Protein 5UP1 (pdb70)

Secondary structure (P-SEA, 3-state):
ccccccccccccccccccccccccccccbbbbcccaaaaaaaaaaaaaaacbbbbbcccbbbcc

Radius of gyration: 13.31 Å; Cα contacts (8 Å, |Δi|>4): 98; chains: 1; bounding box: 45×22×27 Å

Nearest PDB structures (foldseek):
  5up1-assembly1_A  TM=6.893E-01  e=2.911E-09  Escherichia coli
  8ske-assembly1_A  TM=6.189E-01  e=2.509E-05  Escherichia coli
  8skd-assembly1_A  TM=6.330E-01  e=5.400E-05  Escherichia coli
  2l4w-assembly1_A  TM=3.847E-01  e=3.776E-01  Xanthomonas citri pv. citri str. 306
  8fbp-assembly1_V  TM=3.882E-01  e=5.338E+00  Pseudomonas aeruginosa PAO1

Structure (mmCIF, N/CA/C/O backbone):
data_5UP1
#
_entry.id   5UP1
#
loop_
_atom_site.group_PDB
_atom_site.id
_atom_site.type_symbol
_atom_site.label_atom_id
_atom_site.label_alt_id
_atom_site.label_comp_id
_atom_site.label_asym_id
_atom_site.label_entity_id
_atom_site.label_seq_id
_atom_site.pdbx_PDB_ins_code
_atom_site.Cartn_x
_atom_site.Cartn_y
_atom_site.Cartn_z
_atom_site.occupancy
_atom_site.B_iso_or_equiv
_atom_site.auth_seq_id
_atom_site.auth_comp_id
_atom_site.auth_asym_id
_atom_site.auth_atom_id
_atom_site.pdbx_PDB_model_num
ATOM 1 N N . MET A 1 1 ? 3.424 -1.498 -1.168 1.00 0.00 1 MET A N 1
ATOM 2 C CA . MET A 1 1 ? 4.146 -1.369 -2.463 1.00 0.00 1 MET A CA 1
ATOM 3 C C . MET A 1 1 ? 5.655 -1.638 -2.283 1.00 0.00 1 MET A C 1
ATOM 4 O O . MET A 1 1 ? 6.184 -1.553 -1.163 1.00 0.00 1 MET A O 1
ATOM 17 N N . GLY A 1 2 ? 6.326 -1.946 -3.408 1.00 0.00 2 GLY A N 1
ATOM 18 C CA . GLY A 1 2 ? 7.747 -2.278 -3.417 1.00 0.00 2 GLY A CA 1
ATOM 19 C C . GLY A 1 2 ? 8.231 -2.595 -4.824 1.00 0.00 2 GLY A C 1
ATOM 20 O O . GLY A 1 2 ? 8.668 -3.717 -5.101 1.00 0.00 2 GLY A O 1
ATOM 24 N N . SER A 1 3 ? 8.143 -1.599 -5.721 1.00 0.00 3 SER A N 1
ATOM 25 C CA . SER A 1 3 ? 8.544 -1.742 -7.137 1.00 0.00 3 SER A CA 1
ATOM 26 C C . SER A 1 3 ? 9.556 -0.647 -7.535 1.00 0.00 3 SER A C 1
ATOM 27 O O . SER A 1 3 ? 9.195 0.534 -7.660 1.00 0.00 3 SER A O 1
ATOM 35 N N . SER A 1 4 ? 10.827 -1.046 -7.698 1.00 0.00 4 SER A N 1
ATOM 36 C CA . SER A 1 4 ? 11.888 -0.172 -8.214 1.00 0.00 4 SER A CA 1
ATOM 37 C C . SER A 1 4 ? 11.787 -0.099 -9.751 1.00 0.00 4 SER A C 1
ATOM 38 O O . SER A 1 4 ? 12.066 -1.081 -10.442 1.00 0.00 4 SER A O 1
ATOM 46 N N . HIS A 1 5 ? 11.341 1.056 -10.273 1.00 0.00 5 HIS A N 1
ATOM 47 C CA . HIS A 1 5 ? 11.103 1.258 -11.717 1.00 0.00 5 HIS A CA 1
ATOM 48 C C . HIS A 1 5 ? 12.423 1.615 -12.429 1.00 0.00 5 HIS A C 1
ATOM 49 O O . HIS A 1 5 ? 12.772 2.797 -12.591 1.00 0.00 5 HIS A O 1
ATOM 64 N N . HIS A 1 6 ? 13.171 0.559 -12.808 1.00 0.00 6 HIS A N 1
ATOM 65 C CA . HIS A 1 6 ? 14.465 0.674 -13.511 1.00 0.00 6 HIS A CA 1
ATOM 66 C C . HIS A 1 6 ? 14.215 1.000 -14.994 1.00 0.00 6 HIS A C 1
ATOM 67 O O . HIS A 1 6 ? 13.508 0.254 -15.673 1.00 0.00 6 HIS A O 1
ATOM 82 N N . HIS A 1 7 ? 14.759 2.131 -15.472 1.00 0.00 7 HIS A N 1
ATOM 83 C CA . HIS A 1 7 ? 14.722 2.522 -16.904 1.00 0.00 7 HIS A CA 1
ATOM 84 C C . HIS A 1 7 ? 16.107 3.037 -17.315 1.00 0.00 7 HIS A C 1
ATOM 85 O O . HIS A 1 7 ? 16.784 3.680 -16.505 1.00 0.00 7 HIS A O 1
ATOM 100 N N . HIS A 1 8 ? 16.522 2.756 -18.568 1.00 0.00 8 HIS A N 1
ATOM 101 C CA . HIS A 1 8 ? 17.844 3.187 -19.084 1.00 0.00 8 HIS A CA 1
ATOM 102 C C . HIS A 1 8 ? 17.863 4.715 -19.286 1.00 0.00 8 HIS A C 1
ATOM 103 O O . HIS A 1 8 ? 16.891 5.294 -19.797 1.00 0.00 8 HIS A O 1
ATOM 118 N N . HIS A 1 9 ? 18.953 5.368 -18.852 1.00 0.00 9 HIS A N 1
ATOM 119 C CA . HIS A 1 9 ? 19.157 6.814 -19.075 1.00 0.00 9 HIS A CA 1
ATOM 120 C C . HIS A 1 9 ? 20.051 7.030 -20.312 1.00 0.00 9 HIS A C 1
ATOM 121 O O . HIS A 1 9 ? 20.645 6.074 -20.833 1.00 0.00 9 HIS A O 1
ATOM 136 N N . HIS A 1 10 ? 20.137 8.287 -20.769 1.00 0.00 10 HIS A N 1
ATOM 137 C CA . HIS A 1 10 ? 20.972 8.672 -21.925 1.00 0.00 10 HIS A CA 1
ATOM 138 C C . HIS A 1 10 ? 22.471 8.461 -21.614 1.00 0.00 10 HIS A C 1
ATOM 139 O O . HIS A 1 10 ? 22.932 8.891 -20.564 1.00 0.00 10 HIS A O 1
ATOM 154 N N . SER A 1 11 ? 23.188 7.785 -22.544 1.00 0.00 11 SER A N 1
ATOM 155 C CA . SER A 1 11 ? 24.650 7.543 -22.473 1.00 0.00 11 SER A CA 1
ATOM 156 C C . SER A 1 11 ? 25.018 6.623 -21.279 1.00 0.00 11 SER A C 1
ATOM 157 O O . SER A 1 11 ? 24.837 6.993 -20.116 1.00 0.00 11 SER A O 1
ATOM 165 N N . SER A 1 12 ? 25.540 5.427 -21.579 1.00 0.00 12 SER A N 1
ATOM 166 C CA . SER A 1 12 ? 25.964 4.441 -20.560 1.00 0.00 12 SER A CA 1
ATOM 167 C C . SER A 1 12 ? 27.290 3.800 -21.010 1.00 0.00 12 SER A C 1
ATOM 168 O O . SER A 1 12 ? 27.872 4.227 -22.021 1.00 0.00 12 SER A O 1
ATOM 176 N N . GLY A 1 13 ? 27.784 2.801 -20.251 1.00 0.00 13 GLY A N 1
ATOM 177 C CA . GLY A 1 13 ? 28.964 2.024 -20.649 1.00 0.00 13 GLY A CA 1
ATOM 178 C C . GLY A 1 13 ? 28.643 1.113 -21.825 1.00 0.00 13 GLY A C 1
ATOM 179 O O . GLY A 1 13 ? 28.402 -0.093 -21.650 1.00 0.00 13 GLY A O 1
ATOM 183 N N . LEU A 1 14 ? 28.609 1.713 -23.026 1.00 0.00 14 LEU A N 1
ATOM 184 C CA . LEU A 1 14 ? 28.152 1.054 -24.256 1.00 0.00 14 LEU A CA 1
ATOM 185 C C . LEU A 1 14 ? 29.223 0.072 -24.775 1.00 0.00 14 LEU A C 1
ATOM 186 O O . LEU A 1 14 ? 30.125 0.450 -25.534 1.00 0.00 14 LEU A O 1
ATOM 202 N N . VAL A 1 15 ? 29.136 -1.178 -24.285 1.00 0.00 15 VAL A N 1
ATOM 203 C CA . VAL A 1 15 ? 30.014 -2.282 -24.701 1.00 0.00 15 VAL A CA 1
ATOM 204 C C . VAL A 1 15 ? 29.527 -2.874 -26.053 1.00 0.00 15 VAL A C 1
ATOM 205 O O . VAL A 1 15 ? 28.317 -3.045 -26.247 1.00 0.00 15 VAL A O 1
ATOM 218 N N . PRO A 1 16 ? 30.455 -3.137 -27.033 1.00 0.00 16 PRO A N 1
ATOM 219 C CA . PRO A 1 16 ? 30.111 -3.808 -28.314 1.00 0.00 16 PRO A CA 1
ATOM 220 C C . PRO A 1 16 ? 29.533 -5.229 -28.109 1.00 0.00 16 PRO A C 1
ATOM 221 O O . PRO A 1 16 ? 29.963 -5.962 -27.207 1.00 0.00 16 PRO A O 1
ATOM 232 N N . ARG A 1 17 ? 28.548 -5.585 -28.950 1.00 0.00 17 ARG A N 1
ATOM 233 C CA . ARG A 1 17 ? 27.901 -6.907 -28.936 1.00 0.00 17 ARG A CA 1
ATOM 234 C C . ARG A 1 17 ? 28.820 -7.958 -29.583 1.00 0.00 17 ARG A C 1
ATOM 235 O O . ARG A 1 17 ? 29.427 -7.703 -30.632 1.00 0.00 17 ARG A O 1
ATOM 256 N N . GLY A 1 18 ? 28.913 -9.131 -28.939 1.00 0.00 18 GLY A N 1
ATOM 257 C CA . GLY A 1 18 ? 29.747 -10.245 -29.406 1.00 0.00 18 GLY A CA 1
ATOM 258 C C . GLY A 1 18 ? 30.506 -10.885 -28.256 1.00 0.00 18 GLY A C 1
ATOM 259 O O . GLY A 1 18 ? 30.774 -10.220 -27.240 1.00 0.00 18 GLY A O 1
ATOM 263 N N . SER A 1 19 ? 30.850 -12.180 -28.397 1.00 0.00 19 SER A N 1
ATOM 264 C CA . SER A 1 19 ? 31.621 -12.913 -27.385 1.00 0.00 19 SER A CA 1
ATOM 265 C C . SER A 1 19 ? 33.097 -12.450 -27.418 1.00 0.00 19 SER A C 1
ATOM 266 O O . SER A 1 19 ? 33.873 -12.868 -28.285 1.00 0.00 19 SER A O 1
ATOM 274 N N . HIS A 1 20 ? 33.453 -11.557 -26.476 1.00 0.00 20 HIS A N 1
ATOM 275 C CA . HIS A 1 20 ? 34.786 -10.929 -26.411 1.00 0.00 20 HIS A CA 1
ATOM 276 C C . HIS A 1 20 ? 35.179 -10.649 -24.947 1.00 0.00 20 HIS A C 1
ATOM 277 O O . HIS A 1 20 ? 34.357 -10.177 -24.152 1.00 0.00 20 HIS A O 1
ATOM 292 N N . MET A 1 21 ? 36.448 -10.945 -24.622 1.00 0.00 21 MET A N 1
ATOM 293 C CA . MET A 1 21 ? 37.020 -10.707 -23.291 1.00 0.00 21 MET A CA 1
ATOM 294 C C . MET A 1 21 ? 37.326 -9.208 -23.098 1.00 0.00 21 MET A C 1
ATOM 295 O O . MET A 1 21 ? 37.902 -8.555 -23.981 1.00 0.00 21 MET A O 1
ATOM 309 N N . THR A 1 22 ? 36.906 -8.664 -21.951 1.00 0.00 22 THR A N 1
ATOM 310 C CA . THR A 1 22 ? 37.108 -7.251 -21.609 1.00 0.00 22 THR A CA 1
ATOM 311 C C . THR A 1 22 ? 38.442 -7.067 -20.867 1.00 0.00 22 THR A C 1
ATOM 312 O O . THR A 1 22 ? 38.740 -7.800 -19.908 1.00 0.00 22 THR A O 1
ATOM 323 N N . THR A 1 23 ? 39.239 -6.092 -21.333 1.00 0.00 23 THR A N 1
ATOM 324 C CA . THR A 1 23 ? 40.508 -5.716 -20.706 1.00 0.00 23 THR A CA 1
ATOM 325 C C . THR A 1 23 ? 40.227 -4.743 -19.544 1.00 0.00 23 THR A C 1
ATOM 326 O O . THR A 1 23 ? 39.950 -3.555 -19.767 1.00 0.00 23 THR A O 1
ATOM 337 N N . VAL A 1 24 ? 40.261 -5.262 -18.304 1.00 0.00 24 VAL A N 1
ATOM 338 C CA . VAL A 1 24 ? 40.074 -4.444 -17.097 1.00 0.00 24 VAL A CA 1
ATOM 339 C C . VAL A 1 24 ? 41.452 -3.995 -16.582 1.00 0.00 24 VAL A C 1
ATOM 340 O O . VAL A 1 24 ? 42.195 -4.773 -15.985 1.00 0.00 24 VAL A O 1
ATOM 353 N N . LYS A 1 25 ? 41.789 -2.726 -16.839 1.00 0.00 25 LYS A N 1
ATOM 354 C CA . LYS A 1 25 ? 43.080 -2.161 -16.456 1.00 0.00 25 LYS A CA 1
ATOM 355 C C . LYS A 1 25 ? 42.999 -1.536 -15.057 1.00 0.00 25 LYS A C 1
ATOM 356 O O . LYS A 1 25 ? 42.466 -0.444 -14.879 1.00 0.00 25 LYS A O 1
ATOM 375 N N . LEU A 1 26 ? 43.526 -2.267 -14.081 1.00 0.00 26 LEU A N 1
ATOM 376 C CA . LEU A 1 26 ? 43.698 -1.803 -12.696 1.00 0.00 26 LEU A CA 1
ATOM 377 C C . LEU A 1 26 ? 45.005 -0.965 -12.617 1.00 0.00 26 LEU A C 1
ATOM 378 O O . LEU A 1 26 ? 45.733 -0.870 -13.621 1.00 0.00 26 LEU A O 1
ATOM 394 N N . GLY A 1 27 ? 45.269 -0.323 -11.460 1.00 0.00 27 GLY A N 1
ATOM 395 C CA . GLY A 1 27 ? 46.487 0.465 -11.260 1.00 0.00 27 GLY A CA 1
ATOM 396 C C . GLY A 1 27 ? 47.779 -0.332 -11.517 1.00 0.00 27 GLY A C 1
ATOM 397 O O . GLY A 1 27 ? 48.239 -1.066 -10.632 1.00 0.00 27 GLY A O 1
ATOM 401 N N . ASP A 1 28 ? 48.323 -0.186 -12.759 1.00 0.00 28 ASP A N 1
ATOM 402 C CA . ASP A 1 28 ? 49.461 -0.965 -13.327 1.00 0.00 28 ASP A CA 1
ATOM 403 C C . ASP A 1 28 ? 49.037 -2.401 -13.711 1.00 0.00 28 ASP A C 1
ATOM 404 O O . ASP A 1 28 ? 49.349 -2.868 -14.809 1.00 0.00 28 ASP A O 1
ATOM 413 N N . ILE A 1 29 ? 48.333 -3.077 -12.792 1.00 0.00 29 ILE A N 1
ATOM 414 C CA . ILE A 1 29 ? 47.901 -4.476 -12.934 1.00 0.00 29 ILE A CA 1
ATOM 415 C C . ILE A 1 29 ? 46.924 -4.659 -14.124 1.00 0.00 29 ILE A C 1
ATOM 416 O O . ILE A 1 29 ? 45.906 -3.964 -14.220 1.00 0.00 29 ILE A O 1
ATOM 432 N N . LYS A 1 30 ? 47.254 -5.603 -15.023 1.00 0.00 30 LYS A N 1
ATOM 433 C CA . LYS A 1 30 ? 46.423 -5.937 -16.188 1.00 0.00 30 LYS A CA 1
ATOM 434 C C . LYS A 1 30 ? 45.547 -7.144 -15.836 1.00 0.00 30 LYS A C 1
ATOM 435 O O . LYS A 1 30 ? 46.038 -8.279 -15.723 1.00 0.00 30 LYS A O 1
ATOM 454 N N . VAL A 1 31 ? 44.259 -6.875 -15.610 1.00 0.00 31 VAL A N 1
ATOM 455 C CA . VAL A 1 31 ? 43.244 -7.910 -15.376 1.00 0.00 31 VAL A CA 1
ATOM 456 C C . VAL A 1 31 ? 42.429 -8.094 -16.674 1.00 0.00 31 VAL A C 1
ATOM 457 O O . VAL A 1 31 ? 42.309 -7.161 -17.480 1.00 0.00 31 VAL A O 1
ATOM 470 N N . THR A 1 32 ? 41.902 -9.297 -16.892 1.00 0.00 32 THR A N 1
ATOM 471 C CA . THR A 1 32 ? 40.958 -9.563 -17.985 1.00 0.00 32 THR A CA 1
ATOM 472 C C . THR A 1 32 ? 39.868 -10.510 -17.485 1.00 0.00 32 THR A C 1
ATOM 473 O O . THR A 1 32 ? 40.125 -11.369 -16.632 1.00 0.00 32 THR A O 1
ATOM 484 N N . PHE A 1 33 ? 38.644 -10.308 -17.974 1.00 0.00 33 PHE A N 1
ATOM 485 C CA . PHE A 1 33 ? 37.499 -11.179 -17.681 1.00 0.00 33 PHE A CA 1
ATOM 486 C C . PHE A 1 33 ? 36.859 -11.620 -18.998 1.00 0.00 33 PHE A C 1
ATOM 487 O O . PHE A 1 33 ? 36.914 -10.885 -19.988 1.00 0.00 33 PHE A O 1
ATOM 504 N N . ASP A 1 34 ? 36.236 -12.810 -18.979 1.00 0.00 34 ASP A N 1
ATOM 505 C CA . ASP A 1 34 ? 35.650 -13.468 -20.175 1.00 0.00 34 ASP A CA 1
ATOM 506 C C . ASP A 1 34 ? 34.548 -12.604 -20.815 1.00 0.00 34 ASP A C 1
ATOM 507 O O . ASP A 1 34 ? 34.393 -12.568 -22.036 1.00 0.00 34 ASP A O 1
ATOM 516 N N . ASN A 1 35 ? 33.794 -11.912 -19.954 1.00 0.00 35 ASN A N 1
ATOM 517 C CA . ASN A 1 35 ? 32.588 -11.160 -20.336 1.00 0.00 35 ASN A CA 1
ATOM 518 C C . ASN A 1 35 ? 32.631 -9.751 -19.715 1.00 0.00 35 ASN A C 1
ATOM 519 O O . ASN A 1 35 ? 33.101 -9.611 -18.581 1.00 0.00 35 ASN A O 1
ATOM 530 N N . PRO A 1 36 ? 32.161 -8.686 -20.441 1.00 0.00 36 PRO A N 1
ATOM 531 C CA . PRO A 1 36 ? 31.940 -7.346 -19.843 1.00 0.00 36 PRO A CA 1
ATOM 532 C C . PRO A 1 36 ? 30.928 -7.362 -18.664 1.00 0.00 36 PRO A C 1
ATOM 533 O O . PRO A 1 36 ? 30.979 -6.470 -17.809 1.00 0.00 36 PRO A O 1
ATOM 544 N N . GLU A 1 37 ? 30.032 -8.385 -18.624 1.00 0.00 37 GLU A N 1
ATOM 545 C CA . GLU A 1 37 ? 29.049 -8.568 -17.526 1.00 0.00 37 GLU A CA 1
ATOM 546 C C . GLU A 1 37 ? 29.768 -8.763 -16.173 1.00 0.00 37 GLU A C 1
ATOM 547 O O . GLU A 1 37 ? 29.563 -8.001 -15.220 1.00 0.00 37 GLU A O 1
ATOM 559 N N . LYS A 1 38 ? 30.625 -9.803 -16.120 1.00 0.00 38 LYS A N 1
ATOM 560 C CA . LYS A 1 38 ? 31.401 -10.154 -14.912 1.00 0.00 38 LYS A CA 1
ATOM 561 C C . LYS A 1 38 ? 32.497 -9.105 -14.648 1.00 0.00 38 LYS A C 1
ATOM 562 O O . LYS A 1 38 ? 32.826 -8.832 -13.495 1.00 0.00 38 LYS A O 1
ATOM 581 N N . ALA A 1 39 ? 33.006 -8.495 -15.735 1.00 0.00 39 ALA A N 1
ATOM 582 C CA . ALA A 1 39 ? 34.101 -7.515 -15.682 1.00 0.00 39 ALA A CA 1
ATOM 583 C C . ALA A 1 39 ? 33.753 -6.313 -14.799 1.00 0.00 39 ALA A C 1
ATOM 584 O O . ALA A 1 39 ? 34.504 -5.980 -13.892 1.00 0.00 39 ALA A O 1
ATOM 591 N N . LYS A 1 40 ? 32.589 -5.703 -15.067 1.00 0.00 40 LYS A N 1
ATOM 592 C CA . LYS A 1 40 ? 32.105 -4.520 -14.321 1.00 0.00 40 LYS A CA 1
ATOM 593 C C . LYS A 1 40 ? 31.689 -4.890 -12.874 1.00 0.00 40 LYS A C 1
ATOM 594 O O . LYS A 1 40 ? 31.828 -4.073 -11.959 1.00 0.00 40 LYS A O 1
ATOM 613 N N . LYS A 1 41 ? 31.219 -6.143 -12.685 1.00 0.00 41 LYS A N 1
ATOM 614 C CA . LYS A 1 41 ? 30.707 -6.632 -11.381 1.00 0.00 41 LYS A CA 1
ATOM 615 C C . LYS A 1 41 ? 31.860 -6.872 -10.385 1.00 0.00 41 LYS A C 1
ATOM 616 O O . LYS A 1 41 ? 31.700 -6.680 -9.172 1.00 0.00 41 LYS A O 1
ATOM 635 N N . TYR A 1 42 ? 33.020 -7.292 -10.913 1.00 0.00 42 TYR A N 1
ATOM 636 C CA . TYR A 1 42 ? 34.242 -7.474 -10.110 1.00 0.00 42 TYR A CA 1
ATOM 637 C C . TYR A 1 42 ? 35.045 -6.162 -10.020 1.00 0.00 42 TYR A C 1
ATOM 638 O O . TYR A 1 42 ? 35.693 -5.913 -9.007 1.00 0.00 42 TYR A O 1
ATOM 656 N N . ALA A 1 43 ? 34.965 -5.314 -11.069 1.00 0.00 43 ALA A N 1
ATOM 657 C CA . ALA A 1 43 ? 35.727 -4.043 -11.144 1.00 0.00 43 ALA A CA 1
ATOM 658 C C . ALA A 1 43 ? 35.220 -3.011 -10.122 1.00 0.00 43 ALA A C 1
ATOM 659 O O . ALA A 1 43 ? 36.000 -2.184 -9.642 1.00 0.00 43 ALA A O 1
ATOM 666 N N . GLN A 1 44 ? 33.905 -3.055 -9.810 1.00 0.00 44 GLN A N 1
ATOM 667 C CA . GLN A 1 44 ? 33.289 -2.165 -8.797 1.00 0.00 44 GLN A CA 1
ATOM 668 C C . GLN A 1 44 ? 33.738 -2.554 -7.380 1.00 0.00 44 GLN A C 1
ATOM 669 O O . GLN A 1 44 ? 33.801 -1.702 -6.481 1.00 0.00 44 GLN A O 1
ATOM 683 N N . LYS A 1 45 ? 34.071 -3.841 -7.202 1.00 0.00 45 LYS A N 1
ATOM 684 C CA . LYS A 1 45 ? 34.653 -4.346 -5.962 1.00 0.00 45 LYS A CA 1
ATOM 685 C C . LYS A 1 45 ? 36.130 -3.916 -5.872 1.00 0.00 45 LYS A C 1
ATOM 686 O O . LYS A 1 45 ? 36.558 -3.419 -4.841 1.00 0.00 45 LYS A O 1
ATOM 705 N N . LEU A 1 46 ? 36.874 -4.058 -6.993 1.00 0.00 46 LEU A N 1
ATOM 706 C CA . LEU A 1 46 ? 38.301 -3.649 -7.090 1.00 0.00 46 LEU A CA 1
ATOM 707 C C . LEU A 1 46 ? 38.458 -2.130 -6.866 1.00 0.00 46 LEU A C 1
ATOM 708 O O . LEU A 1 46 ? 39.460 -1.676 -6.317 1.00 0.00 46 LEU A O 1
ATOM 724 N N . ALA A 1 47 ? 37.442 -1.370 -7.294 1.00 0.00 47 ALA A N 1
ATOM 725 C CA . ALA A 1 47 ? 37.367 0.079 -7.073 1.00 0.00 47 ALA A CA 1
ATOM 726 C C . ALA A 1 47 ? 37.235 0.394 -5.571 1.00 0.00 47 ALA A C 1
ATOM 727 O O . ALA A 1 47 ? 37.878 1.303 -5.066 1.00 0.00 47 ALA A O 1
ATOM 734 N N . LYS A 1 48 ? 36.414 -0.404 -4.873 1.00 0.00 48 LYS A N 1
ATOM 735 C CA . LYS A 1 48 ? 36.153 -0.227 -3.432 1.00 0.00 48 LYS A CA 1
ATOM 736 C C . LYS A 1 48 ? 37.367 -0.687 -2.583 1.00 0.00 48 LYS A C 1
ATOM 737 O O . LYS A 1 48 ? 37.660 -0.106 -1.532 1.00 0.00 48 LYS A O 1
ATOM 756 N N . ILE A 1 49 ? 38.073 -1.730 -3.069 1.00 0.00 49 ILE A N 1
ATOM 757 C CA . ILE A 1 49 ? 39.253 -2.303 -2.390 1.00 0.00 49 ILE A CA 1
ATOM 758 C C . ILE A 1 49 ? 40.428 -1.310 -2.450 1.00 0.00 49 ILE A C 1
ATOM 759 O O . ILE A 1 49 ? 40.910 -0.833 -1.413 1.00 0.00 49 ILE A O 1
ATOM 775 N N . TYR A 1 50 ? 40.842 -0.973 -3.686 1.00 0.00 50 TYR A N 1
ATOM 776 C CA . TYR A 1 50 ? 42.015 -0.116 -3.945 1.00 0.00 50 TYR A CA 1
ATOM 777 C C . TYR A 1 50 ? 41.674 1.388 -3.802 1.00 0.00 50 TYR A C 1
ATOM 778 O O . TYR A 1 50 ? 42.543 2.239 -4.038 1.00 0.00 50 TYR A O 1
ATOM 796 N N . GLN A 1 51 ? 40.408 1.693 -3.407 1.00 0.00 51 GLN A N 1
ATOM 797 C CA . GLN A 1 51 ? 39.915 3.066 -3.140 1.00 0.00 51 GLN A CA 1
ATOM 798 C C . GLN A 1 51 ? 39.961 3.946 -4.411 1.00 0.00 51 GLN A C 1
ATOM 799 O O . GLN A 1 51 ? 40.120 5.170 -4.347 1.00 0.00 51 GLN A O 1
ATOM 813 N N . LEU A 1 52 ? 39.788 3.275 -5.564 1.00 0.00 52 LEU A N 1
ATOM 814 C CA . LEU A 1 52 ? 39.735 3.893 -6.902 1.00 0.00 52 LEU A CA 1
ATOM 815 C C . LEU A 1 52 ? 38.258 3.957 -7.386 1.00 0.00 52 LEU A C 1
ATOM 816 O O . LEU A 1 52 ? 37.337 3.853 -6.564 1.00 0.00 52 LEU A O 1
ATOM 832 N N . THR A 1 53 ? 38.024 4.146 -8.703 1.00 0.00 53 THR A N 1
ATOM 833 C CA . THR A 1 53 ? 36.651 4.166 -9.282 1.00 0.00 53 THR A CA 1
ATOM 834 C C . THR A 1 53 ? 36.627 3.432 -10.641 1.00 0.00 53 THR A C 1
ATOM 835 O O . THR A 1 53 ? 37.667 3.241 -11.257 1.00 0.00 53 THR A O 1
ATOM 846 N N . VAL A 1 54 ? 35.423 3.039 -11.101 1.00 0.00 54 VAL A N 1
ATOM 847 C CA . VAL A 1 54 ? 35.233 2.304 -12.371 1.00 0.00 54 VAL A CA 1
ATOM 848 C C . VAL A 1 54 ? 35.046 3.286 -13.536 1.00 0.00 54 VAL A C 1
ATOM 849 O O . VAL A 1 54 ? 34.151 4.142 -13.498 1.00 0.00 54 VAL A O 1
ATOM 862 N N . HIS A 1 55 ? 35.894 3.156 -14.562 1.00 0.00 55 HIS A N 1
ATOM 863 C CA . HIS A 1 55 ? 35.748 3.881 -15.833 1.00 0.00 55 HIS A CA 1
ATOM 864 C C . HIS A 1 55 ? 35.570 2.846 -16.960 1.00 0.00 55 HIS A C 1
ATOM 865 O O . HIS A 1 55 ? 36.551 2.315 -17.497 1.00 0.00 55 HIS A O 1
ATOM 880 N N . VAL A 1 56 ? 34.303 2.528 -17.272 1.00 0.00 56 VAL A N 1
ATOM 881 C CA . VAL A 1 56 ? 33.941 1.557 -18.324 1.00 0.00 56 VAL A CA 1
ATOM 882 C C . VAL A 1 56 ? 33.725 2.295 -19.665 1.00 0.00 56 VAL A C 1
ATOM 883 O O . VAL A 1 56 ? 32.750 3.040 -19.841 1.00 0.00 56 VAL A O 1
ATOM 896 N N . HIS A 1 57 ? 34.682 2.121 -20.591 1.00 0.00 57 HIS A N 1
ATOM 897 C CA . HIS A 1 57 ? 34.654 2.740 -21.927 1.00 0.00 57 HIS A CA 1
ATOM 898 C C . HIS A 1 57 ? 34.918 1.663 -22.992 1.00 0.00 57 HIS A C 1
ATOM 899 O O . HIS A 1 57 ? 36.080 1.315 -23.266 1.00 0.00 57 HIS A O 1
ATOM 914 N N . GLY A 1 58 ? 33.823 1.119 -23.563 1.00 0.00 58 GLY A N 1
ATOM 915 C CA . GLY A 1 58 ? 33.917 0.051 -24.562 1.00 0.00 58 GLY A CA 1
ATOM 916 C C . GLY A 1 58 ? 34.405 -1.265 -23.962 1.00 0.00 58 GLY A C 1
ATOM 917 O O . GLY A 1 58 ? 33.955 -1.659 -22.880 1.00 0.00 58 GLY A O 1
ATOM 921 N N . ASP A 1 59 ? 35.345 -1.933 -24.655 1.00 0.00 59 ASP A N 1
ATOM 922 C CA . ASP A 1 59 ? 35.928 -3.216 -24.203 1.00 0.00 59 ASP A CA 1
ATOM 923 C C . ASP A 1 59 ? 37.088 -3.004 -23.199 1.00 0.00 59 ASP A C 1
ATOM 924 O O . ASP A 1 59 ? 37.834 -3.947 -22.899 1.00 0.00 59 ASP A O 1
ATOM 933 N N . THR A 1 60 ? 37.258 -1.765 -22.690 1.00 0.00 60 THR A N 1
ATOM 934 C CA . THR A 1 60 ? 38.301 -1.433 -21.707 1.00 0.00 60 THR A CA 1
ATOM 935 C C . THR A 1 60 ? 37.661 -0.788 -20.469 1.00 0.00 60 THR A C 1
ATOM 936 O O . THR A 1 60 ? 37.052 0.282 -20.571 1.00 0.00 60 THR A O 1
ATOM 947 N N . ILE A 1 61 ? 37.794 -1.453 -19.309 1.00 0.00 61 ILE A N 1
ATOM 948 C CA . ILE A 1 61 ? 37.373 -0.897 -18.012 1.00 0.00 61 ILE A CA 1
ATOM 949 C C . ILE A 1 61 ? 38.629 -0.546 -17.200 1.00 0.00 61 ILE A C 1
ATOM 950 O O . ILE A 1 61 ? 39.260 -1.429 -16.615 1.00 0.00 61 ILE A O 1
ATOM 966 N N . HIS A 1 62 ? 39.020 0.739 -17.192 1.00 0.00 62 HIS A N 1
ATOM 967 C CA . HIS A 1 62 ? 40.140 1.193 -16.359 1.00 0.00 62 HIS A CA 1
ATOM 968 C C . HIS A 1 62 ? 39.615 1.595 -14.977 1.00 0.00 62 HIS A C 1
ATOM 969 O O . HIS A 1 62 ? 38.771 2.486 -14.861 1.00 0.00 62 HIS A O 1
ATOM 984 N N . VAL A 1 63 ? 40.115 0.923 -13.934 1.00 0.00 63 VAL A N 1
ATOM 985 C CA . VAL A 1 63 ? 39.848 1.299 -12.545 1.00 0.00 63 VAL A CA 1
ATOM 986 C C . VAL A 1 63 ? 40.745 2.521 -12.193 1.00 0.00 63 VAL A C 1
ATOM 987 O O . VAL A 1 63 ? 41.932 2.358 -11.887 1.00 0.00 63 VAL A O 1
ATOM 1000 N N . LYS A 1 64 ? 40.163 3.737 -12.362 1.00 0.00 64 LYS A N 1
ATOM 1001 C CA . LYS A 1 64 ? 40.868 5.032 -12.231 1.00 0.00 64 LYS A CA 1
ATOM 1002 C C . LYS A 1 64 ? 41.236 5.293 -10.745 1.00 0.00 64 LYS A C 1
ATOM 1021 N N . MET A 1 1 ? 14.072 -12.742 -44.840 1.00 0.00 1 MET A N 2
ATOM 1022 C CA . MET A 1 1 ? 15.247 -13.630 -44.670 1.00 0.00 1 MET A CA 2
ATOM 1023 C C . MET A 1 1 ? 16.347 -12.897 -43.884 1.00 0.00 1 MET A C 2
ATOM 1024 O O . MET A 1 1 ? 16.628 -11.723 -44.156 1.00 0.00 1 MET A O 2
ATOM 1037 N N . GLY A 1 2 ? 16.970 -13.603 -42.929 1.00 0.00 2 GLY A N 2
ATOM 1038 C CA . GLY A 1 2 ? 17.987 -13.021 -42.058 1.00 0.00 2 GLY A CA 2
ATOM 1039 C C . GLY A 1 2 ? 18.655 -14.081 -41.203 1.00 0.00 2 GLY A C 2
ATOM 1040 O O . GLY A 1 2 ? 18.084 -14.511 -40.196 1.00 0.00 2 GLY A O 2
ATOM 1044 N N . SER A 1 3 ? 19.857 -14.525 -41.618 1.00 0.00 3 SER A N 2
ATOM 1045 C CA . SER A 1 3 ? 20.619 -15.586 -40.929 1.00 0.00 3 SER A CA 2
ATOM 1046 C C . SER A 1 3 ? 21.966 -15.031 -40.425 1.00 0.00 3 SER A C 2
ATOM 1047 O O . SER A 1 3 ? 22.855 -14.720 -41.228 1.00 0.00 3 SER A O 2
ATOM 1055 N N . SER A 1 4 ? 22.086 -14.882 -39.096 1.00 0.00 4 SER A N 2
ATOM 1056 C CA . SER A 1 4 ? 23.341 -14.492 -38.427 1.00 0.00 4 SER A CA 2
ATOM 1057 C C . SER A 1 4 ? 23.450 -15.249 -37.086 1.00 0.00 4 SER A C 2
ATOM 1058 O O . SER A 1 4 ? 22.492 -15.279 -36.304 1.00 0.00 4 SER A O 2
ATOM 1066 N N . HIS A 1 5 ? 24.606 -15.899 -36.851 1.00 0.00 5 HIS A N 2
ATOM 1067 C CA . HIS A 1 5 ? 24.891 -16.666 -35.610 1.00 0.00 5 HIS A CA 2
ATOM 1068 C C . HIS A 1 5 ? 26.199 -16.136 -35.006 1.00 0.00 5 HIS A C 2
ATOM 1069 O O . HIS A 1 5 ? 27.222 -16.093 -35.701 1.00 0.00 5 HIS A O 2
ATOM 1084 N N . HIS A 1 6 ? 26.159 -15.722 -33.727 1.00 0.00 6 HIS A N 2
ATOM 1085 C CA . HIS A 1 6 ? 27.330 -15.146 -33.031 1.00 0.00 6 HIS A CA 2
ATOM 1086 C C . HIS A 1 6 ? 28.350 -16.241 -32.666 1.00 0.00 6 HIS A C 2
ATOM 1087 O O . HIS A 1 6 ? 28.118 -17.057 -31.766 1.00 0.00 6 HIS A O 2
ATOM 1102 N N . HIS A 1 7 ? 29.450 -16.265 -33.430 1.00 0.00 7 HIS A N 2
ATOM 1103 C CA . HIS A 1 7 ? 30.596 -17.163 -33.214 1.00 0.00 7 HIS A CA 2
ATOM 1104 C C . HIS A 1 7 ? 31.742 -16.373 -32.554 1.00 0.00 7 HIS A C 2
ATOM 1105 O O . HIS A 1 7 ? 32.033 -15.237 -32.961 1.00 0.00 7 HIS A O 2
ATOM 1120 N N . HIS A 1 8 ? 32.392 -16.973 -31.543 1.00 0.00 8 HIS A N 2
ATOM 1121 C CA . HIS A 1 8 ? 33.448 -16.305 -30.758 1.00 0.00 8 HIS A CA 2
ATOM 1122 C C . HIS A 1 8 ? 34.608 -17.279 -30.479 1.00 0.00 8 HIS A C 2
ATOM 1123 O O . HIS A 1 8 ? 34.418 -18.313 -29.826 1.00 0.00 8 HIS A O 2
ATOM 1138 N N . HIS A 1 9 ? 35.807 -16.949 -31.000 1.00 0.00 9 HIS A N 2
ATOM 1139 C CA . HIS A 1 9 ? 37.049 -17.695 -30.694 1.00 0.00 9 HIS A CA 2
ATOM 1140 C C . HIS A 1 9 ? 37.632 -17.262 -29.334 1.00 0.00 9 HIS A C 2
ATOM 1141 O O . HIS A 1 9 ? 37.174 -16.290 -28.712 1.00 0.00 9 HIS A O 2
ATOM 1156 N N . HIS A 1 10 ? 38.659 -18.004 -28.881 1.00 0.00 10 HIS A N 2
ATOM 1157 C CA . HIS A 1 10 ? 39.392 -17.714 -27.633 1.00 0.00 10 HIS A CA 2
ATOM 1158 C C . HIS A 1 10 ? 40.905 -17.802 -27.881 1.00 0.00 10 HIS A C 2
ATOM 1159 O O . HIS A 1 10 ? 41.370 -18.650 -28.652 1.00 0.00 10 HIS A O 2
ATOM 1174 N N . SER A 1 11 ? 41.650 -16.908 -27.209 1.00 0.00 11 SER A N 2
ATOM 1175 C CA . SER A 1 11 ? 43.096 -16.761 -27.351 1.00 0.00 11 SER A CA 2
ATOM 1176 C C . SER A 1 11 ? 43.836 -17.917 -26.646 1.00 0.00 11 SER A C 2
ATOM 1177 O O . SER A 1 11 ? 43.850 -18.007 -25.413 1.00 0.00 11 SER A O 2
ATOM 1185 N N . SER A 1 12 ? 44.416 -18.816 -27.450 1.00 0.00 12 SER A N 2
ATOM 1186 C CA . SER A 1 12 ? 45.174 -19.985 -26.970 1.00 0.00 12 SER A CA 2
ATOM 1187 C C . SER A 1 12 ? 46.591 -19.944 -27.563 1.00 0.00 12 SER A C 2
ATOM 1188 O O . SER A 1 12 ? 46.774 -19.504 -28.711 1.00 0.00 12 SER A O 2
ATOM 1196 N N . GLY A 1 13 ? 47.589 -20.392 -26.773 1.00 0.00 13 GLY A N 2
ATOM 1197 C CA . GLY A 1 13 ? 49.001 -20.321 -27.166 1.00 0.00 13 GLY A CA 2
ATOM 1198 C C . GLY A 1 13 ? 49.562 -18.914 -26.980 1.00 0.00 13 GLY A C 2
ATOM 1199 O O . GLY A 1 13 ? 50.393 -18.675 -26.108 1.00 0.00 13 GLY A O 2
ATOM 1203 N N . LEU A 1 14 ? 49.085 -17.988 -27.824 1.00 0.00 14 LEU A N 2
ATOM 1204 C CA . LEU A 1 14 ? 49.341 -16.540 -27.707 1.00 0.00 14 LEU A CA 2
ATOM 1205 C C . LEU A 1 14 ? 48.003 -15.808 -27.490 1.00 0.00 14 LEU A C 2
ATOM 1206 O O . LEU A 1 14 ? 46.931 -16.352 -27.812 1.00 0.00 14 LEU A O 2
ATOM 1222 N N . VAL A 1 15 ? 48.065 -14.584 -26.930 1.00 0.00 15 VAL A N 2
ATOM 1223 C CA . VAL A 1 15 ? 46.876 -13.719 -26.748 1.00 0.00 15 VAL A CA 2
ATOM 1224 C C . VAL A 1 15 ? 46.983 -12.465 -27.650 1.00 0.00 15 VAL A C 2
ATOM 1225 O O . VAL A 1 15 ? 47.714 -11.521 -27.322 1.00 0.00 15 VAL A O 2
ATOM 1238 N N . PRO A 1 16 ? 46.298 -12.463 -28.838 1.00 0.00 16 PRO A N 2
ATOM 1239 C CA . PRO A 1 16 ? 46.148 -11.264 -29.687 1.00 0.00 16 PRO A CA 2
ATOM 1240 C C . PRO A 1 16 ? 44.827 -10.502 -29.404 1.00 0.00 16 PRO A C 2
ATOM 1241 O O . PRO A 1 16 ? 44.169 -10.723 -28.381 1.00 0.00 16 PRO A O 2
ATOM 1252 N N . ARG A 1 17 ? 44.465 -9.587 -30.318 1.00 0.00 17 ARG A N 2
ATOM 1253 C CA . ARG A 1 17 ? 43.145 -8.912 -30.323 1.00 0.00 17 ARG A CA 2
ATOM 1254 C C . ARG A 1 17 ? 42.193 -9.604 -31.327 1.00 0.00 17 ARG A C 2
ATOM 1255 O O . ARG A 1 17 ? 42.483 -10.706 -31.812 1.00 0.00 17 ARG A O 2
ATOM 1276 N N . GLY A 1 18 ? 41.048 -8.954 -31.611 1.00 0.00 18 GLY A N 2
ATOM 1277 C CA . GLY A 1 18 ? 40.017 -9.512 -32.488 1.00 0.00 18 GLY A CA 2
ATOM 1278 C C . GLY A 1 18 ? 38.853 -10.040 -31.673 1.00 0.00 18 GLY A C 2
ATOM 1279 O O . GLY A 1 18 ? 37.695 -9.689 -31.929 1.00 0.00 18 GLY A O 2
ATOM 1283 N N . SER A 1 19 ? 39.174 -10.898 -30.686 1.00 0.00 19 SER A N 2
ATOM 1284 C CA . SER A 1 19 ? 38.212 -11.374 -29.683 1.00 0.00 19 SER A CA 2
ATOM 1285 C C . SER A 1 19 ? 37.876 -10.210 -28.731 1.00 0.00 19 SER A C 2
ATOM 1286 O O . SER A 1 19 ? 38.749 -9.756 -27.976 1.00 0.00 19 SER A O 2
ATOM 1294 N N . HIS A 1 20 ? 36.627 -9.699 -28.811 1.00 0.00 20 HIS A N 2
ATOM 1295 C CA . HIS A 1 20 ? 36.155 -8.594 -27.956 1.00 0.00 20 HIS A CA 2
ATOM 1296 C C . HIS A 1 20 ? 36.016 -9.074 -26.500 1.00 0.00 20 HIS A C 2
ATOM 1297 O O . HIS A 1 20 ? 34.983 -9.608 -26.091 1.00 0.00 20 HIS A O 2
ATOM 1312 N N . MET A 1 21 ? 37.120 -8.919 -25.761 1.00 0.00 21 MET A N 2
ATOM 1313 C CA . MET A 1 21 ? 37.240 -9.304 -24.350 1.00 0.00 21 MET A CA 2
ATOM 1314 C C . MET A 1 21 ? 37.476 -8.062 -23.503 1.00 0.00 21 MET A C 2
ATOM 1315 O O . MET A 1 21 ? 37.980 -7.047 -24.004 1.00 0.00 21 MET A O 2
ATOM 1329 N N . THR A 1 22 ? 37.146 -8.164 -22.208 1.00 0.00 22 THR A N 2
ATOM 1330 C CA . THR A 1 22 ? 37.335 -7.077 -21.252 1.00 0.00 22 THR A CA 2
ATOM 1331 C C . THR A 1 22 ? 38.639 -7.246 -20.460 1.00 0.00 22 THR A C 2
ATOM 1332 O O . THR A 1 22 ? 38.736 -8.090 -19.564 1.00 0.00 22 THR A O 2
ATOM 1343 N N . THR A 1 23 ? 39.643 -6.447 -20.826 1.00 0.00 23 THR A N 2
ATOM 1344 C CA . THR A 1 23 ? 40.861 -6.287 -20.045 1.00 0.00 23 THR A CA 2
ATOM 1345 C C . THR A 1 23 ? 40.653 -5.107 -19.084 1.00 0.00 23 THR A C 2
ATOM 1346 O O . THR A 1 23 ? 40.635 -3.945 -19.521 1.00 0.00 23 THR A O 2
ATOM 1357 N N . VAL A 1 24 ? 40.409 -5.428 -17.802 1.00 0.00 24 VAL A N 2
ATOM 1358 C CA . VAL A 1 24 ? 40.343 -4.431 -16.733 1.00 0.00 24 VAL A CA 2
ATOM 1359 C C . VAL A 1 24 ? 41.746 -3.834 -16.528 1.00 0.00 24 VAL A C 2
ATOM 1360 O O . VAL A 1 24 ? 42.636 -4.475 -15.953 1.00 0.00 24 VAL A O 2
ATOM 1373 N N . LYS A 1 25 ? 41.926 -2.617 -17.061 1.00 0.00 25 LYS A N 2
ATOM 1374 C CA . LYS A 1 25 ? 43.184 -1.882 -16.992 1.00 0.00 25 LYS A CA 2
ATOM 1375 C C . LYS A 1 25 ? 43.198 -1.001 -15.735 1.00 0.00 25 LYS A C 2
ATOM 1376 O O . LYS A 1 25 ? 42.566 0.050 -15.677 1.00 0.00 25 LYS A O 2
ATOM 1395 N N . LEU A 1 26 ? 43.900 -1.485 -14.729 1.00 0.00 26 LEU A N 2
ATOM 1396 C CA . LEU A 1 26 ? 44.208 -0.752 -13.495 1.00 0.00 26 LEU A CA 2
ATOM 1397 C C . LEU A 1 26 ? 45.700 -0.396 -13.567 1.00 0.00 26 LEU A C 2
ATOM 1398 O O . LEU A 1 26 ? 46.438 -1.038 -14.322 1.00 0.00 26 LEU A O 2
ATOM 1414 N N . GLY A 1 27 ? 46.127 0.645 -12.832 1.00 0.00 27 GLY A N 2
ATOM 1415 C CA . GLY A 1 27 ? 47.534 1.052 -12.778 1.00 0.00 27 GLY A CA 2
ATOM 1416 C C . GLY A 1 27 ? 48.454 -0.121 -12.418 1.00 0.00 27 GLY A C 2
ATOM 1417 O O . GLY A 1 27 ? 48.448 -0.566 -11.262 1.00 0.00 27 GLY A O 2
ATOM 1421 N N . ASP A 1 28 ? 49.167 -0.643 -13.455 1.00 0.00 28 ASP A N 2
ATOM 1422 C CA . ASP A 1 28 ? 50.051 -1.844 -13.411 1.00 0.00 28 ASP A CA 2
ATOM 1423 C C . ASP A 1 28 ? 49.240 -3.170 -13.494 1.00 0.00 28 ASP A C 2
ATOM 1424 O O . ASP A 1 28 ? 49.572 -4.058 -14.296 1.00 0.00 28 ASP A O 2
ATOM 1433 N N . ILE A 1 29 ? 48.171 -3.281 -12.681 1.00 0.00 29 ILE A N 2
ATOM 1434 C CA . ILE A 1 29 ? 47.357 -4.511 -12.567 1.00 0.00 29 ILE A CA 2
ATOM 1435 C C . ILE A 1 29 ? 46.408 -4.665 -13.782 1.00 0.00 29 ILE A C 2
ATOM 1436 O O . ILE A 1 29 ? 45.675 -3.744 -14.129 1.00 0.00 29 ILE A O 2
ATOM 1452 N N . LYS A 1 30 ? 46.433 -5.844 -14.415 1.00 0.00 30 LYS A N 2
ATOM 1453 C CA . LYS A 1 30 ? 45.626 -6.156 -15.614 1.00 0.00 30 LYS A CA 2
ATOM 1454 C C . LYS A 1 30 ? 44.870 -7.467 -15.374 1.00 0.00 30 LYS A C 2
ATOM 1455 O O . LYS A 1 30 ? 45.496 -8.508 -15.136 1.00 0.00 30 LYS A O 2
ATOM 1474 N N . VAL A 1 31 ? 43.525 -7.411 -15.402 1.00 0.00 31 VAL A N 2
ATOM 1475 C CA . VAL A 1 31 ? 42.660 -8.596 -15.185 1.00 0.00 31 VAL A CA 2
ATOM 1476 C C . VAL A 1 31 ? 41.872 -8.905 -16.482 1.00 0.00 31 VAL A C 2
ATOM 1477 O O . VAL A 1 31 ? 41.182 -8.028 -17.005 1.00 0.00 31 VAL A O 2
ATOM 1490 N N . THR A 1 32 ? 41.964 -10.146 -16.996 1.00 0.00 32 THR A N 2
ATOM 1491 C CA . THR A 1 32 ? 41.321 -10.530 -18.272 1.00 0.00 32 THR A CA 2
ATOM 1492 C C . THR A 1 32 ? 39.947 -11.199 -18.023 1.00 0.00 32 THR A C 2
ATOM 1493 O O . THR A 1 32 ? 39.788 -11.988 -17.083 1.00 0.00 32 THR A O 2
ATOM 1504 N N . PHE A 1 33 ? 38.957 -10.844 -18.869 1.00 0.00 33 PHE A N 2
ATOM 1505 C CA . PHE A 1 33 ? 37.575 -11.393 -18.842 1.00 0.00 33 PHE A CA 2
ATOM 1506 C C . PHE A 1 33 ? 37.094 -11.646 -20.271 1.00 0.00 33 PHE A C 2
ATOM 1507 O O . PHE A 1 33 ? 37.455 -10.892 -21.177 1.00 0.00 33 PHE A O 2
ATOM 1524 N N . ASP A 1 34 ? 36.258 -12.691 -20.448 1.00 0.00 34 ASP A N 2
ATOM 1525 C CA . ASP A 1 34 ? 35.649 -13.045 -21.751 1.00 0.00 34 ASP A CA 2
ATOM 1526 C C . ASP A 1 34 ? 34.782 -11.901 -22.295 1.00 0.00 34 ASP A C 2
ATOM 1527 O O . ASP A 1 34 ? 34.922 -11.485 -23.450 1.00 0.00 34 ASP A O 2
ATOM 1536 N N . ASN A 1 35 ? 33.869 -11.415 -21.441 1.00 0.00 35 ASN A N 2
ATOM 1537 C CA . ASN A 1 35 ? 32.884 -10.383 -21.790 1.00 0.00 35 ASN A CA 2
ATOM 1538 C C . ASN A 1 35 ? 32.730 -9.404 -20.602 1.00 0.00 35 ASN A C 2
ATOM 1539 O O . ASN A 1 35 ? 32.997 -9.793 -19.450 1.00 0.00 35 ASN A O 2
ATOM 1550 N N . PRO A 1 36 ? 32.273 -8.119 -20.859 1.00 0.00 36 PRO A N 2
ATOM 1551 C CA . PRO A 1 36 ? 32.132 -7.058 -19.806 1.00 0.00 36 PRO A CA 2
ATOM 1552 C C . PRO A 1 36 ? 31.263 -7.470 -18.597 1.00 0.00 36 PRO A C 2
ATOM 1553 O O . PRO A 1 36 ? 31.471 -6.957 -17.501 1.00 0.00 36 PRO A O 2
ATOM 1564 N N . GLU A 1 37 ? 30.326 -8.414 -18.815 1.00 0.00 37 GLU A N 2
ATOM 1565 C CA . GLU A 1 37 ? 29.387 -8.924 -17.787 1.00 0.00 37 GLU A CA 2
ATOM 1566 C C . GLU A 1 37 ? 30.100 -9.307 -16.468 1.00 0.00 37 GLU A C 2
ATOM 1567 O O . GLU A 1 37 ? 29.700 -8.879 -15.375 1.00 0.00 37 GLU A O 2
ATOM 1579 N N . LYS A 1 38 ? 31.186 -10.072 -16.613 1.00 0.00 38 LYS A N 2
ATOM 1580 C CA . LYS A 1 38 ? 31.939 -10.650 -15.487 1.00 0.00 38 LYS A CA 2
ATOM 1581 C C . LYS A 1 38 ? 32.811 -9.582 -14.787 1.00 0.00 38 LYS A C 2
ATOM 1582 O O . LYS A 1 38 ? 33.191 -9.740 -13.619 1.00 0.00 38 LYS A O 2
ATOM 1601 N N . ALA A 1 39 ? 33.100 -8.486 -15.516 1.00 0.00 39 ALA A N 2
ATOM 1602 C CA . ALA A 1 39 ? 34.017 -7.422 -15.064 1.00 0.00 39 ALA A CA 2
ATOM 1603 C C . ALA A 1 39 ? 33.268 -6.238 -14.433 1.00 0.00 39 ALA A C 2
ATOM 1604 O O . ALA A 1 39 ? 33.816 -5.547 -13.565 1.00 0.00 39 ALA A O 2
ATOM 1611 N N . LYS A 1 40 ? 31.995 -6.040 -14.839 1.00 0.00 40 LYS A N 2
ATOM 1612 C CA . LYS A 1 40 ? 31.146 -4.905 -14.380 1.00 0.00 40 LYS A CA 2
ATOM 1613 C C . LYS A 1 40 ? 30.601 -5.113 -12.946 1.00 0.00 40 LYS A C 2
ATOM 1614 O O . LYS A 1 40 ? 29.706 -4.380 -12.507 1.00 0.00 40 LYS A O 2
ATOM 1633 N N . LYS A 1 41 ? 31.153 -6.102 -12.232 1.00 0.00 41 LYS A N 2
ATOM 1634 C CA . LYS A 1 41 ? 30.845 -6.380 -10.822 1.00 0.00 41 LYS A CA 2
ATOM 1635 C C . LYS A 1 41 ? 32.155 -6.484 -10.018 1.00 0.00 41 LYS A C 2
ATOM 1636 O O . LYS A 1 41 ? 32.260 -5.976 -8.893 1.00 0.00 41 LYS A O 2
ATOM 1655 N N . TYR A 1 42 ? 33.161 -7.128 -10.647 1.00 0.00 42 TYR A N 2
ATOM 1656 C CA . TYR A 1 42 ? 34.445 -7.462 -10.024 1.00 0.00 42 TYR A CA 2
ATOM 1657 C C . TYR A 1 42 ? 35.280 -6.202 -9.801 1.00 0.00 42 TYR A C 2
ATOM 1658 O O . TYR A 1 42 ? 35.826 -5.991 -8.709 1.00 0.00 42 TYR A O 2
ATOM 1676 N N . ALA A 1 43 ? 35.365 -5.379 -10.864 1.00 0.00 43 ALA A N 2
ATOM 1677 C CA . ALA A 1 43 ? 36.159 -4.143 -10.863 1.00 0.00 43 ALA A CA 2
ATOM 1678 C C . ALA A 1 43 ? 35.567 -3.128 -9.877 1.00 0.00 43 ALA A C 2
ATOM 1679 O O . ALA A 1 43 ? 36.309 -2.428 -9.193 1.00 0.00 43 ALA A O 2
ATOM 1686 N N . GLN A 1 44 ? 34.212 -3.099 -9.814 1.00 0.00 44 GLN A N 2
ATOM 1687 C CA . GLN A 1 44 ? 33.433 -2.191 -8.940 1.00 0.00 44 GLN A CA 2
ATOM 1688 C C . GLN A 1 44 ? 33.769 -2.441 -7.461 1.00 0.00 44 GLN A C 2
ATOM 1689 O O . GLN A 1 44 ? 34.015 -1.500 -6.692 1.00 0.00 44 GLN A O 2
ATOM 1703 N N . LYS A 1 45 ? 33.802 -3.737 -7.104 1.00 0.00 45 LYS A N 2
ATOM 1704 C CA . LYS A 1 45 ? 34.095 -4.206 -5.744 1.00 0.00 45 LYS A CA 2
ATOM 1705 C C . LYS A 1 45 ? 35.553 -3.869 -5.372 1.00 0.00 45 LYS A C 2
ATOM 1706 O O . LYS A 1 45 ? 35.810 -3.274 -4.319 1.00 0.00 45 LYS A O 2
ATOM 1725 N N . LEU A 1 46 ? 36.470 -4.211 -6.299 1.00 0.00 46 LEU A N 2
ATOM 1726 C CA . LEU A 1 46 ? 37.930 -4.026 -6.146 1.00 0.00 46 LEU A CA 2
ATOM 1727 C C . LEU A 1 46 ? 38.272 -2.529 -5.941 1.00 0.00 46 LEU A C 2
ATOM 1728 O O . LEU A 1 46 ? 39.132 -2.193 -5.122 1.00 0.00 46 LEU A O 2
ATOM 1744 N N . ALA A 1 47 ? 37.550 -1.660 -6.678 1.00 0.00 47 ALA A N 2
ATOM 1745 C CA . ALA A 1 47 ? 37.771 -0.205 -6.695 1.00 0.00 47 ALA A CA 2
ATOM 1746 C C . ALA A 1 47 ? 37.640 0.404 -5.293 1.00 0.00 47 ALA A C 2
ATOM 1747 O O . ALA A 1 47 ? 38.586 1.014 -4.801 1.00 0.00 47 ALA A O 2
ATOM 1754 N N . LYS A 1 48 ? 36.479 0.174 -4.645 1.00 0.00 48 LYS A N 2
ATOM 1755 C CA . LYS A 1 48 ? 36.177 0.744 -3.312 1.00 0.00 48 LYS A CA 2
ATOM 1756 C C . LYS A 1 48 ? 37.184 0.255 -2.246 1.00 0.00 48 LYS A C 2
ATOM 1757 O O . LYS A 1 48 ? 37.545 1.015 -1.342 1.00 0.00 48 LYS A O 2
ATOM 1776 N N . ILE A 1 49 ? 37.660 -0.997 -2.404 1.00 0.00 49 ILE A N 2
ATOM 1777 C CA . ILE A 1 49 ? 38.656 -1.600 -1.493 1.00 0.00 49 ILE A CA 2
ATOM 1778 C C . ILE A 1 49 ? 39.977 -0.802 -1.537 1.00 0.00 49 ILE A C 2
ATOM 1779 O O . ILE A 1 49 ? 40.558 -0.484 -0.496 1.00 0.00 49 ILE A O 2
ATOM 1795 N N . TYR A 1 50 ? 40.410 -0.453 -2.762 1.00 0.00 50 TYR A N 2
ATOM 1796 C CA . TYR A 1 50 ? 41.689 0.256 -3.007 1.00 0.00 50 TYR A CA 2
ATOM 1797 C C . TYR A 1 50 ? 41.480 1.778 -3.155 1.00 0.00 50 TYR A C 2
ATOM 1798 O O . TYR A 1 50 ? 42.396 2.479 -3.610 1.00 0.00 50 TYR A O 2
ATOM 1816 N N . GLN A 1 51 ? 40.264 2.270 -2.780 1.00 0.00 51 GLN A N 2
ATOM 1817 C CA . GLN A 1 51 ? 39.874 3.713 -2.816 1.00 0.00 51 GLN A CA 2
ATOM 1818 C C . GLN A 1 51 ? 39.702 4.245 -4.272 1.00 0.00 51 GLN A C 2
ATOM 1819 O O . GLN A 1 51 ? 39.296 5.393 -4.485 1.00 0.00 51 GLN A O 2
ATOM 1833 N N . LEU A 1 52 ? 39.941 3.374 -5.259 1.00 0.00 52 LEU A N 2
ATOM 1834 C CA . LEU A 1 52 ? 39.905 3.719 -6.691 1.00 0.00 52 LEU A CA 2
ATOM 1835 C C . LEU A 1 52 ? 38.451 3.783 -7.221 1.00 0.00 52 LEU A C 2
ATOM 1836 O O . LEU A 1 52 ? 37.494 3.511 -6.482 1.00 0.00 52 LEU A O 2
ATOM 1852 N N . THR A 1 53 ? 38.290 4.135 -8.506 1.00 0.00 53 THR A N 2
ATOM 1853 C CA . THR A 1 53 ? 36.962 4.229 -9.154 1.00 0.00 53 THR A CA 2
ATOM 1854 C C . THR A 1 53 ? 37.020 3.649 -10.576 1.00 0.00 53 THR A C 2
ATOM 1855 O O . THR A 1 53 ? 38.057 3.705 -11.230 1.00 0.00 53 THR A O 2
ATOM 1866 N N . VAL A 1 54 ? 35.893 3.085 -11.040 1.00 0.00 54 VAL A N 2
ATOM 1867 C CA . VAL A 1 54 ? 35.808 2.366 -12.332 1.00 0.00 54 VAL A CA 2
ATOM 1868 C C . VAL A 1 54 ? 35.192 3.252 -13.426 1.00 0.00 54 VAL A C 2
ATOM 1869 O O . VAL A 1 54 ? 34.224 3.979 -13.178 1.00 0.00 54 VAL A O 2
ATOM 1882 N N . HIS A 1 55 ? 35.754 3.153 -14.639 1.00 0.00 55 HIS A N 2
ATOM 1883 C CA . HIS A 1 55 ? 35.238 3.831 -15.830 1.00 0.00 55 HIS A CA 2
ATOM 1884 C C . HIS A 1 55 ? 35.196 2.826 -16.997 1.00 0.00 55 HIS A C 2
ATOM 1885 O O . HIS A 1 55 ? 36.233 2.514 -17.605 1.00 0.00 55 HIS A O 2
ATOM 1900 N N . VAL A 1 56 ? 33.993 2.286 -17.258 1.00 0.00 56 VAL A N 2
ATOM 1901 C CA . VAL A 1 56 ? 33.740 1.337 -18.357 1.00 0.00 56 VAL A CA 2
ATOM 1902 C C . VAL A 1 56 ? 33.655 2.105 -19.691 1.00 0.00 56 VAL A C 2
ATOM 1903 O O . VAL A 1 56 ? 32.726 2.896 -19.888 1.00 0.00 56 VAL A O 2
ATOM 1916 N N . HIS A 1 57 ? 34.632 1.899 -20.594 1.00 0.00 57 HIS A N 2
ATOM 1917 C CA . HIS A 1 57 ? 34.646 2.545 -21.921 1.00 0.00 57 HIS A CA 2
ATOM 1918 C C . HIS A 1 57 ? 34.749 1.462 -23.005 1.00 0.00 57 HIS A C 2
ATOM 1919 O O . HIS A 1 57 ? 35.856 1.042 -23.384 1.00 0.00 57 HIS A O 2
ATOM 1934 N N . GLY A 1 58 ? 33.579 1.002 -23.480 1.00 0.00 58 GLY A N 2
ATOM 1935 C CA . GLY A 1 58 ? 33.507 -0.125 -24.400 1.00 0.00 58 GLY A CA 2
ATOM 1936 C C . GLY A 1 58 ? 33.857 -1.442 -23.711 1.00 0.00 58 GLY A C 2
ATOM 1937 O O . GLY A 1 58 ? 33.410 -1.691 -22.584 1.00 0.00 58 GLY A O 2
ATOM 1941 N N . ASP A 1 59 ? 34.642 -2.296 -24.389 1.00 0.00 59 ASP A N 2
ATOM 1942 C CA . ASP A 1 59 ? 35.183 -3.541 -23.798 1.00 0.00 59 ASP A CA 2
ATOM 1943 C C . ASP A 1 59 ? 36.347 -3.237 -22.836 1.00 0.00 59 ASP A C 2
ATOM 1944 O O . ASP A 1 59 ? 36.762 -4.101 -22.070 1.00 0.00 59 ASP A O 2
ATOM 1953 N N . THR A 1 60 ? 36.878 -2.008 -22.887 1.00 0.00 60 THR A N 2
ATOM 1954 C CA . THR A 1 60 ? 38.011 -1.599 -22.055 1.00 0.00 60 THR A CA 2
ATOM 1955 C C . THR A 1 60 ? 37.513 -0.889 -20.774 1.00 0.00 60 THR A C 2
ATOM 1956 O O . THR A 1 60 ? 37.156 0.294 -20.796 1.00 0.00 60 THR A O 2
ATOM 1967 N N . ILE A 1 61 ? 37.448 -1.651 -19.669 1.00 0.00 61 ILE A N 2
ATOM 1968 C CA . ILE A 1 61 ? 37.158 -1.110 -18.334 1.00 0.00 61 ILE A CA 2
ATOM 1969 C C . ILE A 1 61 ? 38.475 -0.639 -17.686 1.00 0.00 61 ILE A C 2
ATOM 1970 O O . ILE A 1 61 ? 39.329 -1.459 -17.355 1.00 0.00 61 ILE A O 2
ATOM 1986 N N . HIS A 1 62 ? 38.651 0.682 -17.531 1.00 0.00 62 HIS A N 2
ATOM 1987 C CA . HIS A 1 62 ? 39.825 1.244 -16.848 1.00 0.00 62 HIS A CA 2
ATOM 1988 C C . HIS A 1 62 ? 39.438 1.692 -15.435 1.00 0.00 62 HIS A C 2
ATOM 1989 O O . HIS A 1 62 ? 38.537 2.519 -15.269 1.00 0.00 62 HIS A O 2
ATOM 2004 N N . VAL A 1 63 ? 40.124 1.136 -14.429 1.00 0.00 63 VAL A N 2
ATOM 2005 C CA . VAL A 1 63 ? 39.984 1.559 -13.033 1.00 0.00 63 VAL A CA 2
ATOM 2006 C C . VAL A 1 63 ? 40.991 2.695 -12.763 1.00 0.00 63 VAL A C 2
ATOM 2007 O O . VAL A 1 63 ? 42.209 2.479 -12.812 1.00 0.00 63 VAL A O 2
ATOM 2020 N N . LYS A 1 64 ? 40.451 3.908 -12.559 1.00 0.00 64 LYS A N 2
ATOM 2021 C CA . LYS A 1 64 ? 41.216 5.116 -12.216 1.00 0.00 64 LYS A CA 2
ATOM 2022 C C . LYS A 1 64 ? 41.802 4.973 -10.787 1.00 0.00 64 LYS A C 2
ATOM 2041 N N . MET A 1 1 ? 48.303 -32.141 -76.915 1.00 0.00 1 MET A N 3
ATOM 2042 C CA . MET A 1 1 ? 47.255 -31.266 -76.336 1.00 0.00 1 MET A CA 3
ATOM 2043 C C . MET A 1 1 ? 46.612 -31.959 -75.120 1.00 0.00 1 MET A C 3
ATOM 2044 O O . MET A 1 1 ? 45.811 -32.886 -75.280 1.00 0.00 1 MET A O 3
ATOM 2057 N N . GLY A 1 2 ? 47.011 -31.526 -73.915 1.00 0.00 2 GLY A N 3
ATOM 2058 C CA . GLY A 1 2 ? 46.475 -32.053 -72.660 1.00 0.00 2 GLY A CA 3
ATOM 2059 C C . GLY A 1 2 ? 47.029 -31.304 -71.453 1.00 0.00 2 GLY A C 3
ATOM 2060 O O . GLY A 1 2 ? 48.143 -30.770 -71.511 1.00 0.00 2 GLY A O 3
ATOM 2064 N N . SER A 1 3 ? 46.245 -31.259 -70.363 1.00 0.00 3 SER A N 3
ATOM 2065 C CA . SER A 1 3 ? 46.634 -30.606 -69.101 1.00 0.00 3 SER A CA 3
ATOM 2066 C C . SER A 1 3 ? 45.910 -31.280 -67.925 1.00 0.00 3 SER A C 3
ATOM 2067 O O . SER A 1 3 ? 45.064 -32.170 -68.117 1.00 0.00 3 SER A O 3
ATOM 2075 N N . SER A 1 4 ? 46.248 -30.846 -66.710 1.00 0.00 4 SER A N 3
ATOM 2076 C CA . SER A 1 4 ? 45.610 -31.304 -65.468 1.00 0.00 4 SER A CA 3
ATOM 2077 C C . SER A 1 4 ? 45.169 -30.081 -64.640 1.00 0.00 4 SER A C 3
ATOM 2078 O O . SER A 1 4 ? 45.836 -29.034 -64.652 1.00 0.00 4 SER A O 3
ATOM 2086 N N . HIS A 1 5 ? 44.021 -30.212 -63.950 1.00 0.00 5 HIS A N 3
ATOM 2087 C CA . HIS A 1 5 ? 43.418 -29.131 -63.133 1.00 0.00 5 HIS A CA 3
ATOM 2088 C C . HIS A 1 5 ? 43.506 -29.481 -61.635 1.00 0.00 5 HIS A C 3
ATOM 2089 O O . HIS A 1 5 ? 43.996 -30.553 -61.270 1.00 0.00 5 HIS A O 3
ATOM 2104 N N . HIS A 1 6 ? 43.035 -28.559 -60.772 1.00 0.00 6 HIS A N 3
ATOM 2105 C CA . HIS A 1 6 ? 43.021 -28.739 -59.302 1.00 0.00 6 HIS A CA 3
ATOM 2106 C C . HIS A 1 6 ? 41.933 -27.847 -58.663 1.00 0.00 6 HIS A C 3
ATOM 2107 O O . HIS A 1 6 ? 41.768 -26.682 -59.049 1.00 0.00 6 HIS A O 3
ATOM 2122 N N . HIS A 1 7 ? 41.193 -28.426 -57.697 1.00 0.00 7 HIS A N 3
ATOM 2123 C CA . HIS A 1 7 ? 40.164 -27.718 -56.887 1.00 0.00 7 HIS A CA 3
ATOM 2124 C C . HIS A 1 7 ? 40.243 -28.220 -55.427 1.00 0.00 7 HIS A C 3
ATOM 2125 O O . HIS A 1 7 ? 40.690 -29.351 -55.183 1.00 0.00 7 HIS A O 3
ATOM 2140 N N . HIS A 1 8 ? 39.796 -27.373 -54.467 1.00 0.00 8 HIS A N 3
ATOM 2141 C CA . HIS A 1 8 ? 39.797 -27.720 -53.026 1.00 0.00 8 HIS A CA 3
ATOM 2142 C C . HIS A 1 8 ? 38.751 -28.823 -52.736 1.00 0.00 8 HIS A C 3
ATOM 2143 O O . HIS A 1 8 ? 37.613 -28.743 -53.212 1.00 0.00 8 HIS A O 3
ATOM 2158 N N . HIS A 1 9 ? 39.168 -29.871 -52.007 1.00 0.00 9 HIS A N 3
ATOM 2159 C CA . HIS A 1 9 ? 38.279 -30.981 -51.588 1.00 0.00 9 HIS A CA 3
ATOM 2160 C C . HIS A 1 9 ? 38.214 -31.040 -50.058 1.00 0.00 9 HIS A C 3
ATOM 2161 O O . HIS A 1 9 ? 37.126 -31.149 -49.480 1.00 0.00 9 HIS A O 3
ATOM 2176 N N . HIS A 1 10 ? 39.379 -30.922 -49.405 1.00 0.00 10 HIS A N 3
ATOM 2177 C CA . HIS A 1 10 ? 39.493 -30.901 -47.935 1.00 0.00 10 HIS A CA 3
ATOM 2178 C C . HIS A 1 10 ? 40.046 -29.534 -47.481 1.00 0.00 10 HIS A C 3
ATOM 2179 O O . HIS A 1 10 ? 41.211 -29.197 -47.734 1.00 0.00 10 HIS A O 3
ATOM 2194 N N . SER A 1 11 ? 39.187 -28.730 -46.845 1.00 0.00 11 SER A N 3
ATOM 2195 C CA . SER A 1 11 ? 39.541 -27.394 -46.351 1.00 0.00 11 SER A CA 3
ATOM 2196 C C . SER A 1 11 ? 39.465 -27.391 -44.818 1.00 0.00 11 SER A C 3
ATOM 2197 O O . SER A 1 11 ? 38.408 -27.693 -44.249 1.00 0.00 11 SER A O 3
ATOM 2205 N N . SER A 1 12 ? 40.595 -27.094 -44.168 1.00 0.00 12 SER A N 3
ATOM 2206 C CA . SER A 1 12 ? 40.653 -26.916 -42.716 1.00 0.00 12 SER A CA 3
ATOM 2207 C C . SER A 1 12 ? 39.957 -25.597 -42.342 1.00 0.00 12 SER A C 3
ATOM 2208 O O . SER A 1 12 ? 40.206 -24.556 -42.969 1.00 0.00 12 SER A O 3
ATOM 2216 N N . GLY A 1 13 ? 39.048 -25.663 -41.357 1.00 0.00 13 GLY A N 3
ATOM 2217 C CA . GLY A 1 13 ? 38.348 -24.482 -40.870 1.00 0.00 13 GLY A CA 3
ATOM 2218 C C . GLY A 1 13 ? 39.178 -23.702 -39.858 1.00 0.00 13 GLY A C 3
ATOM 2219 O O . GLY A 1 13 ? 40.268 -23.215 -40.186 1.00 0.00 13 GLY A O 3
ATOM 2223 N N . LEU A 1 14 ? 38.656 -23.577 -38.636 1.00 0.00 14 LEU A N 3
ATOM 2224 C CA . LEU A 1 14 ? 39.294 -22.830 -37.543 1.00 0.00 14 LEU A CA 3
ATOM 2225 C C . LEU A 1 14 ? 38.580 -23.144 -36.214 1.00 0.00 14 LEU A C 3
ATOM 2226 O O . LEU A 1 14 ? 37.617 -23.920 -36.184 1.00 0.00 14 LEU A O 3
ATOM 2242 N N . VAL A 1 15 ? 39.070 -22.551 -35.116 1.00 0.00 15 VAL A N 3
ATOM 2243 C CA . VAL A 1 15 ? 38.432 -22.653 -33.788 1.00 0.00 15 VAL A CA 3
ATOM 2244 C C . VAL A 1 15 ? 37.423 -21.489 -33.589 1.00 0.00 15 VAL A C 3
ATOM 2245 O O . VAL A 1 15 ? 37.699 -20.355 -34.015 1.00 0.00 15 VAL A O 3
ATOM 2258 N N . PRO A 1 16 ? 36.217 -21.746 -32.981 1.00 0.00 16 PRO A N 3
ATOM 2259 C CA . PRO A 1 16 ? 35.194 -20.702 -32.751 1.00 0.00 16 PRO A CA 3
ATOM 2260 C C . PRO A 1 16 ? 35.518 -19.813 -31.525 1.00 0.00 16 PRO A C 3
ATOM 2261 O O . PRO A 1 16 ? 34.968 -20.000 -30.431 1.00 0.00 16 PRO A O 3
ATOM 2272 N N . ARG A 1 17 ? 36.484 -18.891 -31.707 1.00 0.00 17 ARG A N 3
ATOM 2273 C CA . ARG A 1 17 ? 36.811 -17.834 -30.727 1.00 0.00 17 ARG A CA 3
ATOM 2274 C C . ARG A 1 17 ? 36.704 -16.468 -31.429 1.00 0.00 17 ARG A C 3
ATOM 2275 O O . ARG A 1 17 ? 37.433 -16.214 -32.395 1.00 0.00 17 ARG A O 3
ATOM 2296 N N . GLY A 1 18 ? 35.767 -15.629 -30.960 1.00 0.00 18 GLY A N 3
ATOM 2297 C CA . GLY A 1 18 ? 35.633 -14.245 -31.421 1.00 0.00 18 GLY A CA 3
ATOM 2298 C C . GLY A 1 18 ? 36.265 -13.278 -30.427 1.00 0.00 18 GLY A C 3
ATOM 2299 O O . GLY A 1 18 ? 36.412 -13.620 -29.243 1.00 0.00 18 GLY A O 3
ATOM 2303 N N . SER A 1 19 ? 36.622 -12.067 -30.879 1.00 0.00 19 SER A N 3
ATOM 2304 C CA . SER A 1 19 ? 37.323 -11.085 -30.031 1.00 0.00 19 SER A CA 3
ATOM 2305 C C . SER A 1 19 ? 36.316 -10.246 -29.217 1.00 0.00 19 SER A C 3
ATOM 2306 O O . SER A 1 19 ? 35.747 -9.271 -29.721 1.00 0.00 19 SER A O 3
ATOM 2314 N N . HIS A 1 20 ? 36.106 -10.667 -27.958 1.00 0.00 20 HIS A N 3
ATOM 2315 C CA . HIS A 1 20 ? 35.284 -9.964 -26.956 1.00 0.00 20 HIS A CA 3
ATOM 2316 C C . HIS A 1 20 ? 35.789 -10.379 -25.567 1.00 0.00 20 HIS A C 3
ATOM 2317 O O . HIS A 1 20 ? 35.478 -11.480 -25.088 1.00 0.00 20 HIS A O 3
ATOM 2332 N N . MET A 1 21 ? 36.641 -9.533 -24.977 1.00 0.00 21 MET A N 3
ATOM 2333 C CA . MET A 1 21 ? 37.160 -9.721 -23.614 1.00 0.00 21 MET A CA 3
ATOM 2334 C C . MET A 1 21 ? 37.301 -8.346 -22.920 1.00 0.00 21 MET A C 3
ATOM 2335 O O . MET A 1 21 ? 38.115 -7.499 -23.328 1.00 0.00 21 MET A O 3
ATOM 2349 N N . THR A 1 22 ? 36.471 -8.134 -21.889 1.00 0.00 22 THR A N 3
ATOM 2350 C CA . THR A 1 22 ? 36.452 -6.898 -21.104 1.00 0.00 22 THR A CA 3
ATOM 2351 C C . THR A 1 22 ? 37.668 -6.857 -20.155 1.00 0.00 22 THR A C 3
ATOM 2352 O O . THR A 1 22 ? 37.735 -7.601 -19.164 1.00 0.00 22 THR A O 3
ATOM 2363 N N . THR A 1 23 ? 38.652 -6.010 -20.513 1.00 0.00 23 THR A N 3
ATOM 2364 C CA . THR A 1 23 ? 39.917 -5.884 -19.789 1.00 0.00 23 THR A CA 3
ATOM 2365 C C . THR A 1 23 ? 39.849 -4.722 -18.784 1.00 0.00 23 THR A C 3
ATOM 2366 O O . THR A 1 23 ? 39.915 -3.545 -19.167 1.00 0.00 23 THR A O 3
ATOM 2377 N N . VAL A 1 24 ? 39.680 -5.072 -17.507 1.00 0.00 24 VAL A N 3
ATOM 2378 C CA . VAL A 1 24 ? 39.824 -4.126 -16.396 1.00 0.00 24 VAL A CA 3
ATOM 2379 C C . VAL A 1 24 ? 41.330 -3.826 -16.189 1.00 0.00 24 VAL A C 3
ATOM 2380 O O . VAL A 1 24 ? 42.076 -4.655 -15.658 1.00 0.00 24 VAL A O 3
ATOM 2393 N N . LYS A 1 25 ? 41.772 -2.647 -16.662 1.00 0.00 25 LYS A N 3
ATOM 2394 C CA . LYS A 1 25 ? 43.155 -2.166 -16.486 1.00 0.00 25 LYS A CA 3
ATOM 2395 C C . LYS A 1 25 ? 43.219 -1.237 -15.272 1.00 0.00 25 LYS A C 3
ATOM 2396 O O . LYS A 1 25 ? 42.579 -0.192 -15.253 1.00 0.00 25 LYS A O 3
ATOM 2415 N N . LEU A 1 26 ? 43.980 -1.630 -14.253 1.00 0.00 26 LEU A N 3
ATOM 2416 C CA . LEU A 1 26 ? 44.200 -0.792 -13.055 1.00 0.00 26 LEU A CA 3
ATOM 2417 C C . LEU A 1 26 ? 45.415 0.129 -13.318 1.00 0.00 26 LEU A C 3
ATOM 2418 O O . LEU A 1 26 ? 45.525 0.696 -14.415 1.00 0.00 26 LEU A O 3
ATOM 2434 N N . GLY A 1 27 ? 46.288 0.324 -12.312 1.00 0.00 27 GLY A N 3
ATOM 2435 C CA . GLY A 1 27 ? 47.579 0.951 -12.527 1.00 0.00 27 GLY A CA 3
ATOM 2436 C C . GLY A 1 27 ? 48.496 -0.004 -13.276 1.00 0.00 27 GLY A C 3
ATOM 2437 O O . GLY A 1 27 ? 49.235 -0.755 -12.651 1.00 0.00 27 GLY A O 3
ATOM 2441 N N . ASP A 1 28 ? 48.345 -0.027 -14.629 1.00 0.00 28 ASP A N 3
ATOM 2442 C CA . ASP A 1 28 ? 49.040 -0.945 -15.589 1.00 0.00 28 ASP A CA 3
ATOM 2443 C C . ASP A 1 28 ? 48.832 -2.458 -15.289 1.00 0.00 28 ASP A C 3
ATOM 2444 O O . ASP A 1 28 ? 49.465 -3.307 -15.916 1.00 0.00 28 ASP A O 3
ATOM 2453 N N . ILE A 1 29 ? 47.898 -2.782 -14.370 1.00 0.00 29 ILE A N 3
ATOM 2454 C CA . ILE A 1 29 ? 47.584 -4.171 -13.976 1.00 0.00 29 ILE A CA 3
ATOM 2455 C C . ILE A 1 29 ? 46.580 -4.785 -14.968 1.00 0.00 29 ILE A C 3
ATOM 2456 O O . ILE A 1 29 ? 45.580 -4.147 -15.329 1.00 0.00 29 ILE A O 3
ATOM 2472 N N . LYS A 1 30 ? 46.852 -6.037 -15.375 1.00 0.00 30 LYS A N 3
ATOM 2473 C CA . LYS A 1 30 ? 46.041 -6.767 -16.360 1.00 0.00 30 LYS A CA 3
ATOM 2474 C C . LYS A 1 30 ? 45.038 -7.692 -15.641 1.00 0.00 30 LYS A C 3
ATOM 2475 O O . LYS A 1 30 ? 45.421 -8.724 -15.075 1.00 0.00 30 LYS A O 3
ATOM 2494 N N . VAL A 1 31 ? 43.758 -7.277 -15.636 1.00 0.00 31 VAL A N 3
ATOM 2495 C CA . VAL A 1 31 ? 42.630 -8.088 -15.138 1.00 0.00 31 VAL A CA 3
ATOM 2496 C C . VAL A 1 31 ? 41.619 -8.231 -16.295 1.00 0.00 31 VAL A C 3
ATOM 2497 O O . VAL A 1 31 ? 40.957 -7.267 -16.651 1.00 0.00 31 VAL A O 3
ATOM 2510 N N . THR A 1 32 ? 41.516 -9.426 -16.897 1.00 0.00 32 THR A N 3
ATOM 2511 C CA . THR A 1 32 ? 40.730 -9.626 -18.139 1.00 0.00 32 THR A CA 3
ATOM 2512 C C . THR A 1 32 ? 39.724 -10.771 -17.984 1.00 0.00 32 THR A C 3
ATOM 2513 O O . THR A 1 32 ? 40.051 -11.822 -17.416 1.00 0.00 32 THR A O 3
ATOM 2524 N N . PHE A 1 33 ? 38.488 -10.554 -18.491 1.00 0.00 33 PHE A N 3
ATOM 2525 C CA . PHE A 1 33 ? 37.411 -11.574 -18.491 1.00 0.00 33 PHE A CA 3
ATOM 2526 C C . PHE A 1 33 ? 36.708 -11.600 -19.855 1.00 0.00 33 PHE A C 3
ATOM 2527 O O . PHE A 1 33 ? 36.318 -10.546 -20.368 1.00 0.00 33 PHE A O 3
ATOM 2544 N N . ASP A 1 34 ? 36.569 -12.817 -20.425 1.00 0.00 34 ASP A N 3
ATOM 2545 C CA . ASP A 1 34 ? 35.968 -13.043 -21.761 1.00 0.00 34 ASP A CA 3
ATOM 2546 C C . ASP A 1 34 ? 34.485 -12.613 -21.783 1.00 0.00 34 ASP A C 3
ATOM 2547 O O . ASP A 1 34 ? 34.044 -11.919 -22.700 1.00 0.00 34 ASP A O 3
ATOM 2556 N N . ASN A 1 35 ? 33.735 -13.024 -20.750 1.00 0.00 35 ASN A N 3
ATOM 2557 C CA . ASN A 1 35 ? 32.342 -12.613 -20.545 1.00 0.00 35 ASN A CA 3
ATOM 2558 C C . ASN A 1 35 ? 32.323 -11.280 -19.780 1.00 0.00 35 ASN A C 3
ATOM 2559 O O . ASN A 1 35 ? 32.818 -11.220 -18.641 1.00 0.00 35 ASN A O 3
ATOM 2570 N N . PRO A 1 36 ? 31.768 -10.174 -20.404 1.00 0.00 36 PRO A N 3
ATOM 2571 C CA . PRO A 1 36 ? 31.708 -8.832 -19.780 1.00 0.00 36 PRO A CA 3
ATOM 2572 C C . PRO A 1 36 ? 30.979 -8.823 -18.427 1.00 0.00 36 PRO A C 3
ATOM 2573 O O . PRO A 1 36 ? 31.225 -7.927 -17.629 1.00 0.00 36 PRO A O 3
ATOM 2584 N N . GLU A 1 37 ? 30.100 -9.827 -18.193 1.00 0.00 37 GLU A N 3
ATOM 2585 C CA . GLU A 1 37 ? 29.384 -10.022 -16.916 1.00 0.00 37 GLU A CA 3
ATOM 2586 C C . GLU A 1 37 ? 30.351 -10.022 -15.715 1.00 0.00 37 GLU A C 3
ATOM 2587 O O . GLU A 1 37 ? 30.184 -9.240 -14.777 1.00 0.00 37 GLU A O 3
ATOM 2599 N N . LYS A 1 38 ? 31.377 -10.895 -15.784 1.00 0.00 38 LYS A N 3
ATOM 2600 C CA . LYS A 1 38 ? 32.331 -11.101 -14.682 1.00 0.00 38 LYS A CA 3
ATOM 2601 C C . LYS A 1 38 ? 33.121 -9.822 -14.389 1.00 0.00 38 LYS A C 3
ATOM 2602 O O . LYS A 1 38 ? 33.132 -9.360 -13.257 1.00 0.00 38 LYS A O 3
ATOM 2621 N N . ALA A 1 39 ? 33.715 -9.229 -15.432 1.00 0.00 39 ALA A N 3
ATOM 2622 C CA . ALA A 1 39 ? 34.500 -7.984 -15.305 1.00 0.00 39 ALA A CA 3
ATOM 2623 C C . ALA A 1 39 ? 33.637 -6.798 -14.823 1.00 0.00 39 ALA A C 3
ATOM 2624 O O . ALA A 1 39 ? 34.141 -5.901 -14.154 1.00 0.00 39 ALA A O 3
ATOM 2631 N N . LYS A 1 40 ? 32.336 -6.823 -15.158 1.00 0.00 40 LYS A N 3
ATOM 2632 C CA . LYS A 1 40 ? 31.358 -5.796 -14.736 1.00 0.00 40 LYS A CA 3
ATOM 2633 C C . LYS A 1 40 ? 31.124 -5.859 -13.210 1.00 0.00 40 LYS A C 3
ATOM 2634 O O . LYS A 1 40 ? 31.130 -4.830 -12.525 1.00 0.00 40 LYS A O 3
ATOM 2653 N N . LYS A 1 41 ? 30.935 -7.092 -12.700 1.00 0.00 41 LYS A N 3
ATOM 2654 C CA . LYS A 1 41 ? 30.674 -7.351 -11.266 1.00 0.00 41 LYS A CA 3
ATOM 2655 C C . LYS A 1 41 ? 31.934 -7.090 -10.415 1.00 0.00 41 LYS A C 3
ATOM 2656 O O . LYS A 1 41 ? 31.854 -6.534 -9.313 1.00 0.00 41 LYS A O 3
ATOM 2675 N N . TYR A 1 42 ? 33.091 -7.501 -10.950 1.00 0.00 42 TYR A N 3
ATOM 2676 C CA . TYR A 1 42 ? 34.368 -7.515 -10.215 1.00 0.00 42 TYR A CA 3
ATOM 2677 C C . TYR A 1 42 ? 34.962 -6.095 -10.094 1.00 0.00 42 TYR A C 3
ATOM 2678 O O . TYR A 1 42 ? 35.462 -5.735 -9.034 1.00 0.00 42 TYR A O 3
ATOM 2696 N N . ALA A 1 43 ? 34.873 -5.300 -11.184 1.00 0.00 43 ALA A N 3
ATOM 2697 C CA . ALA A 1 43 ? 35.485 -3.944 -11.266 1.00 0.00 43 ALA A CA 3
ATOM 2698 C C . ALA A 1 43 ? 34.820 -2.934 -10.312 1.00 0.00 43 ALA A C 3
ATOM 2699 O O . ALA A 1 43 ? 35.505 -2.093 -9.710 1.00 0.00 43 ALA A O 3
ATOM 2706 N N . GLN A 1 44 ? 33.481 -3.020 -10.180 1.00 0.00 44 GLN A N 3
ATOM 2707 C CA . GLN A 1 44 ? 32.725 -2.105 -9.307 1.00 0.00 44 GLN A CA 3
ATOM 2708 C C . GLN A 1 44 ? 32.988 -2.428 -7.821 1.00 0.00 44 GLN A C 3
ATOM 2709 O O . GLN A 1 44 ? 33.019 -1.526 -6.990 1.00 0.00 44 GLN A O 3
ATOM 2723 N N . LYS A 1 45 ? 33.187 -3.734 -7.513 1.00 0.00 45 LYS A N 3
ATOM 2724 C CA . LYS A 1 45 ? 33.485 -4.213 -6.141 1.00 0.00 45 LYS A CA 3
ATOM 2725 C C . LYS A 1 45 ? 34.966 -3.920 -5.794 1.00 0.00 45 LYS A C 3
ATOM 2726 O O . LYS A 1 45 ? 35.320 -3.694 -4.628 1.00 0.00 45 LYS A O 3
ATOM 2745 N N . LEU A 1 46 ? 35.807 -3.905 -6.842 1.00 0.00 46 LEU A N 3
ATOM 2746 C CA . LEU A 1 46 ? 37.250 -3.586 -6.770 1.00 0.00 46 LEU A CA 3
ATOM 2747 C C . LEU A 1 46 ? 37.460 -2.130 -6.298 1.00 0.00 46 LEU A C 3
ATOM 2748 O O . LEU A 1 46 ? 38.434 -1.824 -5.593 1.00 0.00 46 LEU A O 3
ATOM 2764 N N . ALA A 1 47 ? 36.506 -1.249 -6.679 1.00 0.00 47 ALA A N 3
ATOM 2765 C CA . ALA A 1 47 ? 36.487 0.186 -6.299 1.00 0.00 47 ALA A CA 3
ATOM 2766 C C . ALA A 1 47 ? 36.453 0.383 -4.770 1.00 0.00 47 ALA A C 3
ATOM 2767 O O . ALA A 1 47 ? 36.921 1.403 -4.268 1.00 0.00 47 ALA A O 3
ATOM 2774 N N . LYS A 1 48 ? 35.883 -0.599 -4.047 1.00 0.00 48 LYS A N 3
ATOM 2775 C CA . LYS A 1 48 ? 35.761 -0.564 -2.571 1.00 0.00 48 LYS A CA 3
ATOM 2776 C C . LYS A 1 48 ? 37.074 -0.988 -1.904 1.00 0.00 48 LYS A C 3
ATOM 2777 O O . LYS A 1 48 ? 37.448 -0.442 -0.865 1.00 0.00 48 LYS A O 3
ATOM 2796 N N . ILE A 1 49 ? 37.762 -1.966 -2.528 1.00 0.00 49 ILE A N 3
ATOM 2797 C CA . ILE A 1 49 ? 39.015 -2.547 -2.006 1.00 0.00 49 ILE A CA 3
ATOM 2798 C C . ILE A 1 49 ? 40.120 -1.476 -1.932 1.00 0.00 49 ILE A C 3
ATOM 2799 O O . ILE A 1 49 ? 40.633 -1.171 -0.853 1.00 0.00 49 ILE A O 3
ATOM 2815 N N . TYR A 1 50 ? 40.447 -0.907 -3.099 1.00 0.00 50 TYR A N 3
ATOM 2816 C CA . TYR A 1 50 ? 41.577 0.032 -3.262 1.00 0.00 50 TYR A CA 3
ATOM 2817 C C . TYR A 1 50 ? 41.150 1.497 -3.016 1.00 0.00 50 TYR A C 3
ATOM 2818 O O . TYR A 1 50 ? 41.999 2.351 -2.747 1.00 0.00 50 TYR A O 3
ATOM 2836 N N . GLN A 1 51 ? 39.827 1.752 -3.116 1.00 0.00 51 GLN A N 3
ATOM 2837 C CA . GLN A 1 51 ? 39.220 3.103 -3.085 1.00 0.00 51 GLN A CA 3
ATOM 2838 C C . GLN A 1 51 ? 39.762 3.967 -4.239 1.00 0.00 51 GLN A C 3
ATOM 2839 O O . GLN A 1 51 ? 40.570 4.880 -4.032 1.00 0.00 51 GLN A O 3
ATOM 2853 N N . LEU A 1 52 ? 39.335 3.622 -5.471 1.00 0.00 52 LEU A N 3
ATOM 2854 C CA . LEU A 1 52 ? 39.863 4.213 -6.723 1.00 0.00 52 LEU A CA 3
ATOM 2855 C C . LEU A 1 52 ? 38.735 4.661 -7.679 1.00 0.00 52 LEU A C 3
ATOM 2856 O O . LEU A 1 52 ? 37.542 4.459 -7.407 1.00 0.00 52 LEU A O 3
ATOM 2872 N N . THR A 1 53 ? 39.156 5.250 -8.820 1.00 0.00 53 THR A N 3
ATOM 2873 C CA . THR A 1 53 ? 38.271 5.864 -9.817 1.00 0.00 53 THR A CA 3
ATOM 2874 C C . THR A 1 53 ? 38.055 4.901 -11.001 1.00 0.00 53 THR A C 3
ATOM 2875 O O . THR A 1 53 ? 38.953 4.725 -11.835 1.00 0.00 53 THR A O 3
ATOM 2886 N N . VAL A 1 54 ? 36.868 4.259 -11.039 1.00 0.00 54 VAL A N 3
ATOM 2887 C CA . VAL A 1 54 ? 36.458 3.386 -12.162 1.00 0.00 54 VAL A CA 3
ATOM 2888 C C . VAL A 1 54 ? 36.075 4.250 -13.385 1.00 0.00 54 VAL A C 3
ATOM 2889 O O . VAL A 1 54 ? 35.102 5.013 -13.336 1.00 0.00 54 VAL A O 3
ATOM 2902 N N . HIS A 1 55 ? 36.867 4.128 -14.458 1.00 0.00 55 HIS A N 3
ATOM 2903 C CA . HIS A 1 55 ? 36.679 4.877 -15.715 1.00 0.00 55 HIS A CA 3
ATOM 2904 C C . HIS A 1 55 ? 36.524 3.878 -16.886 1.00 0.00 55 HIS A C 3
ATOM 2905 O O . HIS A 1 55 ? 37.514 3.427 -17.466 1.00 0.00 55 HIS A O 3
ATOM 2920 N N . VAL A 1 56 ? 35.268 3.525 -17.210 1.00 0.00 56 VAL A N 3
ATOM 2921 C CA . VAL A 1 56 ? 34.955 2.548 -18.272 1.00 0.00 56 VAL A CA 3
ATOM 2922 C C . VAL A 1 56 ? 34.884 3.252 -19.645 1.00 0.00 56 VAL A C 3
ATOM 2923 O O . VAL A 1 56 ? 34.010 4.095 -19.878 1.00 0.00 56 VAL A O 3
ATOM 2936 N N . HIS A 1 57 ? 35.825 2.918 -20.536 1.00 0.00 57 HIS A N 3
ATOM 2937 C CA . HIS A 1 57 ? 35.809 3.346 -21.946 1.00 0.00 57 HIS A CA 3
ATOM 2938 C C . HIS A 1 57 ? 35.900 2.098 -22.839 1.00 0.00 57 HIS A C 3
ATOM 2939 O O . HIS A 1 57 ? 36.995 1.563 -23.077 1.00 0.00 57 HIS A O 3
ATOM 2954 N N . GLY A 1 58 ? 34.721 1.618 -23.293 1.00 0.00 58 GLY A N 3
ATOM 2955 C CA . GLY A 1 58 ? 34.621 0.382 -24.076 1.00 0.00 58 GLY A CA 3
ATOM 2956 C C . GLY A 1 58 ? 34.758 -0.869 -23.203 1.00 0.00 58 GLY A C 3
ATOM 2957 O O . GLY A 1 58 ? 34.255 -0.896 -22.070 1.00 0.00 58 GLY A O 3
ATOM 2961 N N . ASP A 1 59 ? 35.443 -1.909 -23.726 1.00 0.00 59 ASP A N 3
ATOM 2962 C CA . ASP A 1 59 ? 35.808 -3.115 -22.930 1.00 0.00 59 ASP A CA 3
ATOM 2963 C C . ASP A 1 59 ? 36.918 -2.799 -21.911 1.00 0.00 59 ASP A C 3
ATOM 2964 O O . ASP A 1 59 ? 37.161 -3.581 -20.986 1.00 0.00 59 ASP A O 3
ATOM 2973 N N . THR A 1 60 ? 37.595 -1.659 -22.095 1.00 0.00 60 THR A N 3
ATOM 2974 C CA . THR A 1 60 ? 38.696 -1.252 -21.221 1.00 0.00 60 THR A CA 3
ATOM 2975 C C . THR A 1 60 ? 38.152 -0.481 -20.006 1.00 0.00 60 THR A C 3
ATOM 2976 O O . THR A 1 60 ? 37.860 0.722 -20.102 1.00 0.00 60 THR A O 3
ATOM 2987 N N . ILE A 1 61 ? 37.966 -1.195 -18.881 1.00 0.00 61 ILE A N 3
ATOM 2988 C CA . ILE A 1 61 ? 37.597 -0.570 -17.605 1.00 0.00 61 ILE A CA 3
ATOM 2989 C C . ILE A 1 61 ? 38.892 -0.112 -16.903 1.00 0.00 61 ILE A C 3
ATOM 2990 O O . ILE A 1 61 ? 39.572 -0.912 -16.257 1.00 0.00 61 ILE A O 3
ATOM 3006 N N . HIS A 1 62 ? 39.240 1.170 -17.049 1.00 0.00 62 HIS A N 3
ATOM 3007 C CA . HIS A 1 62 ? 40.466 1.720 -16.456 1.00 0.00 62 HIS A CA 3
ATOM 3008 C C . HIS A 1 62 ? 40.158 2.266 -15.053 1.00 0.00 62 HIS A C 3
ATOM 3009 O O . HIS A 1 62 ? 39.666 3.382 -14.910 1.00 0.00 62 HIS A O 3
ATOM 3024 N N . VAL A 1 63 ? 40.425 1.452 -14.023 1.00 0.00 63 VAL A N 3
ATOM 3025 C CA . VAL A 1 63 ? 40.260 1.870 -12.624 1.00 0.00 63 VAL A CA 3
ATOM 3026 C C . VAL A 1 63 ? 41.595 2.463 -12.123 1.00 0.00 63 VAL A C 3
ATOM 3027 O O . VAL A 1 63 ? 42.453 1.732 -11.610 1.00 0.00 63 VAL A O 3
ATOM 3040 N N . LYS A 1 64 ? 41.781 3.789 -12.337 1.00 0.00 64 LYS A N 3
ATOM 3041 C CA . LYS A 1 64 ? 43.012 4.492 -11.928 1.00 0.00 64 LYS A CA 3
ATOM 3042 C C . LYS A 1 64 ? 43.052 4.668 -10.386 1.00 0.00 64 LYS A C 3
ATOM 3061 N N . MET A 1 1 ? 51.588 -37.329 -63.223 1.00 0.00 1 MET A N 4
ATOM 3062 C CA . MET A 1 1 ? 52.667 -38.303 -62.958 1.00 0.00 1 MET A CA 4
ATOM 3063 C C . MET A 1 1 ? 53.236 -38.066 -61.551 1.00 0.00 1 MET A C 4
ATOM 3064 O O . MET A 1 1 ? 54.036 -37.141 -61.338 1.00 0.00 1 MET A O 4
ATOM 3077 N N . GLY A 1 2 ? 52.778 -38.884 -60.583 1.00 0.00 2 GLY A N 4
ATOM 3078 C CA . GLY A 1 2 ? 53.235 -38.807 -59.200 1.00 0.00 2 GLY A CA 4
ATOM 3079 C C . GLY A 1 2 ? 54.625 -39.397 -59.027 1.00 0.00 2 GLY A C 4
ATOM 3080 O O . GLY A 1 2 ? 54.783 -40.621 -58.975 1.00 0.00 2 GLY A O 4
ATOM 3084 N N . SER A 1 3 ? 55.634 -38.517 -58.979 1.00 0.00 3 SER A N 4
ATOM 3085 C CA . SER A 1 3 ? 57.045 -38.902 -58.834 1.00 0.00 3 SER A CA 4
ATOM 3086 C C . SER A 1 3 ? 57.839 -37.724 -58.247 1.00 0.00 3 SER A C 4
ATOM 3087 O O . SER A 1 3 ? 57.725 -36.612 -58.771 1.00 0.00 3 SER A O 4
ATOM 3095 N N . SER A 1 4 ? 58.603 -37.996 -57.143 1.00 0.00 4 SER A N 4
ATOM 3096 C CA . SER A 1 4 ? 59.467 -37.022 -56.422 1.00 0.00 4 SER A CA 4
ATOM 3097 C C . SER A 1 4 ? 58.640 -36.042 -55.557 1.00 0.00 4 SER A C 4
ATOM 3098 O O . SER A 1 4 ? 58.887 -35.917 -54.345 1.00 0.00 4 SER A O 4
ATOM 3106 N N . HIS A 1 5 ? 57.674 -35.328 -56.181 1.00 0.00 5 HIS A N 4
ATOM 3107 C CA . HIS A 1 5 ? 56.817 -34.367 -55.475 1.00 0.00 5 HIS A CA 4
ATOM 3108 C C . HIS A 1 5 ? 55.771 -35.095 -54.613 1.00 0.00 5 HIS A C 4
ATOM 3109 O O . HIS A 1 5 ? 55.137 -36.061 -55.059 1.00 0.00 5 HIS A O 4
ATOM 3124 N N . HIS A 1 6 ? 55.622 -34.633 -53.365 1.00 0.00 6 HIS A N 4
ATOM 3125 C CA . HIS A 1 6 ? 54.591 -35.100 -52.426 1.00 0.00 6 HIS A CA 4
ATOM 3126 C C . HIS A 1 6 ? 53.922 -33.864 -51.813 1.00 0.00 6 HIS A C 4
ATOM 3127 O O . HIS A 1 6 ? 54.555 -33.160 -51.020 1.00 0.00 6 HIS A O 4
ATOM 3142 N N . HIS A 1 7 ? 52.670 -33.573 -52.224 1.00 0.00 7 HIS A N 4
ATOM 3143 C CA . HIS A 1 7 ? 51.886 -32.440 -51.692 1.00 0.00 7 HIS A CA 4
ATOM 3144 C C . HIS A 1 7 ? 51.654 -32.623 -50.181 1.00 0.00 7 HIS A C 4
ATOM 3145 O O . HIS A 1 7 ? 50.816 -33.433 -49.764 1.00 0.00 7 HIS A O 4
ATOM 3160 N N . HIS A 1 8 ? 52.430 -31.894 -49.375 1.00 0.00 8 HIS A N 4
ATOM 3161 C CA . HIS A 1 8 ? 52.375 -31.987 -47.914 1.00 0.00 8 HIS A CA 4
ATOM 3162 C C . HIS A 1 8 ? 51.209 -31.136 -47.382 1.00 0.00 8 HIS A C 4
ATOM 3163 O O . HIS A 1 8 ? 51.367 -29.937 -47.126 1.00 0.00 8 HIS A O 4
ATOM 3178 N N . HIS A 1 9 ? 50.013 -31.753 -47.287 1.00 0.00 9 HIS A N 4
ATOM 3179 C CA . HIS A 1 9 ? 48.823 -31.082 -46.735 1.00 0.00 9 HIS A CA 4
ATOM 3180 C C . HIS A 1 9 ? 48.890 -31.097 -45.199 1.00 0.00 9 HIS A C 4
ATOM 3181 O O . HIS A 1 9 ? 49.528 -31.979 -44.609 1.00 0.00 9 HIS A O 4
ATOM 3196 N N . HIS A 1 10 ? 48.215 -30.132 -44.566 1.00 0.00 10 HIS A N 4
ATOM 3197 C CA . HIS A 1 10 ? 48.236 -29.949 -43.097 1.00 0.00 10 HIS A CA 4
ATOM 3198 C C . HIS A 1 10 ? 46.855 -30.244 -42.493 1.00 0.00 10 HIS A C 4
ATOM 3199 O O . HIS A 1 10 ? 45.935 -30.673 -43.204 1.00 0.00 10 HIS A O 4
ATOM 3214 N N . SER A 1 11 ? 46.736 -30.045 -41.169 1.00 0.00 11 SER A N 4
ATOM 3215 C CA . SER A 1 11 ? 45.480 -30.190 -40.423 1.00 0.00 11 SER A CA 4
ATOM 3216 C C . SER A 1 11 ? 44.855 -28.792 -40.228 1.00 0.00 11 SER A C 4
ATOM 3217 O O . SER A 1 11 ? 45.574 -27.821 -39.949 1.00 0.00 11 SER A O 4
ATOM 3225 N N . SER A 1 12 ? 43.526 -28.689 -40.399 1.00 0.00 12 SER A N 4
ATOM 3226 C CA . SER A 1 12 ? 42.782 -27.440 -40.197 1.00 0.00 12 SER A CA 4
ATOM 3227 C C . SER A 1 12 ? 42.315 -27.326 -38.729 1.00 0.00 12 SER A C 4
ATOM 3228 O O . SER A 1 12 ? 41.365 -28.009 -38.317 1.00 0.00 12 SER A O 4
ATOM 3236 N N . GLY A 1 13 ? 43.025 -26.492 -37.945 1.00 0.00 13 GLY A N 4
ATOM 3237 C CA . GLY A 1 13 ? 42.672 -26.229 -36.546 1.00 0.00 13 GLY A CA 4
ATOM 3238 C C . GLY A 1 13 ? 41.452 -25.324 -36.431 1.00 0.00 13 GLY A C 4
ATOM 3239 O O . GLY A 1 13 ? 41.407 -24.267 -37.065 1.00 0.00 13 GLY A O 4
ATOM 3243 N N . LEU A 1 14 ? 40.462 -25.745 -35.630 1.00 0.00 14 LEU A N 4
ATOM 3244 C CA . LEU A 1 14 ? 39.181 -25.033 -35.486 1.00 0.00 14 LEU A CA 4
ATOM 3245 C C . LEU A 1 14 ? 39.336 -23.889 -34.468 1.00 0.00 14 LEU A C 4
ATOM 3246 O O . LEU A 1 14 ? 39.344 -24.137 -33.259 1.00 0.00 14 LEU A O 4
ATOM 3262 N N . VAL A 1 15 ? 39.505 -22.647 -34.971 1.00 0.00 15 VAL A N 4
ATOM 3263 C CA . VAL A 1 15 ? 39.610 -21.440 -34.127 1.00 0.00 15 VAL A CA 4
ATOM 3264 C C . VAL A 1 15 ? 38.226 -20.732 -34.053 1.00 0.00 15 VAL A C 4
ATOM 3265 O O . VAL A 1 15 ? 37.802 -20.098 -35.033 1.00 0.00 15 VAL A O 4
ATOM 3278 N N . PRO A 1 16 ? 37.482 -20.848 -32.900 1.00 0.00 16 PRO A N 4
ATOM 3279 C CA . PRO A 1 16 ? 36.163 -20.196 -32.707 1.00 0.00 16 PRO A CA 4
ATOM 3280 C C . PRO A 1 16 ? 36.299 -18.759 -32.139 1.00 0.00 16 PRO A C 4
ATOM 3281 O O . PRO A 1 16 ? 35.541 -18.360 -31.243 1.00 0.00 16 PRO A O 4
ATOM 3292 N N . ARG A 1 17 ? 37.253 -17.988 -32.704 1.00 0.00 17 ARG A N 4
ATOM 3293 C CA . ARG A 1 17 ? 37.526 -16.595 -32.298 1.00 0.00 17 ARG A CA 4
ATOM 3294 C C . ARG A 1 17 ? 36.274 -15.702 -32.469 1.00 0.00 17 ARG A C 4
ATOM 3295 O O . ARG A 1 17 ? 35.522 -15.852 -33.445 1.00 0.00 17 ARG A O 4
ATOM 3316 N N . GLY A 1 18 ? 36.049 -14.797 -31.501 1.00 0.00 18 GLY A N 4
ATOM 3317 C CA . GLY A 1 18 ? 34.906 -13.880 -31.549 1.00 0.00 18 GLY A CA 4
ATOM 3318 C C . GLY A 1 18 ? 34.568 -13.288 -30.191 1.00 0.00 18 GLY A C 4
ATOM 3319 O O . GLY A 1 18 ? 34.159 -12.116 -30.102 1.00 0.00 18 GLY A O 4
ATOM 3323 N N . SER A 1 19 ? 34.720 -14.109 -29.131 1.00 0.00 19 SER A N 4
ATOM 3324 C CA . SER A 1 19 ? 34.376 -13.719 -27.751 1.00 0.00 19 SER A CA 4
ATOM 3325 C C . SER A 1 19 ? 35.355 -12.647 -27.235 1.00 0.00 19 SER A C 4
ATOM 3326 O O . SER A 1 19 ? 36.494 -12.956 -26.847 1.00 0.00 19 SER A O 4
ATOM 3334 N N . HIS A 1 20 ? 34.910 -11.375 -27.285 1.00 0.00 20 HIS A N 4
ATOM 3335 C CA . HIS A 1 20 ? 35.711 -10.233 -26.832 1.00 0.00 20 HIS A CA 4
ATOM 3336 C C . HIS A 1 20 ? 35.625 -10.122 -25.303 1.00 0.00 20 HIS A C 4
ATOM 3337 O O . HIS A 1 20 ? 34.538 -9.925 -24.746 1.00 0.00 20 HIS A O 4
ATOM 3352 N N . MET A 1 21 ? 36.777 -10.268 -24.649 1.00 0.00 21 MET A N 4
ATOM 3353 C CA . MET A 1 21 ? 36.897 -10.166 -23.189 1.00 0.00 21 MET A CA 4
ATOM 3354 C C . MET A 1 21 ? 37.069 -8.692 -22.768 1.00 0.00 21 MET A C 4
ATOM 3355 O O . MET A 1 21 ? 37.695 -7.900 -23.488 1.00 0.00 21 MET A O 4
ATOM 3369 N N . THR A 1 22 ? 36.501 -8.334 -21.608 1.00 0.00 22 THR A N 4
ATOM 3370 C CA . THR A 1 22 ? 36.633 -6.991 -21.037 1.00 0.00 22 THR A CA 4
ATOM 3371 C C . THR A 1 22 ? 38.036 -6.812 -20.428 1.00 0.00 22 THR A C 4
ATOM 3372 O O . THR A 1 22 ? 38.404 -7.526 -19.487 1.00 0.00 22 THR A O 4
ATOM 3383 N N . THR A 1 23 ? 38.811 -5.868 -20.984 1.00 0.00 23 THR A N 4
ATOM 3384 C CA . THR A 1 23 ? 40.139 -5.537 -20.477 1.00 0.00 23 THR A CA 4
ATOM 3385 C C . THR A 1 23 ? 40.002 -4.544 -19.302 1.00 0.00 23 THR A C 4
ATOM 3386 O O . THR A 1 23 ? 39.759 -3.355 -19.507 1.00 0.00 23 THR A O 4
ATOM 3397 N N . VAL A 1 24 ? 40.102 -5.075 -18.079 1.00 0.00 24 VAL A N 4
ATOM 3398 C CA . VAL A 1 24 ? 40.127 -4.277 -16.849 1.00 0.00 24 VAL A CA 4
ATOM 3399 C C . VAL A 1 24 ? 41.588 -3.913 -16.539 1.00 0.00 24 VAL A C 4
ATOM 3400 O O . VAL A 1 24 ? 42.371 -4.765 -16.097 1.00 0.00 24 VAL A O 4
ATOM 3413 N N . LYS A 1 25 ? 41.955 -2.654 -16.814 1.00 0.00 25 LYS A N 4
ATOM 3414 C CA . LYS A 1 25 ? 43.294 -2.139 -16.534 1.00 0.00 25 LYS A CA 4
ATOM 3415 C C . LYS A 1 25 ? 43.304 -1.473 -15.150 1.00 0.00 25 LYS A C 4
ATOM 3416 O O . LYS A 1 25 ? 42.773 -0.368 -14.972 1.00 0.00 25 LYS A O 4
ATOM 3435 N N . LEU A 1 26 ? 43.861 -2.191 -14.172 1.00 0.00 26 LEU A N 4
ATOM 3436 C CA . LEU A 1 26 ? 44.174 -1.645 -12.841 1.00 0.00 26 LEU A CA 4
ATOM 3437 C C . LEU A 1 26 ? 45.598 -1.024 -12.891 1.00 0.00 26 LEU A C 4
ATOM 3438 O O . LEU A 1 26 ? 46.272 -1.134 -13.925 1.00 0.00 26 LEU A O 4
ATOM 3454 N N . GLY A 1 27 ? 46.030 -0.350 -11.801 1.00 0.00 27 GLY A N 4
ATOM 3455 C CA . GLY A 1 27 ? 47.340 0.320 -11.746 1.00 0.00 27 GLY A CA 4
ATOM 3456 C C . GLY A 1 27 ? 48.521 -0.624 -12.003 1.00 0.00 27 GLY A C 4
ATOM 3457 O O . GLY A 1 27 ? 48.924 -1.355 -11.100 1.00 0.00 27 GLY A O 4
ATOM 3461 N N . ASP A 1 28 ? 49.021 -0.622 -13.272 1.00 0.00 28 ASP A N 4
ATOM 3462 C CA . ASP A 1 28 ? 50.124 -1.502 -13.762 1.00 0.00 28 ASP A CA 4
ATOM 3463 C C . ASP A 1 28 ? 49.732 -2.996 -13.746 1.00 0.00 28 ASP A C 4
ATOM 3464 O O . ASP A 1 28 ? 50.593 -3.872 -13.876 1.00 0.00 28 ASP A O 4
ATOM 3473 N N . ILE A 1 29 ? 48.419 -3.280 -13.627 1.00 0.00 29 ILE A N 4
ATOM 3474 C CA . ILE A 1 29 ? 47.879 -4.649 -13.562 1.00 0.00 29 ILE A CA 4
ATOM 3475 C C . ILE A 1 29 ? 46.871 -4.854 -14.710 1.00 0.00 29 ILE A C 4
ATOM 3476 O O . ILE A 1 29 ? 45.865 -4.142 -14.804 1.00 0.00 29 ILE A O 4
ATOM 3492 N N . LYS A 1 30 ? 47.163 -5.817 -15.592 1.00 0.00 30 LYS A N 4
ATOM 3493 C CA . LYS A 1 30 ? 46.294 -6.164 -16.724 1.00 0.00 30 LYS A CA 4
ATOM 3494 C C . LYS A 1 30 ? 45.446 -7.395 -16.365 1.00 0.00 30 LYS A C 4
ATOM 3495 O O . LYS A 1 30 ? 45.974 -8.508 -16.227 1.00 0.00 30 LYS A O 4
ATOM 3514 N N . VAL A 1 31 ? 44.140 -7.172 -16.162 1.00 0.00 31 VAL A N 4
ATOM 3515 C CA . VAL A 1 31 ? 43.159 -8.233 -15.897 1.00 0.00 31 VAL A CA 4
ATOM 3516 C C . VAL A 1 31 ? 42.147 -8.275 -17.055 1.00 0.00 31 VAL A C 4
ATOM 3517 O O . VAL A 1 31 ? 41.217 -7.468 -17.095 1.00 0.00 31 VAL A O 4
ATOM 3530 N N . THR A 1 32 ? 42.334 -9.188 -18.020 1.00 0.00 32 THR A N 4
ATOM 3531 C CA . THR A 1 32 ? 41.316 -9.433 -19.049 1.00 0.00 32 THR A CA 4
ATOM 3532 C C . THR A 1 32 ? 40.389 -10.556 -18.533 1.00 0.00 32 THR A C 4
ATOM 3533 O O . THR A 1 32 ? 40.798 -11.713 -18.375 1.00 0.00 32 THR A O 4
ATOM 3544 N N . PHE A 1 33 ? 39.141 -10.185 -18.222 1.00 0.00 33 PHE A N 4
ATOM 3545 C CA . PHE A 1 33 ? 38.183 -11.084 -17.563 1.00 0.00 33 PHE A CA 4
ATOM 3546 C C . PHE A 1 33 ? 37.347 -11.814 -18.633 1.00 0.00 33 PHE A C 4
ATOM 3547 O O . PHE A 1 33 ? 37.018 -11.231 -19.672 1.00 0.00 33 PHE A O 4
ATOM 3564 N N . ASP A 1 34 ? 36.993 -13.077 -18.323 1.00 0.00 34 ASP A N 4
ATOM 3565 C CA . ASP A 1 34 ? 36.281 -14.008 -19.217 1.00 0.00 34 ASP A CA 4
ATOM 3566 C C . ASP A 1 34 ? 34.951 -13.427 -19.750 1.00 0.00 34 ASP A C 4
ATOM 3567 O O . ASP A 1 34 ? 34.845 -13.090 -20.938 1.00 0.00 34 ASP A O 4
ATOM 3576 N N . ASN A 1 35 ? 33.955 -13.287 -18.860 1.00 0.00 35 ASN A N 4
ATOM 3577 C CA . ASN A 1 35 ? 32.609 -12.801 -19.224 1.00 0.00 35 ASN A CA 4
ATOM 3578 C C . ASN A 1 35 ? 32.440 -11.314 -18.834 1.00 0.00 35 ASN A C 4
ATOM 3579 O O . ASN A 1 35 ? 32.554 -10.986 -17.648 1.00 0.00 35 ASN A O 4
ATOM 3590 N N . PRO A 1 36 ? 32.141 -10.397 -19.834 1.00 0.00 36 PRO A N 4
ATOM 3591 C CA . PRO A 1 36 ? 31.940 -8.928 -19.604 1.00 0.00 36 PRO A CA 4
ATOM 3592 C C . PRO A 1 36 ? 30.856 -8.608 -18.552 1.00 0.00 36 PRO A C 4
ATOM 3593 O O . PRO A 1 36 ? 30.952 -7.609 -17.826 1.00 0.00 36 PRO A O 4
ATOM 3604 N N . GLU A 1 37 ? 29.840 -9.481 -18.489 1.00 0.00 37 GLU A N 4
ATOM 3605 C CA . GLU A 1 37 ? 28.709 -9.365 -17.546 1.00 0.00 37 GLU A CA 4
ATOM 3606 C C . GLU A 1 37 ? 29.188 -9.339 -16.074 1.00 0.00 37 GLU A C 4
ATOM 3607 O O . GLU A 1 37 ? 28.674 -8.567 -15.250 1.00 0.00 37 GLU A O 4
ATOM 3619 N N . LYS A 1 38 ? 30.180 -10.196 -15.760 1.00 0.00 38 LYS A N 4
ATOM 3620 C CA . LYS A 1 38 ? 30.746 -10.322 -14.409 1.00 0.00 38 LYS A CA 4
ATOM 3621 C C . LYS A 1 38 ? 31.940 -9.379 -14.249 1.00 0.00 38 LYS A C 4
ATOM 3622 O O . LYS A 1 38 ? 32.184 -8.896 -13.154 1.00 0.00 38 LYS A O 4
ATOM 3641 N N . ALA A 1 39 ? 32.658 -9.111 -15.360 1.00 0.00 39 ALA A N 4
ATOM 3642 C CA . ALA A 1 39 ? 33.850 -8.225 -15.380 1.00 0.00 39 ALA A CA 4
ATOM 3643 C C . ALA A 1 39 ? 33.529 -6.811 -14.887 1.00 0.00 39 ALA A C 4
ATOM 3644 O O . ALA A 1 39 ? 34.353 -6.177 -14.226 1.00 0.00 39 ALA A O 4
ATOM 3651 N N . LYS A 1 40 ? 32.316 -6.361 -15.245 1.00 0.00 40 LYS A N 4
ATOM 3652 C CA . LYS A 1 40 ? 31.745 -5.078 -14.823 1.00 0.00 40 LYS A CA 4
ATOM 3653 C C . LYS A 1 40 ? 31.766 -4.946 -13.287 1.00 0.00 40 LYS A C 4
ATOM 3654 O O . LYS A 1 40 ? 32.443 -4.075 -12.741 1.00 0.00 40 LYS A O 4
ATOM 3673 N N . LYS A 1 41 ? 31.090 -5.895 -12.613 1.00 0.00 41 LYS A N 4
ATOM 3674 C CA . LYS A 1 41 ? 30.814 -5.832 -11.161 1.00 0.00 41 LYS A CA 4
ATOM 3675 C C . LYS A 1 41 ? 32.035 -6.290 -10.345 1.00 0.00 41 LYS A C 4
ATOM 3676 O O . LYS A 1 41 ? 32.210 -5.894 -9.188 1.00 0.00 41 LYS A O 4
ATOM 3695 N N . TYR A 1 42 ? 32.869 -7.123 -10.986 1.00 0.00 42 TYR A N 4
ATOM 3696 C CA . TYR A 1 42 ? 34.163 -7.576 -10.460 1.00 0.00 42 TYR A CA 4
ATOM 3697 C C . TYR A 1 42 ? 35.137 -6.390 -10.354 1.00 0.00 42 TYR A C 4
ATOM 3698 O O . TYR A 1 42 ? 35.864 -6.271 -9.368 1.00 0.00 42 TYR A O 4
ATOM 3716 N N . ALA A 1 43 ? 35.149 -5.537 -11.397 1.00 0.00 43 ALA A N 4
ATOM 3717 C CA . ALA A 1 43 ? 36.001 -4.334 -11.455 1.00 0.00 43 ALA A CA 4
ATOM 3718 C C . ALA A 1 43 ? 35.456 -3.239 -10.529 1.00 0.00 43 ALA A C 4
ATOM 3719 O O . ALA A 1 43 ? 36.231 -2.452 -9.973 1.00 0.00 43 ALA A O 4
ATOM 3726 N N . GLN A 1 44 ? 34.112 -3.203 -10.375 1.00 0.00 44 GLN A N 4
ATOM 3727 C CA . GLN A 1 44 ? 33.431 -2.299 -9.430 1.00 0.00 44 GLN A CA 4
ATOM 3728 C C . GLN A 1 44 ? 33.734 -2.694 -7.981 1.00 0.00 44 GLN A C 4
ATOM 3729 O O . GLN A 1 44 ? 33.786 -1.833 -7.110 1.00 0.00 44 GLN A O 4
ATOM 3743 N N . LYS A 1 45 ? 33.938 -3.998 -7.752 1.00 0.00 45 LYS A N 4
ATOM 3744 C CA . LYS A 1 45 ? 34.374 -4.529 -6.447 1.00 0.00 45 LYS A CA 4
ATOM 3745 C C . LYS A 1 45 ? 35.851 -4.178 -6.215 1.00 0.00 45 LYS A C 4
ATOM 3746 O O . LYS A 1 45 ? 36.195 -3.597 -5.192 1.00 0.00 45 LYS A O 4
ATOM 3765 N N . LEU A 1 46 ? 36.682 -4.516 -7.217 1.00 0.00 46 LEU A N 4
ATOM 3766 C CA . LEU A 1 46 ? 38.153 -4.387 -7.177 1.00 0.00 46 LEU A CA 4
ATOM 3767 C C . LEU A 1 46 ? 38.578 -2.947 -6.842 1.00 0.00 46 LEU A C 4
ATOM 3768 O O . LEU A 1 46 ? 39.347 -2.714 -5.897 1.00 0.00 46 LEU A O 4
ATOM 3784 N N . ALA A 1 47 ? 38.029 -1.992 -7.609 1.00 0.00 47 ALA A N 4
ATOM 3785 C CA . ALA A 1 47 ? 38.319 -0.562 -7.452 1.00 0.00 47 ALA A CA 4
ATOM 3786 C C . ALA A 1 47 ? 37.734 -0.011 -6.135 1.00 0.00 47 ALA A C 4
ATOM 3787 O O . ALA A 1 47 ? 38.366 0.825 -5.496 1.00 0.00 47 ALA A O 4
ATOM 3794 N N . LYS A 1 48 ? 36.549 -0.527 -5.723 1.00 0.00 48 LYS A N 4
ATOM 3795 C CA . LYS A 1 48 ? 35.865 -0.104 -4.472 1.00 0.00 48 LYS A CA 4
ATOM 3796 C C . LYS A 1 48 ? 36.728 -0.409 -3.239 1.00 0.00 48 LYS A C 4
ATOM 3797 O O . LYS A 1 48 ? 36.819 0.414 -2.322 1.00 0.00 48 LYS A O 4
ATOM 3816 N N . ILE A 1 49 ? 37.373 -1.596 -3.257 1.00 0.00 49 ILE A N 4
ATOM 3817 C CA . ILE A 1 49 ? 38.257 -2.062 -2.166 1.00 0.00 49 ILE A CA 4
ATOM 3818 C C . ILE A 1 49 ? 39.420 -1.068 -1.942 1.00 0.00 49 ILE A C 4
ATOM 3819 O O . ILE A 1 49 ? 39.799 -0.790 -0.798 1.00 0.00 49 ILE A O 4
ATOM 3835 N N . TYR A 1 50 ? 39.941 -0.501 -3.051 1.00 0.00 50 TYR A N 4
ATOM 3836 C CA . TYR A 1 50 ? 41.046 0.494 -3.018 1.00 0.00 50 TYR A CA 4
ATOM 3837 C C . TYR A 1 50 ? 40.515 1.945 -3.096 1.00 0.00 50 TYR A C 4
ATOM 3838 O O . TYR A 1 50 ? 41.312 2.886 -3.155 1.00 0.00 50 TYR A O 4
ATOM 3856 N N . GLN A 1 51 ? 39.166 2.099 -3.098 1.00 0.00 51 GLN A N 4
ATOM 3857 C CA . GLN A 1 51 ? 38.448 3.410 -3.145 1.00 0.00 51 GLN A CA 4
ATOM 3858 C C . GLN A 1 51 ? 38.736 4.199 -4.446 1.00 0.00 51 GLN A C 4
ATOM 3859 O O . GLN A 1 51 ? 38.493 5.415 -4.524 1.00 0.00 51 GLN A O 4
ATOM 3873 N N . LEU A 1 52 ? 39.235 3.474 -5.460 1.00 0.00 52 LEU A N 4
ATOM 3874 C CA . LEU A 1 52 ? 39.513 4.003 -6.805 1.00 0.00 52 LEU A CA 4
ATOM 3875 C C . LEU A 1 52 ? 38.238 3.968 -7.667 1.00 0.00 52 LEU A C 4
ATOM 3876 O O . LEU A 1 52 ? 37.316 3.190 -7.390 1.00 0.00 52 LEU A O 4
ATOM 3892 N N . THR A 1 53 ? 38.199 4.789 -8.731 1.00 0.00 53 THR A N 4
ATOM 3893 C CA . THR A 1 53 ? 36.978 4.986 -9.546 1.00 0.00 53 THR A CA 4
ATOM 3894 C C . THR A 1 53 ? 36.991 4.092 -10.800 1.00 0.00 53 THR A C 4
ATOM 3895 O O . THR A 1 53 ? 38.033 3.924 -11.440 1.00 0.00 53 THR A O 4
ATOM 3906 N N . VAL A 1 54 ? 35.811 3.537 -11.137 1.00 0.00 54 VAL A N 4
ATOM 3907 C CA . VAL A 1 54 ? 35.635 2.623 -12.276 1.00 0.00 54 VAL A CA 4
ATOM 3908 C C . VAL A 1 54 ? 35.254 3.449 -13.525 1.00 0.00 54 VAL A C 4
ATOM 3909 O O . VAL A 1 54 ? 34.070 3.706 -13.787 1.00 0.00 54 VAL A O 4
ATOM 3922 N N . HIS A 1 55 ? 36.274 3.872 -14.285 1.00 0.00 55 HIS A N 4
ATOM 3923 C CA . HIS A 1 55 ? 36.089 4.710 -15.478 1.00 0.00 55 HIS A CA 4
ATOM 3924 C C . HIS A 1 55 ? 36.020 3.787 -16.707 1.00 0.00 55 HIS A C 4
ATOM 3925 O O . HIS A 1 55 ? 37.042 3.433 -17.298 1.00 0.00 55 HIS A O 4
ATOM 3940 N N . VAL A 1 56 ? 34.791 3.386 -17.065 1.00 0.00 56 VAL A N 4
ATOM 3941 C CA . VAL A 1 56 ? 34.544 2.444 -18.170 1.00 0.00 56 VAL A CA 4
ATOM 3942 C C . VAL A 1 56 ? 34.542 3.208 -19.509 1.00 0.00 56 VAL A C 4
ATOM 3943 O O . VAL A 1 56 ? 33.542 3.846 -19.870 1.00 0.00 56 VAL A O 4
ATOM 3956 N N . HIS A 1 57 ? 35.692 3.189 -20.201 1.00 0.00 57 HIS A N 4
ATOM 3957 C CA . HIS A 1 57 ? 35.835 3.772 -21.542 1.00 0.00 57 HIS A CA 4
ATOM 3958 C C . HIS A 1 57 ? 35.683 2.650 -22.584 1.00 0.00 57 HIS A C 4
ATOM 3959 O O . HIS A 1 57 ? 36.649 1.927 -22.876 1.00 0.00 57 HIS A O 4
ATOM 3974 N N . GLY A 1 58 ? 34.446 2.490 -23.098 1.00 0.00 58 GLY A N 4
ATOM 3975 C CA . GLY A 1 58 ? 34.135 1.443 -24.061 1.00 0.00 58 GLY A CA 4
ATOM 3976 C C . GLY A 1 58 ? 34.147 0.064 -23.420 1.00 0.00 58 GLY A C 4
ATOM 3977 O O . GLY A 1 58 ? 33.595 -0.119 -22.328 1.00 0.00 58 GLY A O 4
ATOM 3981 N N . ASP A 1 59 ? 34.773 -0.901 -24.112 1.00 0.00 59 ASP A N 4
ATOM 3982 C CA . ASP A 1 59 ? 34.963 -2.281 -23.608 1.00 0.00 59 ASP A CA 4
ATOM 3983 C C . ASP A 1 59 ? 35.967 -2.316 -22.430 1.00 0.00 59 ASP A C 4
ATOM 3984 O O . ASP A 1 59 ? 35.928 -3.226 -21.600 1.00 0.00 59 ASP A O 4
ATOM 3993 N N . THR A 1 60 ? 36.883 -1.327 -22.399 1.00 0.00 60 THR A N 4
ATOM 3994 C CA . THR A 1 60 ? 38.005 -1.295 -21.456 1.00 0.00 60 THR A CA 4
ATOM 3995 C C . THR A 1 60 ? 37.631 -0.516 -20.183 1.00 0.00 60 THR A C 4
ATOM 3996 O O . THR A 1 60 ? 37.256 0.663 -20.245 1.00 0.00 60 THR A O 4
ATOM 4007 N N . ILE A 1 61 ? 37.728 -1.206 -19.034 1.00 0.00 61 ILE A N 4
ATOM 4008 C CA . ILE A 1 61 ? 37.541 -0.602 -17.713 1.00 0.00 61 ILE A CA 4
ATOM 4009 C C . ILE A 1 61 ? 38.890 -0.028 -17.218 1.00 0.00 61 ILE A C 4
ATOM 4010 O O . ILE A 1 61 ? 39.783 -0.759 -16.771 1.00 0.00 61 ILE A O 4
ATOM 4026 N N . HIS A 1 62 ? 39.028 1.291 -17.362 1.00 0.00 62 HIS A N 4
ATOM 4027 C CA . HIS A 1 62 ? 40.178 2.065 -16.882 1.00 0.00 62 HIS A CA 4
ATOM 4028 C C . HIS A 1 62 ? 39.951 2.449 -15.407 1.00 0.00 62 HIS A C 4
ATOM 4029 O O . HIS A 1 62 ? 38.876 2.933 -15.057 1.00 0.00 62 HIS A O 4
ATOM 4044 N N . VAL A 1 63 ? 40.948 2.200 -14.545 1.00 0.00 63 VAL A N 4
ATOM 4045 C CA . VAL A 1 63 ? 40.908 2.660 -13.141 1.00 0.00 63 VAL A CA 4
ATOM 4046 C C . VAL A 1 63 ? 41.342 4.141 -13.070 1.00 0.00 63 VAL A C 4
ATOM 4047 O O . VAL A 1 63 ? 42.167 4.580 -13.885 1.00 0.00 63 VAL A O 4
ATOM 4060 N N . LYS A 1 64 ? 40.754 4.895 -12.110 1.00 0.00 64 LYS A N 4
ATOM 4061 C CA . LYS A 1 64 ? 41.018 6.336 -11.877 1.00 0.00 64 LYS A CA 4
ATOM 4062 C C . LYS A 1 64 ? 40.451 7.162 -13.071 1.00 0.00 64 LYS A C 4
ATOM 4081 N N . MET A 1 1 ? 6.943 -38.398 -58.550 1.00 0.00 1 MET A N 5
ATOM 4082 C CA . MET A 1 1 ? 8.384 -38.697 -58.407 1.00 0.00 1 MET A CA 5
ATOM 4083 C C . MET A 1 1 ? 9.126 -37.447 -57.902 1.00 0.00 1 MET A C 5
ATOM 4084 O O . MET A 1 1 ? 9.166 -36.424 -58.592 1.00 0.00 1 MET A O 5
ATOM 4097 N N . GLY A 1 2 ? 9.688 -37.547 -56.682 1.00 0.00 2 GLY A N 5
ATOM 4098 C CA . GLY A 1 2 ? 10.403 -36.440 -56.058 1.00 0.00 2 GLY A CA 5
ATOM 4099 C C . GLY A 1 2 ? 11.154 -36.872 -54.814 1.00 0.00 2 GLY A C 5
ATOM 4100 O O . GLY A 1 2 ? 11.131 -36.175 -53.800 1.00 0.00 2 GLY A O 5
ATOM 4104 N N . SER A 1 3 ? 11.823 -38.032 -54.894 1.00 0.00 3 SER A N 5
ATOM 4105 C CA . SER A 1 3 ? 12.693 -38.539 -53.821 1.00 0.00 3 SER A CA 5
ATOM 4106 C C . SER A 1 3 ? 14.117 -37.969 -53.998 1.00 0.00 3 SER A C 5
ATOM 4107 O O . SER A 1 3 ? 15.090 -38.708 -54.217 1.00 0.00 3 SER A O 5
ATOM 4115 N N . SER A 1 4 ? 14.211 -36.632 -53.914 1.00 0.00 4 SER A N 5
ATOM 4116 C CA . SER A 1 4 ? 15.459 -35.892 -54.127 1.00 0.00 4 SER A CA 5
ATOM 4117 C C . SER A 1 4 ? 16.432 -36.096 -52.950 1.00 0.00 4 SER A C 5
ATOM 4118 O O . SER A 1 4 ? 15.999 -36.201 -51.790 1.00 0.00 4 SER A O 5
ATOM 4126 N N . HIS A 1 5 ? 17.735 -36.165 -53.261 1.00 0.00 5 HIS A N 5
ATOM 4127 C CA . HIS A 1 5 ? 18.789 -36.263 -52.248 1.00 0.00 5 HIS A CA 5
ATOM 4128 C C . HIS A 1 5 ? 18.928 -34.892 -51.558 1.00 0.00 5 HIS A C 5
ATOM 4129 O O . HIS A 1 5 ? 19.713 -34.041 -51.987 1.00 0.00 5 HIS A O 5
ATOM 4144 N N . HIS A 1 6 ? 18.097 -34.696 -50.523 1.00 0.00 6 HIS A N 5
ATOM 4145 C CA . HIS A 1 6 ? 17.911 -33.406 -49.833 1.00 0.00 6 HIS A CA 5
ATOM 4146 C C . HIS A 1 6 ? 19.203 -32.935 -49.153 1.00 0.00 6 HIS A C 5
ATOM 4147 O O . HIS A 1 6 ? 19.458 -31.731 -49.049 1.00 0.00 6 HIS A O 5
ATOM 4162 N N . HIS A 1 7 ? 19.997 -33.909 -48.691 1.00 0.00 7 HIS A N 5
ATOM 4163 C CA . HIS A 1 7 ? 21.266 -33.664 -47.998 1.00 0.00 7 HIS A CA 5
ATOM 4164 C C . HIS A 1 7 ? 22.075 -34.959 -47.905 1.00 0.00 7 HIS A C 5
ATOM 4165 O O . HIS A 1 7 ? 21.508 -36.059 -47.915 1.00 0.00 7 HIS A O 5
ATOM 4180 N N . HIS A 1 8 ? 23.405 -34.811 -47.843 1.00 0.00 8 HIS A N 5
ATOM 4181 C CA . HIS A 1 8 ? 24.350 -35.923 -47.617 1.00 0.00 8 HIS A CA 5
ATOM 4182 C C . HIS A 1 8 ? 25.061 -35.668 -46.282 1.00 0.00 8 HIS A C 5
ATOM 4183 O O . HIS A 1 8 ? 25.483 -34.535 -46.030 1.00 0.00 8 HIS A O 5
ATOM 4198 N N . HIS A 1 9 ? 25.184 -36.707 -45.427 1.00 0.00 9 HIS A N 5
ATOM 4199 C CA . HIS A 1 9 ? 25.705 -36.534 -44.055 1.00 0.00 9 HIS A CA 5
ATOM 4200 C C . HIS A 1 9 ? 27.192 -36.109 -44.076 1.00 0.00 9 HIS A C 5
ATOM 4201 O O . HIS A 1 9 ? 28.013 -36.691 -44.801 1.00 0.00 9 HIS A O 5
ATOM 4216 N N . HIS A 1 10 ? 27.510 -35.057 -43.311 1.00 0.00 10 HIS A N 5
ATOM 4217 C CA . HIS A 1 10 ? 28.877 -34.524 -43.159 1.00 0.00 10 HIS A CA 5
ATOM 4218 C C . HIS A 1 10 ? 29.181 -34.299 -41.667 1.00 0.00 10 HIS A C 5
ATOM 4219 O O . HIS A 1 10 ? 28.309 -33.851 -40.908 1.00 0.00 10 HIS A O 5
ATOM 4234 N N . SER A 1 11 ? 30.421 -34.621 -41.261 1.00 0.00 11 SER A N 5
ATOM 4235 C CA . SER A 1 11 ? 30.880 -34.497 -39.865 1.00 0.00 11 SER A CA 5
ATOM 4236 C C . SER A 1 11 ? 31.455 -33.093 -39.602 1.00 0.00 11 SER A C 5
ATOM 4237 O O . SER A 1 11 ? 31.328 -32.560 -38.493 1.00 0.00 11 SER A O 5
ATOM 4245 N N . SER A 1 12 ? 32.091 -32.515 -40.636 1.00 0.00 12 SER A N 5
ATOM 4246 C CA . SER A 1 12 ? 32.666 -31.163 -40.580 1.00 0.00 12 SER A CA 5
ATOM 4247 C C . SER A 1 12 ? 31.549 -30.098 -40.593 1.00 0.00 12 SER A C 5
ATOM 4248 O O . SER A 1 12 ? 30.728 -30.056 -41.517 1.00 0.00 12 SER A O 5
ATOM 4256 N N . GLY A 1 13 ? 31.518 -29.275 -39.541 1.00 0.00 13 GLY A N 5
ATOM 4257 C CA . GLY A 1 13 ? 30.553 -28.192 -39.411 1.00 0.00 13 GLY A CA 5
ATOM 4258 C C . GLY A 1 13 ? 30.994 -27.193 -38.364 1.00 0.00 13 GLY A C 5
ATOM 4259 O O . GLY A 1 13 ? 30.207 -26.784 -37.507 1.00 0.00 13 GLY A O 5
ATOM 4263 N N . LEU A 1 14 ? 32.274 -26.787 -38.458 1.00 0.00 14 LEU A N 5
ATOM 4264 C CA . LEU A 1 14 ? 32.934 -25.904 -37.472 1.00 0.00 14 LEU A CA 5
ATOM 4265 C C . LEU A 1 14 ? 32.429 -24.456 -37.635 1.00 0.00 14 LEU A C 5
ATOM 4266 O O . LEU A 1 14 ? 32.803 -23.769 -38.597 1.00 0.00 14 LEU A O 5
ATOM 4282 N N . VAL A 1 15 ? 31.553 -24.021 -36.710 1.00 0.00 15 VAL A N 5
ATOM 4283 C CA . VAL A 1 15 ? 30.944 -22.670 -36.721 1.00 0.00 15 VAL A CA 5
ATOM 4284 C C . VAL A 1 15 ? 31.385 -21.885 -35.452 1.00 0.00 15 VAL A C 5
ATOM 4285 O O . VAL A 1 15 ? 30.809 -22.063 -34.374 1.00 0.00 15 VAL A O 5
ATOM 4298 N N . PRO A 1 16 ? 32.462 -21.043 -35.546 1.00 0.00 16 PRO A N 5
ATOM 4299 C CA . PRO A 1 16 ? 32.959 -20.241 -34.407 1.00 0.00 16 PRO A CA 5
ATOM 4300 C C . PRO A 1 16 ? 32.318 -18.834 -34.331 1.00 0.00 16 PRO A C 5
ATOM 4301 O O . PRO A 1 16 ? 31.368 -18.531 -35.069 1.00 0.00 16 PRO A O 5
ATOM 4312 N N . ARG A 1 17 ? 32.833 -17.996 -33.416 1.00 0.00 17 ARG A N 5
ATOM 4313 C CA . ARG A 1 17 ? 32.358 -16.608 -33.221 1.00 0.00 17 ARG A CA 5
ATOM 4314 C C . ARG A 1 17 ? 33.448 -15.775 -32.518 1.00 0.00 17 ARG A C 5
ATOM 4315 O O . ARG A 1 17 ? 34.229 -16.321 -31.724 1.00 0.00 17 ARG A O 5
ATOM 4336 N N . GLY A 1 18 ? 33.489 -14.462 -32.826 1.00 0.00 18 GLY A N 5
ATOM 4337 C CA . GLY A 1 18 ? 34.435 -13.534 -32.198 1.00 0.00 18 GLY A CA 5
ATOM 4338 C C . GLY A 1 18 ? 34.208 -13.394 -30.687 1.00 0.00 18 GLY A C 5
ATOM 4339 O O . GLY A 1 18 ? 33.103 -13.042 -30.255 1.00 0.00 18 GLY A O 5
ATOM 4343 N N . SER A 1 19 ? 35.252 -13.681 -29.894 1.00 0.00 19 SER A N 5
ATOM 4344 C CA . SER A 1 19 ? 35.195 -13.651 -28.422 1.00 0.00 19 SER A CA 5
ATOM 4345 C C . SER A 1 19 ? 35.430 -12.219 -27.889 1.00 0.00 19 SER A C 5
ATOM 4346 O O . SER A 1 19 ? 36.528 -11.661 -28.028 1.00 0.00 19 SER A O 5
ATOM 4354 N N . HIS A 1 20 ? 34.373 -11.617 -27.307 1.00 0.00 20 HIS A N 5
ATOM 4355 C CA . HIS A 1 20 ? 34.425 -10.252 -26.761 1.00 0.00 20 HIS A CA 5
ATOM 4356 C C . HIS A 1 20 ? 34.850 -10.304 -25.287 1.00 0.00 20 HIS A C 5
ATOM 4357 O O . HIS A 1 20 ? 34.133 -10.865 -24.447 1.00 0.00 20 HIS A O 5
ATOM 4372 N N . MET A 1 21 ? 36.029 -9.739 -25.000 1.00 0.00 21 MET A N 5
ATOM 4373 C CA . MET A 1 21 ? 36.606 -9.708 -23.648 1.00 0.00 21 MET A CA 5
ATOM 4374 C C . MET A 1 21 ? 36.681 -8.261 -23.123 1.00 0.00 21 MET A C 5
ATOM 4375 O O . MET A 1 21 ? 37.097 -7.338 -23.847 1.00 0.00 21 MET A O 5
ATOM 4389 N N . THR A 1 22 ? 36.246 -8.075 -21.871 1.00 0.00 22 THR A N 5
ATOM 4390 C CA . THR A 1 22 ? 36.329 -6.795 -21.169 1.00 0.00 22 THR A CA 5
ATOM 4391 C C . THR A 1 22 ? 37.749 -6.624 -20.581 1.00 0.00 22 THR A C 5
ATOM 4392 O O . THR A 1 22 ? 38.079 -7.222 -19.546 1.00 0.00 22 THR A O 5
ATOM 4403 N N . THR A 1 23 ? 38.590 -5.824 -21.262 1.00 0.00 23 THR A N 5
ATOM 4404 C CA . THR A 1 23 ? 39.983 -5.603 -20.854 1.00 0.00 23 THR A CA 5
ATOM 4405 C C . THR A 1 23 ? 40.047 -4.535 -19.748 1.00 0.00 23 THR A C 5
ATOM 4406 O O . THR A 1 23 ? 39.871 -3.333 -20.006 1.00 0.00 23 THR A O 5
ATOM 4417 N N . VAL A 1 24 ? 40.250 -5.001 -18.510 1.00 0.00 24 VAL A N 5
ATOM 4418 C CA . VAL A 1 24 ? 40.323 -4.149 -17.325 1.00 0.00 24 VAL A CA 5
ATOM 4419 C C . VAL A 1 24 ? 41.776 -3.686 -17.080 1.00 0.00 24 VAL A C 5
ATOM 4420 O O . VAL A 1 24 ? 42.648 -4.484 -16.701 1.00 0.00 24 VAL A O 5
ATOM 4433 N N . LYS A 1 25 ? 42.032 -2.392 -17.324 1.00 0.00 25 LYS A N 5
ATOM 4434 C CA . LYS A 1 25 ? 43.331 -1.769 -17.056 1.00 0.00 25 LYS A CA 5
ATOM 4435 C C . LYS A 1 25 ? 43.410 -1.436 -15.547 1.00 0.00 25 LYS A C 5
ATOM 4436 O O . LYS A 1 25 ? 42.826 -0.442 -15.079 1.00 0.00 25 LYS A O 5
ATOM 4455 N N . LEU A 1 26 ? 44.113 -2.284 -14.788 1.00 0.00 26 LEU A N 5
ATOM 4456 C CA . LEU A 1 26 ? 44.266 -2.130 -13.320 1.00 0.00 26 LEU A CA 5
ATOM 4457 C C . LEU A 1 26 ? 45.581 -1.368 -13.050 1.00 0.00 26 LEU A C 5
ATOM 4458 O O . LEU A 1 26 ? 46.467 -1.358 -13.915 1.00 0.00 26 LEU A O 5
ATOM 4474 N N . GLY A 1 27 ? 45.674 -0.687 -11.885 1.00 0.00 27 GLY A N 5
ATOM 4475 C CA . GLY A 1 27 ? 46.896 0.019 -11.487 1.00 0.00 27 GLY A CA 5
ATOM 4476 C C . GLY A 1 27 ? 48.133 -0.896 -11.498 1.00 0.00 27 GLY A C 5
ATOM 4477 O O . GLY A 1 27 ? 48.325 -1.692 -10.572 1.00 0.00 27 GLY A O 5
ATOM 4481 N N . ASP A 1 28 ? 48.932 -0.781 -12.587 1.00 0.00 28 ASP A N 5
ATOM 4482 C CA . ASP A 1 28 ? 50.201 -1.526 -12.811 1.00 0.00 28 ASP A CA 5
ATOM 4483 C C . ASP A 1 28 ? 49.986 -3.027 -13.075 1.00 0.00 28 ASP A C 5
ATOM 4484 O O . ASP A 1 28 ? 50.958 -3.788 -13.104 1.00 0.00 28 ASP A O 5
ATOM 4493 N N . ILE A 1 29 ? 48.728 -3.456 -13.285 1.00 0.00 29 ILE A N 5
ATOM 4494 C CA . ILE A 1 29 ? 48.382 -4.872 -13.567 1.00 0.00 29 ILE A CA 5
ATOM 4495 C C . ILE A 1 29 ? 47.503 -4.955 -14.835 1.00 0.00 29 ILE A C 5
ATOM 4496 O O . ILE A 1 29 ? 46.625 -4.107 -15.048 1.00 0.00 29 ILE A O 5
ATOM 4512 N N . LYS A 1 30 ? 47.740 -5.984 -15.671 1.00 0.00 30 LYS A N 5
ATOM 4513 C CA . LYS A 1 30 ? 46.911 -6.260 -16.856 1.00 0.00 30 LYS A CA 5
ATOM 4514 C C . LYS A 1 30 ? 45.849 -7.305 -16.483 1.00 0.00 30 LYS A C 5
ATOM 4515 O O . LYS A 1 30 ? 46.165 -8.369 -15.916 1.00 0.00 30 LYS A O 5
ATOM 4534 N N . VAL A 1 31 ? 44.577 -6.965 -16.723 1.00 0.00 31 VAL A N 5
ATOM 4535 C CA . VAL A 1 31 ? 43.435 -7.867 -16.494 1.00 0.00 31 VAL A CA 5
ATOM 4536 C C . VAL A 1 31 ? 42.542 -7.857 -17.747 1.00 0.00 31 VAL A C 5
ATOM 4537 O O . VAL A 1 31 ? 42.419 -6.822 -18.415 1.00 0.00 31 VAL A O 5
ATOM 4550 N N . THR A 1 32 ? 41.941 -9.010 -18.073 1.00 0.00 32 THR A N 5
ATOM 4551 C CA . THR A 1 32 ? 40.947 -9.118 -19.145 1.00 0.00 32 THR A CA 5
ATOM 4552 C C . THR A 1 32 ? 40.013 -10.302 -18.840 1.00 0.00 32 THR A C 5
ATOM 4553 O O . THR A 1 32 ? 40.471 -11.398 -18.483 1.00 0.00 32 THR A O 5
ATOM 4564 N N . PHE A 1 33 ? 38.699 -10.053 -18.905 1.00 0.00 33 PHE A N 5
ATOM 4565 C CA . PHE A 1 33 ? 37.666 -11.056 -18.639 1.00 0.00 33 PHE A CA 5
ATOM 4566 C C . PHE A 1 33 ? 36.993 -11.457 -19.950 1.00 0.00 33 PHE A C 5
ATOM 4567 O O . PHE A 1 33 ? 36.270 -10.655 -20.545 1.00 0.00 33 PHE A O 5
ATOM 4584 N N . ASP A 1 34 ? 37.247 -12.702 -20.390 1.00 0.00 34 ASP A N 5
ATOM 4585 C CA . ASP A 1 34 ? 36.552 -13.313 -21.545 1.00 0.00 34 ASP A CA 5
ATOM 4586 C C . ASP A 1 34 ? 35.031 -13.353 -21.302 1.00 0.00 34 ASP A C 5
ATOM 4587 O O . ASP A 1 34 ? 34.233 -13.295 -22.243 1.00 0.00 34 ASP A O 5
ATOM 4596 N N . ASN A 1 35 ? 34.663 -13.480 -20.014 1.00 0.00 35 ASN A N 5
ATOM 4597 C CA . ASN A 1 35 ? 33.285 -13.340 -19.542 1.00 0.00 35 ASN A CA 5
ATOM 4598 C C . ASN A 1 35 ? 33.008 -11.858 -19.176 1.00 0.00 35 ASN A C 5
ATOM 4599 O O . ASN A 1 35 ? 33.509 -11.366 -18.159 1.00 0.00 35 ASN A O 5
ATOM 4610 N N . PRO A 1 36 ? 32.221 -11.107 -20.001 1.00 0.00 36 PRO A N 5
ATOM 4611 C CA . PRO A 1 36 ? 31.882 -9.691 -19.716 1.00 0.00 36 PRO A CA 5
ATOM 4612 C C . PRO A 1 36 ? 30.853 -9.535 -18.582 1.00 0.00 36 PRO A C 5
ATOM 4613 O O . PRO A 1 36 ? 30.622 -8.422 -18.116 1.00 0.00 36 PRO A O 5
ATOM 4624 N N . GLU A 1 37 ? 30.243 -10.656 -18.145 1.00 0.00 37 GLU A N 5
ATOM 4625 C CA . GLU A 1 37 ? 29.143 -10.643 -17.159 1.00 0.00 37 GLU A CA 5
ATOM 4626 C C . GLU A 1 37 ? 29.607 -10.092 -15.793 1.00 0.00 37 GLU A C 5
ATOM 4627 O O . GLU A 1 37 ? 29.271 -8.958 -15.434 1.00 0.00 37 GLU A O 5
ATOM 4639 N N . LYS A 1 38 ? 30.437 -10.883 -15.076 1.00 0.00 38 LYS A N 5
ATOM 4640 C CA . LYS A 1 38 ? 30.903 -10.533 -13.713 1.00 0.00 38 LYS A CA 5
ATOM 4641 C C . LYS A 1 38 ? 31.983 -9.439 -13.739 1.00 0.00 38 LYS A C 5
ATOM 4642 O O . LYS A 1 38 ? 32.293 -8.872 -12.693 1.00 0.00 38 LYS A O 5
ATOM 4661 N N . ALA A 1 39 ? 32.522 -9.140 -14.941 1.00 0.00 39 ALA A N 5
ATOM 4662 C CA . ALA A 1 39 ? 33.594 -8.140 -15.143 1.00 0.00 39 ALA A CA 5
ATOM 4663 C C . ALA A 1 39 ? 33.233 -6.759 -14.552 1.00 0.00 39 ALA A C 5
ATOM 4664 O O . ALA A 1 39 ? 34.070 -6.105 -13.928 1.00 0.00 39 ALA A O 5
ATOM 4671 N N . LYS A 1 40 ? 31.968 -6.352 -14.737 1.00 0.00 40 LYS A N 5
ATOM 4672 C CA . LYS A 1 40 ? 31.475 -5.011 -14.347 1.00 0.00 40 LYS A CA 5
ATOM 4673 C C . LYS A 1 40 ? 31.202 -4.916 -12.827 1.00 0.00 40 LYS A C 5
ATOM 4674 O O . LYS A 1 40 ? 31.381 -3.846 -12.230 1.00 0.00 40 LYS A O 5
ATOM 4693 N N . LYS A 1 41 ? 30.795 -6.045 -12.212 1.00 0.00 41 LYS A N 5
ATOM 4694 C CA . LYS A 1 41 ? 30.378 -6.080 -10.788 1.00 0.00 41 LYS A CA 5
ATOM 4695 C C . LYS A 1 41 ? 31.616 -6.220 -9.897 1.00 0.00 41 LYS A C 5
ATOM 4696 O O . LYS A 1 41 ? 31.720 -5.610 -8.829 1.00 0.00 41 LYS A O 5
ATOM 4715 N N . TYR A 1 42 ? 32.546 -7.053 -10.380 1.00 0.00 42 TYR A N 5
ATOM 4716 C CA . TYR A 1 42 ? 33.850 -7.275 -9.759 1.00 0.00 42 TYR A CA 5
ATOM 4717 C C . TYR A 1 42 ? 34.682 -5.982 -9.776 1.00 0.00 42 TYR A C 5
ATOM 4718 O O . TYR A 1 42 ? 35.318 -5.652 -8.779 1.00 0.00 42 TYR A O 5
ATOM 4736 N N . ALA A 1 43 ? 34.658 -5.271 -10.922 1.00 0.00 43 ALA A N 5
ATOM 4737 C CA . ALA A 1 43 ? 35.449 -4.044 -11.126 1.00 0.00 43 ALA A CA 5
ATOM 4738 C C . ALA A 1 43 ? 35.081 -2.962 -10.103 1.00 0.00 43 ALA A C 5
ATOM 4739 O O . ALA A 1 43 ? 35.964 -2.395 -9.450 1.00 0.00 43 ALA A O 5
ATOM 4746 N N . GLN A 1 44 ? 33.768 -2.689 -9.963 1.00 0.00 44 GLN A N 5
ATOM 4747 C CA . GLN A 1 44 ? 33.265 -1.639 -9.055 1.00 0.00 44 GLN A CA 5
ATOM 4748 C C . GLN A 1 44 ? 33.459 -2.022 -7.574 1.00 0.00 44 GLN A C 5
ATOM 4749 O O . GLN A 1 44 ? 33.665 -1.148 -6.718 1.00 0.00 44 GLN A O 5
ATOM 4763 N N . LYS A 1 45 ? 33.399 -3.331 -7.284 1.00 0.00 45 LYS A N 5
ATOM 4764 C CA . LYS A 1 45 ? 33.619 -3.860 -5.926 1.00 0.00 45 LYS A CA 5
ATOM 4765 C C . LYS A 1 45 ? 35.099 -3.729 -5.529 1.00 0.00 45 LYS A C 5
ATOM 4766 O O . LYS A 1 45 ? 35.422 -3.339 -4.404 1.00 0.00 45 LYS A O 5
ATOM 4785 N N . LEU A 1 46 ? 35.977 -4.032 -6.488 1.00 0.00 46 LEU A N 5
ATOM 4786 C CA . LEU A 1 46 ? 37.433 -3.996 -6.291 1.00 0.00 46 LEU A CA 5
ATOM 4787 C C . LEU A 1 46 ? 37.910 -2.532 -6.168 1.00 0.00 46 LEU A C 5
ATOM 4788 O O . LEU A 1 46 ? 38.867 -2.238 -5.449 1.00 0.00 46 LEU A O 5
ATOM 4804 N N . ALA A 1 47 ? 37.214 -1.635 -6.892 1.00 0.00 47 ALA A N 5
ATOM 4805 C CA . ALA A 1 47 ? 37.443 -0.181 -6.836 1.00 0.00 47 ALA A CA 5
ATOM 4806 C C . ALA A 1 47 ? 37.135 0.377 -5.450 1.00 0.00 47 ALA A C 5
ATOM 4807 O O . ALA A 1 47 ? 37.837 1.250 -4.964 1.00 0.00 47 ALA A O 5
ATOM 4814 N N . LYS A 1 48 ? 36.060 -0.139 -4.843 1.00 0.00 48 LYS A N 5
ATOM 4815 C CA . LYS A 1 48 ? 35.637 0.251 -3.493 1.00 0.00 48 LYS A CA 5
ATOM 4816 C C . LYS A 1 48 ? 36.734 -0.089 -2.463 1.00 0.00 48 LYS A C 5
ATOM 4817 O O . LYS A 1 48 ? 37.061 0.724 -1.597 1.00 0.00 48 LYS A O 5
ATOM 4836 N N . ILE A 1 49 ? 37.312 -1.295 -2.608 1.00 0.00 49 ILE A N 5
ATOM 4837 C CA . ILE A 1 49 ? 38.379 -1.802 -1.717 1.00 0.00 49 ILE A CA 5
ATOM 4838 C C . ILE A 1 49 ? 39.652 -0.939 -1.852 1.00 0.00 49 ILE A C 5
ATOM 4839 O O . ILE A 1 49 ? 40.172 -0.418 -0.863 1.00 0.00 49 ILE A O 5
ATOM 4855 N N . TYR A 1 50 ? 40.121 -0.787 -3.106 1.00 0.00 50 TYR A N 5
ATOM 4856 C CA . TYR A 1 50 ? 41.356 -0.039 -3.430 1.00 0.00 50 TYR A CA 5
ATOM 4857 C C . TYR A 1 50 ? 41.121 1.485 -3.498 1.00 0.00 50 TYR A C 5
ATOM 4858 O O . TYR A 1 50 ? 42.047 2.233 -3.828 1.00 0.00 50 TYR A O 5
ATOM 4876 N N . GLN A 1 51 ? 39.876 1.918 -3.192 1.00 0.00 51 GLN A N 5
ATOM 4877 C CA . GLN A 1 51 ? 39.474 3.344 -3.095 1.00 0.00 51 GLN A CA 5
ATOM 4878 C C . GLN A 1 51 ? 39.609 4.083 -4.454 1.00 0.00 51 GLN A C 5
ATOM 4879 O O . GLN A 1 51 ? 39.583 5.315 -4.506 1.00 0.00 51 GLN A O 5
ATOM 4893 N N . LEU A 1 52 ? 39.694 3.292 -5.544 1.00 0.00 52 LEU A N 5
ATOM 4894 C CA . LEU A 1 52 ? 39.831 3.789 -6.928 1.00 0.00 52 LEU A CA 5
ATOM 4895 C C . LEU A 1 52 ? 38.446 3.985 -7.575 1.00 0.00 52 LEU A C 5
ATOM 4896 O O . LEU A 1 52 ? 37.417 3.651 -6.977 1.00 0.00 52 LEU A O 5
ATOM 4912 N N . THR A 1 53 ? 38.426 4.537 -8.802 1.00 0.00 53 THR A N 5
ATOM 4913 C CA . THR A 1 53 ? 37.172 4.833 -9.526 1.00 0.00 53 THR A CA 5
ATOM 4914 C C . THR A 1 53 ? 37.182 4.153 -10.907 1.00 0.00 53 THR A C 5
ATOM 4915 O O . THR A 1 53 ? 38.077 4.402 -11.728 1.00 0.00 53 THR A O 5
ATOM 4926 N N . VAL A 1 54 ? 36.173 3.294 -11.144 1.00 0.00 54 VAL A N 5
ATOM 4927 C CA . VAL A 1 54 ? 35.996 2.573 -12.413 1.00 0.00 54 VAL A CA 5
ATOM 4928 C C . VAL A 1 54 ? 35.572 3.545 -13.528 1.00 0.00 54 VAL A C 5
ATOM 4929 O O . VAL A 1 54 ? 34.409 3.953 -13.616 1.00 0.00 54 VAL A O 5
ATOM 4942 N N . HIS A 1 55 ? 36.553 3.951 -14.340 1.00 0.00 55 HIS A N 5
ATOM 4943 C CA . HIS A 1 55 ? 36.332 4.801 -15.516 1.00 0.00 55 HIS A CA 5
ATOM 4944 C C . HIS A 1 55 ? 36.316 3.928 -16.783 1.00 0.00 55 HIS A C 5
ATOM 4945 O O . HIS A 1 55 ? 37.356 3.406 -17.224 1.00 0.00 55 HIS A O 5
ATOM 4960 N N . VAL A 1 56 ? 35.105 3.759 -17.335 1.00 0.00 56 VAL A N 5
ATOM 4961 C CA . VAL A 1 56 ? 34.839 2.854 -18.464 1.00 0.00 56 VAL A CA 5
ATOM 4962 C C . VAL A 1 56 ? 34.726 3.635 -19.783 1.00 0.00 56 VAL A C 5
ATOM 4963 O O . VAL A 1 56 ? 33.985 4.625 -19.862 1.00 0.00 56 VAL A O 5
ATOM 4976 N N . HIS A 1 57 ? 35.474 3.203 -20.804 1.00 0.00 57 HIS A N 5
ATOM 4977 C CA . HIS A 1 57 ? 35.257 3.629 -22.188 1.00 0.00 57 HIS A CA 5
ATOM 4978 C C . HIS A 1 57 ? 35.229 2.376 -23.068 1.00 0.00 57 HIS A C 5
ATOM 4979 O O . HIS A 1 57 ? 36.285 1.856 -23.462 1.00 0.00 57 HIS A O 5
ATOM 4994 N N . GLY A 1 58 ? 34.014 1.876 -23.345 1.00 0.00 58 GLY A N 5
ATOM 4995 C CA . GLY A 1 58 ? 33.828 0.634 -24.094 1.00 0.00 58 GLY A CA 5
ATOM 4996 C C . GLY A 1 58 ? 34.206 -0.608 -23.288 1.00 0.00 58 GLY A C 5
ATOM 4997 O O . GLY A 1 58 ? 33.876 -0.707 -22.107 1.00 0.00 58 GLY A O 5
ATOM 5001 N N . ASP A 1 59 ? 34.900 -1.559 -23.935 1.00 0.00 59 ASP A N 5
ATOM 5002 C CA . ASP A 1 59 ? 35.433 -2.774 -23.274 1.00 0.00 59 ASP A CA 5
ATOM 5003 C C . ASP A 1 59 ? 36.612 -2.433 -22.335 1.00 0.00 59 ASP A C 5
ATOM 5004 O O . ASP A 1 59 ? 36.972 -3.233 -21.464 1.00 0.00 59 ASP A O 5
ATOM 5013 N N . THR A 1 60 ? 37.207 -1.241 -22.539 1.00 0.00 60 THR A N 5
ATOM 5014 C CA . THR A 1 60 ? 38.366 -0.783 -21.769 1.00 0.00 60 THR A CA 5
ATOM 5015 C C . THR A 1 60 ? 37.907 -0.170 -20.421 1.00 0.00 60 THR A C 5
ATOM 5016 O O . THR A 1 60 ? 37.525 1.011 -20.356 1.00 0.00 60 THR A O 5
ATOM 5027 N N . ILE A 1 61 ? 37.894 -0.990 -19.360 1.00 0.00 61 ILE A N 5
ATOM 5028 C CA . ILE A 1 61 ? 37.567 -0.545 -17.995 1.00 0.00 61 ILE A CA 5
ATOM 5029 C C . ILE A 1 61 ? 38.870 -0.269 -17.228 1.00 0.00 61 ILE A C 5
ATOM 5030 O O . ILE A 1 61 ? 39.544 -1.203 -16.805 1.00 0.00 61 ILE A O 5
ATOM 5046 N N . HIS A 1 62 ? 39.258 1.009 -17.075 1.00 0.00 62 HIS A N 5
ATOM 5047 C CA . HIS A 1 62 ? 40.423 1.363 -16.249 1.00 0.00 62 HIS A CA 5
ATOM 5048 C C . HIS A 1 62 ? 39.956 1.800 -14.854 1.00 0.00 62 HIS A C 5
ATOM 5049 O O . HIS A 1 62 ? 39.289 2.829 -14.687 1.00 0.00 62 HIS A O 5
ATOM 5064 N N . VAL A 1 63 ? 40.288 0.968 -13.858 1.00 0.00 63 VAL A N 5
ATOM 5065 C CA . VAL A 1 63 ? 39.904 1.180 -12.463 1.00 0.00 63 VAL A CA 5
ATOM 5066 C C . VAL A 1 63 ? 40.957 2.070 -11.787 1.00 0.00 63 VAL A C 5
ATOM 5067 O O . VAL A 1 63 ? 41.902 1.552 -11.165 1.00 0.00 63 VAL A O 5
ATOM 5080 N N . LYS A 1 64 ? 40.775 3.391 -12.004 1.00 0.00 64 LYS A N 5
ATOM 5081 C CA . LYS A 1 64 ? 41.555 4.500 -11.433 1.00 0.00 64 LYS A CA 5
ATOM 5082 C C . LYS A 1 64 ? 41.249 5.771 -12.267 1.00 0.00 64 LYS A C 5
ATOM 5101 N N . MET A 1 1 ? 54.205 -24.661 -57.237 1.00 0.00 1 MET A N 6
ATOM 5102 C CA . MET A 1 1 ? 55.287 -23.680 -56.998 1.00 0.00 1 MET A CA 6
ATOM 5103 C C . MET A 1 1 ? 56.242 -23.671 -58.208 1.00 0.00 1 MET A C 6
ATOM 5104 O O . MET A 1 1 ? 57.298 -24.316 -58.179 1.00 0.00 1 MET A O 6
ATOM 5117 N N . GLY A 1 2 ? 55.844 -22.962 -59.282 1.00 0.00 2 GLY A N 6
ATOM 5118 C CA . GLY A 1 2 ? 56.593 -22.960 -60.543 1.00 0.00 2 GLY A CA 6
ATOM 5119 C C . GLY A 1 2 ? 57.701 -21.915 -60.569 1.00 0.00 2 GLY A C 6
ATOM 5120 O O . GLY A 1 2 ? 58.693 -22.055 -59.852 1.00 0.00 2 GLY A O 6
ATOM 5124 N N . SER A 1 3 ? 57.533 -20.876 -61.408 1.00 0.00 3 SER A N 6
ATOM 5125 C CA . SER A 1 3 ? 58.489 -19.747 -61.526 1.00 0.00 3 SER A CA 6
ATOM 5126 C C . SER A 1 3 ? 58.048 -18.573 -60.641 1.00 0.00 3 SER A C 6
ATOM 5127 O O . SER A 1 3 ? 58.882 -17.768 -60.208 1.00 0.00 3 SER A O 6
ATOM 5135 N N . SER A 1 4 ? 56.728 -18.486 -60.386 1.00 0.00 4 SER A N 6
ATOM 5136 C CA . SER A 1 4 ? 56.154 -17.473 -59.496 1.00 0.00 4 SER A CA 6
ATOM 5137 C C . SER A 1 4 ? 56.482 -17.817 -58.031 1.00 0.00 4 SER A C 6
ATOM 5138 O O . SER A 1 4 ? 55.940 -18.790 -57.480 1.00 0.00 4 SER A O 6
ATOM 5146 N N . HIS A 1 5 ? 57.400 -17.044 -57.421 1.00 0.00 5 HIS A N 6
ATOM 5147 C CA . HIS A 1 5 ? 57.777 -17.190 -56.008 1.00 0.00 5 HIS A CA 6
ATOM 5148 C C . HIS A 1 5 ? 57.596 -15.844 -55.288 1.00 0.00 5 HIS A C 6
ATOM 5149 O O . HIS A 1 5 ? 58.370 -14.900 -55.498 1.00 0.00 5 HIS A O 6
ATOM 5164 N N . HIS A 1 6 ? 56.539 -15.765 -54.467 1.00 0.00 6 HIS A N 6
ATOM 5165 C CA . HIS A 1 6 ? 56.185 -14.549 -53.723 1.00 0.00 6 HIS A CA 6
ATOM 5166 C C . HIS A 1 6 ? 55.205 -14.896 -52.590 1.00 0.00 6 HIS A C 6
ATOM 5167 O O . HIS A 1 6 ? 54.102 -15.389 -52.851 1.00 0.00 6 HIS A O 6
ATOM 5182 N N . HIS A 1 7 ? 55.614 -14.632 -51.341 1.00 0.00 7 HIS A N 6
ATOM 5183 C CA . HIS A 1 7 ? 54.767 -14.833 -50.150 1.00 0.00 7 HIS A CA 6
ATOM 5184 C C . HIS A 1 7 ? 53.817 -13.634 -49.956 1.00 0.00 7 HIS A C 6
ATOM 5185 O O . HIS A 1 7 ? 54.104 -12.522 -50.411 1.00 0.00 7 HIS A O 6
ATOM 5200 N N . HIS A 1 8 ? 52.677 -13.878 -49.299 1.00 0.00 8 HIS A N 6
ATOM 5201 C CA . HIS A 1 8 ? 51.776 -12.813 -48.812 1.00 0.00 8 HIS A CA 6
ATOM 5202 C C . HIS A 1 8 ? 52.014 -12.618 -47.308 1.00 0.00 8 HIS A C 6
ATOM 5203 O O . HIS A 1 8 ? 52.487 -13.541 -46.634 1.00 0.00 8 HIS A O 6
ATOM 5218 N N . HIS A 1 9 ? 51.686 -11.434 -46.781 1.00 0.00 9 HIS A N 6
ATOM 5219 C CA . HIS A 1 9 ? 51.917 -11.101 -45.361 1.00 0.00 9 HIS A CA 6
ATOM 5220 C C . HIS A 1 9 ? 50.982 -9.968 -44.907 1.00 0.00 9 HIS A C 6
ATOM 5221 O O . HIS A 1 9 ? 50.962 -8.890 -45.508 1.00 0.00 9 HIS A O 6
ATOM 5236 N N . HIS A 1 10 ? 50.174 -10.239 -43.873 1.00 0.00 10 HIS A N 6
ATOM 5237 C CA . HIS A 1 10 ? 49.446 -9.203 -43.123 1.00 0.00 10 HIS A CA 6
ATOM 5238 C C . HIS A 1 10 ? 50.268 -8.842 -41.871 1.00 0.00 10 HIS A C 6
ATOM 5239 O O . HIS A 1 10 ? 50.055 -9.379 -40.775 1.00 0.00 10 HIS A O 6
ATOM 5254 N N . SER A 1 11 ? 51.280 -7.981 -42.087 1.00 0.00 11 SER A N 6
ATOM 5255 C CA . SER A 1 11 ? 52.160 -7.475 -41.026 1.00 0.00 11 SER A CA 6
ATOM 5256 C C . SER A 1 11 ? 51.351 -6.582 -40.060 1.00 0.00 11 SER A C 6
ATOM 5257 O O . SER A 1 11 ? 51.211 -5.372 -40.281 1.00 0.00 11 SER A O 6
ATOM 5265 N N . SER A 1 12 ? 50.772 -7.228 -39.029 1.00 0.00 12 SER A N 6
ATOM 5266 C CA . SER A 1 12 ? 49.845 -6.601 -38.082 1.00 0.00 12 SER A CA 6
ATOM 5267 C C . SER A 1 12 ? 49.632 -7.535 -36.872 1.00 0.00 12 SER A C 6
ATOM 5268 O O . SER A 1 12 ? 49.214 -8.692 -37.041 1.00 0.00 12 SER A O 6
ATOM 5276 N N . GLY A 1 13 ? 49.934 -7.033 -35.661 1.00 0.00 13 GLY A N 6
ATOM 5277 C CA . GLY A 1 13 ? 49.819 -7.807 -34.421 1.00 0.00 13 GLY A CA 6
ATOM 5278 C C . GLY A 1 13 ? 48.497 -7.576 -33.703 1.00 0.00 13 GLY A C 6
ATOM 5279 O O . GLY A 1 13 ? 48.425 -6.788 -32.750 1.00 0.00 13 GLY A O 6
ATOM 5283 N N . LEU A 1 14 ? 47.438 -8.258 -34.190 1.00 0.00 14 LEU A N 6
ATOM 5284 C CA . LEU A 1 14 ? 46.110 -8.288 -33.526 1.00 0.00 14 LEU A CA 6
ATOM 5285 C C . LEU A 1 14 ? 46.158 -9.279 -32.349 1.00 0.00 14 LEU A C 6
ATOM 5286 O O . LEU A 1 14 ? 47.102 -10.073 -32.255 1.00 0.00 14 LEU A O 6
ATOM 5302 N N . VAL A 1 15 ? 45.141 -9.243 -31.459 1.00 0.00 15 VAL A N 6
ATOM 5303 C CA . VAL A 1 15 ? 45.080 -10.152 -30.293 1.00 0.00 15 VAL A CA 6
ATOM 5304 C C . VAL A 1 15 ? 44.941 -11.631 -30.765 1.00 0.00 15 VAL A C 6
ATOM 5305 O O . VAL A 1 15 ? 44.127 -11.929 -31.655 1.00 0.00 15 VAL A O 6
ATOM 5318 N N . PRO A 1 16 ? 45.769 -12.581 -30.212 1.00 0.00 16 PRO A N 6
ATOM 5319 C CA . PRO A 1 16 ? 45.723 -14.013 -30.602 1.00 0.00 16 PRO A CA 6
ATOM 5320 C C . PRO A 1 16 ? 44.500 -14.752 -30.013 1.00 0.00 16 PRO A C 6
ATOM 5321 O O . PRO A 1 16 ? 44.233 -15.910 -30.369 1.00 0.00 16 PRO A O 6
ATOM 5332 N N . ARG A 1 17 ? 43.771 -14.067 -29.116 1.00 0.00 17 ARG A N 6
ATOM 5333 C CA . ARG A 1 17 ? 42.594 -14.610 -28.442 1.00 0.00 17 ARG A CA 6
ATOM 5334 C C . ARG A 1 17 ? 41.361 -14.387 -29.342 1.00 0.00 17 ARG A C 6
ATOM 5335 O O . ARG A 1 17 ? 40.882 -13.250 -29.467 1.00 0.00 17 ARG A O 6
ATOM 5356 N N . GLY A 1 18 ? 40.907 -15.470 -30.001 1.00 0.00 18 GLY A N 6
ATOM 5357 C CA . GLY A 1 18 ? 39.742 -15.440 -30.890 1.00 0.00 18 GLY A CA 6
ATOM 5358 C C . GLY A 1 18 ? 38.449 -15.120 -30.142 1.00 0.00 18 GLY A C 6
ATOM 5359 O O . GLY A 1 18 ? 37.567 -14.428 -30.671 1.00 0.00 18 GLY A O 6
ATOM 5363 N N . SER A 1 19 ? 38.348 -15.641 -28.905 1.00 0.00 19 SER A N 6
ATOM 5364 C CA . SER A 1 19 ? 37.246 -15.340 -27.985 1.00 0.00 19 SER A CA 6
ATOM 5365 C C . SER A 1 19 ? 37.416 -13.911 -27.428 1.00 0.00 19 SER A C 6
ATOM 5366 O O . SER A 1 19 ? 38.457 -13.590 -26.834 1.00 0.00 19 SER A O 6
ATOM 5374 N N . HIS A 1 20 ? 36.406 -13.056 -27.661 1.00 0.00 20 HIS A N 6
ATOM 5375 C CA . HIS A 1 20 ? 36.412 -11.657 -27.205 1.00 0.00 20 HIS A CA 6
ATOM 5376 C C . HIS A 1 20 ? 36.452 -11.586 -25.660 1.00 0.00 20 HIS A C 6
ATOM 5377 O O . HIS A 1 20 ? 35.700 -12.290 -24.974 1.00 0.00 20 HIS A O 6
ATOM 5392 N N . MET A 1 21 ? 37.333 -10.722 -25.129 1.00 0.00 21 MET A N 6
ATOM 5393 C CA . MET A 1 21 ? 37.501 -10.517 -23.679 1.00 0.00 21 MET A CA 6
ATOM 5394 C C . MET A 1 21 ? 37.369 -9.025 -23.320 1.00 0.00 21 MET A C 6
ATOM 5395 O O . MET A 1 21 ? 37.688 -8.139 -24.128 1.00 0.00 21 MET A O 6
ATOM 5409 N N . THR A 1 22 ? 36.857 -8.775 -22.111 1.00 0.00 22 THR A N 6
ATOM 5410 C CA . THR A 1 22 ? 36.804 -7.451 -21.497 1.00 0.00 22 THR A CA 6
ATOM 5411 C C . THR A 1 22 ? 37.971 -7.307 -20.500 1.00 0.00 22 THR A C 6
ATOM 5412 O O . THR A 1 22 ? 38.010 -7.985 -19.457 1.00 0.00 22 THR A O 6
ATOM 5423 N N . THR A 1 23 ? 38.925 -6.434 -20.839 1.00 0.00 23 THR A N 6
ATOM 5424 C CA . THR A 1 23 ? 40.149 -6.246 -20.061 1.00 0.00 23 THR A CA 6
ATOM 5425 C C . THR A 1 23 ? 39.969 -5.103 -19.047 1.00 0.00 23 THR A C 6
ATOM 5426 O O . THR A 1 23 ? 39.841 -3.936 -19.429 1.00 0.00 23 THR A O 6
ATOM 5437 N N . VAL A 1 24 ? 39.926 -5.456 -17.754 1.00 0.00 24 VAL A N 6
ATOM 5438 C CA . VAL A 1 24 ? 39.944 -4.479 -16.661 1.00 0.00 24 VAL A CA 6
ATOM 5439 C C . VAL A 1 24 ? 41.403 -4.018 -16.466 1.00 0.00 24 VAL A C 6
ATOM 5440 O O . VAL A 1 24 ? 42.225 -4.725 -15.877 1.00 0.00 24 VAL A O 6
ATOM 5453 N N . LYS A 1 25 ? 41.724 -2.825 -16.983 1.00 0.00 25 LYS A N 6
ATOM 5454 C CA . LYS A 1 25 ? 43.102 -2.314 -17.014 1.00 0.00 25 LYS A CA 6
ATOM 5455 C C . LYS A 1 25 ? 43.256 -1.113 -16.062 1.00 0.00 25 LYS A C 6
ATOM 5456 O O . LYS A 1 25 ? 42.634 -0.065 -16.249 1.00 0.00 25 LYS A O 6
ATOM 5475 N N . LEU A 1 26 ? 44.111 -1.284 -15.051 1.00 0.00 26 LEU A N 6
ATOM 5476 C CA . LEU A 1 26 ? 44.399 -0.256 -14.031 1.00 0.00 26 LEU A CA 6
ATOM 5477 C C . LEU A 1 26 ? 45.867 0.173 -14.132 1.00 0.00 26 LEU A C 6
ATOM 5478 O O . LEU A 1 26 ? 46.547 -0.189 -15.107 1.00 0.00 26 LEU A O 6
ATOM 5494 N N . GLY A 1 27 ? 46.336 0.982 -13.147 1.00 0.00 27 GLY A N 6
ATOM 5495 C CA . GLY A 1 27 ? 47.700 1.516 -13.125 1.00 0.00 27 GLY A CA 6
ATOM 5496 C C . GLY A 1 27 ? 48.769 0.432 -13.229 1.00 0.00 27 GLY A C 6
ATOM 5497 O O . GLY A 1 27 ? 49.128 -0.167 -12.215 1.00 0.00 27 GLY A O 6
ATOM 5501 N N . ASP A 1 28 ? 49.235 0.185 -14.484 1.00 0.00 28 ASP A N 6
ATOM 5502 C CA . ASP A 1 28 ? 50.227 -0.857 -14.858 1.00 0.00 28 ASP A CA 6
ATOM 5503 C C . ASP A 1 28 ? 49.606 -2.277 -14.877 1.00 0.00 28 ASP A C 6
ATOM 5504 O O . ASP A 1 28 ? 49.734 -2.997 -15.871 1.00 0.00 28 ASP A O 6
ATOM 5513 N N . ILE A 1 29 ? 48.931 -2.656 -13.779 1.00 0.00 29 ILE A N 6
ATOM 5514 C CA . ILE A 1 29 ? 48.364 -4.004 -13.573 1.00 0.00 29 ILE A CA 6
ATOM 5515 C C . ILE A 1 29 ? 47.270 -4.330 -14.630 1.00 0.00 29 ILE A C 6
ATOM 5516 O O . ILE A 1 29 ? 46.449 -3.471 -14.981 1.00 0.00 29 ILE A O 6
ATOM 5532 N N . LYS A 1 30 ? 47.278 -5.583 -15.113 1.00 0.00 30 LYS A N 6
ATOM 5533 C CA . LYS A 1 30 ? 46.352 -6.085 -16.135 1.00 0.00 30 LYS A CA 6
ATOM 5534 C C . LYS A 1 30 ? 45.455 -7.170 -15.520 1.00 0.00 30 LYS A C 6
ATOM 5535 O O . LYS A 1 30 ? 45.959 -8.157 -14.966 1.00 0.00 30 LYS A O 6
ATOM 5554 N N . VAL A 1 31 ? 44.139 -6.960 -15.579 1.00 0.00 31 VAL A N 6
ATOM 5555 C CA . VAL A 1 31 ? 43.120 -7.961 -15.195 1.00 0.00 31 VAL A CA 6
ATOM 5556 C C . VAL A 1 31 ? 42.250 -8.235 -16.436 1.00 0.00 31 VAL A C 6
ATOM 5557 O O . VAL A 1 31 ? 41.949 -7.306 -17.188 1.00 0.00 31 VAL A O 6
ATOM 5570 N N . THR A 1 32 ? 41.861 -9.504 -16.669 1.00 0.00 32 THR A N 6
ATOM 5571 C CA . THR A 1 32 ? 41.137 -9.899 -17.903 1.00 0.00 32 THR A CA 6
ATOM 5572 C C . THR A 1 32 ? 40.088 -11.004 -17.630 1.00 0.00 32 THR A C 6
ATOM 5573 O O . THR A 1 32 ? 40.400 -12.034 -17.020 1.00 0.00 32 THR A O 6
ATOM 5584 N N . PHE A 1 33 ? 38.843 -10.753 -18.087 1.00 0.00 33 PHE A N 6
ATOM 5585 C CA . PHE A 1 33 ? 37.731 -11.742 -18.101 1.00 0.00 33 PHE A CA 6
ATOM 5586 C C . PHE A 1 33 ? 37.067 -11.691 -19.489 1.00 0.00 33 PHE A C 6
ATOM 5587 O O . PHE A 1 33 ? 37.204 -10.692 -20.182 1.00 0.00 33 PHE A O 6
ATOM 5604 N N . ASP A 1 34 ? 36.364 -12.767 -19.891 1.00 0.00 34 ASP A N 6
ATOM 5605 C CA . ASP A 1 34 ? 35.634 -12.819 -21.188 1.00 0.00 34 ASP A CA 6
ATOM 5606 C C . ASP A 1 34 ? 34.470 -11.823 -21.201 1.00 0.00 34 ASP A C 6
ATOM 5607 O O . ASP A 1 34 ? 34.454 -10.852 -21.977 1.00 0.00 34 ASP A O 6
ATOM 5616 N N . ASN A 1 35 ? 33.518 -12.067 -20.293 1.00 0.00 35 ASN A N 6
ATOM 5617 C CA . ASN A 1 35 ? 32.201 -11.412 -20.310 1.00 0.00 35 ASN A CA 6
ATOM 5618 C C . ASN A 1 35 ? 32.279 -9.970 -19.733 1.00 0.00 35 ASN A C 6
ATOM 5619 O O . ASN A 1 35 ? 32.872 -9.779 -18.665 1.00 0.00 35 ASN A O 6
ATOM 5630 N N . PRO A 1 36 ? 31.676 -8.937 -20.436 1.00 0.00 36 PRO A N 6
ATOM 5631 C CA . PRO A 1 36 ? 31.757 -7.506 -20.026 1.00 0.00 36 PRO A CA 6
ATOM 5632 C C . PRO A 1 36 ? 31.173 -7.215 -18.628 1.00 0.00 36 PRO A C 6
ATOM 5633 O O . PRO A 1 36 ? 31.871 -6.646 -17.773 1.00 0.00 36 PRO A O 6
ATOM 5644 N N . GLU A 1 37 ? 29.914 -7.627 -18.392 1.00 0.00 37 GLU A N 6
ATOM 5645 C CA . GLU A 1 37 ? 29.193 -7.295 -17.145 1.00 0.00 37 GLU A CA 6
ATOM 5646 C C . GLU A 1 37 ? 29.684 -8.156 -15.967 1.00 0.00 37 GLU A C 6
ATOM 5647 O O . GLU A 1 37 ? 29.530 -7.765 -14.807 1.00 0.00 37 GLU A O 6
ATOM 5659 N N . LYS A 1 38 ? 30.268 -9.332 -16.288 1.00 0.00 38 LYS A N 6
ATOM 5660 C CA . LYS A 1 38 ? 30.918 -10.221 -15.308 1.00 0.00 38 LYS A CA 6
ATOM 5661 C C . LYS A 1 38 ? 32.211 -9.574 -14.785 1.00 0.00 38 LYS A C 6
ATOM 5662 O O . LYS A 1 38 ? 32.458 -9.546 -13.573 1.00 0.00 38 LYS A O 6
ATOM 5681 N N . ALA A 1 39 ? 33.023 -9.045 -15.725 1.00 0.00 39 ALA A N 6
ATOM 5682 C CA . ALA A 1 39 ? 34.270 -8.323 -15.411 1.00 0.00 39 ALA A CA 6
ATOM 5683 C C . ALA A 1 39 ? 33.981 -7.051 -14.599 1.00 0.00 39 ALA A C 6
ATOM 5684 O O . ALA A 1 39 ? 34.730 -6.702 -13.680 1.00 0.00 39 ALA A O 6
ATOM 5691 N N . LYS A 1 40 ? 32.863 -6.389 -14.950 1.00 0.00 40 LYS A N 6
ATOM 5692 C CA . LYS A 1 40 ? 32.379 -5.172 -14.274 1.00 0.00 40 LYS A CA 6
ATOM 5693 C C . LYS A 1 40 ? 31.855 -5.504 -12.863 1.00 0.00 40 LYS A C 6
ATOM 5694 O O . LYS A 1 40 ? 32.001 -4.702 -11.937 1.00 0.00 40 LYS A O 6
ATOM 5713 N N . LYS A 1 41 ? 31.266 -6.705 -12.716 1.00 0.00 41 LYS A N 6
ATOM 5714 C CA . LYS A 1 41 ? 30.702 -7.194 -11.435 1.00 0.00 41 LYS A CA 6
ATOM 5715 C C . LYS A 1 41 ? 31.803 -7.337 -10.362 1.00 0.00 41 LYS A C 6
ATOM 5716 O O . LYS A 1 41 ? 31.579 -7.050 -9.174 1.00 0.00 41 LYS A O 6
ATOM 5735 N N . TYR A 1 42 ? 33.001 -7.761 -10.806 1.00 0.00 42 TYR A N 6
ATOM 5736 C CA . TYR A 1 42 ? 34.201 -7.858 -9.941 1.00 0.00 42 TYR A CA 6
ATOM 5737 C C . TYR A 1 42 ? 34.817 -6.461 -9.725 1.00 0.00 42 TYR A C 6
ATOM 5738 O O . TYR A 1 42 ? 35.310 -6.145 -8.638 1.00 0.00 42 TYR A O 6
ATOM 5756 N N . ALA A 1 43 ? 34.753 -5.637 -10.791 1.00 0.00 43 ALA A N 6
ATOM 5757 C CA . ALA A 1 43 ? 35.376 -4.305 -10.846 1.00 0.00 43 ALA A CA 6
ATOM 5758 C C . ALA A 1 43 ? 34.778 -3.342 -9.802 1.00 0.00 43 ALA A C 6
ATOM 5759 O O . ALA A 1 43 ? 35.516 -2.610 -9.137 1.00 0.00 43 ALA A O 6
ATOM 5766 N N . GLN A 1 44 ? 33.438 -3.374 -9.641 1.00 0.00 44 GLN A N 6
ATOM 5767 C CA . GLN A 1 44 ? 32.717 -2.482 -8.699 1.00 0.00 44 GLN A CA 6
ATOM 5768 C C . GLN A 1 44 ? 33.153 -2.724 -7.237 1.00 0.00 44 GLN A C 6
ATOM 5769 O O . GLN A 1 44 ? 33.081 -1.818 -6.398 1.00 0.00 44 GLN A O 6
ATOM 5783 N N . LYS A 1 45 ? 33.630 -3.952 -6.966 1.00 0.00 45 LYS A N 6
ATOM 5784 C CA . LYS A 1 45 ? 34.161 -4.339 -5.655 1.00 0.00 45 LYS A CA 6
ATOM 5785 C C . LYS A 1 45 ? 35.560 -3.734 -5.437 1.00 0.00 45 LYS A C 6
ATOM 5786 O O . LYS A 1 45 ? 35.883 -3.318 -4.324 1.00 0.00 45 LYS A O 6
ATOM 5805 N N . LEU A 1 46 ? 36.369 -3.662 -6.516 1.00 0.00 46 LEU A N 6
ATOM 5806 C CA . LEU A 1 46 ? 37.722 -3.045 -6.483 1.00 0.00 46 LEU A CA 6
ATOM 5807 C C . LEU A 1 46 ? 37.628 -1.543 -6.149 1.00 0.00 46 LEU A C 6
ATOM 5808 O O . LEU A 1 46 ? 38.503 -0.984 -5.471 1.00 0.00 46 LEU A O 6
ATOM 5824 N N . ALA A 1 47 ? 36.538 -0.917 -6.632 1.00 0.00 47 ALA A N 6
ATOM 5825 C CA . ALA A 1 47 ? 36.225 0.504 -6.386 1.00 0.00 47 ALA A CA 6
ATOM 5826 C C . ALA A 1 47 ? 35.862 0.776 -4.912 1.00 0.00 47 ALA A C 6
ATOM 5827 O O . ALA A 1 47 ? 35.925 1.921 -4.448 1.00 0.00 47 ALA A O 6
ATOM 5834 N N . LYS A 1 48 ? 35.476 -0.293 -4.190 1.00 0.00 48 LYS A N 6
ATOM 5835 C CA . LYS A 1 48 ? 35.191 -0.244 -2.739 1.00 0.00 48 LYS A CA 6
ATOM 5836 C C . LYS A 1 48 ? 36.459 -0.571 -1.923 1.00 0.00 48 LYS A C 6
ATOM 5837 O O . LYS A 1 48 ? 36.713 0.047 -0.883 1.00 0.00 48 LYS A O 6
ATOM 5856 N N . ILE A 1 49 ? 37.239 -1.562 -2.402 1.00 0.00 49 ILE A N 6
ATOM 5857 C CA . ILE A 1 49 ? 38.436 -2.081 -1.697 1.00 0.00 49 ILE A CA 6
ATOM 5858 C C . ILE A 1 49 ? 39.612 -1.094 -1.803 1.00 0.00 49 ILE A C 6
ATOM 5859 O O . ILE A 1 49 ? 40.016 -0.483 -0.809 1.00 0.00 49 ILE A O 6
ATOM 5875 N N . TYR A 1 50 ? 40.147 -0.951 -3.023 1.00 0.00 50 TYR A N 6
ATOM 5876 C CA . TYR A 1 50 ? 41.327 -0.103 -3.292 1.00 0.00 50 TYR A CA 6
ATOM 5877 C C . TYR A 1 50 ? 40.926 1.369 -3.407 1.00 0.00 50 TYR A C 6
ATOM 5878 O O . TYR A 1 50 ? 41.776 2.257 -3.323 1.00 0.00 50 TYR A O 6
ATOM 5896 N N . GLN A 1 51 ? 39.606 1.597 -3.617 1.00 0.00 51 GLN A N 6
ATOM 5897 C CA . GLN A 1 51 ? 38.978 2.932 -3.698 1.00 0.00 51 GLN A CA 6
ATOM 5898 C C . GLN A 1 51 ? 39.352 3.679 -4.999 1.00 0.00 51 GLN A C 6
ATOM 5899 O O . GLN A 1 51 ? 39.019 4.856 -5.157 1.00 0.00 51 GLN A O 6
ATOM 5913 N N . LEU A 1 52 ? 40.041 2.973 -5.926 1.00 0.00 52 LEU A N 6
ATOM 5914 C CA . LEU A 1 52 ? 40.256 3.435 -7.308 1.00 0.00 52 LEU A CA 6
ATOM 5915 C C . LEU A 1 52 ? 38.968 3.163 -8.098 1.00 0.00 52 LEU A C 6
ATOM 5916 O O . LEU A 1 52 ? 38.452 2.042 -8.070 1.00 0.00 52 LEU A O 6
ATOM 5932 N N . THR A 1 53 ? 38.491 4.166 -8.828 1.00 0.00 53 THR A N 6
ATOM 5933 C CA . THR A 1 53 ? 37.151 4.152 -9.429 1.00 0.00 53 THR A CA 6
ATOM 5934 C C . THR A 1 53 ? 37.199 3.512 -10.821 1.00 0.00 53 THR A C 6
ATOM 5935 O O . THR A 1 53 ? 37.879 4.011 -11.722 1.00 0.00 53 THR A O 6
ATOM 5946 N N . VAL A 1 54 ? 36.471 2.398 -10.970 1.00 0.00 54 VAL A N 6
ATOM 5947 C CA . VAL A 1 54 ? 36.434 1.630 -12.216 1.00 0.00 54 VAL A CA 6
ATOM 5948 C C . VAL A 1 54 ? 35.657 2.394 -13.322 1.00 0.00 54 VAL A C 6
ATOM 5949 O O . VAL A 1 54 ? 34.422 2.323 -13.441 1.00 0.00 54 VAL A O 6
ATOM 5962 N N . HIS A 1 55 ? 36.414 3.166 -14.116 1.00 0.00 55 HIS A N 6
ATOM 5963 C CA . HIS A 1 55 ? 35.859 4.000 -15.182 1.00 0.00 55 HIS A CA 6
ATOM 5964 C C . HIS A 1 55 ? 35.857 3.204 -16.492 1.00 0.00 55 HIS A C 6
ATOM 5965 O O . HIS A 1 55 ? 36.914 2.963 -17.079 1.00 0.00 55 HIS A O 6
ATOM 5980 N N . VAL A 1 56 ? 34.667 2.787 -16.932 1.00 0.00 56 VAL A N 6
ATOM 5981 C CA . VAL A 1 56 ? 34.520 1.942 -18.124 1.00 0.00 56 VAL A CA 6
ATOM 5982 C C . VAL A 1 56 ? 34.763 2.762 -19.424 1.00 0.00 56 VAL A C 6
ATOM 5983 O O . VAL A 1 56 ? 34.230 3.867 -19.602 1.00 0.00 56 VAL A O 6
ATOM 5996 N N . HIS A 1 57 ? 35.637 2.228 -20.290 1.00 0.00 57 HIS A N 6
ATOM 5997 C CA . HIS A 1 57 ? 35.982 2.825 -21.588 1.00 0.00 57 HIS A CA 6
ATOM 5998 C C . HIS A 1 57 ? 35.864 1.731 -22.661 1.00 0.00 57 HIS A C 6
ATOM 5999 O O . HIS A 1 57 ? 36.862 1.085 -23.023 1.00 0.00 57 HIS A O 6
ATOM 6014 N N . GLY A 1 58 ? 34.616 1.476 -23.106 1.00 0.00 58 GLY A N 6
ATOM 6015 C CA . GLY A 1 58 ? 34.347 0.388 -24.042 1.00 0.00 58 GLY A CA 6
ATOM 6016 C C . GLY A 1 58 ? 34.624 -0.986 -23.423 1.00 0.00 58 GLY A C 6
ATOM 6017 O O . GLY A 1 58 ? 34.267 -1.229 -22.267 1.00 0.00 58 GLY A O 6
ATOM 6021 N N . ASP A 1 59 ? 35.293 -1.869 -24.185 1.00 0.00 59 ASP A N 6
ATOM 6022 C CA . ASP A 1 59 ? 35.640 -3.243 -23.739 1.00 0.00 59 ASP A CA 6
ATOM 6023 C C . ASP A 1 59 ? 36.885 -3.255 -22.814 1.00 0.00 59 ASP A C 6
ATOM 6024 O O . ASP A 1 59 ? 37.403 -4.330 -22.481 1.00 0.00 59 ASP A O 6
ATOM 6033 N N . THR A 1 60 ? 37.366 -2.058 -22.420 1.00 0.00 60 THR A N 6
ATOM 6034 C CA . THR A 1 60 ? 38.476 -1.898 -21.474 1.00 0.00 60 THR A CA 6
ATOM 6035 C C . THR A 1 60 ? 37.998 -1.074 -20.263 1.00 0.00 60 THR A C 6
ATOM 6036 O O . THR A 1 60 ? 37.730 0.125 -20.395 1.00 0.00 60 THR A O 6
ATOM 6047 N N . ILE A 1 61 ? 37.872 -1.723 -19.092 1.00 0.00 61 ILE A N 6
ATOM 6048 C CA . ILE A 1 61 ? 37.449 -1.059 -17.851 1.00 0.00 61 ILE A CA 6
ATOM 6049 C C . ILE A 1 61 ? 38.690 -0.426 -17.189 1.00 0.00 61 ILE A C 6
ATOM 6050 O O . ILE A 1 61 ? 39.482 -1.113 -16.534 1.00 0.00 61 ILE A O 6
ATOM 6066 N N . HIS A 1 62 ? 38.865 0.890 -17.390 1.00 0.00 62 HIS A N 6
ATOM 6067 C CA . HIS A 1 62 ? 40.067 1.616 -16.952 1.00 0.00 62 HIS A CA 6
ATOM 6068 C C . HIS A 1 62 ? 39.884 2.131 -15.514 1.00 0.00 62 HIS A C 6
ATOM 6069 O O . HIS A 1 62 ? 39.207 3.136 -15.290 1.00 0.00 62 HIS A O 6
ATOM 6084 N N . VAL A 1 63 ? 40.486 1.422 -14.552 1.00 0.00 63 VAL A N 6
ATOM 6085 C CA . VAL A 1 63 ? 40.349 1.741 -13.121 1.00 0.00 63 VAL A CA 6
ATOM 6086 C C . VAL A 1 63 ? 41.282 2.912 -12.750 1.00 0.00 63 VAL A C 6
ATOM 6087 O O . VAL A 1 63 ? 42.511 2.755 -12.745 1.00 0.00 63 VAL A O 6
ATOM 6100 N N . LYS A 1 64 ? 40.681 4.068 -12.466 1.00 0.00 64 LYS A N 6
ATOM 6101 C CA . LYS A 1 64 ? 41.380 5.272 -12.009 1.00 0.00 64 LYS A CA 6
ATOM 6102 C C . LYS A 1 64 ? 40.411 6.083 -11.112 1.00 0.00 64 LYS A C 6
ATOM 6121 N N . MET A 1 1 ? 75.790 3.398 -43.344 1.00 0.00 1 MET A N 7
ATOM 6122 C CA . MET A 1 1 ? 75.054 2.125 -43.544 1.00 0.00 1 MET A CA 7
ATOM 6123 C C . MET A 1 1 ? 75.959 1.115 -44.279 1.00 0.00 1 MET A C 7
ATOM 6124 O O . MET A 1 1 ? 76.199 1.243 -45.489 1.00 0.00 1 MET A O 7
ATOM 6137 N N . GLY A 1 2 ? 76.472 0.131 -43.521 1.00 0.00 2 GLY A N 7
ATOM 6138 C CA . GLY A 1 2 ? 77.326 -0.931 -44.056 1.00 0.00 2 GLY A CA 7
ATOM 6139 C C . GLY A 1 2 ? 77.751 -1.895 -42.960 1.00 0.00 2 GLY A C 7
ATOM 6140 O O . GLY A 1 2 ? 78.913 -2.311 -42.900 1.00 0.00 2 GLY A O 7
ATOM 6144 N N . SER A 1 3 ? 76.785 -2.236 -42.081 1.00 0.00 3 SER A N 7
ATOM 6145 C CA . SER A 1 3 ? 76.994 -3.122 -40.922 1.00 0.00 3 SER A CA 7
ATOM 6146 C C . SER A 1 3 ? 77.396 -4.549 -41.368 1.00 0.00 3 SER A C 7
ATOM 6147 O O . SER A 1 3 ? 76.548 -5.388 -41.679 1.00 0.00 3 SER A O 7
ATOM 6155 N N . SER A 1 4 ? 78.720 -4.768 -41.448 1.00 0.00 4 SER A N 7
ATOM 6156 C CA . SER A 1 4 ? 79.321 -6.030 -41.894 1.00 0.00 4 SER A CA 7
ATOM 6157 C C . SER A 1 4 ? 79.643 -6.956 -40.695 1.00 0.00 4 SER A C 7
ATOM 6158 O O . SER A 1 4 ? 79.376 -6.593 -39.539 1.00 0.00 4 SER A O 7
ATOM 6166 N N . HIS A 1 5 ? 80.164 -8.178 -41.002 1.00 0.00 5 HIS A N 7
ATOM 6167 C CA . HIS A 1 5 ? 80.551 -9.224 -40.003 1.00 0.00 5 HIS A CA 7
ATOM 6168 C C . HIS A 1 5 ? 79.319 -9.931 -39.362 1.00 0.00 5 HIS A C 7
ATOM 6169 O O . HIS A 1 5 ? 79.465 -10.992 -38.735 1.00 0.00 5 HIS A O 7
ATOM 6184 N N . HIS A 1 6 ? 78.109 -9.370 -39.567 1.00 0.00 6 HIS A N 7
ATOM 6185 C CA . HIS A 1 6 ? 76.877 -9.850 -38.902 1.00 0.00 6 HIS A CA 7
ATOM 6186 C C . HIS A 1 6 ? 76.484 -11.253 -39.399 1.00 0.00 6 HIS A C 7
ATOM 6187 O O . HIS A 1 6 ? 76.702 -11.595 -40.568 1.00 0.00 6 HIS A O 7
ATOM 6202 N N . HIS A 1 7 ? 75.915 -12.058 -38.499 1.00 0.00 7 HIS A N 7
ATOM 6203 C CA . HIS A 1 7 ? 75.465 -13.423 -38.813 1.00 0.00 7 HIS A CA 7
ATOM 6204 C C . HIS A 1 7 ? 73.933 -13.452 -38.986 1.00 0.00 7 HIS A C 7
ATOM 6205 O O . HIS A 1 7 ? 73.262 -12.430 -38.795 1.00 0.00 7 HIS A O 7
ATOM 6220 N N . HIS A 1 8 ? 73.385 -14.630 -39.332 1.00 0.00 8 HIS A N 7
ATOM 6221 C CA . HIS A 1 8 ? 71.943 -14.790 -39.634 1.00 0.00 8 HIS A CA 7
ATOM 6222 C C . HIS A 1 8 ? 71.079 -14.817 -38.341 1.00 0.00 8 HIS A C 7
ATOM 6223 O O . HIS A 1 8 ? 70.703 -15.876 -37.833 1.00 0.00 8 HIS A O 7
ATOM 6238 N N . HIS A 1 9 ? 70.802 -13.610 -37.802 1.00 0.00 9 HIS A N 7
ATOM 6239 C CA . HIS A 1 9 ? 70.016 -13.410 -36.569 1.00 0.00 9 HIS A CA 7
ATOM 6240 C C . HIS A 1 9 ? 68.597 -12.936 -36.931 1.00 0.00 9 HIS A C 7
ATOM 6241 O O . HIS A 1 9 ? 68.432 -11.917 -37.606 1.00 0.00 9 HIS A O 7
ATOM 6256 N N . HIS A 1 10 ? 67.586 -13.711 -36.503 1.00 0.00 10 HIS A N 7
ATOM 6257 C CA . HIS A 1 10 ? 66.146 -13.358 -36.608 1.00 0.00 10 HIS A CA 7
ATOM 6258 C C . HIS A 1 10 ? 65.416 -13.811 -35.327 1.00 0.00 10 HIS A C 7
ATOM 6259 O O . HIS A 1 10 ? 66.025 -14.424 -34.441 1.00 0.00 10 HIS A O 7
ATOM 6274 N N . SER A 1 11 ? 64.109 -13.500 -35.234 1.00 0.00 11 SER A N 7
ATOM 6275 C CA . SER A 1 11 ? 63.291 -13.790 -34.045 1.00 0.00 11 SER A CA 7
ATOM 6276 C C . SER A 1 11 ? 61.938 -14.402 -34.465 1.00 0.00 11 SER A C 7
ATOM 6277 O O . SER A 1 11 ? 60.941 -13.693 -34.649 1.00 0.00 11 SER A O 7
ATOM 6285 N N . SER A 1 12 ? 61.946 -15.727 -34.673 1.00 0.00 12 SER A N 7
ATOM 6286 C CA . SER A 1 12 ? 60.765 -16.508 -35.071 1.00 0.00 12 SER A CA 7
ATOM 6287 C C . SER A 1 12 ? 59.907 -16.851 -33.829 1.00 0.00 12 SER A C 7
ATOM 6288 O O . SER A 1 12 ? 60.144 -17.864 -33.158 1.00 0.00 12 SER A O 7
ATOM 6296 N N . GLY A 1 13 ? 58.944 -15.969 -33.504 1.00 0.00 13 GLY A N 7
ATOM 6297 C CA . GLY A 1 13 ? 58.068 -16.168 -32.350 1.00 0.00 13 GLY A CA 7
ATOM 6298 C C . GLY A 1 13 ? 57.263 -14.927 -32.015 1.00 0.00 13 GLY A C 7
ATOM 6299 O O . GLY A 1 13 ? 57.646 -14.149 -31.133 1.00 0.00 13 GLY A O 7
ATOM 6303 N N . LEU A 1 14 ? 56.155 -14.732 -32.741 1.00 0.00 14 LEU A N 7
ATOM 6304 C CA . LEU A 1 14 ? 55.228 -13.597 -32.531 1.00 0.00 14 LEU A CA 7
ATOM 6305 C C . LEU A 1 14 ? 53.934 -14.086 -31.852 1.00 0.00 14 LEU A C 7
ATOM 6306 O O . LEU A 1 14 ? 53.606 -15.274 -31.926 1.00 0.00 14 LEU A O 7
ATOM 6322 N N . VAL A 1 15 ? 53.205 -13.163 -31.191 1.00 0.00 15 VAL A N 7
ATOM 6323 C CA . VAL A 1 15 ? 51.922 -13.467 -30.519 1.00 0.00 15 VAL A CA 7
ATOM 6324 C C . VAL A 1 15 ? 50.746 -12.999 -31.418 1.00 0.00 15 VAL A C 7
ATOM 6325 O O . VAL A 1 15 ? 50.457 -11.797 -31.466 1.00 0.00 15 VAL A O 7
ATOM 6338 N N . PRO A 1 16 ? 50.051 -13.929 -32.157 1.00 0.00 16 PRO A N 7
ATOM 6339 C CA . PRO A 1 16 ? 48.908 -13.569 -33.033 1.00 0.00 16 PRO A CA 7
ATOM 6340 C C . PRO A 1 16 ? 47.559 -13.494 -32.269 1.00 0.00 16 PRO A C 7
ATOM 6341 O O . PRO A 1 16 ? 46.498 -13.332 -32.885 1.00 0.00 16 PRO A O 7
ATOM 6352 N N . ARG A 1 17 ? 47.622 -13.613 -30.926 1.00 0.00 17 ARG A N 7
ATOM 6353 C CA . ARG A 1 17 ? 46.446 -13.556 -30.048 1.00 0.00 17 ARG A CA 7
ATOM 6354 C C . ARG A 1 17 ? 45.980 -12.097 -29.890 1.00 0.00 17 ARG A C 7
ATOM 6355 O O . ARG A 1 17 ? 46.663 -11.286 -29.254 1.00 0.00 17 ARG A O 7
ATOM 6376 N N . GLY A 1 18 ? 44.833 -11.774 -30.514 1.00 0.00 18 GLY A N 7
ATOM 6377 C CA . GLY A 1 18 ? 44.250 -10.440 -30.457 1.00 0.00 18 GLY A CA 7
ATOM 6378 C C . GLY A 1 18 ? 42.749 -10.483 -30.718 1.00 0.00 18 GLY A C 7
ATOM 6379 O O . GLY A 1 18 ? 42.323 -10.752 -31.848 1.00 0.00 18 GLY A O 7
ATOM 6383 N N . SER A 1 19 ? 41.947 -10.248 -29.658 1.00 0.00 19 SER A N 7
ATOM 6384 C CA . SER A 1 19 ? 40.471 -10.263 -29.719 1.00 0.00 19 SER A CA 7
ATOM 6385 C C . SER A 1 19 ? 39.874 -9.263 -28.708 1.00 0.00 19 SER A C 7
ATOM 6386 O O . SER A 1 19 ? 40.526 -8.913 -27.709 1.00 0.00 19 SER A O 7
ATOM 6394 N N . HIS A 1 20 ? 38.639 -8.796 -28.980 1.00 0.00 20 HIS A N 7
ATOM 6395 C CA . HIS A 1 20 ? 37.894 -7.913 -28.067 1.00 0.00 20 HIS A CA 7
ATOM 6396 C C . HIS A 1 20 ? 37.398 -8.711 -26.848 1.00 0.00 20 HIS A C 7
ATOM 6397 O O . HIS A 1 20 ? 36.536 -9.591 -26.966 1.00 0.00 20 HIS A O 7
ATOM 6412 N N . MET A 1 21 ? 37.998 -8.397 -25.698 1.00 0.00 21 MET A N 7
ATOM 6413 C CA . MET A 1 21 ? 37.750 -9.046 -24.403 1.00 0.00 21 MET A CA 7
ATOM 64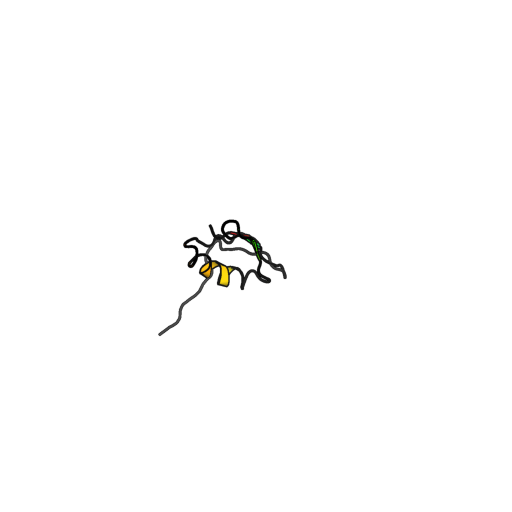14 C C . MET A 1 21 ? 37.819 -7.962 -23.319 1.00 0.00 21 MET A C 7
ATOM 6415 O O . MET A 1 21 ? 38.652 -7.049 -23.409 1.00 0.00 21 MET A O 7
ATOM 6429 N N . THR A 1 22 ? 36.953 -8.045 -22.303 1.00 0.00 22 THR A N 7
ATOM 6430 C CA . THR A 1 22 ? 36.765 -6.948 -21.344 1.00 0.00 22 THR A CA 7
ATOM 6431 C C . THR A 1 22 ? 37.929 -6.882 -20.316 1.00 0.00 22 THR A C 7
ATOM 6432 O O . THR A 1 22 ? 37.895 -7.513 -19.250 1.00 0.00 22 THR A O 7
ATOM 6443 N N . THR A 1 23 ? 38.973 -6.132 -20.706 1.00 0.00 23 THR A N 7
ATOM 6444 C CA . THR A 1 23 ? 40.216 -5.952 -19.944 1.00 0.00 23 THR A CA 7
ATOM 6445 C C . THR A 1 23 ? 40.073 -4.815 -18.902 1.00 0.00 23 THR A C 7
ATOM 6446 O O . THR A 1 23 ? 39.803 -3.663 -19.264 1.00 0.00 23 THR A O 7
ATOM 6457 N N . VAL A 1 24 ? 40.235 -5.171 -17.610 1.00 0.00 24 VAL A N 7
ATOM 6458 C CA . VAL A 1 24 ? 40.278 -4.208 -16.491 1.00 0.00 24 VAL A CA 7
ATOM 6459 C C . VAL A 1 24 ? 41.749 -3.793 -16.241 1.00 0.00 24 VAL A C 7
ATOM 6460 O O . VAL A 1 24 ? 42.540 -4.578 -15.700 1.00 0.00 24 VAL A O 7
ATOM 6473 N N . LYS A 1 25 ? 42.119 -2.578 -16.679 1.00 0.00 25 LYS A N 7
ATOM 6474 C CA . LYS A 1 25 ? 43.478 -2.032 -16.515 1.00 0.00 25 LYS A CA 7
ATOM 6475 C C . LYS A 1 25 ? 43.590 -1.205 -15.224 1.00 0.00 25 LYS A C 7
ATOM 6476 O O . LYS A 1 25 ? 42.817 -0.266 -15.009 1.00 0.00 25 LYS A O 7
ATOM 6495 N N . LEU A 1 26 ? 44.569 -1.579 -14.382 1.00 0.00 26 LEU A N 7
ATOM 6496 C CA . LEU A 1 26 ? 44.883 -0.897 -13.116 1.00 0.00 26 LEU A CA 7
ATOM 6497 C C . LEU A 1 26 ? 46.255 -0.202 -13.221 1.00 0.00 26 LEU A C 7
ATOM 6498 O O . LEU A 1 26 ? 46.871 -0.166 -14.300 1.00 0.00 26 LEU A O 7
ATOM 6514 N N . GLY A 1 27 ? 46.716 0.349 -12.087 1.00 0.00 27 GLY A N 7
ATOM 6515 C CA . GLY A 1 27 ? 48.088 0.825 -11.954 1.00 0.00 27 GLY A CA 7
ATOM 6516 C C . GLY A 1 27 ? 49.082 -0.331 -12.042 1.00 0.00 27 GLY A C 7
ATOM 6517 O O . GLY A 1 27 ? 49.317 -1.020 -11.040 1.00 0.00 27 GLY A O 7
ATOM 6521 N N . ASP A 1 28 ? 49.590 -0.572 -13.279 1.00 0.00 28 ASP A N 7
ATOM 6522 C CA . ASP A 1 28 ? 50.546 -1.659 -13.634 1.00 0.00 28 ASP A CA 7
ATOM 6523 C C . ASP A 1 28 ? 49.853 -3.031 -13.808 1.00 0.00 28 ASP A C 7
ATOM 6524 O O . ASP A 1 28 ? 50.180 -3.772 -14.749 1.00 0.00 28 ASP A O 7
ATOM 6533 N N . ILE A 1 29 ? 48.901 -3.362 -12.915 1.00 0.00 29 ILE A N 7
ATOM 6534 C CA . ILE A 1 29 ? 48.208 -4.669 -12.915 1.00 0.00 29 ILE A CA 7
ATOM 6535 C C . ILE A 1 29 ? 47.254 -4.779 -14.130 1.00 0.00 29 ILE A C 7
ATOM 6536 O O . ILE A 1 29 ? 46.350 -3.955 -14.287 1.00 0.00 29 ILE A O 7
ATOM 6552 N N . LYS A 1 30 ? 47.472 -5.792 -14.981 1.00 0.00 30 LYS A N 7
ATOM 6553 C CA . LYS A 1 30 ? 46.562 -6.115 -16.094 1.00 0.00 30 LYS A CA 7
ATOM 6554 C C . LYS A 1 30 ? 45.638 -7.273 -15.681 1.00 0.00 30 LYS A C 7
ATOM 6555 O O . LYS A 1 30 ? 46.101 -8.334 -15.239 1.00 0.00 30 LYS A O 7
ATOM 6574 N N . VAL A 1 31 ? 44.319 -7.028 -15.764 1.00 0.00 31 VAL A N 7
ATOM 6575 C CA . VAL A 1 31 ? 43.273 -8.046 -15.521 1.00 0.00 31 VAL A CA 7
ATOM 6576 C C . VAL A 1 31 ? 42.404 -8.146 -16.795 1.00 0.00 31 VAL A C 7
ATOM 6577 O O . VAL A 1 31 ? 42.193 -7.134 -17.464 1.00 0.00 31 VAL A O 7
ATOM 6590 N N . THR A 1 32 ? 41.926 -9.354 -17.153 1.00 0.00 32 THR A N 7
ATOM 6591 C CA . THR A 1 32 ? 41.152 -9.561 -18.399 1.00 0.00 32 THR A CA 7
ATOM 6592 C C . THR A 1 32 ? 40.035 -10.607 -18.214 1.00 0.00 32 THR A C 7
ATOM 6593 O O . THR A 1 32 ? 40.242 -11.654 -17.590 1.00 0.00 32 THR A O 7
ATOM 6604 N N . PHE A 1 33 ? 38.843 -10.274 -18.747 1.00 0.00 33 PHE A N 7
ATOM 6605 C CA . PHE A 1 33 ? 37.658 -11.157 -18.785 1.00 0.00 33 PHE A CA 7
ATOM 6606 C C . PHE A 1 33 ? 37.098 -11.196 -20.216 1.00 0.00 33 PHE A C 7
ATOM 6607 O O . PHE A 1 33 ? 37.577 -10.469 -21.088 1.00 0.00 33 PHE A O 7
ATOM 6624 N N . ASP A 1 34 ? 36.084 -12.045 -20.451 1.00 0.00 34 ASP A N 7
ATOM 6625 C CA . ASP A 1 34 ? 35.445 -12.187 -21.781 1.00 0.00 34 ASP A CA 7
ATOM 6626 C C . ASP A 1 34 ? 34.233 -11.234 -21.924 1.00 0.00 34 ASP A C 7
ATOM 6627 O O . ASP A 1 34 ? 34.191 -10.409 -22.847 1.00 0.00 34 ASP A O 7
ATOM 6636 N N . ASN A 1 35 ? 33.269 -11.326 -20.987 1.00 0.00 35 ASN A N 7
ATOM 6637 C CA . ASN A 1 35 ? 32.031 -10.508 -21.000 1.00 0.00 35 ASN A CA 7
ATOM 6638 C C . ASN A 1 35 ? 32.150 -9.327 -20.009 1.00 0.00 35 ASN A C 7
ATOM 6639 O O . ASN A 1 35 ? 32.799 -9.474 -18.964 1.00 0.00 35 ASN A O 7
ATOM 6650 N N . PRO A 1 36 ? 31.515 -8.134 -20.314 1.00 0.00 36 PRO A N 7
ATOM 6651 C CA . PRO A 1 36 ? 31.450 -6.984 -19.367 1.00 0.00 36 PRO A CA 7
ATOM 6652 C C . PRO A 1 36 ? 30.622 -7.329 -18.110 1.00 0.00 36 PRO A C 7
ATOM 6653 O O . PRO A 1 36 ? 30.731 -6.663 -17.087 1.00 0.00 36 PRO A O 7
ATOM 6664 N N . GLU A 1 37 ? 29.782 -8.375 -18.239 1.00 0.00 37 GLU A N 7
ATOM 6665 C CA . GLU A 1 37 ? 29.058 -9.012 -17.126 1.00 0.00 37 GLU A CA 7
ATOM 6666 C C . GLU A 1 37 ? 30.045 -9.379 -16.004 1.00 0.00 37 GLU A C 7
ATOM 6667 O O . GLU A 1 37 ? 29.901 -8.950 -14.851 1.00 0.00 37 GLU A O 7
ATOM 6679 N N . LYS A 1 38 ? 31.075 -10.136 -16.399 1.00 0.00 38 LYS A N 7
ATOM 6680 C CA . LYS A 1 38 ? 32.044 -10.751 -15.485 1.00 0.00 38 LYS A CA 7
ATOM 6681 C C . LYS A 1 38 ? 33.073 -9.723 -14.981 1.00 0.00 38 LYS A C 7
ATOM 6682 O O . LYS A 1 38 ? 33.528 -9.785 -13.831 1.00 0.00 38 LYS A O 7
ATOM 6701 N N . ALA A 1 39 ? 33.408 -8.770 -15.855 1.00 0.00 39 ALA A N 7
ATOM 6702 C CA . ALA A 1 39 ? 34.457 -7.778 -15.598 1.00 0.00 39 ALA A CA 7
ATOM 6703 C C . ALA A 1 39 ? 33.977 -6.629 -14.702 1.00 0.00 39 ALA A C 7
ATOM 6704 O O . ALA A 1 39 ? 34.685 -6.230 -13.773 1.00 0.00 39 ALA A O 7
ATOM 6711 N N . LYS A 1 40 ? 32.770 -6.109 -14.990 1.00 0.00 40 LYS A N 7
ATOM 6712 C CA . LYS A 1 40 ? 32.243 -4.898 -14.329 1.00 0.00 40 LYS A CA 7
ATOM 6713 C C . LYS A 1 40 ? 31.888 -5.164 -12.857 1.00 0.00 40 LYS A C 7
ATOM 6714 O O . LYS A 1 40 ? 32.203 -4.340 -12.013 1.00 0.00 40 LYS A O 7
ATOM 6733 N N . LYS A 1 41 ? 31.265 -6.326 -12.553 1.00 0.00 41 LYS A N 7
ATOM 6734 C CA . LYS A 1 41 ? 30.863 -6.673 -11.156 1.00 0.00 41 LYS A CA 7
ATOM 6735 C C . LYS A 1 41 ? 32.109 -6.748 -10.247 1.00 0.00 41 LYS A C 7
ATOM 6736 O O . LYS A 1 41 ? 32.129 -6.217 -9.125 1.00 0.00 41 LYS A O 7
ATOM 6755 N N . TYR A 1 42 ? 33.138 -7.418 -10.785 1.00 0.00 42 TYR A N 7
ATOM 6756 C CA . TYR A 1 42 ? 34.488 -7.478 -10.201 1.00 0.00 42 TYR A CA 7
ATOM 6757 C C . TYR A 1 42 ? 35.049 -6.063 -9.964 1.00 0.00 42 TYR A C 7
ATOM 6758 O O . TYR A 1 42 ? 35.587 -5.769 -8.896 1.00 0.00 42 TYR A O 7
ATOM 6776 N N . ALA A 1 43 ? 34.889 -5.209 -10.982 1.00 0.00 43 ALA A N 7
ATOM 6777 C CA . ALA A 1 43 ? 35.460 -3.859 -11.012 1.00 0.00 43 ALA A CA 7
ATOM 6778 C C . ALA A 1 43 ? 34.750 -2.900 -10.030 1.00 0.00 43 ALA A C 7
ATOM 6779 O O . ALA A 1 43 ? 35.391 -2.024 -9.466 1.00 0.00 43 ALA A O 7
ATOM 6786 N N . GLN A 1 44 ? 33.437 -3.096 -9.800 1.00 0.00 44 GLN A N 7
ATOM 6787 C CA . GLN A 1 44 ? 32.657 -2.246 -8.867 1.00 0.00 44 GLN A CA 7
ATOM 6788 C C . GLN A 1 44 ? 33.038 -2.573 -7.409 1.00 0.00 44 GLN A C 7
ATOM 6789 O O . GLN A 1 44 ? 33.014 -1.700 -6.534 1.00 0.00 44 GLN A O 7
ATOM 6803 N N . LYS A 1 45 ? 33.403 -3.843 -7.171 1.00 0.00 45 LYS A N 7
ATOM 6804 C CA . LYS A 1 45 ? 33.938 -4.296 -5.874 1.00 0.00 45 LYS A CA 7
ATOM 6805 C C . LYS A 1 45 ? 35.375 -3.772 -5.688 1.00 0.00 45 LYS A C 7
ATOM 6806 O O . LYS A 1 45 ? 35.740 -3.303 -4.614 1.00 0.00 45 LYS A O 7
ATOM 6825 N N . LEU A 1 46 ? 36.158 -3.835 -6.782 1.00 0.00 46 LEU A N 7
ATOM 6826 C CA . LEU A 1 46 ? 37.548 -3.317 -6.869 1.00 0.00 46 LEU A CA 7
ATOM 6827 C C . LEU A 1 46 ? 37.578 -1.805 -6.537 1.00 0.00 46 LEU A C 7
ATOM 6828 O O . LEU A 1 46 ? 38.512 -1.312 -5.891 1.00 0.00 46 LEU A O 7
ATOM 6844 N N . ALA A 1 47 ? 36.520 -1.099 -6.980 1.00 0.00 47 ALA A N 7
ATOM 6845 C CA . ALA A 1 47 ? 36.316 0.338 -6.723 1.00 0.00 47 ALA A CA 7
ATOM 6846 C C . ALA A 1 47 ? 36.208 0.630 -5.213 1.00 0.00 47 ALA A C 7
ATOM 6847 O O . ALA A 1 47 ? 36.695 1.655 -4.735 1.00 0.00 47 ALA A O 7
ATOM 6854 N N . LYS A 1 48 ? 35.565 -0.294 -4.481 1.00 0.00 48 LYS A N 7
ATOM 6855 C CA . LYS A 1 48 ? 35.398 -0.192 -3.018 1.00 0.00 48 LYS A CA 7
ATOM 6856 C C . LYS A 1 48 ? 36.723 -0.522 -2.298 1.00 0.00 48 LYS A C 7
ATOM 6857 O O . LYS A 1 48 ? 37.166 0.224 -1.417 1.00 0.00 48 LYS A O 7
ATOM 6876 N N . ILE A 1 49 ? 37.356 -1.644 -2.708 1.00 0.00 49 ILE A N 7
ATOM 6877 C CA . ILE A 1 49 ? 38.577 -2.185 -2.060 1.00 0.00 49 ILE A CA 7
ATOM 6878 C C . ILE A 1 49 ? 39.747 -1.182 -2.159 1.00 0.00 49 ILE A C 7
ATOM 6879 O O . ILE A 1 49 ? 40.208 -0.624 -1.151 1.00 0.00 49 ILE A O 7
ATOM 6895 N N . TYR A 1 50 ? 40.188 -0.948 -3.407 1.00 0.00 50 TYR A N 7
ATOM 6896 C CA . TYR A 1 50 ? 41.377 -0.136 -3.722 1.00 0.00 50 TYR A CA 7
ATOM 6897 C C . TYR A 1 50 ? 41.048 1.368 -3.691 1.00 0.00 50 TYR A C 7
ATOM 6898 O O . TYR A 1 50 ? 41.957 2.202 -3.768 1.00 0.00 50 TYR A O 7
ATOM 6916 N N . GLN A 1 51 ? 39.732 1.687 -3.593 1.00 0.00 51 GLN A N 7
ATOM 6917 C CA . GLN A 1 51 ? 39.204 3.069 -3.480 1.00 0.00 51 GLN A CA 7
ATOM 6918 C C . GLN A 1 51 ? 39.566 3.920 -4.726 1.00 0.00 51 GLN A C 7
ATOM 6919 O O . GLN A 1 51 ? 39.664 5.151 -4.663 1.00 0.00 51 GLN A O 7
ATOM 6933 N N . LEU A 1 52 ? 39.719 3.225 -5.866 1.00 0.00 52 LEU A N 7
ATOM 6934 C CA . LEU A 1 52 ? 40.083 3.820 -7.167 1.00 0.00 52 LEU A CA 7
ATOM 6935 C C . LEU A 1 52 ? 38.816 4.063 -8.007 1.00 0.00 52 LEU A C 7
ATOM 6936 O O . LEU A 1 52 ? 37.777 3.428 -7.761 1.00 0.00 52 LEU A O 7
ATOM 6952 N N . THR A 1 53 ? 38.913 4.956 -9.014 1.00 0.00 53 THR A N 7
ATOM 6953 C CA . THR A 1 53 ? 37.762 5.334 -9.851 1.00 0.00 53 THR A CA 7
ATOM 6954 C C . THR A 1 53 ? 37.702 4.423 -11.089 1.00 0.00 53 THR A C 7
ATOM 6955 O O . THR A 1 53 ? 38.496 4.573 -12.029 1.00 0.00 53 THR A O 7
ATOM 6966 N N . VAL A 1 54 ? 36.778 3.454 -11.053 1.00 0.00 54 VAL A N 7
ATOM 6967 C CA . VAL A 1 54 ? 36.541 2.525 -12.160 1.00 0.00 54 VAL A CA 7
ATOM 6968 C C . VAL A 1 54 ? 35.641 3.176 -13.217 1.00 0.00 54 VAL A C 7
ATOM 6969 O O . VAL A 1 54 ? 34.495 3.550 -12.933 1.00 0.00 54 VAL A O 7
ATOM 6982 N N . HIS A 1 55 ? 36.187 3.305 -14.428 1.00 0.00 55 HIS A N 7
ATOM 6983 C CA . HIS A 1 55 ? 35.478 3.832 -15.594 1.00 0.00 55 HIS A CA 7
ATOM 6984 C C . HIS A 1 55 ? 35.418 2.736 -16.675 1.00 0.00 55 HIS A C 7
ATOM 6985 O O . HIS A 1 55 ? 36.408 2.477 -17.375 1.00 0.00 55 HIS A O 7
ATOM 7000 N N . VAL A 1 56 ? 34.257 2.065 -16.769 1.00 0.00 56 VAL A N 7
ATOM 7001 C CA . VAL A 1 56 ? 34.013 1.048 -17.799 1.00 0.00 56 VAL A CA 7
ATOM 7002 C C . VAL A 1 56 ? 33.707 1.747 -19.146 1.00 0.00 56 VAL A C 7
ATOM 7003 O O . VAL A 1 56 ? 32.856 2.645 -19.212 1.00 0.00 56 VAL A O 7
ATOM 7016 N N . HIS A 1 57 ? 34.479 1.416 -20.193 1.00 0.00 57 HIS A N 7
ATOM 7017 C CA . HIS A 1 57 ? 34.205 1.892 -21.562 1.00 0.00 57 HIS A CA 7
ATOM 7018 C C . HIS A 1 57 ? 34.280 0.696 -22.520 1.00 0.00 57 HIS A C 7
ATOM 7019 O O . HIS A 1 57 ? 35.295 0.487 -23.204 1.00 0.00 57 HIS A O 7
ATOM 7034 N N . GLY A 1 58 ? 33.209 -0.121 -22.522 1.00 0.00 58 GLY A N 7
ATOM 7035 C CA . GLY A 1 58 ? 33.145 -1.314 -23.367 1.00 0.00 58 GLY A CA 7
ATOM 7036 C C . GLY A 1 58 ? 34.127 -2.387 -22.910 1.00 0.00 58 GLY A C 7
ATOM 7037 O O . GLY A 1 58 ? 34.214 -2.680 -21.711 1.00 0.00 58 GLY A O 7
ATOM 7041 N N . ASP A 1 59 ? 34.854 -2.980 -23.874 1.00 0.00 59 ASP A N 7
ATOM 7042 C CA . ASP A 1 59 ? 35.888 -4.002 -23.603 1.00 0.00 59 ASP A CA 7
ATOM 7043 C C . ASP A 1 59 ? 37.151 -3.390 -22.961 1.00 0.00 59 ASP A C 7
ATOM 7044 O O . ASP A 1 59 ? 38.052 -4.118 -22.544 1.00 0.00 59 ASP A O 7
ATOM 7053 N N . THR A 1 60 ? 37.219 -2.048 -22.905 1.00 0.00 60 THR A N 7
ATOM 7054 C CA . THR A 1 60 ? 38.329 -1.323 -22.270 1.00 0.00 60 THR A CA 7
ATOM 7055 C C . THR A 1 60 ? 37.845 -0.639 -20.972 1.00 0.00 60 THR A C 7
ATOM 7056 O O . THR A 1 60 ? 37.342 0.497 -20.993 1.00 0.00 60 THR A O 7
ATOM 7067 N N . ILE A 1 61 ? 37.955 -1.361 -19.844 1.00 0.00 61 ILE A N 7
ATOM 7068 C CA . ILE A 1 61 ? 37.697 -0.797 -18.511 1.00 0.00 61 ILE A CA 7
ATOM 7069 C C . ILE A 1 61 ? 39.001 -0.180 -17.991 1.00 0.00 61 ILE A C 7
ATOM 7070 O O . ILE A 1 61 ? 39.939 -0.903 -17.654 1.00 0.00 61 ILE A O 7
ATOM 7086 N N . HIS A 1 62 ? 39.080 1.157 -17.975 1.00 0.00 62 HIS A N 7
ATOM 7087 C CA . HIS A 1 62 ? 40.227 1.868 -17.397 1.00 0.00 62 HIS A CA 7
ATOM 7088 C C . HIS A 1 62 ? 39.880 2.285 -15.964 1.00 0.00 62 HIS A C 7
ATOM 7089 O O . HIS A 1 62 ? 38.862 2.942 -15.731 1.00 0.00 62 HIS A O 7
ATOM 7104 N N . VAL A 1 63 ? 40.735 1.900 -15.012 1.00 0.00 63 VAL A N 7
ATOM 7105 C CA . VAL A 1 63 ? 40.619 2.315 -13.611 1.00 0.00 63 VAL A CA 7
ATOM 7106 C C . VAL A 1 63 ? 41.785 3.259 -13.265 1.00 0.00 63 VAL A C 7
ATOM 7107 O O . VAL A 1 63 ? 42.956 2.940 -13.520 1.00 0.00 63 VAL A O 7
ATOM 7120 N N . LYS A 1 64 ? 41.446 4.430 -12.723 1.00 0.00 64 LYS A N 7
ATOM 7121 C CA . LYS A 1 64 ? 42.410 5.419 -12.244 1.00 0.00 64 LYS A CA 7
ATOM 7122 C C . LYS A 1 64 ? 41.816 6.042 -10.954 1.00 0.00 64 LYS A C 7
ATOM 7141 N N . MET A 1 1 ? 62.194 -50.791 -46.572 1.00 0.00 1 MET A N 8
ATOM 7142 C CA . MET A 1 1 ? 61.398 -51.563 -45.590 1.00 0.00 1 MET A CA 8
ATOM 7143 C C . MET A 1 1 ? 62.187 -51.724 -44.277 1.00 0.00 1 MET A C 8
ATOM 7144 O O . MET A 1 1 ? 63.400 -51.981 -44.293 1.00 0.00 1 MET A O 8
ATOM 7157 N N . GLY A 1 2 ? 61.484 -51.536 -43.146 1.00 0.00 2 GLY A N 8
ATOM 7158 C CA . GLY A 1 2 ? 62.056 -51.712 -41.817 1.00 0.00 2 GLY A CA 8
ATOM 7159 C C . GLY A 1 2 ? 62.673 -50.428 -41.266 1.00 0.00 2 GLY A C 8
ATOM 7160 O O . GLY A 1 2 ? 62.017 -49.689 -40.520 1.00 0.00 2 GLY A O 8
ATOM 7164 N N . SER A 1 3 ? 63.931 -50.161 -41.658 1.00 0.00 3 SER A N 8
ATOM 7165 C CA . SER A 1 3 ? 64.708 -49.015 -41.157 1.00 0.00 3 SER A CA 8
ATOM 7166 C C . SER A 1 3 ? 64.204 -47.679 -41.749 1.00 0.00 3 SER A C 8
ATOM 7167 O O . SER A 1 3 ? 64.452 -47.370 -42.920 1.00 0.00 3 SER A O 8
ATOM 7175 N N . SER A 1 4 ? 63.459 -46.919 -40.924 1.00 0.00 4 SER A N 8
ATOM 7176 C CA . SER A 1 4 ? 62.996 -45.560 -41.257 1.00 0.00 4 SER A CA 8
ATOM 7177 C C . SER A 1 4 ? 64.033 -44.509 -40.794 1.00 0.00 4 SER A C 8
ATOM 7178 O O . SER A 1 4 ? 65.140 -44.861 -40.362 1.00 0.00 4 SER A O 8
ATOM 7186 N N . HIS A 1 5 ? 63.671 -43.221 -40.902 1.00 0.00 5 HIS A N 8
ATOM 7187 C CA . HIS A 1 5 ? 64.482 -42.104 -40.390 1.00 0.00 5 HIS A CA 8
ATOM 7188 C C . HIS A 1 5 ? 63.556 -41.052 -39.751 1.00 0.00 5 HIS A C 8
ATOM 7189 O O . HIS A 1 5 ? 62.572 -40.622 -40.367 1.00 0.00 5 HIS A O 8
ATOM 7204 N N . HIS A 1 6 ? 63.885 -40.670 -38.507 1.00 0.00 6 HIS A N 8
ATOM 7205 C CA . HIS A 1 6 ? 63.090 -39.731 -37.700 1.00 0.00 6 HIS A CA 8
ATOM 7206 C C . HIS A 1 6 ? 63.969 -39.146 -36.580 1.00 0.00 6 HIS A C 8
ATOM 7207 O O . HIS A 1 6 ? 64.670 -39.884 -35.883 1.00 0.00 6 HIS A O 8
ATOM 7222 N N . HIS A 1 7 ? 63.930 -37.818 -36.437 1.00 0.00 7 HIS A N 8
ATOM 7223 C CA . HIS A 1 7 ? 64.666 -37.085 -35.387 1.00 0.00 7 HIS A CA 8
ATOM 7224 C C . HIS A 1 7 ? 63.707 -36.665 -34.262 1.00 0.00 7 HIS A C 8
ATOM 7225 O O . HIS A 1 7 ? 62.500 -36.935 -34.309 1.00 0.00 7 HIS A O 8
ATOM 7240 N N . HIS A 1 8 ? 64.267 -36.001 -33.245 1.00 0.00 8 HIS A N 8
ATOM 7241 C CA . HIS A 1 8 ? 63.501 -35.413 -32.129 1.00 0.00 8 HIS A CA 8
ATOM 7242 C C . HIS A 1 8 ? 63.695 -33.890 -32.140 1.00 0.00 8 HIS A C 8
ATOM 7243 O O . HIS A 1 8 ? 64.821 -33.400 -32.256 1.00 0.00 8 HIS A O 8
ATOM 7258 N N . HIS A 1 9 ? 62.588 -33.149 -32.029 1.00 0.00 9 HIS A N 8
ATOM 7259 C CA . HIS A 1 9 ? 62.577 -31.674 -32.123 1.00 0.00 9 HIS A CA 8
ATOM 7260 C C . HIS A 1 9 ? 61.829 -31.059 -30.928 1.00 0.00 9 HIS A C 8
ATOM 7261 O O . HIS A 1 9 ? 61.028 -31.734 -30.278 1.00 0.00 9 HIS A O 8
ATOM 7276 N N . HIS A 1 10 ? 62.092 -29.773 -30.653 1.00 0.00 10 HIS A N 8
ATOM 7277 C CA . HIS A 1 10 ? 61.378 -29.012 -29.609 1.00 0.00 10 HIS A CA 8
ATOM 7278 C C . HIS A 1 10 ? 60.023 -28.489 -30.130 1.00 0.00 10 HIS A C 8
ATOM 7279 O O . HIS A 1 10 ? 59.747 -28.532 -31.334 1.00 0.00 10 HIS A O 8
ATOM 7294 N N . SER A 1 11 ? 59.186 -27.989 -29.209 1.00 0.00 11 SER A N 8
ATOM 7295 C CA . SER A 1 11 ? 57.831 -27.514 -29.521 1.00 0.00 11 SER A CA 8
ATOM 7296 C C . SER A 1 11 ? 57.546 -26.216 -28.750 1.00 0.00 11 SER A C 8
ATOM 7297 O O . SER A 1 11 ? 57.857 -26.117 -27.553 1.00 0.00 11 SER A O 8
ATOM 7305 N N . SER A 1 12 ? 56.972 -25.223 -29.447 1.00 0.00 12 SER A N 8
ATOM 7306 C CA . SER A 1 12 ? 56.658 -23.904 -28.871 1.00 0.00 12 SER A CA 8
ATOM 7307 C C . SER A 1 12 ? 55.198 -23.858 -28.364 1.00 0.00 12 SER A C 8
ATOM 7308 O O . SER A 1 12 ? 54.296 -24.388 -29.023 1.00 0.00 12 SER A O 8
ATOM 7316 N N . GLY A 1 13 ? 54.989 -23.224 -27.192 1.00 0.00 13 GLY A N 8
ATOM 7317 C CA . GLY A 1 13 ? 53.671 -23.101 -26.570 1.00 0.00 13 GLY A CA 8
ATOM 7318 C C . GLY A 1 13 ? 52.952 -21.818 -26.952 1.00 0.00 13 GLY A C 8
ATOM 7319 O O . GLY A 1 13 ? 53.198 -20.762 -26.362 1.00 0.00 13 GLY A O 8
ATOM 7323 N N . LEU A 1 14 ? 52.082 -21.914 -27.965 1.00 0.00 14 LEU A N 8
ATOM 7324 C CA . LEU A 1 14 ? 51.206 -20.808 -28.400 1.00 0.00 14 LEU A CA 8
ATOM 7325 C C . LEU A 1 14 ? 49.854 -20.917 -27.674 1.00 0.00 14 LEU A C 8
ATOM 7326 O O . LEU A 1 14 ? 49.209 -21.970 -27.722 1.00 0.00 14 LEU A O 8
ATOM 7342 N N . VAL A 1 15 ? 49.446 -19.828 -26.998 1.00 0.00 15 VAL A N 8
ATOM 7343 C CA . VAL A 1 15 ? 48.162 -19.739 -26.275 1.00 0.00 15 VAL A CA 8
ATOM 7344 C C . VAL A 1 15 ? 47.159 -18.896 -27.105 1.00 0.00 15 VAL A C 8
ATOM 7345 O O . VAL A 1 15 ? 47.255 -17.661 -27.116 1.00 0.00 15 VAL A O 8
ATOM 7358 N N . PRO A 1 16 ? 46.219 -19.552 -27.862 1.00 0.00 16 PRO A N 8
ATOM 7359 C CA . PRO A 1 16 ? 45.220 -18.834 -28.675 1.00 0.00 16 PRO A CA 8
ATOM 7360 C C . PRO A 1 16 ? 44.112 -18.211 -27.790 1.00 0.00 16 PRO A C 8
ATOM 7361 O O . PRO A 1 16 ? 43.329 -18.923 -27.148 1.00 0.00 16 PRO A O 8
ATOM 7372 N N . ARG A 1 17 ? 44.103 -16.873 -27.717 1.00 0.00 17 ARG A N 8
ATOM 7373 C CA . ARG A 1 17 ? 43.072 -16.109 -26.988 1.00 0.00 17 ARG A CA 8
ATOM 7374 C C . ARG A 1 17 ? 42.122 -15.434 -27.996 1.00 0.00 17 ARG A C 8
ATOM 7375 O O . ARG A 1 17 ? 42.568 -14.631 -28.821 1.00 0.00 17 ARG A O 8
ATOM 7396 N N . GLY A 1 18 ? 40.820 -15.773 -27.917 1.00 0.00 18 GLY A N 8
ATOM 7397 C CA . GLY A 1 18 ? 39.800 -15.227 -28.817 1.00 0.00 18 GLY A CA 8
ATOM 7398 C C . GLY A 1 18 ? 38.417 -15.172 -28.182 1.00 0.00 18 GLY A C 8
ATOM 7399 O O . GLY A 1 18 ? 37.408 -15.364 -28.873 1.00 0.00 18 GLY A O 8
ATOM 7403 N N . SER A 1 19 ? 38.371 -14.941 -26.861 1.00 0.00 19 SER A N 8
ATOM 7404 C CA . SER A 1 19 ? 37.111 -14.738 -26.126 1.00 0.00 19 SER A CA 8
ATOM 7405 C C . SER A 1 19 ? 36.899 -13.243 -25.840 1.00 0.00 19 SER A C 8
ATOM 7406 O O . SER A 1 19 ? 37.870 -12.495 -25.665 1.00 0.00 19 SER A O 8
ATOM 7414 N N . HIS A 1 20 ? 35.627 -12.802 -25.809 1.00 0.00 20 HIS A N 8
ATOM 7415 C CA . HIS A 1 20 ? 35.288 -11.427 -25.426 1.00 0.00 20 HIS A CA 8
ATOM 7416 C C . HIS A 1 20 ? 35.389 -11.293 -23.898 1.00 0.00 20 HIS A C 8
ATOM 7417 O O . HIS A 1 20 ? 34.584 -11.865 -23.149 1.00 0.00 20 HIS A O 8
ATOM 7432 N N . MET A 1 21 ? 36.410 -10.555 -23.460 1.00 0.00 21 MET A N 8
ATOM 7433 C CA . MET A 1 21 ? 36.795 -10.429 -22.050 1.00 0.00 21 MET A CA 8
ATOM 7434 C C . MET A 1 21 ? 36.908 -8.948 -21.648 1.00 0.00 21 MET A C 8
ATOM 7435 O O . MET A 1 21 ? 37.264 -8.095 -22.475 1.00 0.00 21 MET A O 8
ATOM 7449 N N . THR A 1 22 ? 36.559 -8.651 -20.384 1.00 0.00 22 THR A N 8
ATOM 7450 C CA . THR A 1 22 ? 36.682 -7.308 -19.814 1.00 0.00 22 THR A CA 8
ATOM 7451 C C . THR A 1 22 ? 38.150 -7.041 -19.411 1.00 0.00 22 THR A C 8
ATOM 7452 O O . THR A 1 22 ? 38.679 -7.673 -18.478 1.00 0.00 22 THR A O 8
ATOM 7463 N N . THR A 1 23 ? 38.805 -6.127 -20.151 1.00 0.00 23 THR A N 8
ATOM 7464 C CA . THR A 1 23 ? 40.184 -5.714 -19.874 1.00 0.00 23 THR A CA 8
ATOM 7465 C C . THR A 1 23 ? 40.173 -4.591 -18.825 1.00 0.00 23 THR A C 8
ATOM 7466 O O . THR A 1 23 ? 39.911 -3.427 -19.153 1.00 0.00 23 THR A O 8
ATOM 7477 N N . VAL A 1 24 ? 40.445 -4.944 -17.561 1.00 0.00 24 VAL A N 8
ATOM 7478 C CA . VAL A 1 24 ? 40.470 -3.971 -16.462 1.00 0.00 24 VAL A CA 8
ATOM 7479 C C . VAL A 1 24 ? 41.898 -3.442 -16.282 1.00 0.00 24 VAL A C 8
ATOM 7480 O O . VAL A 1 24 ? 42.775 -4.128 -15.750 1.00 0.00 24 VAL A O 8
ATOM 7493 N N . LYS A 1 25 ? 42.117 -2.217 -16.763 1.00 0.00 25 LYS A N 8
ATOM 7494 C CA . LYS A 1 25 ? 43.381 -1.515 -16.601 1.00 0.00 25 LYS A CA 8
ATOM 7495 C C . LYS A 1 25 ? 43.472 -0.866 -15.202 1.00 0.00 25 LYS A C 8
ATOM 7496 O O . LYS A 1 25 ? 42.891 0.186 -14.949 1.00 0.00 25 LYS A O 8
ATOM 7515 N N . LEU A 1 26 ? 44.208 -1.525 -14.308 1.00 0.00 26 LEU A N 8
ATOM 7516 C CA . LEU A 1 26 ? 44.545 -0.999 -12.970 1.00 0.00 26 LEU A CA 8
ATOM 7517 C C . LEU A 1 26 ? 45.880 -0.230 -13.064 1.00 0.00 26 LEU A C 8
ATOM 7518 O O . LEU A 1 26 ? 46.556 -0.296 -14.102 1.00 0.00 26 LEU A O 8
ATOM 7534 N N . GLY A 1 27 ? 46.227 0.541 -12.015 1.00 0.00 27 GLY A N 8
ATOM 7535 C CA . GLY A 1 27 ? 47.508 1.247 -11.967 1.00 0.00 27 GLY A CA 8
ATOM 7536 C C . GLY A 1 27 ? 48.700 0.308 -12.195 1.00 0.00 27 GLY A C 8
ATOM 7537 O O . GLY A 1 27 ? 49.036 -0.454 -11.295 1.00 0.00 27 GLY A O 8
ATOM 7541 N N . ASP A 1 28 ? 49.247 0.327 -13.445 1.00 0.00 28 ASP A N 8
ATOM 7542 C CA . ASP A 1 28 ? 50.361 -0.529 -13.958 1.00 0.00 28 ASP A CA 8
ATOM 7543 C C . ASP A 1 28 ? 49.926 -2.001 -14.192 1.00 0.00 28 ASP A C 8
ATOM 7544 O O . ASP A 1 28 ? 50.366 -2.628 -15.160 1.00 0.00 28 ASP A O 8
ATOM 7553 N N . ILE A 1 29 ? 49.078 -2.550 -13.302 1.00 0.00 29 ILE A N 8
ATOM 7554 C CA . ILE A 1 29 ? 48.562 -3.923 -13.389 1.00 0.00 29 ILE A CA 8
ATOM 7555 C C . ILE A 1 29 ? 47.482 -4.029 -14.488 1.00 0.00 29 ILE A C 8
ATOM 7556 O O . ILE A 1 29 ? 46.604 -3.169 -14.586 1.00 0.00 29 ILE A O 8
ATOM 7572 N N . LYS A 1 30 ? 47.552 -5.085 -15.316 1.00 0.00 30 LYS A N 8
ATOM 7573 C CA . LYS A 1 30 ? 46.550 -5.354 -16.362 1.00 0.00 30 LYS A CA 8
ATOM 7574 C C . LYS A 1 30 ? 45.775 -6.631 -15.992 1.00 0.00 30 LYS A C 8
ATOM 7575 O O . LYS A 1 30 ? 46.297 -7.752 -16.059 1.00 0.00 30 LYS A O 8
ATOM 7594 N N . VAL A 1 31 ? 44.538 -6.429 -15.520 1.00 0.00 31 VAL A N 8
ATOM 7595 C CA . VAL A 1 31 ? 43.635 -7.515 -15.097 1.00 0.00 31 VAL A CA 8
ATOM 7596 C C . VAL A 1 31 ? 42.706 -7.895 -16.270 1.00 0.00 31 VAL A C 8
ATOM 7597 O O . VAL A 1 31 ? 42.356 -7.040 -17.095 1.00 0.00 31 VAL A O 8
ATOM 7610 N N . THR A 1 32 ? 42.313 -9.178 -16.346 1.00 0.00 32 THR A N 8
ATOM 7611 C CA . THR A 1 32 ? 41.436 -9.699 -17.412 1.00 0.00 32 THR A CA 8
ATOM 7612 C C . THR A 1 32 ? 40.419 -10.687 -16.809 1.00 0.00 32 THR A C 8
ATOM 7613 O O . THR A 1 32 ? 40.778 -11.507 -15.960 1.00 0.00 32 THR A O 8
ATOM 7624 N N . PHE A 1 33 ? 39.144 -10.572 -17.226 1.00 0.00 33 PHE A N 8
ATOM 7625 C CA . PHE A 1 33 ? 38.069 -11.514 -16.842 1.00 0.00 33 PHE A CA 8
ATOM 7626 C C . PHE A 1 33 ? 37.386 -11.999 -18.119 1.00 0.00 33 PHE A C 8
ATOM 7627 O O . PHE A 1 33 ? 36.888 -11.166 -18.878 1.00 0.00 33 PHE A O 8
ATOM 7644 N N . ASP A 1 34 ? 37.370 -13.330 -18.356 1.00 0.00 34 ASP A N 8
ATOM 7645 C CA . ASP A 1 34 ? 36.768 -13.941 -19.569 1.00 0.00 34 ASP A CA 8
ATOM 7646 C C . ASP A 1 34 ? 35.232 -13.932 -19.467 1.00 0.00 34 ASP A C 8
ATOM 7647 O O . ASP A 1 34 ? 34.577 -14.964 -19.262 1.00 0.00 34 ASP A O 8
ATOM 7656 N N . ASN A 1 35 ? 34.691 -12.713 -19.599 1.00 0.00 35 ASN A N 8
ATOM 7657 C CA . ASN A 1 35 ? 33.279 -12.376 -19.408 1.00 0.00 35 ASN A CA 8
ATOM 7658 C C . ASN A 1 35 ? 33.122 -10.875 -19.697 1.00 0.00 35 ASN A C 8
ATOM 7659 O O . ASN A 1 35 ? 33.796 -10.069 -19.057 1.00 0.00 35 ASN A O 8
ATOM 7670 N N . PRO A 1 36 ? 32.305 -10.462 -20.712 1.00 0.00 36 PRO A N 8
ATOM 7671 C CA . PRO A 1 36 ? 32.019 -9.040 -20.976 1.00 0.00 36 PRO A CA 8
ATOM 7672 C C . PRO A 1 36 ? 30.643 -8.590 -20.422 1.00 0.00 36 PRO A C 8
ATOM 7673 O O . PRO A 1 36 ? 30.105 -7.571 -20.853 1.00 0.00 36 PRO A O 8
ATOM 7684 N N . GLU A 1 37 ? 30.096 -9.352 -19.449 1.00 0.00 37 GLU A N 8
ATOM 7685 C CA . GLU A 1 37 ? 28.724 -9.152 -18.939 1.00 0.00 37 GLU A CA 8
ATOM 7686 C C . GLU A 1 37 ? 28.737 -8.489 -17.543 1.00 0.00 37 GLU A C 8
ATOM 7687 O O . GLU A 1 37 ? 28.493 -7.287 -17.414 1.00 0.00 37 GLU A O 8
ATOM 7699 N N . LYS A 1 38 ? 29.033 -9.289 -16.502 1.00 0.00 38 LYS A N 8
ATOM 7700 C CA . LYS A 1 38 ? 28.981 -8.858 -15.086 1.00 0.00 38 LYS A CA 8
ATOM 7701 C C . LYS A 1 38 ? 30.395 -8.647 -14.522 1.00 0.00 38 LYS A C 8
ATOM 7702 O O . LYS A 1 38 ? 30.555 -8.310 -13.344 1.00 0.00 38 LYS A O 8
ATOM 7721 N N . ALA A 1 39 ? 31.417 -8.828 -15.377 1.00 0.00 39 ALA A N 8
ATOM 7722 C CA . ALA A 1 39 ? 32.819 -8.535 -15.035 1.00 0.00 39 ALA A CA 8
ATOM 7723 C C . ALA A 1 39 ? 33.039 -7.019 -14.927 1.00 0.00 39 ALA A C 8
ATOM 7724 O O . ALA A 1 39 ? 33.926 -6.570 -14.199 1.00 0.00 39 ALA A O 8
ATOM 7731 N N . LYS A 1 40 ? 32.202 -6.242 -15.651 1.00 0.00 40 LYS A N 8
ATOM 7732 C CA . LYS A 1 40 ? 32.176 -4.768 -15.545 1.00 0.00 40 LYS A CA 8
ATOM 7733 C C . LYS A 1 40 ? 31.590 -4.327 -14.191 1.00 0.00 40 LYS A C 8
ATOM 7734 O O . LYS A 1 40 ? 31.938 -3.259 -13.666 1.00 0.00 40 LYS A O 8
ATOM 7753 N N . LYS A 1 41 ? 30.730 -5.185 -13.633 1.00 0.00 41 LYS A N 8
ATOM 7754 C CA . LYS A 1 41 ? 29.991 -4.909 -12.398 1.00 0.00 41 LYS A CA 8
ATOM 7755 C C . LYS A 1 41 ? 30.889 -5.254 -11.210 1.00 0.00 41 LYS A C 8
ATOM 7756 O O . LYS A 1 41 ? 30.893 -4.572 -10.174 1.00 0.00 41 LYS A O 8
ATOM 7775 N N . TYR A 1 42 ? 31.648 -6.337 -11.388 1.00 0.00 42 TYR A N 8
ATOM 7776 C CA . TYR A 1 42 ? 32.676 -6.761 -10.448 1.00 0.00 42 TYR A CA 8
ATOM 7777 C C . TYR A 1 42 ? 33.907 -5.826 -10.523 1.00 0.00 42 TYR A C 8
ATOM 7778 O O . TYR A 1 42 ? 34.635 -5.708 -9.541 1.00 0.00 42 TYR A O 8
ATOM 7796 N N . ALA A 1 43 ? 34.135 -5.172 -11.680 1.00 0.00 43 ALA A N 8
ATOM 7797 C CA . ALA A 1 43 ? 35.229 -4.183 -11.848 1.00 0.00 43 ALA A CA 8
ATOM 7798 C C . ALA A 1 43 ? 34.982 -2.930 -10.985 1.00 0.00 43 ALA A C 8
ATOM 7799 O O . ALA A 1 43 ? 35.928 -2.233 -10.601 1.00 0.00 43 ALA A O 8
ATOM 7806 N N . GLN A 1 44 ? 33.691 -2.661 -10.694 1.00 0.00 44 GLN A N 8
ATOM 7807 C CA . GLN A 1 44 ? 33.274 -1.614 -9.742 1.00 0.00 44 GLN A CA 8
ATOM 7808 C C . GLN A 1 44 ? 33.747 -1.985 -8.328 1.00 0.00 44 GLN A C 8
ATOM 7809 O O . GLN A 1 44 ? 34.326 -1.159 -7.608 1.00 0.00 44 GLN A O 8
ATOM 7823 N N . LYS A 1 45 ? 33.494 -3.256 -7.963 1.00 0.00 45 LYS A N 8
ATOM 7824 C CA . LYS A 1 45 ? 33.908 -3.827 -6.675 1.00 0.00 45 LYS A CA 8
ATOM 7825 C C . LYS A 1 45 ? 35.440 -3.876 -6.572 1.00 0.00 45 LYS A C 8
ATOM 7826 O O . LYS A 1 45 ? 35.999 -3.579 -5.520 1.00 0.00 45 LYS A O 8
ATOM 7845 N N . LEU A 1 46 ? 36.098 -4.203 -7.697 1.00 0.00 46 LEU A N 8
ATOM 7846 C CA . LEU A 1 46 ? 37.564 -4.335 -7.787 1.00 0.00 46 LEU A CA 8
ATOM 7847 C C . LEU A 1 46 ? 38.239 -2.974 -7.544 1.00 0.00 46 LEU A C 8
ATOM 7848 O O . LEU A 1 46 ? 39.275 -2.890 -6.878 1.00 0.00 46 LEU A O 8
ATOM 7864 N N . ALA A 1 47 ? 37.606 -1.919 -8.079 1.00 0.00 47 ALA A N 8
ATOM 7865 C CA . ALA A 1 47 ? 38.011 -0.529 -7.851 1.00 0.00 47 ALA A CA 8
ATOM 7866 C C . ALA A 1 47 ? 37.926 -0.178 -6.362 1.00 0.00 47 ALA A C 8
ATOM 7867 O O . ALA A 1 47 ? 38.839 0.427 -5.809 1.00 0.00 47 ALA A O 8
ATOM 7874 N N . LYS A 1 48 ? 36.830 -0.623 -5.725 1.00 0.00 48 LYS A N 8
ATOM 7875 C CA . LYS A 1 48 ? 36.550 -0.353 -4.305 1.00 0.00 48 LYS A CA 8
ATOM 7876 C C . LYS A 1 48 ? 37.501 -1.146 -3.381 1.00 0.00 48 LYS A C 8
ATOM 7877 O O . LYS A 1 48 ? 37.801 -0.702 -2.266 1.00 0.00 48 LYS A O 8
ATOM 7896 N N . ILE A 1 49 ? 37.985 -2.313 -3.864 1.00 0.00 49 ILE A N 8
ATOM 7897 C CA . ILE A 1 49 ? 38.984 -3.139 -3.143 1.00 0.00 49 ILE A CA 8
ATOM 7898 C C . ILE A 1 49 ? 40.334 -2.396 -3.081 1.00 0.00 49 ILE A C 8
ATOM 7899 O O . ILE A 1 49 ? 40.994 -2.359 -2.031 1.00 0.00 49 ILE A O 8
ATOM 7915 N N . TYR A 1 50 ? 40.721 -1.787 -4.216 1.00 0.00 50 TYR A N 8
ATOM 7916 C CA . TYR A 1 50 ? 41.943 -0.955 -4.314 1.00 0.00 50 TYR A CA 8
ATOM 7917 C C . TYR A 1 50 ? 41.679 0.506 -3.892 1.00 0.00 50 TYR A C 8
ATOM 7918 O O . TYR A 1 50 ? 42.582 1.345 -3.956 1.00 0.00 50 TYR A O 8
ATOM 7936 N N . GLN A 1 51 ? 40.419 0.786 -3.483 1.00 0.00 51 GLN A N 8
ATOM 7937 C CA . GLN A 1 51 ? 39.964 2.081 -2.914 1.00 0.00 51 GLN A CA 8
ATOM 7938 C C . GLN A 1 51 ? 39.961 3.222 -3.972 1.00 0.00 51 GLN A C 8
ATOM 7939 O O . GLN A 1 51 ? 39.702 4.390 -3.659 1.00 0.00 51 GLN A O 8
ATOM 7953 N N . LEU A 1 52 ? 40.192 2.851 -5.238 1.00 0.00 52 LEU A N 8
ATOM 7954 C CA . LEU A 1 52 ? 40.159 3.765 -6.395 1.00 0.00 52 LEU A CA 8
ATOM 7955 C C . LEU A 1 52 ? 38.729 3.808 -6.986 1.00 0.00 52 LEU A C 8
ATOM 7956 O O . LEU A 1 52 ? 37.798 3.235 -6.404 1.00 0.00 52 LEU A O 8
ATOM 7972 N N . THR A 1 53 ? 38.541 4.483 -8.140 1.00 0.00 53 THR A N 8
ATOM 7973 C CA . THR A 1 53 ? 37.211 4.598 -8.779 1.00 0.00 53 THR A CA 8
ATOM 7974 C C . THR A 1 53 ? 37.206 3.898 -10.147 1.00 0.00 53 THR A C 8
ATOM 7975 O O . THR A 1 53 ? 38.210 3.903 -10.866 1.00 0.00 53 THR A O 8
ATOM 7986 N N . VAL A 1 54 ? 36.051 3.310 -10.493 1.00 0.00 54 VAL A N 8
ATOM 7987 C CA . VAL A 1 54 ? 35.862 2.570 -11.752 1.00 0.00 54 VAL A CA 8
ATOM 7988 C C . VAL A 1 54 ? 35.499 3.547 -12.903 1.00 0.00 54 VAL A C 8
ATOM 7989 O O . VAL A 1 54 ? 34.623 4.410 -12.751 1.00 0.00 54 VAL A O 8
ATOM 8002 N N . HIS A 1 55 ? 36.229 3.453 -14.033 1.00 0.00 55 HIS A N 8
ATOM 8003 C CA . HIS A 1 55 ? 35.946 4.249 -15.256 1.00 0.00 55 HIS A CA 8
ATOM 8004 C C . HIS A 1 55 ? 35.717 3.282 -16.442 1.00 0.00 55 HIS A C 8
ATOM 8005 O O . HIS A 1 55 ? 36.673 2.861 -17.113 1.00 0.00 55 HIS A O 8
ATOM 8020 N N . VAL A 1 56 ? 34.437 2.918 -16.667 1.00 0.00 56 VAL A N 8
ATOM 8021 C CA . VAL A 1 56 ? 34.026 1.977 -17.726 1.00 0.00 56 VAL A CA 8
ATOM 8022 C C . VAL A 1 56 ? 33.876 2.717 -19.062 1.00 0.00 56 VAL A C 8
ATOM 8023 O O . VAL A 1 56 ? 33.034 3.617 -19.191 1.00 0.00 56 VAL A O 8
ATOM 8036 N N . HIS A 1 57 ? 34.714 2.356 -20.043 1.00 0.00 57 HIS A N 8
ATOM 8037 C CA . HIS A 1 57 ? 34.623 2.883 -21.411 1.00 0.00 57 HIS A CA 8
ATOM 8038 C C . HIS A 1 57 ? 34.655 1.704 -22.396 1.00 0.00 57 HIS A C 8
ATOM 8039 O O . HIS A 1 57 ? 35.677 1.404 -23.022 1.00 0.00 57 HIS A O 8
ATOM 8054 N N . GLY A 1 58 ? 33.507 1.013 -22.474 1.00 0.00 58 GLY A N 8
ATOM 8055 C CA . GLY A 1 58 ? 33.370 -0.205 -23.268 1.00 0.00 58 GLY A CA 8
ATOM 8056 C C . GLY A 1 58 ? 33.864 -1.446 -22.522 1.00 0.00 58 GLY A C 8
ATOM 8057 O O . GLY A 1 58 ? 33.636 -1.571 -21.313 1.00 0.00 58 GLY A O 8
ATOM 8061 N N . ASP A 1 59 ? 34.538 -2.365 -23.241 1.00 0.00 59 ASP A N 8
ATOM 8062 C CA . ASP A 1 59 ? 35.111 -3.594 -22.639 1.00 0.00 59 ASP A CA 8
ATOM 8063 C C . ASP A 1 59 ? 36.370 -3.271 -21.812 1.00 0.00 59 ASP A C 8
ATOM 8064 O O . ASP A 1 59 ? 36.740 -4.025 -20.900 1.00 0.00 59 ASP A O 8
ATOM 8073 N N . THR A 1 60 ? 37.031 -2.154 -22.156 1.00 0.00 60 THR A N 8
ATOM 8074 C CA . THR A 1 60 ? 38.207 -1.675 -21.423 1.00 0.00 60 THR A CA 8
ATOM 8075 C C . THR A 1 60 ? 37.768 -0.725 -20.294 1.00 0.00 60 THR A C 8
ATOM 8076 O O . THR A 1 60 ? 37.163 0.328 -20.546 1.00 0.00 60 THR A O 8
ATOM 8087 N N . ILE A 1 61 ? 38.055 -1.132 -19.054 1.00 0.00 61 ILE A N 8
ATOM 8088 C CA . ILE A 1 61 ? 37.717 -0.382 -17.842 1.00 0.00 61 ILE A CA 8
ATOM 8089 C C . ILE A 1 61 ? 38.998 0.003 -17.110 1.00 0.00 61 ILE A C 8
ATOM 8090 O O . ILE A 1 61 ? 39.723 -0.868 -16.640 1.00 0.00 61 ILE A O 8
ATOM 8106 N N . HIS A 1 62 ? 39.261 1.301 -16.990 1.00 0.00 62 HIS A N 8
ATOM 8107 C CA . HIS A 1 62 ? 40.423 1.788 -16.246 1.00 0.00 62 HIS A CA 8
ATOM 8108 C C . HIS A 1 62 ? 40.009 2.193 -14.825 1.00 0.00 62 HIS A C 8
ATOM 8109 O O . HIS A 1 62 ? 39.183 3.086 -14.634 1.00 0.00 62 HIS A O 8
ATOM 8124 N N . VAL A 1 63 ? 40.585 1.503 -13.845 1.00 0.00 63 VAL A N 8
ATOM 8125 C CA . VAL A 1 63 ? 40.463 1.853 -12.432 1.00 0.00 63 VAL A CA 8
ATOM 8126 C C . VAL A 1 63 ? 41.526 2.921 -12.108 1.00 0.00 63 VAL A C 8
ATOM 8127 O O . VAL A 1 63 ? 42.733 2.662 -12.222 1.00 0.00 63 VAL A O 8
ATOM 8140 N N . LYS A 1 64 ? 41.057 4.121 -11.744 1.00 0.00 64 LYS A N 8
ATOM 8141 C CA . LYS A 1 64 ? 41.909 5.297 -11.512 1.00 0.00 64 LYS A CA 8
ATOM 8142 C C . LYS A 1 64 ? 41.590 5.890 -10.125 1.00 0.00 64 LYS A C 8
ATOM 8161 N N . MET A 1 1 ? 61.212 -16.777 -69.636 1.00 0.00 1 MET A N 9
ATOM 8162 C CA . MET A 1 1 ? 60.196 -17.110 -68.618 1.00 0.00 1 MET A CA 9
ATOM 8163 C C . MET A 1 1 ? 60.911 -17.597 -67.344 1.00 0.00 1 MET A C 9
ATOM 8164 O O . MET A 1 1 ? 61.270 -18.774 -67.242 1.00 0.00 1 MET A O 9
ATOM 8177 N N . GLY A 1 2 ? 61.142 -16.676 -66.393 1.00 0.00 2 GLY A N 9
ATOM 8178 C CA . GLY A 1 2 ? 61.854 -16.994 -65.157 1.00 0.00 2 GLY A CA 9
ATOM 8179 C C . GLY A 1 2 ? 62.172 -15.750 -64.341 1.00 0.00 2 GLY A C 9
ATOM 8180 O O . GLY A 1 2 ? 63.175 -15.072 -64.603 1.00 0.00 2 GLY A O 9
ATOM 8184 N N . SER A 1 3 ? 61.301 -15.440 -63.363 1.00 0.00 3 SER A N 9
ATOM 8185 C CA . SER A 1 3 ? 61.481 -14.306 -62.428 1.00 0.00 3 SER A CA 9
ATOM 8186 C C . SER A 1 3 ? 60.809 -14.616 -61.077 1.00 0.00 3 SER A C 9
ATOM 8187 O O . SER A 1 3 ? 59.874 -15.425 -61.005 1.00 0.00 3 SER A O 9
ATOM 8195 N N . SER A 1 4 ? 61.300 -13.966 -60.008 1.00 0.00 4 SER A N 9
ATOM 8196 C CA . SER A 1 4 ? 60.668 -14.012 -58.681 1.00 0.00 4 SER A CA 9
ATOM 8197 C C . SER A 1 4 ? 59.468 -13.042 -58.678 1.00 0.00 4 SER A C 9
ATOM 8198 O O . SER A 1 4 ? 59.589 -11.863 -58.306 1.00 0.00 4 SER A O 9
ATOM 8206 N N . HIS A 1 5 ? 58.331 -13.556 -59.174 1.00 0.00 5 HIS A N 9
ATOM 8207 C CA . HIS A 1 5 ? 57.078 -12.791 -59.325 1.00 0.00 5 HIS A CA 9
ATOM 8208 C C . HIS A 1 5 ? 56.451 -12.475 -57.947 1.00 0.00 5 HIS A C 9
ATOM 8209 O O . HIS A 1 5 ? 55.732 -11.476 -57.791 1.00 0.00 5 HIS A O 9
ATOM 8224 N N . HIS A 1 6 ? 56.732 -13.340 -56.960 1.00 0.00 6 HIS A N 9
ATOM 8225 C CA . HIS A 1 6 ? 56.359 -13.115 -55.551 1.00 0.00 6 HIS A CA 9
ATOM 822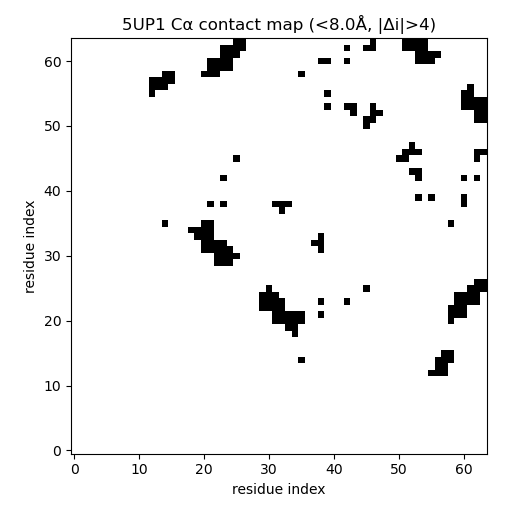6 C C . HIS A 1 6 ? 57.485 -13.631 -54.638 1.00 0.00 6 HIS A C 9
ATOM 8227 O O . HIS A 1 6 ? 58.136 -14.633 -54.958 1.00 0.00 6 HIS A O 9
ATOM 8242 N N . HIS A 1 7 ? 57.693 -12.931 -53.515 1.00 0.00 7 HIS A N 9
ATOM 8243 C CA . HIS A 1 7 ? 58.710 -13.265 -52.500 1.00 0.00 7 HIS A CA 9
ATOM 8244 C C . HIS A 1 7 ? 58.452 -12.418 -51.236 1.00 0.00 7 HIS A C 9
ATOM 8245 O O . HIS A 1 7 ? 58.326 -11.191 -51.328 1.00 0.00 7 HIS A O 9
ATOM 8260 N N . HIS A 1 8 ? 58.344 -13.076 -50.067 1.00 0.00 8 HIS A N 9
ATOM 8261 C CA . HIS A 1 8 ? 58.137 -12.394 -48.771 1.00 0.00 8 HIS A CA 9
ATOM 8262 C C . HIS A 1 8 ? 58.627 -13.285 -47.616 1.00 0.00 8 HIS A C 9
ATOM 8263 O O . HIS A 1 8 ? 58.478 -14.517 -47.660 1.00 0.00 8 HIS A O 9
ATOM 8278 N N . HIS A 1 9 ? 59.223 -12.660 -46.597 1.00 0.00 9 HIS A N 9
ATOM 8279 C CA . HIS A 1 9 ? 59.633 -13.345 -45.363 1.00 0.00 9 HIS A CA 9
ATOM 8280 C C . HIS A 1 9 ? 58.495 -13.246 -44.331 1.00 0.00 9 HIS A C 9
ATOM 8281 O O . HIS A 1 9 ? 58.319 -12.195 -43.692 1.00 0.00 9 HIS A O 9
ATOM 8296 N N . HIS A 1 10 ? 57.700 -14.323 -44.216 1.00 0.00 10 HIS A N 9
ATOM 8297 C CA . HIS A 1 10 ? 56.657 -14.426 -43.187 1.00 0.00 10 HIS A CA 9
ATOM 8298 C C . HIS A 1 10 ? 57.338 -14.621 -41.817 1.00 0.00 10 HIS A C 9
ATOM 8299 O O . HIS A 1 10 ? 57.846 -15.710 -41.514 1.00 0.00 10 HIS A O 9
ATOM 8314 N N . SER A 1 11 ? 57.396 -13.534 -41.034 1.00 0.00 11 SER A N 9
ATOM 8315 C CA . SER A 1 11 ? 58.043 -13.518 -39.713 1.00 0.00 11 SER A CA 9
ATOM 8316 C C . SER A 1 11 ? 57.131 -14.170 -38.654 1.00 0.00 11 SER A C 9
ATOM 8317 O O . SER A 1 11 ? 55.914 -13.934 -38.640 1.00 0.00 11 SER A O 9
ATOM 8325 N N . SER A 1 12 ? 57.733 -15.003 -37.790 1.00 0.00 12 SER A N 9
ATOM 8326 C CA . SER A 1 12 ? 57.032 -15.700 -36.705 1.00 0.00 12 SER A CA 9
ATOM 8327 C C . SER A 1 12 ? 56.664 -14.720 -35.574 1.00 0.00 12 SER A C 9
ATOM 8328 O O . SER A 1 12 ? 57.291 -13.668 -35.422 1.00 0.00 12 SER A O 9
ATOM 8336 N N . GLY A 1 13 ? 55.640 -15.084 -34.799 1.00 0.00 13 GLY A N 9
ATOM 8337 C CA . GLY A 1 13 ? 55.198 -14.289 -33.663 1.00 0.00 13 GLY A CA 9
ATOM 8338 C C . GLY A 1 13 ? 54.008 -14.933 -32.968 1.00 0.00 13 GLY A C 9
ATOM 8339 O O . GLY A 1 13 ? 53.133 -15.496 -33.637 1.00 0.00 13 GLY A O 9
ATOM 8343 N N . LEU A 1 14 ? 53.977 -14.846 -31.627 1.00 0.00 14 LEU A N 9
ATOM 8344 C CA . LEU A 1 14 ? 52.881 -15.396 -30.816 1.00 0.00 14 LEU A CA 9
ATOM 8345 C C . LEU A 1 14 ? 51.638 -14.510 -30.957 1.00 0.00 14 LEU A C 9
ATOM 8346 O O . LEU A 1 14 ? 51.674 -13.328 -30.587 1.00 0.00 14 LEU A O 9
ATOM 8362 N N . VAL A 1 15 ? 50.564 -15.078 -31.537 1.00 0.00 15 VAL A N 9
ATOM 8363 C CA . VAL A 1 15 ? 49.271 -14.385 -31.665 1.00 0.00 15 VAL A CA 9
ATOM 8364 C C . VAL A 1 15 ? 48.654 -14.137 -30.260 1.00 0.00 15 VAL A C 9
ATOM 8365 O O . VAL A 1 15 ? 48.463 -15.087 -29.492 1.00 0.00 15 VAL A O 9
ATOM 8378 N N . PRO A 1 16 ? 48.380 -12.842 -29.882 1.00 0.00 16 PRO A N 9
ATOM 8379 C CA . PRO A 1 16 ? 47.778 -12.492 -28.570 1.00 0.00 16 PRO A CA 9
ATOM 8380 C C . PRO A 1 16 ? 46.335 -13.007 -28.428 1.00 0.00 16 PRO A C 9
ATOM 8381 O O . PRO A 1 16 ? 45.761 -13.553 -29.384 1.00 0.00 16 PRO A O 9
ATOM 8392 N N . ARG A 1 17 ? 45.758 -12.830 -27.231 1.00 0.00 17 ARG A N 9
ATOM 8393 C CA . ARG A 1 17 ? 44.354 -13.160 -26.971 1.00 0.00 17 ARG A CA 9
ATOM 8394 C C . ARG A 1 17 ? 43.456 -12.053 -27.552 1.00 0.00 17 ARG A C 9
ATOM 8395 O O . ARG A 1 17 ? 43.080 -11.108 -26.858 1.00 0.00 17 ARG A O 9
ATOM 8416 N N . GLY A 1 18 ? 43.204 -12.165 -28.879 1.00 0.00 18 GLY A N 9
ATOM 8417 C CA . GLY A 1 18 ? 42.324 -11.249 -29.613 1.00 0.00 18 GLY A CA 9
ATOM 8418 C C . GLY A 1 18 ? 40.866 -11.686 -29.582 1.00 0.00 18 GLY A C 9
ATOM 8419 O O . GLY A 1 18 ? 40.047 -11.183 -30.358 1.00 0.00 18 GLY A O 9
ATOM 8423 N N . SER A 1 19 ? 40.558 -12.654 -28.702 1.00 0.00 19 SER A N 9
ATOM 8424 C CA . SER A 1 19 ? 39.189 -13.096 -28.418 1.00 0.00 19 SER A CA 9
ATOM 8425 C C . SER A 1 19 ? 38.437 -12.034 -27.589 1.00 0.00 19 SER A C 9
ATOM 8426 O O . SER A 1 19 ? 39.058 -11.238 -26.869 1.00 0.00 19 SER A O 9
ATOM 8434 N N . HIS A 1 20 ? 37.097 -12.026 -27.705 1.00 0.00 20 HIS A N 9
ATOM 8435 C CA . HIS A 1 20 ? 36.231 -11.078 -26.983 1.00 0.00 20 HIS A CA 9
ATOM 8436 C C . HIS A 1 20 ? 36.266 -11.367 -25.469 1.00 0.00 20 HIS A C 9
ATOM 8437 O O . HIS A 1 20 ? 35.599 -12.288 -24.985 1.00 0.00 20 HIS A O 9
ATOM 8452 N N . MET A 1 21 ? 37.099 -10.592 -24.757 1.00 0.00 21 MET A N 9
ATOM 8453 C CA . MET A 1 21 ? 37.223 -10.641 -23.298 1.00 0.00 21 MET A CA 9
ATOM 8454 C C . MET A 1 21 ? 37.347 -9.202 -22.765 1.00 0.00 21 MET A C 9
ATOM 8455 O O . MET A 1 21 ? 38.099 -8.385 -23.325 1.00 0.00 21 MET A O 9
ATOM 8469 N N . THR A 1 22 ? 36.586 -8.897 -21.706 1.00 0.00 22 THR A N 9
ATOM 8470 C CA . THR A 1 22 ? 36.584 -7.572 -21.081 1.00 0.00 22 THR A CA 9
ATOM 8471 C C . THR A 1 22 ? 37.755 -7.482 -20.085 1.00 0.00 22 THR A C 9
ATOM 8472 O O . THR A 1 22 ? 37.754 -8.144 -19.031 1.00 0.00 22 THR A O 9
ATOM 8483 N N . THR A 1 23 ? 38.780 -6.710 -20.471 1.00 0.00 23 THR A N 9
ATOM 8484 C CA . THR A 1 23 ? 39.963 -6.465 -19.647 1.00 0.00 23 THR A CA 9
ATOM 8485 C C . THR A 1 23 ? 39.763 -5.192 -18.803 1.00 0.00 23 THR A C 9
ATOM 8486 O O . THR A 1 23 ? 39.581 -4.092 -19.347 1.00 0.00 23 THR A O 9
ATOM 8497 N N . VAL A 1 24 ? 39.757 -5.367 -17.478 1.00 0.00 24 VAL A N 9
ATOM 8498 C CA . VAL A 1 24 ? 39.720 -4.267 -16.507 1.00 0.00 24 VAL A CA 9
ATOM 8499 C C . VAL A 1 24 ? 41.161 -3.861 -16.155 1.00 0.00 24 VAL A C 9
ATOM 8500 O O . VAL A 1 24 ? 41.879 -4.604 -15.486 1.00 0.00 24 VAL A O 9
ATOM 8513 N N . LYS A 1 25 ? 41.587 -2.685 -16.634 1.00 0.00 25 LYS A N 9
ATOM 8514 C CA . LYS A 1 25 ? 42.928 -2.161 -16.366 1.00 0.00 25 LYS A CA 9
ATOM 8515 C C . LYS A 1 25 ? 42.966 -1.527 -14.957 1.00 0.00 25 LYS A C 9
ATOM 8516 O O . LYS A 1 25 ? 42.469 -0.418 -14.741 1.00 0.00 25 LYS A O 9
ATOM 8535 N N . LEU A 1 26 ? 43.543 -2.277 -14.009 1.00 0.00 26 LEU A N 9
ATOM 8536 C CA . LEU A 1 26 ? 43.797 -1.838 -12.618 1.00 0.00 26 LEU A CA 9
ATOM 8537 C C . LEU A 1 26 ? 45.111 -1.002 -12.593 1.00 0.00 26 LEU A C 9
ATOM 8538 O O . LEU A 1 26 ? 45.489 -0.431 -13.633 1.00 0.00 26 LEU A O 9
ATOM 8554 N N . GLY A 1 27 ? 45.771 -0.863 -11.414 1.00 0.00 27 GLY A N 9
ATOM 8555 C CA . GLY A 1 27 ? 47.102 -0.263 -11.327 1.00 0.00 27 GLY A CA 9
ATOM 8556 C C . GLY A 1 27 ? 48.149 -1.105 -12.065 1.00 0.00 27 GLY A C 9
ATOM 8557 O O . GLY A 1 27 ? 48.822 -1.941 -11.446 1.00 0.00 27 GLY A O 9
ATOM 8561 N N . ASP A 1 28 ? 48.210 -0.910 -13.407 1.00 0.00 28 ASP A N 9
ATOM 8562 C CA . ASP A 1 28 ? 49.098 -1.633 -14.365 1.00 0.00 28 ASP A CA 9
ATOM 8563 C C . ASP A 1 28 ? 48.570 -3.052 -14.704 1.00 0.00 28 ASP A C 9
ATOM 8564 O O . ASP A 1 28 ? 48.689 -3.499 -15.848 1.00 0.00 28 ASP A O 9
ATOM 8573 N N . ILE A 1 29 ? 48.000 -3.746 -13.706 1.00 0.00 29 ILE A N 9
ATOM 8574 C CA . ILE A 1 29 ? 47.500 -5.127 -13.844 1.00 0.00 29 ILE A CA 9
ATOM 8575 C C . ILE A 1 29 ? 46.308 -5.209 -14.822 1.00 0.00 29 ILE A C 9
ATOM 8576 O O . ILE A 1 29 ? 45.393 -4.385 -14.775 1.00 0.00 29 ILE A O 9
ATOM 8592 N N . LYS A 1 30 ? 46.345 -6.219 -15.705 1.00 0.00 30 LYS A N 9
ATOM 8593 C CA . LYS A 1 30 ? 45.254 -6.501 -16.648 1.00 0.00 30 LYS A CA 9
ATOM 8594 C C . LYS A 1 30 ? 44.372 -7.613 -16.048 1.00 0.00 30 LYS A C 9
ATOM 8595 O O . LYS A 1 30 ? 44.760 -8.785 -16.022 1.00 0.00 30 LYS A O 9
ATOM 8614 N N . VAL A 1 31 ? 43.199 -7.221 -15.540 1.00 0.00 31 VAL A N 9
ATOM 8615 C CA . VAL A 1 31 ? 42.226 -8.149 -14.939 1.00 0.00 31 VAL A CA 9
ATOM 8616 C C . VAL A 1 31 ? 41.266 -8.635 -16.044 1.00 0.00 31 VAL A C 9
ATOM 8617 O O . VAL A 1 31 ? 40.210 -8.038 -16.291 1.00 0.00 31 VAL A O 9
ATOM 8630 N N . THR A 1 32 ? 41.686 -9.696 -16.742 1.00 0.00 32 THR A N 9
ATOM 8631 C CA . THR A 1 32 ? 40.992 -10.198 -17.939 1.00 0.00 32 THR A CA 9
ATOM 8632 C C . THR A 1 32 ? 39.928 -11.246 -17.550 1.00 0.00 32 THR A C 9
ATOM 8633 O O . THR A 1 32 ? 40.227 -12.199 -16.819 1.00 0.00 32 THR A O 9
ATOM 8644 N N . PHE A 1 33 ? 38.685 -11.042 -18.027 1.00 0.00 33 PHE A N 9
ATOM 8645 C CA . PHE A 1 33 ? 37.595 -12.030 -17.920 1.00 0.00 33 PHE A CA 9
ATOM 8646 C C . PHE A 1 33 ? 37.012 -12.281 -19.312 1.00 0.00 33 PHE A C 9
ATOM 8647 O O . PHE A 1 33 ? 36.764 -11.329 -20.055 1.00 0.00 33 PHE A O 9
ATOM 8664 N N . ASP A 1 34 ? 36.780 -13.571 -19.619 1.00 0.00 34 ASP A N 9
ATOM 8665 C CA . ASP A 1 34 ? 36.311 -14.063 -20.938 1.00 0.00 34 ASP A CA 9
ATOM 8666 C C . ASP A 1 34 ? 34.961 -13.449 -21.361 1.00 0.00 34 ASP A C 9
ATOM 8667 O O . ASP A 1 34 ? 34.648 -13.366 -22.557 1.00 0.00 34 ASP A O 9
ATOM 8676 N N . ASN A 1 35 ? 34.164 -13.041 -20.370 1.00 0.00 35 ASN A N 9
ATOM 8677 C CA . ASN A 1 35 ? 32.791 -12.562 -20.579 1.00 0.00 35 ASN A CA 9
ATOM 8678 C C . ASN A 1 35 ? 32.561 -11.308 -19.697 1.00 0.00 35 ASN A C 9
ATOM 8679 O O . ASN A 1 35 ? 32.953 -11.320 -18.515 1.00 0.00 35 ASN A O 9
ATOM 8690 N N . PRO A 1 36 ? 31.971 -10.194 -20.278 1.00 0.00 36 PRO A N 9
ATOM 8691 C CA . PRO A 1 36 ? 31.615 -8.946 -19.540 1.00 0.00 36 PRO A CA 9
ATOM 8692 C C . PRO A 1 36 ? 30.865 -9.165 -18.209 1.00 0.00 36 PRO A C 9
ATOM 8693 O O . PRO A 1 36 ? 30.965 -8.327 -17.310 1.00 0.00 36 PRO A O 9
ATOM 8704 N N . GLU A 1 37 ? 30.121 -10.292 -18.121 1.00 0.00 37 GLU A N 9
ATOM 8705 C CA . GLU A 1 37 ? 29.297 -10.655 -16.943 1.00 0.00 37 GLU A CA 9
ATOM 8706 C C . GLU A 1 37 ? 30.132 -10.656 -15.634 1.00 0.00 37 GLU A C 9
ATOM 8707 O O . GLU A 1 37 ? 29.631 -10.307 -14.578 1.00 0.00 37 GLU A O 9
ATOM 8719 N N . LYS A 1 38 ? 31.414 -11.060 -15.729 1.00 0.00 38 LYS A N 9
ATOM 8720 C CA . LYS A 1 38 ? 32.309 -11.200 -14.563 1.00 0.00 38 LYS A CA 9
ATOM 8721 C C . LYS A 1 38 ? 33.048 -9.884 -14.304 1.00 0.00 38 LYS A C 9
ATOM 8722 O O . LYS A 1 38 ? 33.084 -9.382 -13.174 1.00 0.00 38 LYS A O 9
ATOM 8741 N N . ALA A 1 39 ? 33.631 -9.344 -15.387 1.00 0.00 39 ALA A N 9
ATOM 8742 C CA . ALA A 1 39 ? 34.521 -8.176 -15.344 1.00 0.00 39 ALA A CA 9
ATOM 8743 C C . ALA A 1 39 ? 33.814 -6.917 -14.839 1.00 0.00 39 ALA A C 9
ATOM 8744 O O . ALA A 1 39 ? 34.317 -6.244 -13.952 1.00 0.00 39 ALA A O 9
ATOM 8751 N N . LYS A 1 40 ? 32.618 -6.656 -15.376 1.00 0.00 40 LYS A N 9
ATOM 8752 C CA . LYS A 1 40 ? 31.870 -5.406 -15.128 1.00 0.00 40 LYS A CA 9
ATOM 8753 C C . LYS A 1 40 ? 31.175 -5.416 -13.730 1.00 0.00 40 LYS A C 9
ATOM 8754 O O . LYS A 1 40 ? 30.512 -4.442 -13.353 1.00 0.00 40 LYS A O 9
ATOM 8773 N N . LYS A 1 41 ? 31.351 -6.517 -12.958 1.00 0.00 41 LYS A N 9
ATOM 8774 C CA . LYS A 1 41 ? 30.855 -6.614 -11.564 1.00 0.00 41 LYS A CA 9
ATOM 8775 C C . LYS A 1 41 ? 32.045 -6.478 -10.618 1.00 0.00 41 LYS A C 9
ATOM 8776 O O . LYS A 1 41 ? 32.077 -5.616 -9.739 1.00 0.00 41 LYS A O 9
ATOM 8795 N N . TYR A 1 42 ? 33.033 -7.354 -10.840 1.00 0.00 42 TYR A N 9
ATOM 8796 C CA . TYR A 1 42 ? 34.220 -7.485 -9.990 1.00 0.00 42 TYR A CA 9
ATOM 8797 C C . TYR A 1 42 ? 35.138 -6.243 -10.080 1.00 0.00 42 TYR A C 9
ATOM 8798 O O . TYR A 1 42 ? 35.907 -5.965 -9.146 1.00 0.00 42 TYR A O 9
ATOM 8816 N N . ALA A 1 43 ? 35.041 -5.502 -11.202 1.00 0.00 43 ALA A N 9
ATOM 8817 C CA . ALA A 1 43 ? 35.752 -4.225 -11.392 1.00 0.00 43 ALA A CA 9
ATOM 8818 C C . ALA A 1 43 ? 35.350 -3.218 -10.307 1.00 0.00 43 ALA A C 9
ATOM 8819 O O . ALA A 1 43 ? 36.189 -2.486 -9.780 1.00 0.00 43 ALA A O 9
ATOM 8826 N N . GLN A 1 44 ? 34.040 -3.211 -9.984 1.00 0.00 44 GLN A N 9
ATOM 8827 C CA . GLN A 1 44 ? 33.448 -2.311 -8.974 1.00 0.00 44 GLN A CA 9
ATOM 8828 C C . GLN A 1 44 ? 34.028 -2.602 -7.580 1.00 0.00 44 GLN A C 9
ATOM 8829 O O . GLN A 1 44 ? 34.230 -1.685 -6.780 1.00 0.00 44 GLN A O 9
ATOM 8843 N N . LYS A 1 45 ? 34.291 -3.897 -7.310 1.00 0.00 45 LYS A N 9
ATOM 8844 C CA . LYS A 1 45 ? 34.949 -4.334 -6.073 1.00 0.00 45 LYS A CA 9
ATOM 8845 C C . LYS A 1 45 ? 36.388 -3.786 -6.019 1.00 0.00 45 LYS A C 9
ATOM 8846 O O . LYS A 1 45 ? 36.782 -3.183 -5.020 1.00 0.00 45 LYS A O 9
ATOM 8865 N N . LEU A 1 46 ? 37.136 -3.975 -7.133 1.00 0.00 46 LEU A N 9
ATOM 8866 C CA . LEU A 1 46 ? 38.535 -3.486 -7.290 1.00 0.00 46 LEU A CA 9
ATOM 8867 C C . LEU A 1 46 ? 38.638 -1.977 -7.024 1.00 0.00 46 LEU A C 9
ATOM 8868 O O . LEU A 1 46 ? 39.611 -1.504 -6.427 1.00 0.00 46 LEU A O 9
ATOM 8884 N N . ALA A 1 47 ? 37.617 -1.248 -7.501 1.00 0.00 47 ALA A N 9
ATOM 8885 C CA . ALA A 1 47 ? 37.506 0.201 -7.328 1.00 0.00 47 ALA A CA 9
ATOM 8886 C C . ALA A 1 47 ? 37.439 0.554 -5.845 1.00 0.00 47 ALA A C 9
ATOM 8887 O O . ALA A 1 47 ? 38.218 1.362 -5.372 1.00 0.00 47 ALA A O 9
ATOM 8894 N N . LYS A 1 48 ? 36.545 -0.128 -5.114 1.00 0.00 48 LYS A N 9
ATOM 8895 C CA . LYS A 1 48 ? 36.298 0.162 -3.691 1.00 0.00 48 LYS A CA 9
ATOM 8896 C C . LYS A 1 48 ? 37.453 -0.309 -2.785 1.00 0.00 48 LYS A C 9
ATOM 8897 O O . LYS A 1 48 ? 37.626 0.231 -1.689 1.00 0.00 48 LYS A O 9
ATOM 8916 N N . ILE A 1 49 ? 38.243 -1.304 -3.248 1.00 0.00 49 ILE A N 9
ATOM 8917 C CA . ILE A 1 49 ? 39.447 -1.784 -2.526 1.00 0.00 49 ILE A CA 9
ATOM 8918 C C . ILE A 1 49 ? 40.526 -0.678 -2.487 1.00 0.00 49 ILE A C 9
ATOM 8919 O O . ILE A 1 49 ? 41.157 -0.435 -1.449 1.00 0.00 49 ILE A O 9
ATOM 8935 N N . TYR A 1 50 ? 40.719 -0.012 -3.639 1.00 0.00 50 TYR A N 9
ATOM 8936 C CA . TYR A 1 50 ? 41.678 1.111 -3.787 1.00 0.00 50 TYR A CA 9
ATOM 8937 C C . TYR A 1 50 ? 41.013 2.477 -3.501 1.00 0.00 50 TYR A C 9
ATOM 8938 O O . TYR A 1 50 ? 41.687 3.514 -3.534 1.00 0.00 50 TYR A O 9
ATOM 8956 N N . GLN A 1 51 ? 39.688 2.446 -3.228 1.00 0.00 51 GLN A N 9
ATOM 8957 C CA . GLN A 1 51 ? 38.832 3.641 -3.016 1.00 0.00 51 GLN A CA 9
ATOM 8958 C C . GLN A 1 51 ? 38.781 4.540 -4.274 1.00 0.00 51 GLN A C 9
ATOM 8959 O O . GLN A 1 51 ? 38.437 5.719 -4.197 1.00 0.00 51 GLN A O 9
ATOM 8973 N N . LEU A 1 52 ? 39.109 3.943 -5.431 1.00 0.00 52 LEU A N 9
ATOM 8974 C CA . LEU A 1 52 ? 39.066 4.597 -6.749 1.00 0.00 52 LEU A CA 9
ATOM 8975 C C . LEU A 1 52 ? 37.693 4.367 -7.420 1.00 0.00 52 LEU A C 9
ATOM 8976 O O . LEU A 1 52 ? 36.743 3.913 -6.766 1.00 0.00 52 LEU A O 9
ATOM 8992 N N . THR A 1 53 ? 37.584 4.715 -8.713 1.00 0.00 53 THR A N 9
ATOM 8993 C CA . THR A 1 53 ? 36.333 4.587 -9.491 1.00 0.00 53 THR A CA 9
ATOM 8994 C C . THR A 1 53 ? 36.603 3.828 -10.803 1.00 0.00 53 THR A C 9
ATOM 8995 O O . THR A 1 53 ? 37.664 3.996 -11.399 1.00 0.00 53 THR A O 9
ATOM 9006 N N . VAL A 1 54 ? 35.652 2.981 -11.239 1.00 0.00 54 VAL A N 9
ATOM 9007 C CA . VAL A 1 54 ? 35.748 2.309 -12.552 1.00 0.00 54 VAL A CA 9
ATOM 9008 C C . VAL A 1 54 ? 35.356 3.277 -13.682 1.00 0.00 54 VAL A C 9
ATOM 9009 O O . VAL A 1 54 ? 34.174 3.465 -14.005 1.00 0.00 54 VAL A O 9
ATOM 9022 N N . HIS A 1 55 ? 36.372 3.935 -14.251 1.00 0.00 55 HIS A N 9
ATOM 9023 C CA . HIS A 1 55 ? 36.180 4.855 -15.361 1.00 0.00 55 HIS A CA 9
ATOM 9024 C C . HIS A 1 55 ? 36.067 4.034 -16.654 1.00 0.00 55 HIS A C 9
ATOM 9025 O O . HIS A 1 55 ? 37.081 3.641 -17.261 1.00 0.00 55 HIS A O 9
ATOM 9040 N N . VAL A 1 56 ? 34.819 3.726 -17.023 1.00 0.00 56 VAL A N 9
ATOM 9041 C CA . VAL A 1 56 ? 34.510 2.994 -18.245 1.00 0.00 56 VAL A CA 9
ATOM 9042 C C . VAL A 1 56 ? 34.566 3.966 -19.456 1.00 0.00 56 VAL A C 9
ATOM 9043 O O . VAL A 1 56 ? 33.770 4.907 -19.572 1.00 0.00 56 VAL A O 9
ATOM 9056 N N . HIS A 1 57 ? 35.584 3.788 -20.301 1.00 0.00 57 HIS A N 9
ATOM 9057 C CA . HIS A 1 57 ? 35.776 4.583 -21.521 1.00 0.00 57 HIS A CA 9
ATOM 9058 C C . HIS A 1 57 ? 35.844 3.618 -22.709 1.00 0.00 57 HIS A C 9
ATOM 9059 O O . HIS A 1 57 ? 36.920 3.083 -23.027 1.00 0.00 57 HIS A O 9
ATOM 9074 N N . GLY A 1 58 ? 34.672 3.359 -23.318 1.00 0.00 58 GLY A N 9
ATOM 9075 C CA . GLY A 1 58 ? 34.559 2.367 -24.372 1.00 0.00 58 GLY A CA 9
ATOM 9076 C C . GLY A 1 58 ? 34.665 0.951 -23.812 1.00 0.00 58 GLY A C 9
ATOM 9077 O O . GLY A 1 58 ? 34.063 0.644 -22.776 1.00 0.00 58 GLY A O 9
ATOM 9081 N N . ASP A 1 59 ? 35.439 0.092 -24.493 1.00 0.00 59 ASP A N 9
ATOM 9082 C CA . ASP A 1 59 ? 35.716 -1.292 -24.048 1.00 0.00 59 ASP A CA 9
ATOM 9083 C C . ASP A 1 59 ? 36.818 -1.340 -22.956 1.00 0.00 59 ASP A C 9
ATOM 9084 O O . ASP A 1 59 ? 37.114 -2.417 -22.417 1.00 0.00 59 ASP A O 9
ATOM 9093 N N . THR A 1 60 ? 37.410 -0.168 -22.636 1.00 0.00 60 THR A N 9
ATOM 9094 C CA . THR A 1 60 ? 38.466 -0.048 -21.615 1.00 0.00 60 THR A CA 9
ATOM 9095 C C . THR A 1 60 ? 37.854 0.366 -20.267 1.00 0.00 60 THR A C 9
ATOM 9096 O O . THR A 1 60 ? 37.487 1.533 -20.079 1.00 0.00 60 THR A O 9
ATOM 9107 N N . ILE A 1 61 ? 37.709 -0.601 -19.346 1.00 0.00 61 ILE A N 9
ATOM 9108 C CA . ILE A 1 61 ? 37.340 -0.310 -17.951 1.00 0.00 61 ILE A CA 9
ATOM 9109 C C . ILE A 1 61 ? 38.634 -0.087 -17.156 1.00 0.00 61 ILE A C 9
ATOM 9110 O O . ILE A 1 61 ? 39.325 -1.049 -16.820 1.00 0.00 61 ILE A O 9
ATOM 9126 N N . HIS A 1 62 ? 38.999 1.178 -16.905 1.00 0.00 62 HIS A N 9
ATOM 9127 C CA . HIS A 1 62 ? 40.212 1.508 -16.126 1.00 0.00 62 HIS A CA 9
ATOM 9128 C C . HIS A 1 62 ? 39.820 2.056 -14.746 1.00 0.00 62 HIS A C 9
ATOM 9129 O O . HIS A 1 62 ? 39.049 3.012 -14.651 1.00 0.00 62 HIS A O 9
ATOM 9144 N N . VAL A 1 63 ? 40.385 1.454 -13.688 1.00 0.00 63 VAL A N 9
ATOM 9145 C CA . VAL A 1 63 ? 40.132 1.847 -12.293 1.00 0.00 63 VAL A CA 9
ATOM 9146 C C . VAL A 1 63 ? 41.035 3.048 -11.896 1.00 0.00 63 VAL A C 9
ATOM 9147 O O . VAL A 1 63 ? 42.257 2.896 -11.753 1.00 0.00 63 VAL A O 9
ATOM 9160 N N . LYS A 1 64 ? 40.417 4.242 -11.796 1.00 0.00 64 LYS A N 9
ATOM 9161 C CA . LYS A 1 64 ? 41.046 5.466 -11.267 1.00 0.00 64 LYS A CA 9
ATOM 9162 C C . LYS A 1 64 ? 39.950 6.390 -10.656 1.00 0.00 64 LYS A C 9
ATOM 9181 N N . MET A 1 1 ? 86.561 -44.449 -33.423 1.00 0.00 1 MET A N 10
ATOM 9182 C CA . MET A 1 1 ? 86.271 -43.048 -33.057 1.00 0.00 1 MET A CA 10
ATOM 9183 C C . MET A 1 1 ? 84.841 -42.688 -33.500 1.00 0.00 1 MET A C 10
ATOM 9184 O O . MET A 1 1 ? 84.619 -42.274 -34.646 1.00 0.00 1 MET A O 10
ATOM 9197 N N . GLY A 1 2 ? 83.874 -42.910 -32.591 1.00 0.00 2 GLY A N 10
ATOM 9198 C CA . GLY A 1 2 ? 82.466 -42.598 -32.832 1.00 0.00 2 GLY A CA 10
ATOM 9199 C C . GLY A 1 2 ? 82.190 -41.102 -32.727 1.00 0.00 2 GLY A C 10
ATOM 9200 O O . GLY A 1 2 ? 82.203 -40.541 -31.624 1.00 0.00 2 GLY A O 10
ATOM 9204 N N . SER A 1 3 ? 81.972 -40.456 -33.889 1.00 0.00 3 SER A N 10
ATOM 9205 C CA . SER A 1 3 ? 81.661 -39.022 -33.988 1.00 0.00 3 SER A CA 10
ATOM 9206 C C . SER A 1 3 ? 80.217 -38.771 -33.514 1.00 0.00 3 SER A C 10
ATOM 9207 O O . SER A 1 3 ? 79.262 -38.833 -34.305 1.00 0.00 3 SER A O 10
ATOM 9215 N N . SER A 1 4 ? 80.074 -38.555 -32.195 1.00 0.00 4 SER A N 10
ATOM 9216 C CA . SER A 1 4 ? 78.780 -38.350 -31.533 1.00 0.00 4 SER A CA 10
ATOM 9217 C C . SER A 1 4 ? 78.147 -37.017 -31.977 1.00 0.00 4 SER A C 10
ATOM 9218 O O . SER A 1 4 ? 78.630 -35.940 -31.601 1.00 0.00 4 SER A O 10
ATOM 9226 N N . HIS A 1 5 ? 77.101 -37.100 -32.818 1.00 0.00 5 HIS A N 10
ATOM 9227 C CA . HIS A 1 5 ? 76.343 -35.921 -33.265 1.00 0.00 5 HIS A CA 10
ATOM 9228 C C . HIS A 1 5 ? 75.390 -35.456 -32.147 1.00 0.00 5 HIS A C 10
ATOM 9229 O O . HIS A 1 5 ? 74.943 -36.266 -31.324 1.00 0.00 5 HIS A O 10
ATOM 9244 N N . HIS A 1 6 ? 75.072 -34.157 -32.136 1.00 0.00 6 HIS A N 10
ATOM 9245 C CA . HIS A 1 6 ? 74.211 -33.559 -31.100 1.00 0.00 6 HIS A CA 10
ATOM 9246 C C . HIS A 1 6 ? 72.726 -33.879 -31.372 1.00 0.00 6 HIS A C 10
ATOM 9247 O O . HIS A 1 6 ? 72.327 -34.078 -32.529 1.00 0.00 6 HIS A O 10
ATOM 9262 N N . HIS A 1 7 ? 71.915 -33.923 -30.298 1.00 0.00 7 HIS A N 10
ATOM 9263 C CA . HIS A 1 7 ? 70.489 -34.291 -30.385 1.00 0.00 7 HIS A CA 10
ATOM 9264 C C . HIS A 1 7 ? 69.652 -33.135 -30.979 1.00 0.00 7 HIS A C 10
ATOM 9265 O O . HIS A 1 7 ? 69.751 -31.983 -30.534 1.00 0.00 7 HIS A O 10
ATOM 9280 N N . HIS A 1 8 ? 68.837 -33.465 -31.996 1.00 0.00 8 HIS A N 10
ATOM 9281 C CA . HIS A 1 8 ? 68.007 -32.492 -32.736 1.00 0.00 8 HIS A CA 10
ATOM 9282 C C . HIS A 1 8 ? 66.712 -32.182 -31.967 1.00 0.00 8 HIS A C 10
ATOM 9283 O O . HIS A 1 8 ? 65.968 -33.101 -31.606 1.00 0.00 8 HIS A O 10
ATOM 9298 N N . HIS A 1 9 ? 66.437 -30.885 -31.746 1.00 0.00 9 HIS A N 10
ATOM 9299 C CA . HIS A 1 9 ? 65.239 -30.439 -31.019 1.00 0.00 9 HIS A CA 10
ATOM 9300 C C . HIS A 1 9 ? 64.505 -29.343 -31.811 1.00 0.00 9 HIS A C 10
ATOM 9301 O O . HIS A 1 9 ? 65.137 -28.411 -32.323 1.00 0.00 9 HIS A O 10
ATOM 9316 N N . HIS A 1 10 ? 63.166 -29.482 -31.896 1.00 0.00 10 HIS A N 10
ATOM 9317 C CA . HIS A 1 10 ? 62.267 -28.540 -32.584 1.00 0.00 10 HIS A CA 10
ATOM 9318 C C . HIS A 1 10 ? 60.806 -28.843 -32.157 1.00 0.00 10 HIS A C 10
ATOM 9319 O O . HIS A 1 10 ? 59.884 -28.900 -32.981 1.00 0.00 10 HIS A O 10
ATOM 9334 N N . SER A 1 11 ? 60.609 -28.996 -30.833 1.00 0.00 11 SER A N 10
ATOM 9335 C CA . SER A 1 11 ? 59.324 -29.422 -30.242 1.00 0.00 11 SER A CA 10
ATOM 9336 C C . SER A 1 11 ? 58.558 -28.224 -29.629 1.00 0.00 11 SER A C 10
ATOM 9337 O O . SER A 1 11 ? 57.741 -28.411 -28.719 1.00 0.00 11 SER A O 10
ATOM 9345 N N . SER A 1 12 ? 58.803 -27.002 -30.142 1.00 0.00 12 SER A N 10
ATOM 9346 C CA . SER A 1 12 ? 58.168 -25.775 -29.621 1.00 0.00 12 SER A CA 10
ATOM 9347 C C . SER A 1 12 ? 56.685 -25.693 -30.066 1.00 0.00 12 SER A C 10
ATOM 9348 O O . SER A 1 12 ? 56.382 -25.228 -31.173 1.00 0.00 12 SER A O 10
ATOM 9356 N N . GLY A 1 13 ? 55.779 -26.210 -29.208 1.00 0.00 13 GLY A N 10
ATOM 9357 C CA . GLY A 1 13 ? 54.334 -26.172 -29.451 1.00 0.00 13 GLY A CA 10
ATOM 9358 C C . GLY A 1 13 ? 53.706 -24.882 -28.937 1.00 0.00 13 GLY A C 10
ATOM 9359 O O . GLY A 1 13 ? 53.464 -24.741 -27.729 1.00 0.00 13 GLY A O 10
ATOM 9363 N N . LEU A 1 14 ? 53.466 -23.928 -29.851 1.00 0.00 14 LEU A N 10
ATOM 9364 C CA . LEU A 1 14 ? 52.914 -22.601 -29.516 1.00 0.00 14 LEU A CA 10
ATOM 9365 C C . LEU A 1 14 ? 51.387 -22.667 -29.348 1.00 0.00 14 LEU A C 10
ATOM 9366 O O . LEU A 1 14 ? 50.715 -23.491 -29.991 1.00 0.00 14 LEU A O 10
ATOM 9382 N N . VAL A 1 15 ? 50.851 -21.785 -28.494 1.00 0.00 15 VAL A N 10
ATOM 9383 C CA . VAL A 1 15 ? 49.403 -21.614 -28.304 1.00 0.00 15 VAL A CA 10
ATOM 9384 C C . VAL A 1 15 ? 49.086 -20.101 -28.117 1.00 0.00 15 VAL A C 10
ATOM 9385 O O . VAL A 1 15 ? 49.025 -19.589 -26.989 1.00 0.00 15 VAL A O 10
ATOM 9398 N N . PRO A 1 16 ? 48.972 -19.330 -29.252 1.00 0.00 16 PRO A N 10
ATOM 9399 C CA . PRO A 1 16 ? 48.631 -17.896 -29.216 1.00 0.00 16 PRO A CA 10
ATOM 9400 C C . PRO A 1 16 ? 47.120 -17.691 -28.962 1.00 0.00 16 PRO A C 10
ATOM 9401 O O . PRO A 1 16 ? 46.302 -17.834 -29.880 1.00 0.00 16 PRO A O 10
ATOM 9412 N N . ARG A 1 17 ? 46.761 -17.428 -27.689 1.00 0.00 17 ARG A N 10
ATOM 9413 C CA . ARG A 1 17 ? 45.373 -17.144 -27.278 1.00 0.00 17 ARG A CA 10
ATOM 9414 C C . ARG A 1 17 ? 44.856 -15.841 -27.935 1.00 0.00 17 ARG A C 10
ATOM 9415 O O . ARG A 1 17 ? 45.458 -14.770 -27.765 1.00 0.00 17 ARG A O 10
ATOM 9436 N N . GLY A 1 18 ? 43.753 -15.955 -28.694 1.00 0.00 18 GLY A N 10
ATOM 9437 C CA . GLY A 1 18 ? 43.149 -14.814 -29.387 1.00 0.00 18 GLY A CA 10
ATOM 9438 C C . GLY A 1 18 ? 41.648 -14.760 -29.170 1.00 0.00 18 GLY A C 10
ATOM 9439 O O . GLY A 1 18 ? 40.868 -15.166 -30.043 1.00 0.00 18 GLY A O 10
ATOM 9443 N N . SER A 1 19 ? 41.247 -14.268 -27.987 1.00 0.00 19 SER A N 10
ATOM 9444 C CA . SER A 1 19 ? 39.834 -14.180 -27.573 1.00 0.00 19 SER A CA 10
ATOM 9445 C C . SER A 1 19 ? 39.561 -12.807 -26.937 1.00 0.00 19 SER A C 10
ATOM 9446 O O . SER A 1 19 ? 40.488 -12.155 -26.433 1.00 0.00 19 SER A O 10
ATOM 9454 N N . HIS A 1 20 ? 38.280 -12.378 -26.963 1.00 0.00 20 HIS A N 10
ATOM 9455 C CA . HIS A 1 20 ? 37.833 -11.128 -26.315 1.00 0.00 20 HIS A CA 10
ATOM 9456 C C . HIS A 1 20 ? 37.726 -11.326 -24.795 1.00 0.00 20 HIS A C 10
ATOM 9457 O O . HIS A 1 20 ? 36.690 -11.768 -24.279 1.00 0.00 20 HIS A O 10
ATOM 9472 N N . MET A 1 21 ? 38.842 -11.059 -24.099 1.00 0.00 21 MET A N 10
ATOM 9473 C CA . MET A 1 21 ? 38.884 -11.024 -22.632 1.00 0.00 21 MET A CA 10
ATOM 9474 C C . MET A 1 21 ? 38.877 -9.564 -22.186 1.00 0.00 21 MET A C 10
ATOM 9475 O O . MET A 1 21 ? 39.676 -8.753 -22.681 1.00 0.00 21 MET A O 10
ATOM 9489 N N . THR A 1 22 ? 37.972 -9.241 -21.260 1.00 0.00 22 THR A N 10
ATOM 9490 C CA . THR A 1 22 ? 37.815 -7.892 -20.733 1.00 0.00 22 THR A CA 10
ATOM 9491 C C . THR A 1 22 ? 38.981 -7.539 -19.797 1.00 0.00 22 THR A C 10
ATOM 9492 O O . THR A 1 22 ? 38.999 -7.931 -18.620 1.00 0.00 22 THR A O 10
ATOM 9503 N N . THR A 1 23 ? 39.978 -6.837 -20.357 1.00 0.00 23 THR A N 10
ATOM 9504 C CA . THR A 1 23 ? 41.173 -6.442 -19.623 1.00 0.00 23 THR A CA 10
ATOM 9505 C C . THR A 1 23 ? 40.895 -5.136 -18.863 1.00 0.00 23 THR A C 10
ATOM 9506 O O . THR A 1 23 ? 40.829 -4.054 -19.460 1.00 0.00 23 THR A O 10
ATOM 9517 N N . VAL A 1 24 ? 40.671 -5.278 -17.553 1.00 0.00 24 VAL A N 10
ATOM 9518 C CA . VAL A 1 24 ? 40.516 -4.158 -16.635 1.00 0.00 24 VAL A CA 10
ATOM 9519 C C . VAL A 1 24 ? 41.907 -3.568 -16.329 1.00 0.00 24 VAL A C 10
ATOM 9520 O O . VAL A 1 24 ? 42.717 -4.171 -15.614 1.00 0.00 24 VAL A O 10
ATOM 9533 N N . LYS A 1 25 ? 42.179 -2.397 -16.924 1.00 0.00 25 LYS A N 10
ATOM 9534 C CA . LYS A 1 25 ? 43.477 -1.705 -16.831 1.00 0.00 25 LYS A CA 10
ATOM 9535 C C . LYS A 1 25 ? 43.452 -0.673 -15.684 1.00 0.00 25 LYS A C 10
ATOM 9536 O O . LYS A 1 25 ? 42.860 0.403 -15.819 1.00 0.00 25 LYS A O 10
ATOM 9555 N N . LEU A 1 26 ? 44.084 -1.018 -14.547 1.00 0.00 26 LEU A N 10
ATOM 9556 C CA . LEU A 1 26 ? 44.177 -0.129 -13.358 1.00 0.00 26 LEU A CA 10
ATOM 9557 C C . LEU A 1 26 ? 45.643 0.253 -13.078 1.00 0.00 26 LEU A C 10
ATOM 9558 O O . LEU A 1 26 ? 46.536 -0.113 -13.854 1.00 0.00 26 LEU A O 10
ATOM 9574 N N . GLY A 1 27 ? 45.869 1.003 -11.968 1.00 0.00 27 GLY A N 10
ATOM 9575 C CA . GLY A 1 27 ? 47.182 1.554 -11.613 1.00 0.00 27 GLY A CA 10
ATOM 9576 C C . GLY A 1 27 ? 48.302 0.514 -11.531 1.00 0.00 27 GLY A C 10
ATOM 9577 O O . GLY A 1 27 ? 48.483 -0.120 -10.487 1.00 0.00 27 GLY A O 10
ATOM 9581 N N . ASP A 1 28 ? 49.023 0.332 -12.674 1.00 0.00 28 ASP A N 10
ATOM 9582 C CA . ASP A 1 28 ? 50.211 -0.561 -12.820 1.00 0.00 28 ASP A CA 10
ATOM 9583 C C . ASP A 1 28 ? 49.852 -2.059 -12.720 1.00 0.00 28 ASP A C 10
ATOM 9584 O O . ASP A 1 28 ? 50.745 -2.918 -12.730 1.00 0.00 28 ASP A O 10
ATOM 9593 N N . ILE A 1 29 ? 48.539 -2.366 -12.684 1.00 0.00 29 ILE A N 10
ATOM 9594 C CA . ILE A 1 29 ? 48.018 -3.736 -12.495 1.00 0.00 29 ILE A CA 10
ATOM 9595 C C . ILE A 1 29 ? 47.044 -4.078 -13.636 1.00 0.00 29 ILE A C 10
ATOM 9596 O O . ILE A 1 29 ? 46.286 -3.216 -14.101 1.00 0.00 29 ILE A O 10
ATOM 9612 N N . LYS A 1 30 ? 47.098 -5.332 -14.102 1.00 0.00 30 LYS A N 10
ATOM 9613 C CA . LYS A 1 30 ? 46.155 -5.869 -15.096 1.00 0.00 30 LYS A CA 10
ATOM 9614 C C . LYS A 1 30 ? 45.257 -6.927 -14.437 1.00 0.00 30 LYS A C 10
ATOM 9615 O O . LYS A 1 30 ? 45.733 -7.774 -13.670 1.00 0.00 30 LYS A O 10
ATOM 9634 N N . VAL A 1 31 ? 43.946 -6.823 -14.692 1.00 0.00 31 VAL A N 10
ATOM 9635 C CA . VAL A 1 31 ? 42.937 -7.846 -14.330 1.00 0.00 31 VAL A CA 10
ATOM 9636 C C . VAL A 1 31 ? 42.191 -8.243 -15.621 1.00 0.00 31 VAL A C 10
ATOM 9637 O O . VAL A 1 31 ? 42.084 -7.427 -16.537 1.00 0.00 31 VAL A O 10
ATOM 9650 N N . THR A 1 32 ? 41.697 -9.489 -15.709 1.00 0.00 32 THR A N 10
ATOM 9651 C CA . THR A 1 32 ? 41.019 -9.989 -16.913 1.00 0.00 32 THR A CA 10
ATOM 9652 C C . THR A 1 32 ? 39.756 -10.778 -16.534 1.00 0.00 32 THR A C 10
ATOM 9653 O O . THR A 1 32 ? 39.703 -11.404 -15.462 1.00 0.00 32 THR A O 10
ATOM 9664 N N . PHE A 1 33 ? 38.736 -10.694 -17.400 1.00 0.00 33 PHE A N 10
ATOM 9665 C CA . PHE A 1 33 ? 37.458 -11.434 -17.283 1.00 0.00 33 PHE A CA 10
ATOM 9666 C C . PHE A 1 33 ? 37.071 -12.007 -18.658 1.00 0.00 33 PHE A C 10
ATOM 9667 O O . PHE A 1 33 ? 37.615 -11.584 -19.679 1.00 0.00 33 PHE A O 10
ATOM 9684 N N . ASP A 1 34 ? 36.124 -12.963 -18.675 1.00 0.00 34 ASP A N 10
ATOM 9685 C CA . ASP A 1 34 ? 35.753 -13.701 -19.908 1.00 0.00 34 ASP A CA 10
ATOM 9686 C C . ASP A 1 34 ? 34.801 -12.879 -20.805 1.00 0.00 34 ASP A C 10
ATOM 9687 O O . ASP A 1 34 ? 34.946 -12.872 -22.033 1.00 0.00 34 ASP A O 10
ATOM 9696 N N . ASN A 1 35 ? 33.820 -12.196 -20.187 1.00 0.00 35 ASN A N 10
ATOM 9697 C CA . ASN A 1 35 ? 32.845 -11.346 -20.910 1.00 0.00 35 ASN A CA 10
ATOM 9698 C C . ASN A 1 35 ? 32.839 -9.927 -20.306 1.00 0.00 35 ASN A C 10
ATOM 9699 O O . ASN A 1 35 ? 33.075 -9.778 -19.096 1.00 0.00 35 ASN A O 10
ATOM 9710 N N . PRO A 1 36 ? 32.577 -8.857 -21.145 1.00 0.00 36 PRO A N 10
ATOM 9711 C CA . PRO A 1 36 ? 32.442 -7.444 -20.671 1.00 0.00 36 PRO A CA 10
ATOM 9712 C C . PRO A 1 36 ? 31.364 -7.276 -19.583 1.00 0.00 36 PRO A C 10
ATOM 9713 O O . PRO A 1 36 ? 31.531 -6.487 -18.645 1.00 0.00 36 PRO A O 10
ATOM 9724 N N . GLU A 1 37 ? 30.279 -8.059 -19.727 1.00 0.00 37 GLU A N 10
ATOM 9725 C CA . GLU A 1 37 ? 29.106 -8.039 -18.830 1.00 0.00 37 GLU A CA 10
ATOM 9726 C C . GLU A 1 37 ? 29.488 -8.513 -17.413 1.00 0.00 37 GLU A C 10
ATOM 9727 O O . GLU A 1 37 ? 28.934 -8.031 -16.408 1.00 0.00 37 GLU A O 10
ATOM 9739 N N . LYS A 1 38 ? 30.458 -9.451 -17.348 1.00 0.00 38 LYS A N 10
ATOM 9740 C CA . LYS A 1 38 ? 30.980 -9.977 -16.075 1.00 0.00 38 LYS A CA 10
ATOM 9741 C C . LYS A 1 38 ? 31.764 -8.870 -15.371 1.00 0.00 38 LYS A C 10
ATOM 9742 O O . LYS A 1 38 ? 31.377 -8.408 -14.295 1.00 0.00 38 LYS A O 10
ATOM 9761 N N . ALA A 1 39 ? 32.823 -8.401 -16.053 1.00 0.00 39 ALA A N 10
ATOM 9762 C CA . ALA A 1 39 ? 33.754 -7.399 -15.519 1.00 0.00 39 ALA A CA 10
ATOM 9763 C C . ALA A 1 39 ? 33.063 -6.102 -15.105 1.00 0.00 39 ALA A C 10
ATOM 9764 O O . ALA A 1 39 ? 33.479 -5.471 -14.151 1.00 0.00 39 ALA A O 10
ATOM 9771 N N . LYS A 1 40 ? 32.004 -5.732 -15.840 1.00 0.00 40 LYS A N 10
ATOM 9772 C CA . LYS A 1 40 ? 31.218 -4.507 -15.595 1.00 0.00 40 LYS A CA 10
ATOM 9773 C C . LYS A 1 40 ? 30.672 -4.469 -14.152 1.00 0.00 40 LYS A C 10
ATOM 9774 O O . LYS A 1 40 ? 30.728 -3.435 -13.474 1.00 0.00 40 LYS A O 10
ATOM 9793 N N . LYS A 1 41 ? 30.189 -5.633 -13.691 1.00 0.00 41 LYS A N 10
ATOM 9794 C CA . LYS A 1 41 ? 29.486 -5.764 -12.401 1.00 0.00 41 LYS A CA 10
ATOM 9795 C C . LYS A 1 41 ? 30.411 -6.252 -11.268 1.00 0.00 41 LYS A C 10
ATOM 9796 O O . LYS A 1 41 ? 29.968 -6.359 -10.118 1.00 0.00 41 LYS A O 10
ATOM 9815 N N . TYR A 1 42 ? 31.692 -6.546 -11.589 1.00 0.00 42 TYR A N 10
ATOM 9816 C CA . TYR A 1 42 ? 32.684 -7.039 -10.590 1.00 0.00 42 TYR A CA 10
ATOM 9817 C C . TYR A 1 42 ? 33.953 -6.166 -10.557 1.00 0.00 42 TYR A C 10
ATOM 9818 O O . TYR A 1 42 ? 34.825 -6.368 -9.704 1.00 0.00 42 TYR A O 10
ATOM 9836 N N . ALA A 1 43 ? 34.053 -5.198 -11.487 1.00 0.00 43 ALA A N 10
ATOM 9837 C CA . ALA A 1 43 ? 35.141 -4.186 -11.489 1.00 0.00 43 ALA A CA 10
ATOM 9838 C C . ALA A 1 43 ? 34.988 -3.237 -10.297 1.00 0.00 43 ALA A C 10
ATOM 9839 O O . ALA A 1 43 ? 35.983 -2.729 -9.769 1.00 0.00 43 ALA A O 10
ATOM 9846 N N . GLN A 1 44 ? 33.717 -3.013 -9.897 1.00 0.00 44 GLN A N 10
ATOM 9847 C CA . GLN A 1 44 ? 33.345 -2.245 -8.690 1.00 0.00 44 GLN A CA 10
ATOM 9848 C C . GLN A 1 44 ? 34.125 -2.728 -7.451 1.00 0.00 44 GLN A C 10
ATOM 9849 O O . GLN A 1 44 ? 34.499 -1.918 -6.608 1.00 0.00 44 GLN A O 10
ATOM 9863 N N . LYS A 1 45 ? 34.400 -4.056 -7.392 1.00 0.00 45 LYS A N 10
ATOM 9864 C CA . LYS A 1 45 ? 35.182 -4.688 -6.314 1.00 0.00 45 LYS A CA 10
ATOM 9865 C C . LYS A 1 45 ? 36.588 -4.081 -6.257 1.00 0.00 45 LYS A C 10
ATOM 9866 O O . LYS A 1 45 ? 37.062 -3.701 -5.189 1.00 0.00 45 LYS A O 10
ATOM 9885 N N . LEU A 1 46 ? 37.208 -3.944 -7.434 1.00 0.00 46 LEU A N 10
ATOM 9886 C CA . LEU A 1 46 ? 38.577 -3.406 -7.576 1.00 0.00 46 LEU A CA 10
ATOM 9887 C C . LEU A 1 46 ? 38.644 -1.922 -7.153 1.00 0.00 46 LEU A C 10
ATOM 9888 O O . LEU A 1 46 ? 39.678 -1.456 -6.667 1.00 0.00 46 LEU A O 10
ATOM 9904 N N . ALA A 1 47 ? 37.523 -1.200 -7.325 1.00 0.00 47 ALA A N 10
ATOM 9905 C CA . ALA A 1 47 ? 37.388 0.196 -6.862 1.00 0.00 47 ALA A CA 10
ATOM 9906 C C . ALA A 1 47 ? 37.372 0.270 -5.324 1.00 0.00 47 ALA A C 10
ATOM 9907 O O . ALA A 1 47 ? 37.935 1.188 -4.732 1.00 0.00 47 ALA A O 10
ATOM 9914 N N . LYS A 1 48 ? 36.729 -0.726 -4.703 1.00 0.00 48 LYS A N 10
ATOM 9915 C CA . LYS A 1 48 ? 36.533 -0.791 -3.237 1.00 0.00 48 LYS A CA 10
ATOM 9916 C C . LYS A 1 48 ? 37.793 -1.306 -2.518 1.00 0.00 48 LYS A C 10
ATOM 9917 O O . LYS A 1 48 ? 38.120 -0.844 -1.423 1.00 0.00 48 LYS A O 10
ATOM 9936 N N . ILE A 1 49 ? 38.496 -2.258 -3.149 1.00 0.00 49 ILE A N 10
ATOM 9937 C CA . ILE A 1 49 ? 39.664 -2.930 -2.549 1.00 0.00 49 ILE A CA 10
ATOM 9938 C C . ILE A 1 49 ? 40.922 -2.055 -2.693 1.00 0.00 49 ILE A C 10
ATOM 9939 O O . ILE A 1 49 ? 41.635 -1.819 -1.712 1.00 0.00 49 ILE A O 10
ATOM 9955 N N . TYR A 1 50 ? 41.171 -1.561 -3.913 1.00 0.00 50 TYR A N 10
ATOM 9956 C CA . TYR A 1 50 ? 42.369 -0.739 -4.220 1.00 0.00 50 TYR A CA 10
ATOM 9957 C C . TYR A 1 50 ? 42.122 0.765 -3.952 1.00 0.00 50 TYR A C 10
ATOM 9958 O O . TYR A 1 50 ? 43.028 1.586 -4.148 1.00 0.00 50 TYR A O 10
ATOM 9976 N N . GLN A 1 51 ? 40.873 1.110 -3.535 1.00 0.00 51 GLN A N 10
ATOM 9977 C CA . GLN A 1 51 ? 40.425 2.502 -3.248 1.00 0.00 51 GLN A CA 10
ATOM 9978 C C . GLN A 1 51 ? 40.422 3.367 -4.542 1.00 0.00 51 GLN A C 10
ATOM 9979 O O . GLN A 1 51 ? 40.335 4.600 -4.500 1.00 0.00 51 GLN A O 10
ATOM 9993 N N . LEU A 1 52 ? 40.440 2.689 -5.703 1.00 0.00 52 LEU A N 10
ATOM 9994 C CA . LEU A 1 52 ? 40.476 3.343 -7.030 1.00 0.00 52 LEU A CA 10
ATOM 9995 C C . LEU A 1 52 ? 39.044 3.656 -7.535 1.00 0.00 52 LEU A C 10
ATOM 9996 O O . LEU A 1 52 ? 38.066 3.424 -6.823 1.00 0.00 52 LEU A O 10
ATOM 10012 N N . THR A 1 53 ? 38.923 4.197 -8.766 1.00 0.00 53 THR A N 10
ATOM 10013 C CA . THR A 1 53 ? 37.622 4.596 -9.350 1.00 0.00 53 THR A CA 10
ATOM 10014 C C . THR A 1 53 ? 37.470 4.031 -10.773 1.00 0.00 53 THR A C 10
ATOM 10015 O O . THR A 1 53 ? 38.169 4.458 -11.699 1.00 0.00 53 THR A O 10
ATOM 10026 N N . VAL A 1 54 ? 36.553 3.058 -10.933 1.00 0.00 54 VAL A N 10
ATOM 10027 C CA . VAL A 1 54 ? 36.309 2.364 -12.216 1.00 0.00 54 VAL A CA 10
ATOM 10028 C C . VAL A 1 54 ? 35.549 3.264 -13.200 1.00 0.00 54 VAL A C 10
ATOM 10029 O O . VAL A 1 54 ? 34.604 3.956 -12.813 1.00 0.00 54 VAL A O 10
ATOM 10042 N N . HIS A 1 55 ? 35.988 3.246 -14.473 1.00 0.00 55 HIS A N 10
ATOM 10043 C CA . HIS A 1 55 ? 35.299 3.917 -15.590 1.00 0.00 55 HIS A CA 10
ATOM 10044 C C . HIS A 1 55 ? 35.177 2.918 -16.756 1.00 0.00 55 HIS A C 10
ATOM 10045 O O . HIS A 1 55 ? 36.176 2.616 -17.429 1.00 0.00 55 HIS A O 10
ATOM 10060 N N . VAL A 1 56 ? 33.964 2.359 -16.946 1.00 0.00 56 VAL A N 10
ATOM 10061 C CA . VAL A 1 56 ? 33.680 1.411 -18.041 1.00 0.00 56 VAL A CA 10
ATOM 10062 C C . VAL A 1 56 ? 33.498 2.194 -19.363 1.00 0.00 56 VAL A C 10
ATOM 10063 O O . VAL A 1 56 ? 32.781 3.202 -19.410 1.00 0.00 56 VAL A O 10
ATOM 10076 N N . HIS A 1 57 ? 34.218 1.783 -20.416 1.00 0.00 57 HIS A N 10
ATOM 10077 C CA . HIS A 1 57 ? 34.106 2.375 -21.762 1.00 0.00 57 HIS A CA 10
ATOM 10078 C C . HIS A 1 57 ? 33.904 1.239 -22.752 1.00 0.00 57 HIS A C 10
ATOM 10079 O O . HIS A 1 57 ? 34.851 0.782 -23.408 1.00 0.00 57 HIS A O 10
ATOM 10094 N N . GLY A 1 58 ? 32.658 0.737 -22.803 1.00 0.00 58 GLY A N 10
ATOM 10095 C CA . GLY A 1 58 ? 32.359 -0.479 -23.544 1.00 0.00 58 GLY A CA 10
ATOM 10096 C C . GLY A 1 58 ? 33.054 -1.687 -22.930 1.00 0.00 58 GLY A C 10
ATOM 10097 O O . GLY A 1 58 ? 33.077 -1.826 -21.697 1.00 0.00 58 GLY A O 10
ATOM 10101 N N . ASP A 1 59 ? 33.630 -2.550 -23.783 1.00 0.00 59 ASP A N 10
ATOM 10102 C CA . ASP A 1 59 ? 34.405 -3.724 -23.342 1.00 0.00 59 ASP A CA 10
ATOM 10103 C C . ASP A 1 59 ? 35.731 -3.305 -22.655 1.00 0.00 59 ASP A C 10
ATOM 10104 O O . ASP A 1 59 ? 36.237 -4.019 -21.789 1.00 0.00 59 ASP A O 10
ATOM 10113 N N . THR A 1 60 ? 36.291 -2.143 -23.049 1.00 0.00 60 THR A N 10
ATOM 10114 C CA . THR A 1 60 ? 37.529 -1.616 -22.449 1.00 0.00 60 THR A CA 10
ATOM 10115 C C . THR A 1 60 ? 37.206 -0.880 -21.131 1.00 0.00 60 THR A C 10
ATOM 10116 O O . THR A 1 60 ? 36.728 0.259 -21.137 1.00 0.00 60 THR A O 10
ATOM 10127 N N . ILE A 1 61 ? 37.431 -1.571 -20.006 1.00 0.00 61 ILE A N 10
ATOM 10128 C CA . ILE A 1 61 ? 37.262 -1.000 -18.661 1.00 0.00 61 ILE A CA 10
ATOM 10129 C C . ILE A 1 61 ? 38.627 -0.515 -18.133 1.00 0.00 61 ILE A C 10
ATOM 10130 O O . ILE A 1 61 ? 39.574 -1.298 -18.047 1.00 0.00 61 ILE A O 10
ATOM 10146 N N . HIS A 1 62 ? 38.722 0.781 -17.799 1.00 0.00 62 HIS A N 10
ATOM 10147 C CA . HIS A 1 62 ? 39.943 1.380 -17.238 1.00 0.00 62 HIS A CA 10
ATOM 10148 C C . HIS A 1 62 ? 39.612 2.029 -15.894 1.00 0.00 62 HIS A C 10
ATOM 10149 O O . HIS A 1 62 ? 38.655 2.800 -15.783 1.00 0.00 62 HIS A O 10
ATOM 10164 N N . VAL A 1 63 ? 40.417 1.701 -14.884 1.00 0.00 63 VAL A N 10
ATOM 10165 C CA . VAL A 1 63 ? 40.254 2.195 -13.510 1.00 0.00 63 VAL A CA 10
ATOM 10166 C C . VAL A 1 63 ? 41.364 3.229 -13.210 1.00 0.00 63 VAL A C 10
ATOM 10167 O O . VAL A 1 63 ? 42.506 3.076 -13.664 1.00 0.00 63 VAL A O 10
ATOM 10180 N N . LYS A 1 64 ? 41.001 4.268 -12.451 1.00 0.00 64 LYS A N 10
ATOM 10181 C CA . LYS A 1 64 ? 41.886 5.385 -12.096 1.00 0.00 64 LYS A CA 10
ATOM 10182 C C . LYS A 1 64 ? 42.330 5.249 -10.630 1.00 0.00 64 LYS A C 10
ATOM 10201 N N . MET A 1 1 ? 5.297 24.373 -55.961 1.00 0.00 1 MET A N 11
ATOM 10202 C CA . MET A 1 1 ? 6.405 24.572 -56.927 1.00 0.00 1 MET A CA 11
ATOM 10203 C C . MET A 1 1 ? 7.753 24.522 -56.189 1.00 0.00 1 MET A C 11
ATOM 10204 O O . MET A 1 1 ? 8.151 25.499 -55.541 1.00 0.00 1 MET A O 11
ATOM 10217 N N . GLY A 1 2 ? 8.422 23.353 -56.245 1.00 0.00 2 GLY A N 11
ATOM 10218 C CA . GLY A 1 2 ? 9.726 23.156 -55.604 1.00 0.00 2 GLY A CA 11
ATOM 10219 C C . GLY A 1 2 ? 10.043 21.679 -55.394 1.00 0.00 2 GLY A C 11
ATOM 10220 O O . GLY A 1 2 ? 9.865 21.150 -54.291 1.00 0.00 2 GLY A O 11
ATOM 10224 N N . SER A 1 3 ? 10.508 21.009 -56.464 1.00 0.00 3 SER A N 11
ATOM 10225 C CA . SER A 1 3 ? 10.859 19.572 -56.442 1.00 0.00 3 SER A CA 11
ATOM 10226 C C . SER A 1 3 ? 12.364 19.373 -56.707 1.00 0.00 3 SER A C 11
ATOM 10227 O O . SER A 1 3 ? 12.766 18.433 -57.407 1.00 0.00 3 SER A O 11
ATOM 10235 N N . SER A 1 4 ? 13.200 20.246 -56.113 1.00 0.00 4 SER A N 11
ATOM 10236 C CA . SER A 1 4 ? 14.661 20.172 -56.273 1.00 0.00 4 SER A CA 11
ATOM 10237 C C . SER A 1 4 ? 15.213 18.931 -55.534 1.00 0.00 4 SER A C 11
ATOM 10238 O O . SER A 1 4 ? 14.993 18.771 -54.326 1.00 0.00 4 SER A O 11
ATOM 10246 N N . HIS A 1 5 ? 15.904 18.052 -56.284 1.00 0.00 5 HIS A N 11
ATOM 10247 C CA . 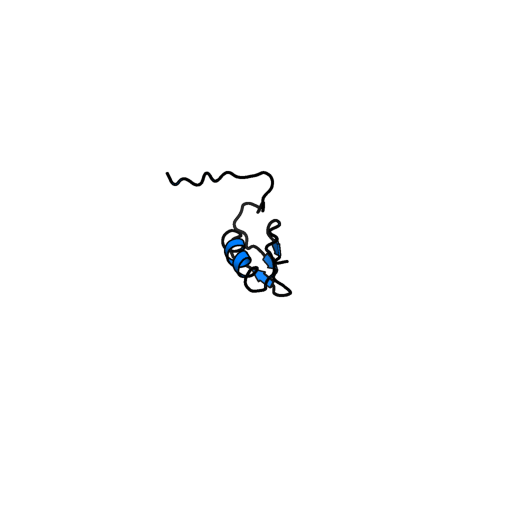HIS A 1 5 ? 16.476 16.795 -55.766 1.00 0.00 5 HIS A CA 11
ATOM 10248 C C . HIS A 1 5 ? 17.880 16.584 -56.359 1.00 0.00 5 HIS A C 11
ATOM 10249 O O . HIS A 1 5 ? 18.060 16.652 -57.577 1.00 0.00 5 HIS A O 11
ATOM 10264 N N . HIS A 1 6 ? 18.880 16.365 -55.486 1.00 0.00 6 HIS A N 11
ATOM 10265 C CA . HIS A 1 6 ? 20.278 16.103 -55.887 1.00 0.00 6 HIS A CA 11
ATOM 10266 C C . HIS A 1 6 ? 20.817 14.937 -55.039 1.00 0.00 6 HIS A C 11
ATOM 10267 O O . HIS A 1 6 ? 21.298 15.137 -53.919 1.00 0.00 6 HIS A O 11
ATOM 10282 N N . HIS A 1 7 ? 20.681 13.708 -55.567 1.00 0.00 7 HIS A N 11
ATOM 10283 C CA . HIS A 1 7 ? 21.108 12.474 -54.884 1.00 0.00 7 HIS A CA 11
ATOM 10284 C C . HIS A 1 7 ? 22.596 12.211 -55.181 1.00 0.00 7 HIS A C 11
ATOM 10285 O O . HIS A 1 7 ? 22.947 11.587 -56.194 1.00 0.00 7 HIS A O 11
ATOM 10300 N N . HIS A 1 8 ? 23.466 12.755 -54.312 1.00 0.00 8 HIS A N 11
ATOM 10301 C CA . HIS A 1 8 ? 24.925 12.569 -54.415 1.00 0.00 8 HIS A CA 11
ATOM 10302 C C . HIS A 1 8 ? 25.314 11.172 -53.901 1.00 0.00 8 HIS A C 11
ATOM 10303 O O . HIS A 1 8 ? 24.761 10.692 -52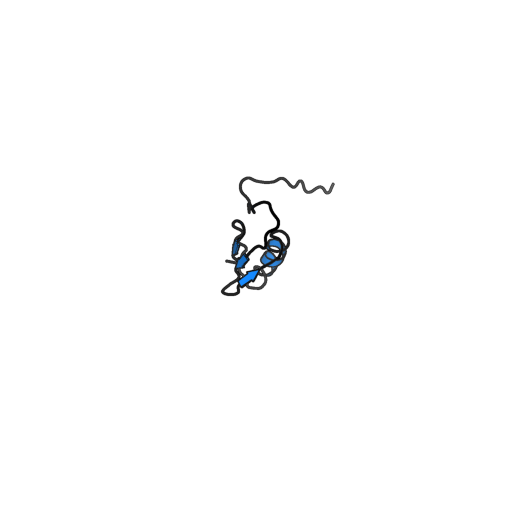.911 1.00 0.00 8 HIS A O 11
ATOM 10318 N N . HIS A 1 9 ? 26.280 10.535 -54.583 1.00 0.00 9 HIS A N 11
ATOM 10319 C CA . HIS A 1 9 ? 26.697 9.137 -54.317 1.00 0.00 9 HIS A CA 11
ATOM 10320 C C . HIS A 1 9 ? 27.845 9.075 -53.283 1.00 0.00 9 HIS A C 11
ATOM 10321 O O . HIS A 1 9 ? 28.754 8.237 -53.399 1.00 0.00 9 HIS A O 11
ATOM 10336 N N . HIS A 1 10 ? 27.770 9.937 -52.251 1.00 0.00 10 HIS A N 11
ATOM 10337 C CA . HIS A 1 10 ? 28.784 10.010 -51.183 1.00 0.00 10 HIS A CA 11
ATOM 10338 C C . HIS A 1 10 ? 28.639 8.798 -50.231 1.00 0.00 10 HIS A C 11
ATOM 10339 O O . HIS A 1 10 ? 27.958 8.873 -49.199 1.00 0.00 10 HIS A O 11
ATOM 10354 N N . SER A 1 11 ? 29.252 7.671 -50.629 1.00 0.00 11 SER A N 11
ATOM 10355 C CA . SER A 1 11 ? 29.190 6.403 -49.886 1.00 0.00 11 SER A CA 11
ATOM 10356 C C . SER A 1 11 ? 30.233 6.406 -48.747 1.00 0.00 11 SER A C 11
ATOM 10357 O O . SER A 1 11 ? 31.422 6.169 -48.988 1.00 0.00 11 SER A O 11
ATOM 10365 N N . SER A 1 12 ? 29.791 6.740 -47.517 1.00 0.00 12 SER A N 11
ATOM 10366 C CA . SER A 1 12 ? 30.650 6.715 -46.328 1.00 0.00 12 SER A CA 11
ATOM 10367 C C . SER A 1 12 ? 30.756 5.279 -45.778 1.00 0.00 12 SER A C 11
ATOM 10368 O O . SER A 1 12 ? 29.965 4.851 -44.927 1.00 0.00 12 SER A O 11
ATOM 10376 N N . GLY A 1 13 ? 31.714 4.519 -46.333 1.00 0.00 13 GLY A N 11
ATOM 10377 C CA . GLY A 1 13 ? 31.933 3.128 -45.954 1.00 0.00 13 GLY A CA 11
ATOM 10378 C C . GLY A 1 13 ? 32.803 2.991 -44.712 1.00 0.00 13 GLY A C 11
ATOM 10379 O O . GLY A 1 13 ? 33.987 2.644 -44.808 1.00 0.00 13 GLY A O 11
ATOM 10383 N N . LEU A 1 14 ? 32.211 3.289 -43.540 1.00 0.00 14 LEU A N 11
ATOM 10384 C CA . LEU A 1 14 ? 32.875 3.118 -42.236 1.00 0.00 14 LEU A CA 11
ATOM 10385 C C . LEU A 1 14 ? 31.907 2.424 -41.260 1.00 0.00 14 LEU A C 11
ATOM 10386 O O . LEU A 1 14 ? 30.698 2.685 -41.277 1.00 0.00 14 LEU A O 11
ATOM 10402 N N . VAL A 1 15 ? 32.452 1.511 -40.439 1.00 0.00 15 VAL A N 11
ATOM 10403 C CA . VAL A 1 15 ? 31.690 0.786 -39.402 1.00 0.00 15 VAL A CA 11
ATOM 10404 C C . VAL A 1 15 ? 32.466 0.839 -38.060 1.00 0.00 15 VAL A C 11
ATOM 10405 O O . VAL A 1 15 ? 33.521 0.203 -37.919 1.00 0.00 15 VAL A O 11
ATOM 10418 N N . PRO A 1 16 ? 32.012 1.681 -37.074 1.00 0.00 16 PRO A N 11
ATOM 10419 C CA . PRO A 1 16 ? 32.607 1.715 -35.716 1.00 0.00 16 PRO A CA 11
ATOM 10420 C C . PRO A 1 16 ? 32.395 0.381 -34.957 1.00 0.00 16 PRO A C 11
ATOM 10421 O O . PRO A 1 16 ? 31.342 0.156 -34.341 1.00 0.00 16 PRO A O 11
ATOM 10432 N N . ARG A 1 17 ? 33.384 -0.526 -35.070 1.00 0.00 17 ARG A N 11
ATOM 10433 C CA . ARG A 1 17 ? 33.362 -1.849 -34.418 1.00 0.00 17 ARG A CA 11
ATOM 10434 C C . ARG A 1 17 ? 34.390 -1.888 -33.266 1.00 0.00 17 ARG A C 11
ATOM 10435 O O . ARG A 1 17 ? 35.601 -2.041 -33.482 1.00 0.00 17 ARG A O 11
ATOM 10456 N N . GLY A 1 18 ? 33.898 -1.696 -32.033 1.00 0.00 18 GLY A N 11
ATOM 10457 C CA . GLY A 1 18 ? 34.738 -1.755 -30.830 1.00 0.00 18 GLY A CA 11
ATOM 10458 C C . GLY A 1 18 ? 34.664 -3.109 -30.131 1.00 0.00 18 GLY A C 11
ATOM 10459 O O . GLY A 1 18 ? 34.778 -3.186 -28.905 1.00 0.00 18 GLY A O 11
ATOM 10463 N N . SER A 1 19 ? 34.497 -4.182 -30.928 1.00 0.00 19 SER A N 11
ATOM 10464 C CA . SER A 1 19 ? 34.306 -5.553 -30.429 1.00 0.00 19 SER A CA 11
ATOM 10465 C C . SER A 1 19 ? 35.626 -6.115 -29.843 1.00 0.00 19 SER A C 11
ATOM 10466 O O . SER A 1 19 ? 36.530 -6.527 -30.582 1.00 0.00 19 SER A O 11
ATOM 10474 N N . HIS A 1 20 ? 35.731 -6.087 -28.502 1.00 0.00 20 HIS A N 11
ATOM 10475 C CA . HIS A 1 20 ? 36.939 -6.514 -27.759 1.00 0.00 20 HIS A CA 11
ATOM 10476 C C . HIS A 1 20 ? 36.550 -7.396 -26.549 1.00 0.00 20 HIS A C 11
ATOM 10477 O O . HIS A 1 20 ? 35.383 -7.785 -26.390 1.00 0.00 20 HIS A O 11
ATOM 10492 N N . MET A 1 21 ? 37.558 -7.728 -25.718 1.00 0.00 21 MET A N 11
ATOM 10493 C CA . MET A 1 21 ? 37.372 -8.395 -24.416 1.00 0.00 21 MET A CA 11
ATOM 10494 C C . MET A 1 21 ? 37.430 -7.332 -23.316 1.00 0.00 21 MET A C 11
ATOM 10495 O O . MET A 1 21 ? 38.246 -6.403 -23.401 1.00 0.00 21 MET A O 11
ATOM 10509 N N . THR A 1 22 ? 36.563 -7.462 -22.295 1.00 0.00 22 THR A N 11
ATOM 10510 C CA . THR A 1 22 ? 36.477 -6.493 -21.198 1.00 0.00 22 THR A CA 11
ATOM 10511 C C . THR A 1 22 ? 37.763 -6.524 -20.342 1.00 0.00 22 THR A C 11
ATOM 10512 O O . THR A 1 22 ? 37.960 -7.407 -19.492 1.00 0.00 22 THR A O 11
ATOM 10523 N N . THR A 1 23 ? 38.653 -5.566 -20.643 1.00 0.00 23 THR A N 11
ATOM 10524 C CA . THR A 1 23 ? 39.967 -5.440 -20.024 1.00 0.00 23 THR A CA 11
ATOM 10525 C C . THR A 1 23 ? 39.959 -4.317 -18.967 1.00 0.00 23 THR A C 11
ATOM 10526 O O . THR A 1 23 ? 40.014 -3.122 -19.295 1.00 0.00 23 THR A O 11
ATOM 10537 N N . VAL A 1 24 ? 39.878 -4.734 -17.699 1.00 0.00 24 VAL A N 11
ATOM 10538 C CA . VAL A 1 24 ? 39.995 -3.854 -16.527 1.00 0.00 24 VAL A CA 11
ATOM 10539 C C . VAL A 1 24 ? 41.483 -3.491 -16.314 1.00 0.00 24 VAL A C 11
ATOM 10540 O O . VAL A 1 24 ? 42.349 -4.370 -16.313 1.00 0.00 24 VAL A O 11
ATOM 10553 N N . LYS A 1 25 ? 41.782 -2.189 -16.188 1.00 0.00 25 LYS A N 11
ATOM 10554 C CA . LYS A 1 25 ? 43.154 -1.693 -16.008 1.00 0.00 25 LYS A CA 11
ATOM 10555 C C . LYS A 1 25 ? 43.337 -1.289 -14.543 1.00 0.00 25 LYS A C 11
ATOM 10556 O O . LYS A 1 25 ? 42.913 -0.204 -14.126 1.00 0.00 25 LYS A O 11
ATOM 10575 N N . LEU A 1 26 ? 43.937 -2.188 -13.771 1.00 0.00 26 LEU A N 11
ATOM 10576 C CA . LEU A 1 26 ? 44.266 -1.962 -12.357 1.00 0.00 26 LEU A CA 11
ATOM 10577 C C . LEU A 1 26 ? 45.650 -1.283 -12.264 1.00 0.00 26 LEU A C 11
ATOM 10578 O O . LEU A 1 26 ? 46.366 -1.226 -13.275 1.00 0.00 26 LEU A O 11
ATOM 10594 N N . GLY A 1 27 ? 45.990 -0.727 -11.085 1.00 0.00 27 GLY A N 11
ATOM 10595 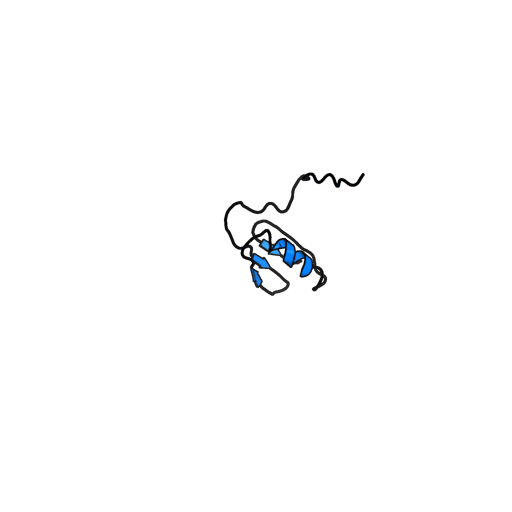C CA . GLY A 1 27 ? 47.274 -0.046 -10.863 1.00 0.00 27 GLY A CA 11
ATOM 10596 C C . GLY A 1 27 ? 48.491 -0.880 -11.276 1.00 0.00 27 GLY A C 11
ATOM 10597 O O . GLY A 1 27 ? 48.976 -1.708 -10.499 1.00 0.00 27 GLY A O 11
ATOM 10601 N N . ASP A 1 28 ? 48.934 -0.670 -12.544 1.00 0.00 28 ASP A N 11
ATOM 10602 C CA . ASP A 1 28 ? 50.075 -1.369 -13.199 1.00 0.00 28 ASP A CA 11
ATOM 10603 C C . ASP A 1 28 ? 49.780 -2.857 -13.486 1.00 0.00 28 ASP A C 11
ATOM 10604 O O . ASP A 1 28 ? 50.629 -3.566 -14.033 1.00 0.00 28 ASP A O 11
ATOM 10613 N N . ILE A 1 29 ? 48.556 -3.310 -13.156 1.00 0.00 29 ILE A N 11
ATOM 10614 C CA . ILE A 1 29 ? 48.124 -4.713 -13.308 1.00 0.00 29 ILE A CA 11
ATOM 10615 C C . ILE A 1 29 ? 47.101 -4.825 -14.462 1.00 0.00 29 ILE A C 11
ATOM 10616 O O . ILE A 1 29 ? 46.114 -4.079 -14.514 1.00 0.00 29 ILE A O 11
ATOM 10632 N N . LYS A 1 30 ? 47.351 -5.768 -15.386 1.00 0.00 30 LYS A N 11
ATOM 10633 C CA . LYS A 1 30 ? 46.537 -5.957 -16.598 1.00 0.00 30 LYS A CA 11
ATOM 10634 C C . LYS A 1 30 ? 45.530 -7.096 -16.341 1.00 0.00 30 LYS A C 11
ATOM 10635 O O . LYS A 1 30 ? 45.926 -8.257 -16.189 1.00 0.00 30 LYS A O 11
ATOM 10654 N N . VAL A 1 31 ? 44.230 -6.757 -16.263 1.00 0.00 31 VAL A N 11
ATOM 10655 C CA . VAL A 1 31 ? 43.165 -7.703 -15.864 1.00 0.00 31 VAL A CA 11
ATOM 10656 C C . VAL A 1 31 ? 42.164 -7.870 -17.026 1.00 0.00 31 VAL A C 11
ATOM 10657 O O . VAL A 1 31 ? 41.476 -6.920 -17.382 1.00 0.00 31 VAL A O 11
ATOM 10670 N N . THR A 1 32 ? 42.109 -9.066 -17.637 1.00 0.00 32 THR A N 11
ATOM 10671 C CA . THR A 1 32 ? 41.180 -9.352 -18.758 1.00 0.00 32 THR A CA 11
ATOM 10672 C C . THR A 1 32 ? 40.168 -10.423 -18.343 1.00 0.00 32 THR A C 11
ATOM 10673 O O . THR A 1 32 ? 40.451 -11.252 -17.467 1.00 0.00 32 THR A O 11
ATOM 10684 N N . PHE A 1 33 ? 38.975 -10.392 -18.972 1.00 0.00 33 PHE A N 11
ATOM 10685 C CA . PHE A 1 33 ? 37.876 -11.336 -18.679 1.00 0.00 33 PHE A CA 11
ATOM 10686 C C . PHE A 1 33 ? 37.215 -11.844 -19.973 1.00 0.00 33 PHE A C 11
ATOM 10687 O O . PHE A 1 33 ? 37.089 -11.104 -20.957 1.00 0.00 33 PHE A O 11
ATOM 10704 N N . ASP A 1 34 ? 36.803 -13.122 -19.938 1.00 0.00 34 ASP A N 11
ATOM 10705 C CA . ASP A 1 34 ? 35.982 -13.762 -20.985 1.00 0.00 34 ASP A CA 11
ATOM 10706 C C . ASP A 1 34 ? 34.489 -13.443 -20.773 1.00 0.00 34 ASP A C 11
ATOM 10707 O O . ASP A 1 34 ? 33.679 -13.574 -21.696 1.00 0.00 34 ASP A O 11
ATOM 10716 N N . ASN A 1 35 ? 34.137 -13.056 -19.530 1.00 0.00 35 ASN A N 11
ATOM 10717 C CA . ASN A 1 35 ? 32.749 -12.763 -19.117 1.00 0.00 35 ASN A CA 11
ATOM 10718 C C . ASN A 1 35 ? 32.583 -11.245 -18.864 1.00 0.00 35 ASN A C 11
ATOM 10719 O O . ASN A 1 35 ? 32.872 -10.785 -17.762 1.00 0.00 35 ASN A O 11
ATOM 10730 N N . PRO A 1 36 ? 32.148 -10.435 -19.900 1.00 0.00 36 PRO A N 11
ATOM 10731 C CA . PRO A 1 36 ? 32.014 -8.948 -19.796 1.00 0.00 36 PRO A CA 11
ATOM 10732 C C . PRO A 1 36 ? 31.087 -8.465 -18.661 1.00 0.00 36 PRO A C 11
ATOM 10733 O O . PRO A 1 36 ? 31.402 -7.488 -17.966 1.00 0.00 36 PRO A O 11
ATOM 10744 N N . GLU A 1 37 ? 29.955 -9.155 -18.487 1.00 0.00 37 GLU A N 11
ATOM 10745 C CA . GLU A 1 37 ? 28.922 -8.797 -17.487 1.00 0.00 37 GLU A CA 11
ATOM 10746 C C . GLU A 1 37 ? 29.441 -8.998 -16.054 1.00 0.00 37 GLU A C 11
ATOM 10747 O O . GLU A 1 37 ? 29.260 -8.134 -15.181 1.00 0.00 37 GLU A O 11
ATOM 10759 N N . LYS A 1 38 ? 30.105 -10.141 -15.836 1.00 0.00 38 LYS A N 11
ATOM 10760 C CA . LYS A 1 38 ? 30.666 -10.495 -14.520 1.00 0.00 38 LYS A CA 11
ATOM 10761 C C . LYS A 1 38 ? 31.932 -9.652 -14.241 1.00 0.00 38 LYS A C 11
ATOM 10762 O O . LYS A 1 38 ? 32.270 -9.391 -13.084 1.00 0.00 38 LYS A O 11
ATOM 10781 N N . ALA A 1 39 ? 32.598 -9.223 -15.334 1.00 0.00 39 ALA A N 11
ATOM 10782 C CA . ALA A 1 39 ? 33.830 -8.414 -15.291 1.00 0.00 39 ALA A CA 11
ATOM 10783 C C . ALA A 1 39 ? 33.597 -7.064 -14.618 1.00 0.00 39 ALA A C 11
ATOM 10784 O O . ALA A 1 39 ? 34.260 -6.739 -13.639 1.00 0.00 39 ALA A O 11
ATOM 10791 N N . LYS A 1 40 ? 32.626 -6.304 -15.157 1.00 0.00 40 LYS A N 11
ATOM 10792 C CA . LYS A 1 40 ? 32.280 -4.950 -14.669 1.00 0.00 40 LYS A CA 11
ATOM 10793 C C . LYS A 1 40 ? 31.683 -4.985 -13.249 1.00 0.00 40 LYS A C 11
ATOM 10794 O O . LYS A 1 40 ? 31.720 -3.981 -12.528 1.00 0.00 40 LYS A O 11
ATOM 10813 N N . LYS A 1 41 ? 31.174 -6.161 -12.852 1.00 0.00 41 LYS A N 11
ATOM 10814 C CA . LYS A 1 41 ? 30.540 -6.370 -11.541 1.00 0.00 41 LYS A CA 11
ATOM 10815 C C . LYS A 1 41 ? 31.632 -6.597 -10.482 1.00 0.00 41 LYS A C 11
ATOM 10816 O O . LYS A 1 41 ? 31.569 -6.058 -9.370 1.00 0.00 41 LYS A O 11
ATOM 10835 N N . TYR A 1 42 ? 32.640 -7.395 -10.860 1.00 0.00 42 TYR A N 11
ATOM 10836 C CA . TYR A 1 42 ? 33.848 -7.611 -10.048 1.00 0.00 42 TYR A CA 11
ATOM 10837 C C . TYR A 1 42 ? 34.710 -6.333 -10.020 1.00 0.00 42 TYR A C 11
ATOM 10838 O O . TYR A 1 42 ? 35.378 -6.057 -9.025 1.00 0.00 42 TYR A O 11
ATOM 10856 N N . ALA A 1 43 ? 34.671 -5.566 -11.120 1.00 0.00 43 ALA A N 11
ATOM 10857 C CA . ALA A 1 43 ? 35.523 -4.386 -11.326 1.00 0.00 43 ALA A CA 11
ATOM 10858 C C . ALA A 1 43 ? 35.132 -3.236 -10.386 1.00 0.00 43 ALA A C 11
ATOM 10859 O O . ALA A 1 43 ? 36.005 -2.595 -9.799 1.00 0.00 43 ALA A O 11
ATOM 10866 N N . GLN A 1 44 ? 33.817 -2.978 -10.258 1.00 0.00 44 GLN A N 11
ATOM 10867 C CA . GLN A 1 44 ? 33.294 -1.912 -9.371 1.00 0.00 44 GLN A CA 11
ATOM 10868 C C . GLN A 1 44 ? 33.614 -2.215 -7.894 1.00 0.00 44 GLN A C 11
ATOM 10869 O O . GLN A 1 44 ? 33.886 -1.299 -7.099 1.00 0.00 44 GLN A O 11
ATOM 10883 N N . LYS A 1 45 ? 33.604 -3.517 -7.566 1.00 0.00 45 LYS A N 11
ATOM 10884 C CA . LYS A 1 45 ? 34.021 -4.038 -6.257 1.00 0.00 45 LYS A CA 11
ATOM 10885 C C . LYS A 1 45 ? 35.532 -3.782 -6.044 1.00 0.00 45 LYS A C 11
ATOM 10886 O O . LYS A 1 45 ? 35.934 -3.195 -5.036 1.00 0.00 45 LYS A O 11
ATOM 10905 N N . LEU A 1 46 ? 36.326 -4.168 -7.060 1.00 0.00 46 LEU A N 11
ATOM 10906 C CA . LEU A 1 46 ? 37.805 -4.084 -7.058 1.00 0.00 46 LEU A CA 11
ATOM 10907 C C . LEU A 1 46 ? 38.289 -2.621 -6.937 1.00 0.00 46 LEU A C 11
ATOM 10908 O O . LEU A 1 46 ? 39.330 -2.343 -6.339 1.00 0.00 46 LEU A O 11
ATOM 10924 N N . ALA A 1 47 ? 37.499 -1.697 -7.508 1.00 0.00 47 ALA A N 11
ATOM 10925 C CA . ALA A 1 47 ? 37.811 -0.260 -7.520 1.00 0.00 47 ALA A CA 11
ATOM 10926 C C . ALA A 1 47 ? 37.657 0.354 -6.129 1.00 0.00 47 ALA A C 11
ATOM 10927 O O . ALA A 1 47 ? 38.537 1.083 -5.667 1.00 0.00 47 ALA A O 11
ATOM 10934 N N . LYS A 1 48 ? 36.539 0.019 -5.464 1.00 0.00 48 LYS A N 11
ATOM 10935 C CA . LYS A 1 48 ? 36.233 0.503 -4.106 1.00 0.00 48 LYS A CA 11
ATOM 10936 C C . LYS A 1 48 ? 37.240 -0.070 -3.083 1.00 0.00 48 LYS A C 11
ATOM 10937 O O . LYS A 1 48 ? 37.576 0.594 -2.093 1.00 0.00 48 LYS A O 11
ATOM 10956 N N . ILE A 1 49 ? 37.733 -1.295 -3.361 1.00 0.00 49 ILE A N 11
ATOM 10957 C CA . ILE A 1 49 ? 38.817 -1.937 -2.583 1.00 0.00 49 ILE A CA 11
ATOM 10958 C C . ILE A 1 49 ? 40.093 -1.063 -2.619 1.00 0.00 49 ILE A C 11
ATOM 10959 O O . ILE A 1 49 ? 40.660 -0.726 -1.569 1.00 0.00 49 ILE A O 11
ATOM 10975 N N . TYR A 1 50 ? 40.507 -0.671 -3.838 1.00 0.00 50 TYR A N 11
ATOM 10976 C CA . TYR A 1 50 ? 41.710 0.175 -4.049 1.00 0.00 50 TYR A CA 11
ATOM 10977 C C . TYR A 1 50 ? 41.443 1.669 -3.773 1.00 0.00 50 TYR A C 11
ATOM 10978 O O . TYR A 1 50 ? 42.382 2.467 -3.796 1.00 0.00 50 TYR A O 11
ATOM 10996 N N . GLN A 1 51 ? 40.168 2.022 -3.513 1.00 0.00 51 GLN A N 11
ATOM 10997 C CA . GLN A 1 51 ? 39.717 3.410 -3.221 1.00 0.00 51 GLN A CA 11
ATOM 10998 C C . GLN A 1 51 ? 39.792 4.326 -4.475 1.00 0.00 51 GLN A C 11
ATOM 10999 O O . GLN A 1 51 ? 39.804 5.555 -4.361 1.00 0.00 51 GLN A O 11
ATOM 11013 N N . LEU A 1 52 ? 39.824 3.698 -5.668 1.00 0.00 52 LEU A N 11
ATOM 11014 C CA . LEU A 1 52 ? 39.667 4.374 -6.977 1.00 0.00 52 LEU A CA 11
ATOM 11015 C C . LEU A 1 52 ? 38.224 4.140 -7.497 1.00 0.00 52 LEU A C 11
ATOM 11016 O O . LEU A 1 52 ? 37.331 3.774 -6.716 1.00 0.00 52 LEU A O 11
ATOM 11032 N N . THR A 1 53 ? 37.986 4.375 -8.805 1.00 0.00 53 THR A N 11
ATOM 11033 C CA . THR A 1 53 ? 36.667 4.146 -9.439 1.00 0.00 53 THR A CA 11
ATOM 11034 C C . THR A 1 53 ? 36.866 3.599 -10.865 1.00 0.00 53 THR A C 11
ATOM 11035 O O . THR A 1 53 ? 37.695 4.115 -11.619 1.00 0.00 53 THR A O 11
ATOM 11046 N N . VAL A 1 54 ? 36.108 2.546 -11.220 1.00 0.00 54 VAL A N 11
ATOM 11047 C CA . VAL A 1 54 ? 36.114 2.000 -12.586 1.00 0.00 54 VAL A CA 11
ATOM 11048 C C . VAL A 1 54 ? 35.401 2.945 -13.565 1.00 0.00 54 VAL A C 11
ATOM 11049 O O . VAL A 1 54 ? 34.166 3.024 -13.602 1.00 0.00 54 VAL A O 11
ATOM 11062 N N . HIS A 1 55 ? 36.200 3.700 -14.332 1.00 0.00 55 HIS A N 11
ATOM 11063 C CA . HIS A 1 55 ? 35.688 4.522 -15.424 1.00 0.00 55 HIS A CA 11
ATOM 11064 C C . HIS A 1 55 ? 35.716 3.673 -16.707 1.00 0.00 55 HIS A C 11
ATOM 11065 O O . HIS A 1 55 ? 36.791 3.415 -17.278 1.00 0.00 55 HIS A O 11
ATOM 11080 N N . VAL A 1 56 ? 34.528 3.192 -17.096 1.00 0.00 56 VAL A N 11
ATOM 11081 C CA . VAL A 1 56 ? 34.339 2.317 -18.263 1.00 0.00 56 VAL A CA 11
ATOM 11082 C C . VAL A 1 56 ? 34.249 3.149 -19.569 1.00 0.00 56 VAL A C 11
ATOM 11083 O O . VAL A 1 56 ? 33.539 4.161 -19.631 1.00 0.00 56 VAL A O 11
ATOM 11096 N N . HIS A 1 57 ? 35.038 2.749 -20.574 1.00 0.00 57 HIS A N 11
ATOM 11097 C CA . HIS A 1 57 ? 34.957 3.262 -21.952 1.00 0.00 57 HIS A CA 11
ATOM 11098 C C . HIS A 1 57 ? 34.950 2.051 -22.894 1.00 0.00 57 HIS A C 11
ATOM 11099 O O . HIS A 1 57 ? 36.004 1.635 -23.409 1.00 0.00 57 HIS A O 11
ATOM 11114 N N . GLY A 1 58 ? 33.762 1.446 -23.060 1.00 0.00 58 GLY A N 11
ATOM 11115 C CA . GLY A 1 58 ? 33.632 0.207 -23.821 1.00 0.00 58 GLY A CA 11
ATOM 11116 C C . GLY A 1 58 ? 34.164 -0.987 -23.034 1.00 0.00 58 GLY A C 11
ATOM 11117 O O . GLY A 1 58 ? 33.850 -1.137 -21.853 1.00 0.00 58 GLY A O 11
ATOM 11121 N N . ASP A 1 59 ? 34.944 -1.851 -23.693 1.00 0.00 59 ASP A N 11
ATOM 11122 C CA . ASP A 1 59 ? 35.589 -3.005 -23.039 1.00 0.00 59 ASP A CA 11
ATOM 11123 C C . ASP A 1 59 ? 36.772 -2.562 -22.158 1.00 0.00 59 ASP A C 11
ATOM 11124 O O . ASP A 1 59 ? 37.068 -3.196 -21.136 1.00 0.00 59 ASP A O 11
ATOM 11133 N N . THR A 1 60 ? 37.434 -1.463 -22.559 1.00 0.00 60 THR A N 11
ATOM 11134 C CA . THR A 1 60 ? 38.521 -0.873 -21.774 1.00 0.00 60 THR A CA 11
ATOM 11135 C C . THR A 1 60 ? 37.938 -0.164 -20.535 1.00 0.00 60 THR A C 11
ATOM 11136 O O . THR A 1 60 ? 37.377 0.928 -20.632 1.00 0.00 60 THR A O 11
ATOM 11147 N N . ILE A 1 61 ? 38.016 -0.845 -19.396 1.00 0.00 61 ILE A N 11
ATOM 11148 C CA . ILE A 1 61 ? 37.690 -0.303 -18.070 1.00 0.00 61 ILE A CA 11
ATOM 11149 C C . ILE A 1 61 ? 39.010 0.029 -17.359 1.00 0.00 61 ILE A C 11
ATOM 11150 O O . ILE A 1 61 ? 39.985 -0.688 -17.562 1.00 0.00 61 ILE A O 11
ATOM 11166 N N . HIS A 1 62 ? 39.087 1.134 -16.587 1.00 0.00 62 HIS A N 11
ATOM 11167 C CA . HIS A 1 62 ? 40.259 1.378 -15.706 1.00 0.00 62 HIS A CA 11
ATOM 11168 C C . HIS A 1 62 ? 39.826 1.654 -14.260 1.00 0.00 62 HIS A C 11
ATOM 11169 O O . HIS A 1 62 ? 38.916 2.450 -14.030 1.00 0.00 62 HIS A O 11
ATOM 11184 N N . VAL A 1 63 ? 40.472 0.957 -13.300 1.00 0.00 63 VAL A N 11
ATOM 11185 C CA . VAL A 1 63 ? 40.372 1.254 -11.862 1.00 0.00 63 VAL A CA 11
ATOM 11186 C C . VAL A 1 63 ? 41.243 2.490 -11.558 1.00 0.00 63 VAL A C 11
ATOM 11187 O O . VAL A 1 63 ? 42.439 2.372 -11.252 1.00 0.00 63 VAL A O 11
ATOM 11200 N N . LYS A 1 64 ? 40.637 3.666 -11.738 1.00 0.00 64 LYS A N 11
ATOM 11201 C CA . LYS A 1 64 ? 41.262 4.968 -11.472 1.00 0.00 64 LYS A CA 11
ATOM 11202 C C . LYS A 1 64 ? 40.160 6.053 -11.487 1.00 0.00 64 LYS A C 11
ATOM 11221 N N . MET A 1 1 ? 26.152 9.403 -2.904 1.00 0.00 1 MET A N 12
ATOM 11222 C CA . MET A 1 1 ? 25.542 8.066 -2.682 1.00 0.00 1 MET A CA 12
ATOM 11223 C C . MET A 1 1 ? 24.147 8.004 -3.322 1.00 0.00 1 MET A C 12
ATOM 11224 O O . MET A 1 1 ? 23.569 9.037 -3.668 1.00 0.00 1 MET A O 12
ATOM 11237 N N . GLY A 1 2 ? 23.630 6.774 -3.510 1.00 0.00 2 GLY A N 12
ATOM 11238 C CA . GLY A 1 2 ? 22.269 6.560 -4.028 1.00 0.00 2 GLY A CA 12
ATOM 11239 C C . GLY A 1 2 ? 22.119 6.810 -5.531 1.00 0.00 2 GLY A C 12
ATOM 11240 O O . GLY A 1 2 ? 21.007 6.697 -6.063 1.00 0.00 2 GLY A O 12
ATOM 11244 N N . SER A 1 3 ? 23.232 7.142 -6.218 1.00 0.00 3 SER A N 12
ATOM 11245 C CA . SER A 1 3 ? 23.251 7.376 -7.668 1.00 0.00 3 SER A CA 12
ATOM 11246 C C . SER A 1 3 ? 23.406 6.035 -8.407 1.00 0.00 3 SER A C 12
ATOM 11247 O O . SER A 1 3 ? 24.486 5.690 -8.911 1.00 0.00 3 SER A O 12
ATOM 11255 N N . SER A 1 4 ? 22.315 5.258 -8.401 1.00 0.00 4 SER A N 12
ATOM 11256 C CA . SER A 1 4 ? 22.244 3.970 -9.086 1.00 0.00 4 SER A CA 12
ATOM 11257 C C . SER A 1 4 ? 21.922 4.214 -10.571 1.00 0.00 4 SER A C 12
ATOM 11258 O O . SER A 1 4 ? 20.750 4.362 -10.945 1.00 0.00 4 SER A O 12
ATOM 11266 N N . HIS A 1 5 ? 22.986 4.337 -11.397 1.00 0.00 5 HIS A N 12
ATOM 11267 C CA . HIS A 1 5 ? 22.853 4.482 -12.854 1.00 0.00 5 HIS A CA 12
ATOM 11268 C C . HIS A 1 5 ? 22.254 3.197 -13.443 1.00 0.00 5 HIS A C 12
ATOM 11269 O O . HIS A 1 5 ? 22.920 2.157 -13.509 1.00 0.00 5 HIS A O 12
ATOM 11284 N N . HIS A 1 6 ? 20.975 3.272 -13.823 1.00 0.00 6 HIS A N 12
ATOM 11285 C CA . HIS A 1 6 ? 20.256 2.151 -14.439 1.00 0.00 6 HIS A CA 12
ATOM 11286 C C . HIS A 1 6 ? 20.391 2.207 -15.968 1.00 0.00 6 HIS A C 12
ATOM 11287 O O . HIS A 1 6 ? 20.826 3.227 -16.529 1.00 0.00 6 HIS A O 12
ATOM 11302 N N . HIS A 1 7 ? 20.032 1.094 -16.625 1.00 0.00 7 HIS A N 12
ATOM 11303 C CA . HIS A 1 7 ? 20.042 0.973 -18.093 1.00 0.00 7 HIS A CA 12
ATOM 11304 C C . HIS A 1 7 ? 19.207 -0.251 -18.494 1.00 0.00 7 HIS A C 12
ATOM 11305 O O . HIS A 1 7 ? 19.122 -1.217 -17.725 1.00 0.00 7 HIS A O 12
ATOM 11320 N N . HIS A 1 8 ? 18.569 -0.201 -19.679 1.00 0.00 8 HIS A N 12
ATOM 11321 C CA . HIS A 1 8 ? 17.894 -1.368 -20.268 1.00 0.00 8 HIS A CA 12
ATOM 11322 C C . HIS A 1 8 ? 18.947 -2.427 -20.647 1.00 0.00 8 HIS A C 12
ATOM 11323 O O . HIS A 1 8 ? 19.561 -2.357 -21.721 1.00 0.00 8 HIS A O 12
ATOM 11338 N N . HIS A 1 9 ? 19.204 -3.345 -19.700 1.00 0.00 9 HIS A N 12
ATOM 11339 C CA . HIS A 1 9 ? 20.154 -4.441 -19.881 1.00 0.00 9 HIS A CA 12
ATOM 11340 C C . HIS A 1 9 ? 19.537 -5.518 -20.779 1.00 0.00 9 HIS A C 12
ATOM 11341 O O . HIS A 1 9 ? 18.599 -6.217 -20.377 1.00 0.00 9 HIS A O 12
ATOM 11356 N N . HIS A 1 10 ? 20.064 -5.605 -22.001 1.00 0.00 10 HIS A N 12
ATOM 11357 C CA . HIS A 1 10 ? 19.728 -6.651 -22.968 1.00 0.00 10 HIS A CA 12
ATOM 11358 C C . HIS A 1 10 ? 20.931 -6.871 -23.892 1.00 0.00 10 HIS A C 12
ATOM 11359 O O . HIS A 1 10 ? 21.669 -5.921 -24.202 1.00 0.00 10 HIS A O 12
ATOM 11374 N N . SER A 1 11 ? 21.132 -8.127 -24.308 1.00 0.00 11 SER A N 12
ATOM 11375 C CA . SER A 1 11 ? 22.189 -8.513 -25.256 1.00 0.00 11 SER A CA 12
ATOM 11376 C C . SER A 1 11 ? 21.866 -7.998 -26.678 1.00 0.00 11 SER A C 12
ATOM 11377 O O . SER A 1 11 ? 20.742 -7.544 -26.954 1.00 0.00 11 SER A O 12
ATOM 11385 N N . SER A 1 12 ? 22.869 -8.080 -27.571 1.00 0.00 12 SER A N 12
ATOM 11386 C CA . SER A 1 12 ? 22.711 -7.742 -28.996 1.00 0.00 12 SER A CA 12
ATOM 11387 C C . SER A 1 12 ? 21.774 -8.752 -29.693 1.00 0.00 12 SER A C 12
ATOM 11388 O O . SER A 1 12 ? 21.125 -8.428 -30.693 1.00 0.00 12 SER A O 12
ATOM 11396 N N . GLY A 1 13 ? 21.730 -9.983 -29.140 1.00 0.00 13 GLY A N 12
ATOM 11397 C CA . GLY A 1 13 ? 21.068 -11.121 -29.778 1.00 0.00 13 GLY A CA 12
ATOM 11398 C C . GLY A 1 13 ? 22.080 -11.965 -30.540 1.00 0.00 13 GLY A C 12
ATOM 11399 O O . GLY A 1 13 ? 22.047 -13.198 -30.496 1.00 0.00 13 GLY A O 12
ATOM 11403 N N . LEU A 1 14 ? 22.994 -11.257 -31.233 1.00 0.00 14 LEU A N 12
ATOM 11404 C CA . LEU A 1 14 ? 24.132 -11.847 -31.949 1.00 0.00 14 LEU A CA 12
ATOM 11405 C C . LEU A 1 14 ? 25.254 -12.210 -30.952 1.00 0.00 14 LEU A C 12
ATOM 11406 O O . LEU A 1 14 ? 25.331 -11.647 -29.847 1.00 0.00 14 LEU A O 12
ATOM 11422 N N . VAL A 1 15 ? 26.117 -13.145 -31.373 1.00 0.00 15 VAL A N 12
ATOM 11423 C CA . VAL A 1 15 ? 27.267 -13.629 -30.579 1.00 0.00 15 VAL A CA 12
ATOM 11424 C C . VAL A 1 15 ? 28.410 -12.575 -30.519 1.00 0.00 15 VAL A C 12
ATOM 11425 O O . VAL A 1 15 ? 28.441 -11.649 -31.349 1.00 0.00 15 VAL A O 12
ATOM 11438 N N . PRO A 1 16 ? 29.355 -12.672 -29.518 1.00 0.00 16 PRO A N 12
ATOM 11439 C CA . PRO A 1 16 ? 30.617 -11.893 -29.543 1.00 0.00 16 PRO A CA 12
ATOM 11440 C C . PRO A 1 16 ? 31.531 -12.327 -30.719 1.00 0.00 16 PRO A C 12
ATOM 11441 O O . PRO A 1 16 ? 32.401 -13.200 -30.575 1.00 0.00 16 PRO A O 12
ATOM 11452 N N . ARG A 1 17 ? 31.284 -11.728 -31.896 1.00 0.00 17 ARG A N 12
ATOM 11453 C CA . ARG A 1 17 ? 32.015 -12.022 -33.146 1.00 0.00 17 ARG A CA 12
ATOM 11454 C C . ARG A 1 17 ? 33.239 -11.079 -33.260 1.00 0.00 17 ARG A C 12
ATOM 11455 O O . ARG A 1 17 ? 33.361 -10.275 -34.199 1.00 0.00 17 ARG A O 12
ATOM 11476 N N . GLY A 1 18 ? 34.140 -11.187 -32.269 1.00 0.00 18 GLY A N 12
ATOM 11477 C CA . GLY A 1 18 ? 35.330 -10.341 -32.181 1.00 0.00 18 GLY A CA 12
ATOM 11478 C C . GLY A 1 18 ? 35.915 -10.325 -30.771 1.00 0.00 18 GLY A C 12
ATOM 11479 O O . GLY A 1 18 ? 35.179 -10.516 -29.788 1.00 0.00 18 GLY A O 12
ATOM 11483 N N . SER A 1 19 ? 37.239 -10.103 -30.661 1.00 0.00 19 SER A N 12
ATOM 11484 C CA . SER A 1 19 ? 37.941 -10.066 -29.366 1.00 0.00 19 SER A CA 12
ATOM 11485 C C . SER A 1 19 ? 37.807 -8.668 -28.723 1.00 0.00 19 SER A C 12
ATOM 11486 O O . SER A 1 19 ? 38.511 -7.730 -29.109 1.00 0.00 19 SER A O 12
ATOM 11494 N N . HIS A 1 20 ? 36.864 -8.543 -27.772 1.00 0.00 20 HIS A N 12
ATOM 11495 C CA . HIS A 1 20 ? 36.678 -7.340 -26.931 1.00 0.00 20 HIS A CA 12
ATOM 11496 C C . HIS A 1 20 ? 35.853 -7.741 -25.693 1.00 0.00 20 HIS A C 12
ATOM 11497 O O . HIS A 1 20 ? 34.621 -7.802 -25.738 1.00 0.00 20 HIS A O 12
ATOM 11512 N N . MET A 1 21 ? 36.570 -8.068 -24.615 1.00 0.00 21 MET A N 12
ATOM 11513 C CA . MET A 1 21 ? 36.004 -8.499 -23.320 1.00 0.00 21 MET A CA 12
ATOM 11514 C C . MET A 1 21 ? 36.508 -7.560 -22.218 1.00 0.00 21 MET A C 12
ATOM 11515 O O . MET A 1 21 ? 37.476 -6.831 -22.448 1.00 0.00 21 MET A O 12
ATOM 11529 N N . THR A 1 22 ? 35.825 -7.547 -21.048 1.00 0.00 22 THR A N 12
ATOM 11530 C CA . THR A 1 22 ? 36.138 -6.628 -19.931 1.00 0.00 22 THR A CA 12
ATOM 11531 C C . THR A 1 22 ? 37.623 -6.726 -19.507 1.00 0.00 22 THR A C 12
ATOM 11532 O O . THR A 1 22 ? 38.039 -7.653 -18.798 1.00 0.00 22 THR A O 12
ATOM 11543 N N . THR A 1 23 ? 38.409 -5.769 -20.027 1.00 0.00 23 THR A N 12
ATOM 11544 C CA . THR A 1 23 ? 39.841 -5.648 -19.784 1.00 0.00 23 THR A CA 12
ATOM 11545 C C . THR A 1 23 ? 40.075 -4.528 -18.755 1.00 0.00 23 THR A C 12
ATOM 11546 O O . THR A 1 23 ? 39.968 -3.337 -19.075 1.00 0.00 23 THR A O 12
ATOM 11557 N N . VAL A 1 24 ? 40.340 -4.938 -17.507 1.00 0.00 24 VAL A N 12
ATOM 11558 C CA . VAL A 1 24 ? 40.475 -4.034 -16.359 1.00 0.00 24 VAL A CA 12
ATOM 11559 C C . VAL A 1 24 ? 41.956 -3.660 -16.150 1.00 0.00 24 VAL A C 12
ATOM 11560 O O . VAL A 1 24 ? 42.774 -4.494 -15.743 1.00 0.00 24 VAL A O 12
ATOM 11573 N N . LYS A 1 25 ? 42.295 -2.403 -16.473 1.00 0.00 25 LYS A N 12
ATOM 11574 C CA . LYS A 1 25 ? 43.673 -1.885 -16.397 1.00 0.00 25 LYS A CA 12
ATOM 11575 C C . LYS A 1 25 ? 43.867 -1.034 -15.132 1.00 0.00 25 LYS A C 12
ATOM 11576 O O . LYS A 1 25 ? 43.409 0.113 -15.072 1.00 0.00 25 LYS A O 12
ATOM 11595 N N . LEU A 1 26 ? 44.532 -1.620 -14.116 1.00 0.00 26 LEU A N 12
ATOM 11596 C CA . LEU A 1 26 ? 44.906 -0.919 -12.866 1.00 0.00 26 LEU A CA 12
ATOM 11597 C C . LEU A 1 26 ? 46.297 -0.260 -13.038 1.00 0.00 26 LEU A C 12
ATOM 11598 O O . LEU A 1 26 ? 46.836 -0.216 -14.154 1.00 0.00 26 LEU A O 12
ATOM 11614 N N . GLY A 1 27 ? 46.872 0.254 -11.928 1.00 0.00 27 GLY A N 12
ATOM 11615 C CA . GLY A 1 27 ? 48.226 0.816 -11.930 1.00 0.00 27 GLY A CA 12
ATOM 11616 C C . GLY A 1 27 ? 49.292 -0.244 -12.213 1.00 0.00 27 GLY A C 12
ATOM 11617 O O . GLY A 1 27 ? 49.722 -0.947 -11.298 1.00 0.00 27 GLY A O 12
ATOM 11621 N N . ASP A 1 28 ? 49.675 -0.366 -13.512 1.00 0.00 28 ASP A N 12
ATOM 11622 C CA . ASP A 1 28 ? 50.699 -1.326 -14.024 1.00 0.00 28 ASP A CA 12
ATOM 11623 C C . ASP A 1 28 ? 50.237 -2.797 -13.954 1.00 0.00 28 ASP A C 12
ATOM 11624 O O . ASP A 1 28 ? 51.029 -3.711 -14.228 1.00 0.00 28 ASP A O 12
ATOM 11633 N N . ILE A 1 29 ? 48.951 -3.016 -13.637 1.00 0.00 29 ILE A N 12
ATOM 11634 C CA . ILE A 1 29 ? 48.360 -4.364 -13.510 1.00 0.00 29 ILE A CA 12
ATOM 11635 C C . ILE A 1 29 ? 47.368 -4.591 -14.669 1.00 0.00 29 ILE A C 12
ATOM 11636 O O . ILE A 1 29 ? 46.310 -3.945 -14.728 1.00 0.00 29 ILE A O 12
ATOM 11652 N N . LYS A 1 30 ? 47.719 -5.508 -15.589 1.00 0.00 30 LYS A N 12
ATOM 11653 C CA . LYS A 1 30 ? 46.887 -5.826 -16.763 1.00 0.00 30 LYS A CA 12
ATOM 11654 C C . LYS A 1 30 ? 46.024 -7.073 -16.456 1.00 0.00 30 LYS A C 12
ATOM 11655 O O . LYS A 1 30 ? 46.531 -8.194 -16.309 1.00 0.00 30 LYS A O 12
ATOM 11674 N N . VAL A 1 31 ? 44.717 -6.842 -16.261 1.00 0.00 31 VAL A N 12
ATOM 11675 C CA . VAL A 1 31 ? 43.722 -7.910 -16.021 1.00 0.00 31 VAL A CA 12
ATOM 11676 C C . VAL A 1 31 ? 42.702 -7.909 -17.175 1.00 0.00 31 VAL A C 12
ATOM 11677 O O . VAL A 1 31 ? 42.398 -6.852 -17.734 1.00 0.00 31 VAL A O 12
ATOM 11690 N N . THR A 1 32 ? 42.203 -9.103 -17.540 1.00 0.00 32 THR A N 12
ATOM 11691 C CA . THR A 1 32 ? 41.120 -9.268 -18.523 1.00 0.00 32 THR A CA 12
ATOM 11692 C C . THR A 1 32 ? 40.312 -10.535 -18.188 1.00 0.00 32 THR A C 12
ATOM 11693 O O . THR A 1 32 ? 40.864 -11.519 -17.671 1.00 0.00 32 THR A O 12
ATOM 11704 N N . PHE A 1 33 ? 39.002 -10.497 -18.470 1.00 0.00 33 PHE A N 12
ATOM 11705 C CA . PHE A 1 33 ? 38.049 -11.556 -18.091 1.00 0.00 33 PHE A CA 12
ATOM 11706 C C . PHE A 1 33 ? 37.320 -12.088 -19.329 1.00 0.00 33 PHE A C 12
ATOM 11707 O O . PHE A 1 33 ? 36.773 -11.299 -20.102 1.00 0.00 33 PHE A O 12
ATOM 11724 N N . ASP A 1 34 ? 37.276 -13.428 -19.472 1.00 0.00 34 ASP A N 12
ATOM 11725 C CA . ASP A 1 34 ? 36.655 -14.112 -20.637 1.00 0.00 34 ASP A CA 12
ATOM 11726 C C . ASP A 1 34 ? 35.119 -13.903 -20.681 1.00 0.00 34 ASP A C 12
ATOM 11727 O O . ASP A 1 34 ? 34.507 -13.984 -21.752 1.00 0.00 34 ASP A O 12
ATOM 11736 N N . ASN A 1 35 ? 34.509 -13.657 -19.501 1.00 0.00 35 ASN A N 12
ATOM 11737 C CA . ASN A 1 35 ? 33.079 -13.298 -19.370 1.00 0.00 35 ASN A CA 12
ATOM 11738 C C . ASN A 1 35 ? 32.964 -11.795 -19.026 1.00 0.00 35 ASN A C 12
ATOM 11739 O O . ASN A 1 35 ? 33.072 -11.437 -17.853 1.00 0.00 35 ASN A O 12
ATOM 11750 N N . PRO A 1 36 ? 32.800 -10.880 -20.038 1.00 0.00 36 PRO A N 12
ATOM 11751 C CA . PRO A 1 36 ? 32.645 -9.419 -19.788 1.00 0.00 36 PRO A CA 12
ATOM 11752 C C . PRO A 1 36 ? 31.390 -9.042 -18.956 1.00 0.00 36 PRO A C 12
ATOM 11753 O O . PRO A 1 36 ? 31.422 -8.061 -18.202 1.00 0.00 36 PRO A O 12
ATOM 11764 N N . GLU A 1 37 ? 30.313 -9.843 -19.083 1.00 0.00 37 GLU A N 12
ATOM 11765 C CA . GLU A 1 37 ? 28.962 -9.461 -18.618 1.00 0.00 37 GLU A CA 12
ATOM 11766 C C . GLU A 1 37 ? 28.895 -9.220 -17.089 1.00 0.00 37 GLU A C 12
ATOM 11767 O O . GLU A 1 37 ? 28.391 -8.182 -16.640 1.00 0.00 37 GLU A O 12
ATOM 11779 N N . LYS A 1 38 ? 29.395 -10.179 -16.298 1.00 0.00 38 LYS A N 12
ATOM 11780 C CA . LYS A 1 38 ? 29.358 -10.087 -14.816 1.00 0.00 38 LYS A CA 12
ATOM 11781 C C . LYS A 1 38 ? 30.667 -9.483 -14.272 1.00 0.00 38 LYS A C 12
ATOM 11782 O O . LYS A 1 38 ? 30.695 -8.954 -13.153 1.00 0.00 38 LYS A O 12
ATOM 11801 N N . ALA A 1 39 ? 31.735 -9.538 -15.086 1.00 0.00 39 ALA A N 12
ATOM 11802 C CA . ALA A 1 39 ? 33.082 -9.094 -14.678 1.00 0.00 39 ALA A CA 12
ATOM 11803 C C . ALA A 1 39 ? 33.215 -7.569 -14.633 1.00 0.00 39 ALA A C 12
ATOM 11804 O O . ALA A 1 39 ? 34.028 -7.044 -13.872 1.00 0.00 39 ALA A O 12
ATOM 11811 N N . LYS A 1 40 ? 32.431 -6.869 -15.474 1.00 0.00 40 LYS A N 12
ATOM 11812 C CA . LYS A 1 40 ? 32.368 -5.390 -15.473 1.00 0.00 40 LYS A CA 12
ATOM 11813 C C . LYS A 1 40 ? 31.715 -4.879 -14.171 1.00 0.00 40 LYS A C 12
ATOM 11814 O O . LYS A 1 40 ? 32.044 -3.793 -13.667 1.00 0.00 40 LYS A O 12
ATOM 11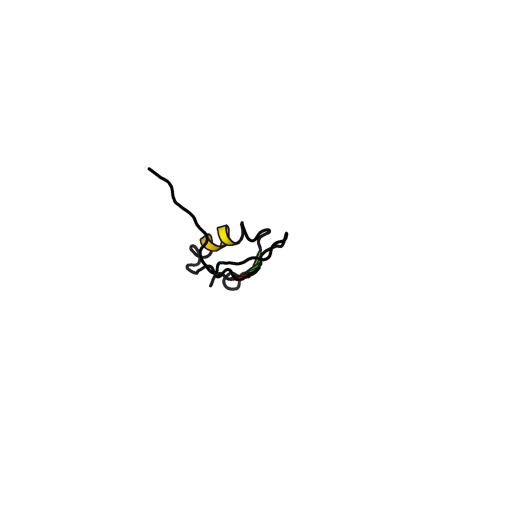833 N N . LYS A 1 41 ? 30.819 -5.712 -13.626 1.00 0.00 41 LYS A N 12
ATOM 11834 C CA . LYS A 1 41 ? 30.055 -5.419 -12.403 1.00 0.00 41 LYS A CA 12
ATOM 11835 C C . LYS A 1 41 ? 30.867 -5.850 -11.165 1.00 0.00 41 LYS A C 12
ATOM 11836 O O . LYS A 1 41 ? 30.625 -5.390 -10.046 1.00 0.00 41 LYS A O 12
ATOM 11855 N N . TYR A 1 42 ? 31.815 -6.764 -11.392 1.00 0.00 42 TYR A N 12
ATOM 11856 C CA . TYR A 1 42 ? 32.824 -7.157 -10.398 1.00 0.00 42 TYR A CA 12
ATOM 11857 C C . TYR A 1 42 ? 33.949 -6.098 -10.334 1.00 0.00 42 TYR A C 12
ATOM 11858 O O . TYR A 1 42 ? 34.477 -5.812 -9.254 1.00 0.00 42 TYR A O 12
ATOM 11876 N N . ALA A 1 43 ? 34.280 -5.513 -11.500 1.00 0.00 43 ALA A N 12
ATOM 11877 C CA . ALA A 1 43 ? 35.393 -4.551 -11.650 1.00 0.00 43 ALA A CA 12
ATOM 11878 C C . ALA A 1 43 ? 35.138 -3.252 -10.874 1.00 0.00 43 ALA A C 12
ATOM 11879 O O . ALA A 1 43 ? 36.077 -2.651 -10.329 1.00 0.00 43 ALA A O 12
ATOM 11886 N N . GLN A 1 44 ? 33.855 -2.830 -10.822 1.00 0.00 44 GLN A N 12
ATOM 11887 C CA . GLN A 1 44 ? 33.456 -1.615 -10.091 1.00 0.00 44 GLN A CA 12
ATOM 11888 C C . GLN A 1 44 ? 33.582 -1.795 -8.572 1.00 0.00 44 GLN A C 12
ATOM 11889 O O . GLN A 1 44 ? 33.764 -0.816 -7.843 1.00 0.00 44 GLN A O 12
ATOM 11903 N N . LYS A 1 45 ? 33.502 -3.057 -8.109 1.00 0.00 45 LYS A N 12
ATOM 11904 C CA . LYS A 1 45 ? 33.681 -3.395 -6.692 1.00 0.00 45 LYS A CA 12
ATOM 11905 C C . LYS A 1 45 ? 35.176 -3.585 -6.370 1.00 0.00 45 LYS A C 12
ATOM 11906 O O . LYS A 1 45 ? 35.620 -3.219 -5.284 1.00 0.00 45 LYS A O 12
ATOM 11925 N N . LEU A 1 46 ? 35.935 -4.136 -7.338 1.00 0.00 46 LEU A N 12
ATOM 11926 C CA . LEU A 1 46 ? 37.380 -4.421 -7.191 1.00 0.00 46 LEU A CA 12
ATOM 11927 C C . LEU A 1 46 ? 38.159 -3.097 -6.983 1.00 0.00 46 LEU A C 12
ATOM 11928 O O . LEU A 1 46 ? 39.053 -3.015 -6.130 1.00 0.00 46 LEU A O 12
ATOM 11944 N N . ALA A 1 47 ? 37.777 -2.071 -7.763 1.00 0.00 47 ALA A N 12
ATOM 11945 C CA . ALA A 1 47 ? 38.293 -0.694 -7.613 1.00 0.00 47 ALA A CA 12
ATOM 11946 C C . ALA A 1 47 ? 37.864 -0.096 -6.273 1.00 0.00 47 ALA A C 12
ATOM 11947 O O . ALA A 1 47 ? 38.666 0.537 -5.589 1.00 0.00 47 ALA A O 12
ATOM 11954 N N . LYS A 1 48 ? 36.603 -0.354 -5.893 1.00 0.00 48 LYS A N 12
ATOM 11955 C CA . LYS A 1 48 ? 35.996 0.202 -4.669 1.00 0.00 48 LYS A CA 12
ATOM 11956 C C . LYS A 1 48 ? 36.706 -0.328 -3.395 1.00 0.00 48 LYS A C 12
ATOM 11957 O O . LYS A 1 48 ? 36.768 0.379 -2.381 1.00 0.00 48 LYS A O 12
ATOM 11976 N N . ILE A 1 49 ? 37.250 -1.570 -3.476 1.00 0.00 49 ILE A N 12
ATOM 11977 C CA . ILE A 1 49 ? 38.066 -2.180 -2.397 1.00 0.00 49 ILE A CA 12
ATOM 11978 C C . ILE A 1 49 ? 39.344 -1.346 -2.160 1.00 0.00 49 ILE A C 12
ATOM 11979 O O . ILE A 1 49 ? 39.687 -1.008 -1.017 1.00 0.00 49 ILE A O 12
ATOM 11995 N N . TYR A 1 50 ? 40.027 -1.009 -3.268 1.00 0.00 50 TYR A N 12
ATOM 11996 C CA . TYR A 1 50 ? 41.261 -0.191 -3.246 1.00 0.00 50 TYR A CA 12
ATOM 11997 C C . TYR A 1 50 ? 40.954 1.322 -3.168 1.00 0.00 50 TYR A C 12
ATOM 11998 O O . TYR A 1 50 ? 41.877 2.145 -3.227 1.00 0.00 50 TYR A O 12
ATOM 12016 N N . GLN A 1 51 ? 39.645 1.664 -3.058 1.00 0.00 51 GLN A N 12
ATOM 12017 C CA . GLN A 1 51 ? 39.124 3.050 -2.951 1.00 0.00 51 GLN A CA 12
ATOM 12018 C C . GLN A 1 51 ? 39.304 3.851 -4.264 1.00 0.00 51 GLN A C 12
ATOM 12019 O O . GLN A 1 51 ? 39.057 5.065 -4.295 1.00 0.00 51 GLN A O 12
ATOM 12033 N N . LEU A 1 52 ? 39.703 3.156 -5.340 1.00 0.00 52 LEU A N 12
ATOM 12034 C CA . LEU A 1 52 ? 40.062 3.774 -6.627 1.00 0.00 52 LEU A CA 12
ATOM 12035 C C . LEU A 1 52 ? 38.826 4.002 -7.517 1.00 0.00 52 LEU A C 12
ATOM 12036 O O . LEU A 1 52 ? 37.720 3.534 -7.208 1.00 0.00 52 LEU A O 12
ATOM 12052 N N . THR A 1 53 ? 39.041 4.708 -8.642 1.00 0.00 53 THR A N 12
ATOM 12053 C CA . THR A 1 53 ? 37.957 5.221 -9.494 1.00 0.00 53 THR A CA 12
ATOM 12054 C C . THR A 1 53 ? 37.681 4.254 -10.645 1.00 0.00 53 THR A C 12
ATOM 12055 O O . THR A 1 53 ? 38.614 3.783 -11.311 1.00 0.00 53 THR A O 12
ATOM 12066 N N . VAL A 1 54 ? 36.394 3.972 -10.873 1.00 0.00 54 VAL A N 12
ATOM 12067 C CA . VAL A 1 54 ? 35.953 3.068 -11.934 1.00 0.00 54 VAL A CA 12
ATOM 12068 C C . VAL A 1 54 ? 35.697 3.881 -13.218 1.00 0.00 54 VAL A C 12
ATOM 12069 O O . VAL A 1 54 ? 34.613 4.460 -13.391 1.00 0.00 54 VAL A O 12
ATOM 12082 N N . HIS A 1 55 ? 36.712 3.967 -14.088 1.00 0.00 55 HIS A N 12
ATOM 12083 C CA . HIS A 1 55 ? 36.590 4.643 -15.388 1.00 0.00 55 HIS A CA 12
ATOM 12084 C C . HIS A 1 55 ? 36.134 3.613 -16.436 1.00 0.00 55 HIS A C 12
ATOM 12085 O O . HIS A 1 55 ? 36.956 2.906 -17.032 1.00 0.00 55 HIS A O 12
ATOM 12100 N N . VAL A 1 56 ? 34.806 3.515 -16.616 1.00 0.00 56 VAL A N 12
ATOM 12101 C CA . VAL A 1 56 ? 34.188 2.590 -17.579 1.00 0.00 56 VAL A CA 12
ATOM 12102 C C . VAL A 1 56 ? 34.045 3.271 -18.960 1.00 0.00 56 VAL A C 12
ATOM 12103 O O . VAL A 1 56 ? 33.268 4.218 -19.129 1.00 0.00 56 VAL A O 12
ATOM 12116 N N . HIS A 1 57 ? 34.860 2.818 -19.925 1.00 0.00 57 HIS A N 12
ATOM 12117 C CA . HIS A 1 57 ? 34.808 3.282 -21.319 1.00 0.00 57 HIS A CA 12
ATOM 12118 C C . HIS A 1 57 ? 34.731 2.043 -22.223 1.00 0.00 57 HIS A C 12
ATOM 12119 O O . HIS A 1 57 ? 35.759 1.486 -22.639 1.00 0.00 57 HIS A O 12
ATOM 12134 N N . GLY A 1 58 ? 33.485 1.588 -22.465 1.00 0.00 58 GLY A N 12
ATOM 12135 C CA . GLY A 1 58 ? 33.229 0.307 -23.117 1.00 0.00 58 GLY A CA 12
ATOM 12136 C C . GLY A 1 58 ? 33.528 -0.863 -22.179 1.00 0.00 58 GLY A C 12
ATOM 12137 O O . GLY A 1 58 ? 33.204 -0.797 -20.985 1.00 0.00 58 GLY A O 12
ATOM 12141 N N . ASP A 1 59 ? 34.143 -1.933 -22.715 1.00 0.00 59 ASP A N 12
ATOM 12142 C CA . ASP A 1 59 ? 34.598 -3.096 -21.911 1.00 0.00 59 ASP A CA 12
ATOM 12143 C C . ASP A 1 59 ? 35.913 -2.775 -21.170 1.00 0.00 59 ASP A C 12
ATOM 12144 O O . ASP A 1 59 ? 36.216 -3.376 -20.129 1.00 0.00 59 ASP A O 12
ATOM 12153 N N . THR A 1 60 ? 36.687 -1.829 -21.735 1.00 0.00 60 THR A N 12
ATOM 12154 C CA . THR A 1 60 ? 37.942 -1.355 -21.143 1.00 0.00 60 THR A CA 12
ATOM 12155 C C . THR A 1 60 ? 37.643 -0.487 -19.898 1.00 0.00 60 THR A C 12
ATOM 12156 O O . THR A 1 60 ? 37.122 0.630 -20.016 1.00 0.00 60 THR A O 12
ATOM 12167 N N . ILE A 1 61 ? 37.942 -1.037 -18.709 1.00 0.00 61 ILE A N 12
ATOM 12168 C CA . ILE A 1 61 ? 37.700 -0.368 -17.418 1.00 0.00 61 ILE A CA 12
ATOM 12169 C C . ILE A 1 61 ? 39.044 -0.011 -16.760 1.00 0.00 61 ILE A C 12
ATOM 12170 O O . ILE A 1 61 ? 39.743 -0.888 -16.241 1.00 0.00 61 ILE A O 12
ATOM 12186 N N . HIS A 1 62 ? 39.424 1.276 -16.821 1.00 0.00 62 HIS A N 12
ATOM 12187 C CA . HIS A 1 62 ? 40.633 1.769 -16.147 1.00 0.00 62 HIS A CA 12
ATOM 12188 C C . HIS A 1 62 ? 40.327 2.071 -14.670 1.00 0.00 62 HIS A C 12
ATOM 12189 O O . HIS A 1 62 ? 39.412 2.832 -14.359 1.00 0.00 62 HIS A O 12
ATOM 12204 N N . VAL A 1 63 ? 41.093 1.444 -13.779 1.00 0.00 63 VAL A N 12
ATOM 12205 C CA . VAL A 1 63 ? 41.037 1.680 -12.332 1.00 0.00 63 VAL A CA 12
ATOM 12206 C C . VAL A 1 63 ? 42.168 2.652 -11.953 1.00 0.00 63 VAL A C 12
ATOM 12207 O O . VAL A 1 63 ? 43.352 2.301 -12.060 1.00 0.00 63 VAL A O 12
ATOM 12220 N N . LYS A 1 64 ? 41.799 3.894 -11.574 1.00 0.00 64 LYS A N 12
ATOM 12221 C CA . LYS A 1 64 ? 42.769 4.963 -11.251 1.00 0.00 64 LYS A CA 12
ATOM 12222 C C . LYS A 1 64 ? 42.596 5.428 -9.785 1.00 0.00 64 LYS A C 12
ATOM 12241 N N . MET A 1 1 ? 26.595 2.086 12.746 1.00 0.00 1 MET A N 13
ATOM 12242 C CA . MET A 1 1 ? 27.597 1.998 11.647 1.00 0.00 1 MET A CA 13
ATOM 12243 C C . MET A 1 1 ? 27.367 0.736 10.795 1.00 0.00 1 MET A C 13
ATOM 12244 O O . MET A 1 1 ? 26.519 -0.107 11.127 1.00 0.00 1 MET A O 13
ATOM 12257 N N . GLY A 1 2 ? 28.137 0.620 9.695 1.00 0.00 2 GLY A N 13
ATOM 12258 C CA . GLY A 1 2 ? 27.988 -0.482 8.746 1.00 0.00 2 GLY A CA 13
ATOM 12259 C C . GLY A 1 2 ? 26.900 -0.200 7.718 1.00 0.00 2 GLY A C 13
ATOM 12260 O O . GLY A 1 2 ? 25.959 -0.989 7.563 1.00 0.00 2 GLY A O 13
ATOM 12264 N N . SER A 1 3 ? 27.044 0.945 7.023 1.00 0.00 3 SER A N 13
ATOM 12265 C CA . SER A 1 3 ? 26.097 1.410 6.000 1.00 0.00 3 SER A CA 13
ATOM 12266 C C . SER A 1 3 ? 26.083 0.456 4.783 1.00 0.00 3 SER A C 13
ATOM 12267 O O . SER A 1 3 ? 27.070 0.370 4.032 1.00 0.00 3 SER A O 13
ATOM 12275 N N . SER A 1 4 ? 24.969 -0.282 4.634 1.00 0.00 4 SER A N 13
ATOM 12276 C CA . SER A 1 4 ? 24.764 -1.233 3.535 1.00 0.00 4 SER A CA 13
ATOM 12277 C C . SER A 1 4 ? 24.439 -0.475 2.233 1.00 0.00 4 SER A C 13
ATOM 12278 O O . SER A 1 4 ? 23.277 -0.151 1.965 1.00 0.00 4 SER A O 13
ATOM 12286 N N . HIS A 1 5 ? 25.495 -0.141 1.468 1.00 0.00 5 HIS A N 13
ATOM 12287 C CA . HIS A 1 5 ? 25.366 0.549 0.173 1.00 0.00 5 HIS A CA 13
ATOM 12288 C C . HIS A 1 5 ? 24.968 -0.460 -0.918 1.00 0.00 5 HIS A C 13
ATOM 12289 O O . HIS A 1 5 ? 25.448 -1.603 -0.928 1.00 0.00 5 HIS A O 13
ATOM 12304 N N . HIS A 1 6 ? 24.080 -0.030 -1.823 1.00 0.00 6 HIS A N 13
ATOM 12305 C CA . HIS A 1 6 ? 23.516 -0.893 -2.873 1.00 0.00 6 HIS A CA 13
ATOM 12306 C C . HIS A 1 6 ? 24.491 -1.007 -4.065 1.00 0.00 6 HIS A C 13
ATOM 12307 O O . HIS A 1 6 ? 25.207 -0.049 -4.386 1.00 0.00 6 HIS A O 13
ATOM 12322 N N . HIS A 1 7 ? 24.490 -2.180 -4.717 1.00 0.00 7 HIS A N 13
ATOM 12323 C CA . HIS A 1 7 ? 25.351 -2.485 -5.880 1.00 0.00 7 HIS A CA 13
ATOM 12324 C C . HIS A 1 7 ? 24.521 -3.127 -7.008 1.00 0.00 7 HIS A C 13
ATOM 12325 O O . HIS A 1 7 ? 23.354 -3.500 -6.807 1.00 0.00 7 HIS A O 13
ATOM 12340 N N . HIS A 1 8 ? 25.149 -3.279 -8.185 1.00 0.00 8 HIS A N 13
ATOM 12341 C CA . HIS A 1 8 ? 24.528 -3.911 -9.360 1.00 0.00 8 HIS A CA 13
ATOM 12342 C C . HIS A 1 8 ? 24.693 -5.440 -9.305 1.00 0.00 8 HIS A C 13
ATOM 12343 O O . HIS A 1 8 ? 25.736 -5.947 -8.879 1.00 0.00 8 HIS A O 13
ATOM 12358 N N . HIS A 1 9 ? 23.637 -6.166 -9.712 1.00 0.00 9 HIS A N 13
ATOM 12359 C CA . HIS A 1 9 ? 23.640 -7.644 -9.788 1.00 0.00 9 HIS A CA 13
ATOM 12360 C C . HIS A 1 9 ? 24.024 -8.098 -11.205 1.00 0.00 9 HIS A C 13
ATOM 12361 O O . HIS A 1 9 ? 24.863 -8.986 -11.377 1.00 0.00 9 HIS A O 13
ATOM 12376 N N . HIS A 1 10 ? 23.384 -7.484 -12.220 1.00 0.00 10 HIS A N 13
ATOM 12377 C CA . HIS A 1 10 ? 23.612 -7.804 -13.651 1.00 0.00 10 HIS A CA 13
ATOM 12378 C C . HIS A 1 10 ? 23.595 -6.534 -14.517 1.00 0.00 10 HIS A C 13
ATOM 12379 O O . HIS A 1 10 ? 23.435 -5.421 -14.024 1.00 0.00 10 HIS A O 13
ATOM 12394 N N . SER A 1 11 ? 23.781 -6.741 -15.821 1.00 0.00 11 SER A N 13
ATOM 12395 C CA . SER A 1 11 ? 23.658 -5.720 -16.861 1.00 0.00 11 SER A CA 13
ATOM 12396 C C . SER A 1 11 ? 22.884 -6.353 -18.040 1.00 0.00 11 SER A C 13
ATOM 12397 O O . SER A 1 11 ? 22.011 -7.201 -17.815 1.00 0.00 11 SER A O 13
ATOM 12405 N N . SER A 1 12 ? 23.156 -5.916 -19.283 1.00 0.00 12 SER A N 13
ATOM 12406 C CA . SER A 1 12 ? 22.689 -6.621 -20.483 1.00 0.00 12 SER A CA 13
ATOM 12407 C C . SER A 1 12 ? 23.410 -7.981 -20.606 1.00 0.00 12 SER A C 13
ATOM 12408 O O . SER A 1 12 ? 22.772 -9.028 -20.751 1.00 0.00 12 SER A O 13
ATOM 12416 N N . GLY A 1 13 ? 24.757 -7.934 -20.504 1.00 0.00 13 GLY A N 13
ATOM 12417 C CA . GLY A 1 13 ? 25.617 -9.099 -20.744 1.00 0.00 13 GLY A CA 13
ATOM 12418 C C . GLY A 1 13 ? 25.563 -9.587 -22.194 1.00 0.00 13 GLY A C 13
ATOM 12419 O O . GLY A 1 13 ? 25.904 -10.742 -22.479 1.00 0.00 13 GLY A O 13
ATOM 12423 N N . LEU A 1 14 ? 25.130 -8.693 -23.108 1.00 0.00 14 LEU A N 13
ATOM 12424 C CA . LEU A 1 14 ? 24.903 -9.014 -24.524 1.00 0.00 14 LEU A CA 13
ATOM 12425 C C . LEU A 1 14 ? 25.981 -8.324 -25.374 1.00 0.00 14 LEU A C 13
ATOM 12426 O O . LEU A 1 14 ? 25.977 -7.097 -25.522 1.00 0.00 14 LEU A O 13
ATOM 12442 N N . VAL A 1 15 ? 26.922 -9.121 -25.892 1.00 0.00 15 VAL A N 13
ATOM 12443 C CA . VAL A 1 15 ? 27.908 -8.696 -26.910 1.00 0.00 15 VAL A CA 13
ATOM 12444 C C . VAL A 1 15 ? 27.778 -9.621 -28.143 1.00 0.00 15 VAL A C 13
ATOM 12445 O O . VAL A 1 15 ? 27.126 -10.671 -28.042 1.00 0.00 15 VAL A O 13
ATOM 12458 N N . PRO A 1 16 ? 28.345 -9.235 -29.341 1.00 0.00 16 PRO A N 13
ATOM 12459 C CA . PRO A 1 16 ? 28.516 -10.173 -30.482 1.00 0.00 16 PRO A CA 13
ATOM 12460 C C . PRO A 1 16 ? 29.183 -11.502 -30.045 1.00 0.00 16 PRO A C 13
ATOM 12461 O O . PRO A 1 16 ? 30.117 -11.489 -29.229 1.00 0.00 16 PRO A O 13
ATOM 12472 N N . ARG A 1 17 ? 28.678 -12.633 -30.575 1.00 0.00 17 ARG A N 13
ATOM 12473 C CA . ARG A 1 17 ? 29.126 -13.975 -30.173 1.00 0.00 17 ARG A CA 13
ATOM 12474 C C . ARG A 1 17 ? 30.605 -14.198 -30.555 1.00 0.00 17 ARG A C 13
ATOM 12475 O O . ARG A 1 17 ? 30.923 -14.438 -31.725 1.00 0.00 17 ARG A O 13
ATOM 12496 N N . GLY A 1 18 ? 31.489 -14.067 -29.556 1.00 0.00 18 GLY A N 13
ATOM 12497 C CA . GLY A 1 18 ? 32.923 -14.255 -29.734 1.00 0.00 18 GLY A CA 13
ATOM 12498 C C . GLY A 1 18 ? 33.689 -13.989 -28.449 1.00 0.00 18 GLY A C 13
ATOM 12499 O O . GLY A 1 18 ? 33.114 -13.493 -27.466 1.00 0.00 18 GLY A O 13
ATOM 12503 N N . SER A 1 19 ? 34.995 -14.309 -28.457 1.00 0.00 19 SER A N 13
ATOM 12504 C CA . SER A 1 19 ? 35.878 -14.117 -27.296 1.00 0.00 19 SER A CA 13
ATOM 12505 C C . SER A 1 19 ? 36.150 -12.613 -27.076 1.00 0.00 19 SER A C 13
ATOM 12506 O O . SER A 1 19 ? 36.964 -12.003 -27.786 1.00 0.00 19 SER A O 13
ATOM 12514 N N . HIS A 1 20 ? 35.427 -12.016 -26.110 1.00 0.00 20 HIS A N 13
ATOM 12515 C CA . HIS A 1 20 ? 35.570 -10.596 -25.745 1.00 0.00 20 HIS A CA 13
ATOM 12516 C C . HIS A 1 20 ? 35.974 -10.509 -24.268 1.00 0.00 20 HIS A C 13
ATOM 12517 O O . HIS A 1 20 ? 35.115 -10.380 -23.377 1.00 0.00 20 HIS A O 13
ATOM 12532 N N . MET A 1 21 ? 37.295 -10.620 -24.017 1.00 0.00 21 MET A N 13
ATOM 12533 C CA . MET A 1 21 ? 37.861 -10.528 -22.666 1.00 0.00 21 MET A CA 13
ATOM 12534 C C . MET A 1 21 ? 37.906 -9.054 -22.227 1.00 0.00 21 MET A C 13
ATOM 12535 O O . MET A 1 21 ? 38.811 -8.292 -22.583 1.00 0.00 21 MET A O 13
ATOM 12549 N N . THR A 1 22 ? 36.840 -8.648 -21.514 1.00 0.00 22 THR A N 13
ATOM 12550 C CA . THR A 1 22 ? 36.686 -7.296 -20.984 1.00 0.00 22 THR A CA 13
ATOM 12551 C C . THR A 1 22 ? 37.759 -7.044 -19.905 1.00 0.00 22 THR A C 13
ATOM 12552 O O . THR A 1 22 ? 37.704 -7.590 -18.790 1.00 0.00 22 THR A O 13
ATOM 12563 N N . THR A 1 23 ? 38.754 -6.256 -20.307 1.00 0.00 23 THR A N 13
ATOM 12564 C CA . THR A 1 23 ? 39.981 -6.020 -19.559 1.00 0.00 23 THR A CA 13
ATOM 12565 C C . THR A 1 23 ? 39.804 -4.854 -18.576 1.00 0.00 23 THR A C 13
ATOM 12566 O O . THR A 1 23 ? 39.604 -3.697 -18.989 1.00 0.00 23 THR A O 13
ATOM 12577 N N . VAL A 1 24 ? 39.842 -5.184 -17.273 1.00 0.00 24 VAL A N 13
ATOM 12578 C CA . VAL A 1 24 ? 39.820 -4.196 -16.195 1.00 0.00 24 VAL A CA 13
ATOM 12579 C C . VAL A 1 24 ? 41.265 -3.795 -15.835 1.00 0.00 24 VAL A C 13
ATOM 12580 O O . VAL A 1 24 ? 41.996 -4.558 -15.196 1.00 0.00 24 VAL A O 13
ATOM 12593 N N . LYS A 1 25 ? 41.673 -2.592 -16.276 1.00 0.00 25 LYS A N 13
ATOM 12594 C CA . LYS A 1 25 ? 43.054 -2.095 -16.128 1.00 0.00 25 LYS A CA 13
ATOM 12595 C C . LYS A 1 25 ? 43.197 -1.156 -14.917 1.00 0.00 25 LYS A C 13
ATOM 12596 O O . LYS A 1 25 ? 42.300 -0.363 -14.603 1.00 0.00 25 LYS A O 13
ATOM 12615 N N . LEU A 1 26 ? 44.344 -1.295 -14.235 1.00 0.00 26 LEU A N 13
ATOM 12616 C CA . LEU A 1 26 ? 44.738 -0.508 -13.044 1.00 0.00 26 LEU A CA 13
ATOM 12617 C C . LEU A 1 26 ? 46.134 0.102 -13.286 1.00 0.00 26 LEU A C 13
ATOM 12618 O O . LEU A 1 26 ? 46.643 0.059 -14.415 1.00 0.00 26 LEU A O 13
ATOM 12634 N N . GLY A 1 27 ? 46.735 0.683 -12.234 1.00 0.00 27 GLY A N 13
ATOM 12635 C CA . GLY A 1 27 ? 48.130 1.113 -12.281 1.00 0.00 27 GLY A CA 13
ATOM 12636 C C . GLY A 1 27 ? 49.061 -0.097 -12.344 1.00 0.00 27 GLY A C 13
ATOM 12637 O O . GLY A 1 27 ? 49.238 -0.756 -11.326 1.00 0.00 27 GLY A O 13
ATOM 12641 N N . ASP A 1 28 ? 49.570 -0.405 -13.563 1.00 0.00 28 ASP A N 13
ATOM 12642 C CA . ASP A 1 28 ? 50.423 -1.585 -13.925 1.00 0.00 28 ASP A CA 13
ATOM 12643 C C . ASP A 1 28 ? 49.651 -2.928 -13.898 1.00 0.00 28 ASP A C 13
ATOM 12644 O O . ASP A 1 28 ? 49.799 -3.743 -14.810 1.00 0.00 28 ASP A O 13
ATOM 12653 N N . ILE A 1 29 ? 48.859 -3.158 -12.837 1.00 0.00 29 ILE A N 13
ATOM 12654 C CA . ILE A 1 29 ? 48.030 -4.363 -12.666 1.00 0.00 29 ILE A CA 13
ATOM 12655 C C . ILE A 1 29 ? 46.928 -4.398 -13.739 1.00 0.00 29 ILE A C 13
ATOM 12656 O O . ILE A 1 29 ? 46.231 -3.405 -13.942 1.00 0.00 29 ILE A O 13
ATOM 12672 N N . LYS A 1 30 ? 46.796 -5.535 -14.420 1.00 0.00 30 LYS A N 13
ATOM 12673 C CA . LYS A 1 30 ? 45.816 -5.740 -15.493 1.00 0.00 30 LYS A CA 13
ATOM 12674 C C . LYS A 1 30 ? 45.044 -7.043 -15.241 1.00 0.00 30 LYS A C 13
ATOM 12675 O O . LYS A 1 30 ? 45.650 -8.107 -15.051 1.00 0.00 30 LYS A O 13
ATOM 12694 N N . VAL A 1 31 ? 43.706 -6.935 -15.223 1.00 0.00 31 VAL A N 13
ATOM 12695 C CA . VAL A 1 31 ? 42.778 -8.066 -15.019 1.00 0.00 31 VAL A CA 13
ATOM 12696 C C . VAL A 1 31 ? 41.943 -8.264 -16.297 1.00 0.00 31 VAL A C 13
ATOM 12697 O O . VAL A 1 31 ? 41.630 -7.288 -16.976 1.00 0.00 31 VAL A O 13
ATOM 12710 N N . THR A 1 32 ? 41.601 -9.516 -16.631 1.00 0.00 32 THR A N 13
ATOM 12711 C CA . THR A 1 32 ? 40.810 -9.846 -17.835 1.00 0.00 32 THR A CA 13
ATOM 12712 C C . THR A 1 32 ? 39.651 -10.793 -17.460 1.00 0.00 32 THR A C 13
ATOM 12713 O O . THR A 1 32 ? 39.840 -11.731 -16.678 1.00 0.00 32 THR A O 13
ATOM 12724 N N . PHE A 1 33 ? 38.451 -10.511 -17.997 1.00 0.00 33 PHE A N 13
ATOM 12725 C CA . PHE A 1 33 ? 37.251 -11.357 -17.832 1.00 0.00 33 PHE A CA 13
ATOM 12726 C C . PHE A 1 33 ? 36.686 -11.687 -19.220 1.00 0.00 33 PHE A C 13
ATOM 12727 O O . PHE A 1 33 ? 36.190 -10.790 -19.904 1.00 0.00 33 PHE A O 13
ATOM 12744 N N . ASP A 1 34 ? 36.758 -12.975 -19.616 1.00 0.00 34 ASP A N 13
ATOM 12745 C CA . ASP A 1 34 ? 36.263 -13.470 -20.933 1.00 0.00 34 ASP A CA 13
ATOM 12746 C C . ASP A 1 34 ? 34.762 -13.176 -21.142 1.00 0.00 34 ASP A C 13
ATOM 12747 O O . ASP A 1 34 ? 34.285 -13.079 -22.284 1.00 0.00 34 ASP A O 13
ATOM 12756 N N . ASN A 1 35 ? 34.036 -13.034 -20.031 1.00 0.00 35 ASN A N 13
ATOM 12757 C CA . ASN A 1 35 ? 32.602 -12.720 -20.031 1.00 0.00 35 ASN A CA 13
ATOM 12758 C C . ASN A 1 35 ? 32.394 -11.253 -19.582 1.00 0.00 35 ASN A C 13
ATOM 12759 O O . ASN A 1 35 ? 32.841 -10.884 -18.488 1.00 0.00 35 ASN A O 13
ATOM 12770 N N . PRO A 1 36 ? 31.708 -10.399 -20.416 1.00 0.00 36 PRO A N 13
ATOM 12771 C CA . PRO A 1 36 ? 31.528 -8.948 -20.128 1.00 0.00 36 PRO A CA 13
ATOM 12772 C C . PRO A 1 36 ? 30.574 -8.674 -18.943 1.00 0.00 36 PRO A C 13
ATOM 12773 O O . PRO A 1 36 ? 30.645 -7.611 -18.315 1.00 0.00 36 PRO A O 13
ATOM 12784 N N . GLU A 1 37 ? 29.679 -9.642 -18.664 1.00 0.00 37 GLU A N 13
ATOM 12785 C CA . GLU A 1 37 ? 28.711 -9.558 -17.562 1.00 0.00 37 GLU A CA 13
ATOM 12786 C C . GLU A 1 37 ? 29.459 -9.633 -16.219 1.00 0.00 37 GLU A C 13
ATOM 12787 O O . GLU A 1 37 ? 29.376 -8.712 -15.398 1.00 0.00 37 GLU A O 13
ATOM 12799 N N . LYS A 1 38 ? 30.250 -10.716 -16.055 1.00 0.00 38 LYS A N 13
ATOM 12800 C CA . LYS A 1 38 ? 31.066 -10.965 -14.844 1.00 0.00 38 LYS A CA 13
ATOM 12801 C C . LYS A 1 38 ? 32.108 -9.852 -14.621 1.00 0.00 38 LYS A C 13
ATOM 12802 O O . LYS A 1 38 ? 32.469 -9.551 -13.485 1.00 0.00 38 LYS A O 13
ATOM 12821 N N . ALA A 1 39 ? 32.574 -9.253 -15.730 1.00 0.00 39 ALA A N 13
ATOM 12822 C CA . ALA A 1 39 ? 33.564 -8.165 -15.713 1.00 0.00 39 ALA A CA 13
ATOM 12823 C C . ALA A 1 39 ? 33.106 -6.981 -14.857 1.00 0.00 39 ALA A C 13
ATOM 12824 O O . ALA A 1 39 ? 33.834 -6.529 -13.985 1.00 0.00 39 ALA A O 13
ATOM 12831 N N . LYS A 1 40 ? 31.871 -6.532 -15.105 1.00 0.00 40 LYS A N 13
ATOM 12832 C CA . LYS A 1 40 ? 31.265 -5.377 -14.412 1.00 0.00 40 LYS A CA 13
ATOM 12833 C C . LYS A 1 40 ? 30.971 -5.718 -12.940 1.00 0.00 40 LYS A C 13
ATOM 12834 O O . LYS A 1 40 ? 31.265 -4.933 -12.032 1.00 0.00 40 LYS A O 13
ATOM 12853 N N . LYS A 1 41 ? 30.415 -6.928 -12.747 1.00 0.00 41 LYS A N 13
ATOM 12854 C CA . LYS A 1 41 ? 30.026 -7.477 -11.432 1.00 0.00 41 LYS A CA 13
ATOM 12855 C C . LYS A 1 41 ? 31.217 -7.566 -10.453 1.00 0.00 41 LYS A C 13
ATOM 12856 O O . LYS A 1 41 ? 31.032 -7.521 -9.232 1.00 0.00 41 LYS A O 13
ATOM 12875 N N . TYR A 1 42 ? 32.436 -7.714 -11.005 1.00 0.00 42 TYR A N 13
ATOM 12876 C CA . TYR A 1 42 ? 33.676 -7.853 -10.215 1.00 0.00 42 TYR A CA 13
ATOM 12877 C C . TYR A 1 42 ? 34.510 -6.547 -10.229 1.00 0.00 42 TYR A C 13
ATOM 12878 O O . TYR A 1 42 ? 35.243 -6.280 -9.280 1.00 0.00 42 TYR A O 13
ATOM 12896 N N . ALA A 1 43 ? 34.371 -5.721 -11.292 1.00 0.00 43 ALA A N 13
ATOM 12897 C CA . ALA A 1 43 ? 35.122 -4.439 -11.429 1.00 0.00 43 ALA A CA 13
ATOM 12898 C C . ALA A 1 43 ? 34.639 -3.392 -10.408 1.00 0.00 43 ALA A C 13
ATOM 12899 O O . ALA A 1 43 ? 35.415 -2.542 -9.950 1.00 0.00 43 ALA A O 13
ATOM 12906 N N . GLN A 1 44 ? 33.345 -3.478 -10.059 1.00 0.00 44 GLN A N 13
ATOM 12907 C CA . GLN A 1 44 ? 32.714 -2.612 -9.042 1.00 0.00 44 GLN A CA 13
ATOM 12908 C C . GLN A 1 44 ? 33.275 -2.896 -7.625 1.00 0.00 44 GLN A C 13
ATOM 12909 O O . GLN A 1 44 ? 33.173 -2.050 -6.733 1.00 0.00 44 GLN A O 13
ATOM 12923 N N . LYS A 1 45 ? 33.872 -4.092 -7.442 1.00 0.00 45 LYS A N 13
ATOM 12924 C CA . LYS A 1 45 ? 34.593 -4.452 -6.208 1.00 0.00 45 LYS A CA 13
ATOM 12925 C C . LYS A 1 45 ? 35.982 -3.775 -6.189 1.00 0.00 45 LYS A C 13
ATOM 12926 O O . LYS A 1 45 ? 36.400 -3.229 -5.158 1.00 0.00 45 LYS A O 13
ATOM 12945 N N . LEU A 1 46 ? 36.666 -3.793 -7.362 1.00 0.00 46 LEU A N 13
ATOM 12946 C CA . LEU A 1 46 ? 38.020 -3.198 -7.536 1.00 0.00 46 LEU A CA 13
ATOM 12947 C C . LEU A 1 46 ? 38.037 -1.684 -7.245 1.00 0.00 46 LEU A C 13
ATOM 12948 O O . LEU A 1 46 ? 39.106 -1.116 -6.991 1.00 0.00 46 LEU A O 13
ATOM 12964 N N . ALA A 1 47 ? 36.848 -1.052 -7.281 1.00 0.00 47 ALA A N 13
ATOM 12965 C CA . ALA A 1 47 ? 36.660 0.345 -6.860 1.00 0.00 47 ALA A CA 13
ATOM 12966 C C . ALA A 1 47 ? 37.188 0.560 -5.422 1.00 0.00 47 ALA A C 13
ATOM 12967 O O . ALA A 1 47 ? 38.086 1.377 -5.196 1.00 0.00 47 ALA A O 13
ATOM 12974 N N . LYS A 1 48 ? 36.672 -0.238 -4.472 1.00 0.00 48 LYS A N 13
ATOM 12975 C CA . LYS A 1 48 ? 37.037 -0.120 -3.044 1.00 0.00 48 LYS A CA 13
ATOM 12976 C C . LYS A 1 48 ? 38.225 -1.019 -2.655 1.00 0.00 48 LYS A C 13
ATOM 12977 O O . LYS A 1 48 ? 38.576 -1.087 -1.477 1.00 0.00 48 LYS A O 13
ATOM 12996 N N . ILE A 1 49 ? 38.846 -1.701 -3.633 1.00 0.00 49 ILE A N 13
ATOM 12997 C CA . ILE A 1 49 ? 40.134 -2.395 -3.410 1.00 0.00 49 ILE A CA 13
ATOM 12998 C C . ILE A 1 49 ? 41.287 -1.392 -3.609 1.00 0.00 49 ILE A C 13
ATOM 12999 O O . ILE A 1 49 ? 42.222 -1.331 -2.807 1.00 0.00 49 ILE A O 13
ATOM 13015 N N . TYR A 1 50 ? 41.185 -0.588 -4.685 1.00 0.00 50 TYR A N 13
ATOM 13016 C CA . TYR A 1 50 ? 42.231 0.378 -5.086 1.00 0.00 50 TYR A CA 13
ATOM 13017 C C . TYR A 1 50 ? 41.907 1.812 -4.616 1.00 0.00 50 TYR A C 13
ATOM 13018 O O . TYR A 1 50 ? 42.678 2.737 -4.906 1.00 0.00 50 TYR A O 13
ATOM 13036 N N . GLN A 1 51 ? 40.766 1.976 -3.895 1.00 0.00 51 GLN A N 13
ATOM 13037 C CA . GLN A 1 51 ? 40.276 3.284 -3.361 1.00 0.00 51 GLN A CA 13
ATOM 13038 C C . GLN A 1 51 ? 39.826 4.232 -4.512 1.00 0.00 51 GLN A C 13
ATOM 13039 O O . GLN A 1 51 ? 39.550 5.417 -4.296 1.00 0.00 51 GLN A O 13
ATOM 13053 N N . LEU A 1 52 ? 39.712 3.675 -5.724 1.00 0.00 52 LEU A N 13
ATOM 13054 C CA . LEU A 1 52 ? 39.451 4.428 -6.966 1.00 0.00 52 LEU A CA 13
ATOM 13055 C C . LEU A 1 52 ? 37.994 4.231 -7.425 1.00 0.00 52 LEU A C 13
ATOM 13056 O O . LEU A 1 52 ? 37.190 3.622 -6.707 1.00 0.00 52 LEU A O 13
ATOM 13072 N N . THR A 1 53 ? 37.644 4.779 -8.598 1.00 0.00 53 THR A N 13
ATOM 13073 C CA . THR A 1 53 ? 36.272 4.741 -9.138 1.00 0.00 53 THR A CA 13
ATOM 13074 C C . THR A 1 53 ? 36.247 3.978 -10.476 1.00 0.00 53 THR A C 13
ATOM 13075 O O . THR A 1 53 ? 37.008 4.297 -11.389 1.00 0.00 53 THR A O 13
ATOM 13086 N N . VAL A 1 54 ? 35.364 2.965 -10.570 1.00 0.00 54 VAL A N 13
ATOM 13087 C CA . VAL A 1 54 ? 35.194 2.139 -11.780 1.00 0.00 54 VAL A CA 13
ATOM 13088 C C . VAL A 1 54 ? 34.647 2.990 -12.959 1.00 0.00 54 VAL A C 13
ATOM 13089 O O . VAL A 1 54 ? 33.516 3.495 -12.911 1.00 0.00 54 VAL A O 13
ATOM 13102 N N . HIS A 1 55 ? 35.489 3.181 -13.996 1.00 0.00 55 HIS A N 13
ATOM 13103 C CA . HIS A 1 55 ? 35.166 4.024 -15.169 1.00 0.00 55 HIS A CA 13
ATOM 13104 C C . HIS A 1 55 ? 35.420 3.236 -16.463 1.00 0.00 55 HIS A C 13
ATOM 13105 O O . HIS A 1 55 ? 36.408 2.500 -16.569 1.00 0.00 55 HIS A O 13
ATOM 13120 N N . VAL A 1 56 ? 34.518 3.397 -17.449 1.00 0.00 56 VAL A N 13
ATOM 13121 C CA . VAL A 1 56 ? 34.612 2.713 -18.750 1.00 0.00 56 VAL A CA 13
ATOM 13122 C C . VAL A 1 56 ? 35.203 3.656 -19.823 1.00 0.00 56 VAL A C 13
ATOM 13123 O O . VAL A 1 56 ? 34.832 4.837 -19.918 1.00 0.00 56 VAL A O 13
ATOM 13136 N N . HIS A 1 57 ? 36.163 3.126 -20.585 1.00 0.00 57 HIS A N 13
ATOM 13137 C CA . HIS A 1 57 ? 36.785 3.801 -21.733 1.00 0.00 57 HIS A CA 13
ATOM 13138 C C . HIS A 1 57 ? 36.762 2.808 -22.905 1.00 0.00 57 HIS A C 13
ATOM 13139 O O . HIS A 1 57 ? 37.709 2.036 -23.105 1.00 0.00 57 HIS A O 13
ATOM 13154 N N . GLY A 1 58 ? 35.631 2.797 -23.632 1.00 0.00 58 GLY A N 13
ATOM 13155 C CA . GLY A 1 58 ? 35.331 1.740 -24.598 1.00 0.00 58 GLY A CA 13
ATOM 13156 C C . GLY A 1 58 ? 34.941 0.462 -23.870 1.00 0.00 58 GLY A C 13
ATOM 13157 O O . GLY A 1 58 ? 34.318 0.532 -22.799 1.00 0.00 58 GLY A O 13
ATOM 13161 N N . ASP A 1 59 ? 35.323 -0.697 -24.422 1.00 0.00 59 ASP A N 13
ATOM 13162 C CA . ASP A 1 59 ? 35.139 -2.004 -23.746 1.00 0.00 59 ASP A CA 13
ATOM 13163 C C . ASP A 1 59 ? 36.236 -2.240 -22.683 1.00 0.00 59 ASP A C 13
ATOM 13164 O O . ASP A 1 59 ? 36.189 -3.229 -21.936 1.00 0.00 59 ASP A O 13
ATOM 13173 N N . THR A 1 60 ? 37.238 -1.337 -22.640 1.00 0.00 60 THR A N 13
ATOM 13174 C CA . THR A 1 60 ? 38.309 -1.350 -21.625 1.00 0.00 60 THR A CA 13
ATOM 13175 C C . THR A 1 60 ? 37.862 -0.561 -20.379 1.00 0.00 60 THR A C 13
ATOM 13176 O O . THR A 1 60 ? 37.716 0.665 -20.430 1.00 0.00 60 THR A O 13
ATOM 13187 N N . ILE A 1 61 ? 37.639 -1.270 -19.261 1.00 0.00 61 ILE A N 13
ATOM 13188 C CA . ILE A 1 61 ? 37.222 -0.662 -17.985 1.00 0.00 61 ILE A CA 13
ATOM 13189 C C . ILE A 1 61 ? 38.464 -0.372 -17.121 1.00 0.00 61 ILE A C 13
ATOM 13190 O O . ILE A 1 61 ? 39.078 -1.295 -16.609 1.00 0.00 61 ILE A O 13
ATOM 13206 N N . HIS A 1 62 ? 38.861 0.900 -16.980 1.00 0.00 62 HIS A N 13
ATOM 13207 C CA . HIS A 1 62 ? 39.959 1.271 -16.064 1.00 0.00 62 HIS A CA 13
ATOM 13208 C C . HIS A 1 62 ? 39.356 1.876 -14.791 1.00 0.00 62 HIS A C 13
ATOM 13209 O O . HIS A 1 62 ? 38.599 2.853 -14.859 1.00 0.00 62 HIS A O 13
ATOM 13224 N N . VAL A 1 63 ? 39.703 1.293 -13.631 1.00 0.00 63 VAL A N 13
ATOM 13225 C CA . VAL A 1 63 ? 39.241 1.785 -12.326 1.00 0.00 63 VAL A CA 13
ATOM 13226 C C . VAL A 1 63 ? 40.205 2.876 -11.820 1.00 0.00 63 VAL A C 13
ATOM 13227 O O . VAL A 1 63 ? 41.336 2.578 -11.416 1.00 0.00 63 VAL A O 13
ATOM 13240 N N . LYS A 1 64 ? 39.761 4.136 -11.944 1.00 0.00 64 LYS A N 13
ATOM 13241 C CA . LYS A 1 64 ? 40.436 5.321 -11.396 1.00 0.00 64 LYS A CA 13
ATOM 13242 C C . LYS A 1 64 ? 39.392 6.454 -11.275 1.00 0.00 64 LYS A C 13
ATOM 13261 N N . MET A 1 1 ? 58.212 -36.158 -20.881 1.00 0.00 1 MET A N 14
ATOM 13262 C CA . MET A 1 1 ? 58.376 -34.690 -20.796 1.00 0.00 1 MET A CA 14
ATOM 13263 C C . MET A 1 1 ? 59.468 -34.232 -21.791 1.00 0.00 1 MET A C 14
ATOM 13264 O O . MET A 1 1 ? 60.596 -34.755 -21.784 1.00 0.00 1 MET A O 14
ATOM 13277 N N . GLY A 1 2 ? 59.096 -33.284 -22.670 1.00 0.00 2 GLY A N 14
ATOM 13278 C CA . GLY A 1 2 ? 59.974 -32.779 -23.730 1.00 0.00 2 GLY A CA 14
ATOM 13279 C C . GLY A 1 2 ? 59.894 -33.635 -25.001 1.00 0.00 2 GLY A C 14
ATOM 13280 O O . GLY A 1 2 ? 59.986 -34.867 -24.916 1.00 0.00 2 GLY A O 14
ATOM 13284 N N . SER A 1 3 ? 59.722 -32.981 -26.171 1.00 0.00 3 SER A N 14
ATOM 13285 C CA . SER A 1 3 ? 59.570 -33.664 -27.474 1.00 0.00 3 SER A CA 14
ATOM 13286 C C . SER A 1 3 ? 60.843 -34.471 -27.823 1.00 0.00 3 SER A C 14
ATOM 13287 O O . SER A 1 3 ? 61.901 -33.889 -28.083 1.00 0.00 3 SER A O 14
ATOM 13295 N N . SER A 1 4 ? 60.723 -35.817 -27.722 1.00 0.00 4 SER A N 14
ATOM 13296 C CA . SER A 1 4 ? 61.797 -36.810 -28.013 1.00 0.00 4 SER A CA 14
ATOM 13297 C C . SER A 1 4 ? 62.934 -36.780 -26.949 1.00 0.00 4 SER A C 14
ATOM 13298 O O . SER A 1 4 ? 63.928 -37.510 -27.065 1.00 0.00 4 SER A O 14
ATOM 13306 N N . HIS A 1 5 ? 62.755 -35.955 -25.893 1.00 0.00 5 HIS A N 14
ATOM 13307 C CA . HIS A 1 5 ? 63.725 -35.812 -24.790 1.00 0.00 5 HIS A CA 14
ATOM 13308 C C . HIS A 1 5 ? 63.400 -36.858 -23.706 1.00 0.00 5 HIS A C 14
ATOM 13309 O O . HIS A 1 5 ? 62.233 -37.024 -23.357 1.00 0.00 5 HIS A O 14
ATOM 13324 N N . HIS A 1 6 ? 64.448 -37.526 -23.170 1.00 0.00 6 HIS A N 14
ATOM 13325 C CA . HIS A 1 6 ? 64.316 -38.674 -22.229 1.00 0.00 6 HIS A CA 14
ATOM 13326 C C . HIS A 1 6 ? 63.603 -38.291 -20.908 1.00 0.00 6 HIS A C 14
ATOM 13327 O O . HIS A 1 6 ? 63.368 -37.101 -20.630 1.00 0.00 6 HIS A O 14
ATOM 13342 N N . HIS A 1 7 ? 63.273 -39.321 -20.100 1.00 0.00 7 HIS A N 14
ATOM 13343 C CA . HIS A 1 7 ? 62.505 -39.164 -18.845 1.00 0.00 7 HIS A CA 14
ATOM 13344 C C . HIS A 1 7 ? 63.326 -38.402 -17.777 1.00 0.00 7 HIS A C 14
ATOM 13345 O O . HIS A 1 7 ? 64.282 -38.939 -17.207 1.00 0.00 7 HIS A O 14
ATOM 13360 N N . HIS A 1 8 ? 62.946 -37.136 -17.541 1.00 0.00 8 HIS A N 14
ATOM 13361 C CA . HIS A 1 8 ? 63.568 -36.246 -16.534 1.00 0.00 8 HIS A CA 14
ATOM 13362 C C . HIS A 1 8 ? 62.464 -35.651 -15.637 1.00 0.00 8 HIS A C 14
ATOM 13363 O O . HIS A 1 8 ? 61.373 -36.233 -15.548 1.00 0.00 8 HIS A O 14
ATOM 13378 N N . HIS A 1 9 ? 62.772 -34.531 -14.929 1.00 0.00 9 HIS A N 14
ATOM 13379 C CA . HIS A 1 9 ? 61.808 -33.827 -14.054 1.00 0.00 9 HIS A CA 14
ATOM 13380 C C . HIS A 1 9 ? 60.532 -33.459 -14.846 1.00 0.00 9 HIS A C 14
ATOM 13381 O O . HIS A 1 9 ? 60.591 -32.675 -15.802 1.00 0.00 9 HIS A O 14
ATOM 13396 N N . HIS A 1 10 ? 59.390 -34.055 -14.452 1.00 0.00 10 HIS A N 14
ATOM 13397 C CA . HIS A 1 10 ? 58.095 -33.789 -15.091 1.00 0.00 10 HIS A CA 14
ATOM 13398 C C . HIS A 1 10 ? 57.619 -32.350 -14.771 1.00 0.00 10 HIS A C 14
ATOM 13399 O O . HIS A 1 10 ? 57.252 -32.036 -13.638 1.00 0.00 10 HIS A O 14
ATOM 13414 N N . SER A 1 11 ? 57.707 -31.468 -15.779 1.00 0.00 11 SER A N 14
ATOM 13415 C CA . SER A 1 11 ? 57.287 -30.066 -15.668 1.00 0.00 11 SER A CA 14
ATOM 13416 C C . SER A 1 11 ? 55.775 -29.961 -15.955 1.00 0.00 11 SER A C 14
ATOM 13417 O O . SER A 1 11 ? 55.319 -30.357 -17.037 1.00 0.00 11 SER A O 14
ATOM 13425 N N . SER A 1 12 ? 55.007 -29.478 -14.965 1.00 0.00 12 SER A N 14
ATOM 13426 C CA . SER A 1 12 ? 53.561 -29.226 -15.093 1.00 0.00 12 SER A CA 14
ATOM 13427 C C . SER A 1 12 ? 53.277 -27.722 -14.867 1.00 0.00 12 SER A C 14
ATOM 13428 O O . SER A 1 12 ? 53.437 -27.208 -13.749 1.00 0.00 12 SER A O 14
ATOM 13436 N N . GLY A 1 13 ? 52.901 -27.023 -15.956 1.00 0.00 13 GLY A N 14
ATOM 13437 C CA . GLY A 1 13 ? 52.535 -25.599 -15.922 1.00 0.00 13 GLY A CA 14
ATOM 13438 C C . GLY A 1 13 ? 51.406 -25.284 -16.897 1.00 0.00 13 GLY A C 14
ATOM 13439 O O . GLY A 1 13 ? 51.326 -24.172 -17.440 1.00 0.00 13 GLY A O 14
ATOM 13443 N N . LEU A 1 14 ? 50.516 -26.272 -17.099 1.00 0.00 14 LEU A N 14
ATOM 13444 C CA . LEU A 1 14 ? 49.403 -26.190 -18.057 1.00 0.00 14 LEU A CA 14
ATOM 13445 C C . LEU A 1 14 ? 48.278 -25.325 -17.455 1.00 0.00 14 LEU A C 14
ATOM 13446 O O . LEU A 1 14 ? 47.486 -25.807 -16.639 1.00 0.00 14 LEU A O 14
ATOM 13462 N N . VAL A 1 15 ? 48.284 -24.026 -17.804 1.00 0.00 15 VAL A N 14
ATOM 13463 C CA . VAL A 1 15 ? 47.237 -23.062 -17.401 1.00 0.00 15 VAL A CA 14
ATOM 13464 C C . VAL A 1 15 ? 46.288 -22.847 -18.602 1.00 0.00 15 VAL A C 14
ATOM 13465 O O . VAL A 1 15 ? 46.625 -22.075 -19.516 1.00 0.00 15 VAL A O 14
ATOM 13478 N N . PRO A 1 16 ? 45.109 -23.563 -18.662 1.00 0.00 16 PRO A N 14
ATOM 13479 C CA . PRO A 1 16 ? 44.163 -23.453 -19.792 1.00 0.00 16 PRO A CA 14
ATOM 13480 C C . PRO A 1 16 ? 43.405 -22.107 -19.769 1.00 0.00 16 PRO A C 14
ATOM 13481 O O . PRO A 1 16 ? 42.383 -21.956 -19.073 1.00 0.00 16 PRO A O 14
ATOM 13492 N N . ARG A 1 17 ? 43.945 -21.125 -20.505 1.00 0.00 17 ARG A N 14
ATOM 13493 C CA . ARG A 1 17 ? 43.378 -19.773 -20.595 1.00 0.00 17 ARG A CA 14
ATOM 13494 C C . ARG A 1 17 ? 43.583 -19.230 -22.016 1.00 0.00 17 ARG A C 14
ATOM 13495 O O . ARG A 1 17 ? 44.700 -19.263 -22.543 1.00 0.00 17 ARG A O 14
ATOM 13516 N N . GLY A 1 18 ? 42.489 -18.746 -22.626 1.00 0.00 18 GLY A N 14
ATOM 13517 C CA . GLY A 1 18 ? 42.519 -18.204 -23.984 1.00 0.00 18 GLY A CA 14
ATOM 13518 C C . GLY A 1 18 ? 41.125 -17.908 -24.500 1.00 0.00 18 GLY A C 14
ATOM 13519 O O . GLY A 1 18 ? 40.818 -18.198 -25.658 1.00 0.00 18 GLY A O 14
ATOM 13523 N N . SER A 1 19 ? 40.282 -17.322 -23.632 1.00 0.00 19 SER A N 14
ATOM 13524 C CA . SER A 1 19 ? 38.878 -16.969 -23.948 1.00 0.00 19 SER A CA 14
ATOM 13525 C C . SER A 1 19 ? 38.710 -15.441 -23.952 1.00 0.00 19 SER A C 14
ATOM 13526 O O . SER A 1 19 ? 39.544 -14.731 -23.367 1.00 0.00 19 SER A O 14
ATOM 13534 N N . HIS A 1 20 ? 37.651 -14.944 -24.640 1.00 0.00 20 HIS A N 14
ATOM 13535 C CA . HIS A 1 20 ? 37.329 -13.506 -24.672 1.00 0.00 20 HIS A CA 14
ATOM 13536 C C . HIS A 1 20 ? 37.029 -13.004 -23.232 1.00 0.00 20 HIS A C 14
ATOM 13537 O O . HIS A 1 20 ? 36.051 -13.418 -22.595 1.00 0.00 20 HIS A O 14
ATOM 13552 N N . MET A 1 21 ? 37.932 -12.164 -22.719 1.00 0.00 21 MET A N 14
ATOM 13553 C CA . MET A 1 21 ? 37.913 -11.695 -21.324 1.00 0.00 21 MET A CA 14
ATOM 13554 C C . MET A 1 21 ? 38.224 -10.185 -21.271 1.00 0.00 21 MET A C 14
ATOM 13555 O O . MET A 1 21 ? 39.137 -9.700 -21.955 1.00 0.00 21 MET A O 14
ATOM 13569 N N . THR A 1 22 ? 37.450 -9.451 -20.461 1.00 0.00 22 THR A N 14
ATOM 13570 C CA . THR A 1 22 ? 37.569 -7.990 -20.327 1.00 0.00 22 THR A CA 14
ATOM 13571 C C . THR A 1 22 ? 38.754 -7.621 -19.418 1.00 0.00 22 THR A C 14
ATOM 13572 O O . THR A 1 22 ? 38.726 -7.882 -18.204 1.00 0.00 22 THR A O 14
ATOM 13583 N N . THR A 1 23 ? 39.793 -7.034 -20.025 1.00 0.00 23 THR A N 14
ATOM 13584 C CA . THR A 1 23 ? 40.995 -6.590 -19.320 1.00 0.00 23 THR A CA 14
ATOM 13585 C C . THR A 1 23 ? 40.780 -5.173 -18.733 1.00 0.00 23 THR A C 14
ATOM 13586 O O . THR A 1 23 ? 40.720 -4.179 -19.475 1.00 0.00 23 THR A O 14
ATOM 13597 N N . VAL A 1 24 ? 40.593 -5.113 -17.398 1.00 0.00 24 VAL A N 14
ATOM 13598 C CA . VAL A 1 24 ? 40.493 -3.856 -16.640 1.00 0.00 24 VAL A CA 14
ATOM 13599 C C . VAL A 1 24 ? 41.916 -3.328 -16.321 1.00 0.00 24 VAL A C 14
ATOM 13600 O O . VAL A 1 24 ? 42.659 -3.938 -15.541 1.00 0.00 24 VAL A O 14
ATOM 13613 N N . LYS A 1 25 ? 42.279 -2.201 -16.956 1.00 0.00 25 LYS A N 14
ATOM 13614 C CA . LYS A 1 25 ? 43.608 -1.583 -16.834 1.00 0.00 25 LYS A CA 14
ATOM 13615 C C . LYS A 1 25 ? 43.649 -0.589 -15.647 1.00 0.00 25 LYS A C 14
ATOM 13616 O O . LYS A 1 25 ? 42.758 0.243 -15.494 1.00 0.00 25 LYS A O 14
ATOM 13635 N N . LEU A 1 26 ? 44.676 -0.710 -14.812 1.00 0.00 26 LEU A N 14
ATOM 13636 C CA . LEU A 1 26 ? 44.989 0.245 -13.724 1.00 0.00 26 LEU A CA 14
ATOM 13637 C C . LEU A 1 26 ? 46.466 0.663 -13.848 1.00 0.00 26 LEU A C 14
ATOM 13638 O O . LEU A 1 26 ? 47.018 0.589 -14.951 1.00 0.00 26 LEU A O 14
ATOM 13654 N N . GLY A 1 27 ? 47.076 1.157 -12.736 1.00 0.00 27 GLY A N 14
ATOM 13655 C CA . GLY A 1 27 ? 48.476 1.582 -12.717 1.00 0.00 27 GLY A CA 14
ATOM 13656 C C . GLY A 1 27 ? 49.442 0.445 -13.058 1.00 0.00 27 GLY A C 14
ATOM 13657 O O . GLY A 1 27 ? 49.871 -0.285 -12.157 1.00 0.00 27 GLY A O 14
ATOM 13661 N N . ASP A 1 28 ? 49.717 0.279 -14.378 1.00 0.00 28 ASP A N 14
ATOM 13662 C CA . ASP A 1 28 ? 50.648 -0.725 -14.967 1.00 0.00 28 ASP A CA 14
ATOM 13663 C C . ASP A 1 28 ? 50.068 -2.158 -14.991 1.00 0.00 28 ASP A C 14
ATOM 13664 O O . ASP A 1 28 ? 50.310 -2.900 -15.949 1.00 0.00 28 ASP A O 14
ATOM 13673 N N . ILE A 1 29 ? 49.323 -2.535 -13.939 1.00 0.00 29 ILE A N 14
ATOM 13674 C CA . ILE A 1 29 ? 48.703 -3.856 -13.797 1.00 0.00 29 ILE A CA 14
ATOM 13675 C C . ILE A 1 29 ? 47.498 -3.986 -14.750 1.00 0.00 29 ILE A C 14
ATOM 13676 O O . ILE A 1 29 ? 46.729 -3.034 -14.934 1.00 0.00 29 ILE A O 14
ATOM 13692 N N . LYS A 1 30 ? 47.373 -5.166 -15.367 1.00 0.00 30 LYS A N 14
ATOM 13693 C CA . LYS A 1 30 ? 46.201 -5.555 -16.163 1.00 0.00 30 LYS A CA 14
ATOM 13694 C C . LYS A 1 30 ? 45.457 -6.668 -15.398 1.00 0.00 30 LYS A C 14
ATOM 13695 O O . LYS A 1 30 ? 45.944 -7.804 -15.321 1.00 0.00 30 LYS A O 14
ATOM 13714 N N . VAL A 1 31 ? 44.323 -6.316 -14.779 1.00 0.00 31 VAL A N 14
ATOM 13715 C CA . VAL A 1 31 ? 43.361 -7.294 -14.225 1.00 0.00 31 VAL A CA 14
ATOM 13716 C C . VAL A 1 31 ? 42.426 -7.734 -15.367 1.00 0.00 31 VAL A C 14
ATOM 13717 O O . VAL A 1 31 ? 42.234 -6.986 -16.321 1.00 0.00 31 VAL A O 14
ATOM 13730 N N . THR A 1 32 ? 41.866 -8.948 -15.287 1.00 0.00 32 THR A N 14
ATOM 13731 C CA . THR A 1 32 ? 40.944 -9.460 -16.303 1.00 0.00 32 THR A CA 14
ATOM 13732 C C . THR A 1 32 ? 39.842 -10.309 -15.660 1.00 0.00 32 THR A C 14
ATOM 13733 O O . THR A 1 32 ? 40.045 -10.920 -14.601 1.00 0.00 32 THR A O 14
ATOM 13744 N N . PHE A 1 33 ? 38.661 -10.313 -16.311 1.00 0.00 33 PHE A N 14
ATOM 13745 C CA . PHE A 1 33 ? 37.471 -11.064 -15.866 1.00 0.00 33 PHE A CA 14
ATOM 13746 C C . PHE A 1 33 ? 36.932 -11.891 -17.040 1.00 0.00 33 PHE A C 14
ATOM 13747 O O . PHE A 1 33 ? 36.694 -11.353 -18.130 1.00 0.00 33 PHE A O 14
ATOM 13764 N N . ASP A 1 34 ? 36.725 -13.203 -16.792 1.00 0.00 34 ASP A N 14
ATOM 13765 C CA . ASP A 1 34 ? 36.289 -14.184 -17.816 1.00 0.00 34 ASP A CA 14
ATOM 13766 C C . ASP A 1 34 ? 34.772 -14.076 -18.104 1.00 0.00 34 ASP A C 14
ATOM 13767 O O . ASP A 1 34 ? 34.248 -14.818 -18.934 1.00 0.00 34 ASP A O 14
ATOM 13776 N N . ASN A 1 35 ? 34.073 -13.170 -17.395 1.00 0.00 35 ASN A N 14
ATOM 13777 C CA . ASN A 1 35 ? 32.662 -12.832 -17.669 1.00 0.00 35 ASN A CA 14
ATOM 13778 C C . ASN A 1 35 ? 32.614 -11.391 -18.241 1.00 0.00 35 ASN A C 14
ATOM 13779 O O . ASN A 1 35 ? 32.746 -10.419 -17.498 1.00 0.00 35 ASN A O 14
ATOM 13790 N N . PRO A 1 36 ? 32.485 -11.226 -19.600 1.00 0.00 36 PRO A N 14
ATOM 13791 C CA . PRO A 1 36 ? 32.357 -9.881 -20.219 1.00 0.00 36 PRO A CA 14
ATOM 13792 C C . PRO A 1 36 ? 30.950 -9.260 -20.014 1.00 0.00 36 PRO A C 14
ATOM 13793 O O . PRO A 1 36 ? 30.746 -8.072 -20.288 1.00 0.00 36 PRO A O 14
ATOM 13804 N N . GLU A 1 37 ? 29.999 -10.090 -19.527 1.00 0.00 37 GLU A N 14
ATOM 13805 C CA . GLU A 1 37 ? 28.596 -9.700 -19.316 1.00 0.00 37 GLU A CA 14
ATOM 13806 C C . GLU A 1 37 ? 28.437 -8.888 -18.012 1.00 0.00 37 GLU A C 14
ATOM 13807 O O . GLU A 1 37 ? 27.761 -7.854 -17.996 1.00 0.00 37 GLU A O 14
ATOM 13819 N N . LYS A 1 38 ? 29.061 -9.385 -16.920 1.00 0.00 38 LYS A N 14
ATOM 13820 C CA . LYS A 1 38 ? 29.067 -8.703 -15.598 1.00 0.00 38 LYS A CA 14
ATOM 13821 C C . LYS A 1 38 ? 30.458 -8.105 -15.314 1.00 0.00 38 LYS A C 14
ATOM 13822 O O . LYS A 1 38 ? 30.791 -7.840 -14.160 1.00 0.00 38 LYS A O 14
ATOM 13841 N N . ALA A 1 39 ? 31.232 -7.856 -16.384 1.00 0.00 39 ALA A N 14
ATOM 13842 C CA . ALA A 1 39 ? 32.598 -7.296 -16.312 1.00 0.00 39 ALA A CA 14
ATOM 13843 C C . ALA A 1 39 ? 32.646 -5.979 -15.528 1.00 0.00 39 ALA A C 14
ATOM 13844 O O . ALA A 1 39 ? 33.543 -5.762 -14.710 1.00 0.00 39 ALA A O 14
ATOM 13851 N N . LYS A 1 40 ? 31.657 -5.119 -15.813 1.00 0.00 40 LYS A N 14
ATOM 13852 C CA . LYS A 1 40 ? 31.505 -3.802 -15.186 1.00 0.00 40 LYS A CA 14
ATOM 13853 C C . LYS A 1 40 ? 31.228 -3.934 -13.671 1.00 0.00 40 LYS A C 14
ATOM 13854 O O . LYS A 1 40 ? 31.766 -3.170 -12.880 1.00 0.00 40 LYS A O 14
ATOM 13873 N N . LYS A 1 41 ? 30.405 -4.944 -13.300 1.00 0.00 41 LYS A N 14
ATOM 13874 C CA . LYS A 1 41 ? 30.034 -5.238 -11.888 1.00 0.00 41 LYS A CA 14
ATOM 13875 C C . LYS A 1 41 ? 31.264 -5.717 -11.097 1.00 0.00 41 LYS A C 14
ATOM 13876 O O . LYS A 1 41 ? 31.539 -5.244 -9.991 1.00 0.00 41 LYS A O 14
ATOM 13895 N N . TYR A 1 42 ? 31.991 -6.661 -11.709 1.00 0.00 42 TYR A N 14
ATOM 13896 C CA . TYR A 1 42 ? 33.242 -7.225 -11.164 1.00 0.00 42 TYR A CA 14
ATOM 13897 C C . TYR A 1 42 ? 34.338 -6.147 -11.057 1.00 0.00 42 TYR A C 14
ATOM 13898 O O . TYR A 1 42 ? 35.211 -6.225 -10.182 1.00 0.00 42 TYR A O 14
ATOM 13916 N N . ALA A 1 43 ? 34.276 -5.153 -11.960 1.00 0.00 43 ALA A N 14
ATOM 13917 C CA . ALA A 1 43 ? 35.168 -3.991 -11.942 1.00 0.00 43 ALA A CA 14
ATOM 13918 C C . ALA A 1 43 ? 34.817 -3.057 -10.768 1.00 0.00 43 ALA A C 14
ATOM 13919 O O . ALA A 1 43 ? 35.714 -2.491 -10.149 1.00 0.00 43 ALA A O 14
ATOM 13926 N N . GLN A 1 44 ? 33.501 -2.903 -10.469 1.00 0.00 44 GLN A N 14
ATOM 13927 C CA . GLN A 1 44 ? 33.023 -2.076 -9.327 1.00 0.00 44 GLN A CA 14
ATOM 13928 C C . GLN A 1 44 ? 33.503 -2.674 -7.987 1.00 0.00 44 GLN A C 14
ATOM 13929 O O . GLN A 1 44 ? 33.827 -1.940 -7.040 1.00 0.00 44 GLN A O 14
ATOM 13943 N N . LYS A 1 45 ? 33.516 -4.019 -7.925 1.00 0.00 45 LYS A N 14
ATOM 13944 C CA . LYS A 1 45 ? 34.087 -4.783 -6.800 1.00 0.00 45 LYS A CA 14
ATOM 13945 C C . LYS A 1 45 ? 35.600 -4.515 -6.700 1.00 0.00 45 LYS A C 14
ATOM 13946 O O . LYS A 1 45 ? 36.106 -4.161 -5.628 1.00 0.00 45 LYS A O 14
ATOM 13965 N N . LEU A 1 46 ? 36.283 -4.659 -7.852 1.00 0.00 46 LEU A N 14
ATOM 13966 C CA . LEU A 1 46 ? 37.743 -4.462 -7.998 1.00 0.00 46 LEU A CA 14
ATOM 13967 C C . LEU A 1 46 ? 38.178 -3.060 -7.517 1.00 0.00 46 LEU A C 14
ATOM 13968 O O . LEU A 1 46 ? 39.242 -2.897 -6.902 1.00 0.00 46 LEU A O 14
ATOM 13984 N N . ALA A 1 47 ? 37.319 -2.071 -7.823 1.00 0.00 47 ALA A N 14
ATOM 13985 C CA . ALA A 1 47 ? 37.513 -0.662 -7.469 1.00 0.00 47 ALA A CA 14
ATOM 13986 C C . ALA A 1 47 ? 37.624 -0.500 -5.948 1.00 0.00 47 ALA A C 14
ATOM 13987 O O . ALA A 1 47 ? 38.564 0.117 -5.461 1.00 0.00 47 ALA A O 14
ATOM 13994 N N . LYS A 1 48 ? 36.661 -1.113 -5.222 1.00 0.00 48 LYS A N 14
ATOM 13995 C CA . LYS A 1 48 ? 36.570 -1.025 -3.744 1.00 0.00 48 LYS A CA 14
ATOM 13996 C C . LYS A 1 48 ? 37.635 -1.883 -3.036 1.00 0.00 48 LYS A C 14
ATOM 13997 O O . LYS A 1 48 ? 37.938 -1.640 -1.861 1.00 0.00 48 LYS A O 14
ATOM 14016 N N . ILE A 1 49 ? 38.195 -2.881 -3.752 1.00 0.00 49 ILE A N 14
ATOM 14017 C CA . ILE A 1 49 ? 39.356 -3.665 -3.264 1.00 0.00 49 ILE A CA 14
ATOM 14018 C C . ILE A 1 49 ? 40.584 -2.735 -3.125 1.00 0.00 49 ILE A C 14
ATOM 14019 O O . ILE A 1 49 ? 41.314 -2.793 -2.130 1.00 0.00 49 ILE A O 14
ATOM 14035 N N . TYR A 1 50 ? 40.775 -1.858 -4.132 1.00 0.00 50 TYR A N 14
ATOM 14036 C CA . TYR A 1 50 ? 41.846 -0.839 -4.123 1.00 0.00 50 TYR A CA 14
ATOM 14037 C C . TYR A 1 50 ? 41.383 0.470 -3.448 1.00 0.00 50 TYR A C 14
ATOM 14038 O O . TYR A 1 50 ? 42.217 1.321 -3.135 1.00 0.00 50 TYR A O 14
ATOM 14056 N N . GLN A 1 51 ? 40.051 0.601 -3.238 1.00 0.00 51 GLN A N 14
ATOM 14057 C CA . GLN A 1 51 ? 39.374 1.815 -2.694 1.00 0.00 51 GLN A CA 14
ATOM 14058 C C . GLN A 1 51 ? 39.395 3.008 -3.679 1.00 0.00 51 GLN A C 14
ATOM 14059 O O . GLN A 1 51 ? 39.039 4.130 -3.306 1.00 0.00 51 GLN A O 14
ATOM 14073 N N . LEU A 1 52 ? 39.778 2.741 -4.940 1.00 0.00 52 LEU A N 14
ATOM 14074 C CA . LEU A 1 52 ? 39.639 3.700 -6.064 1.00 0.00 52 LEU A CA 14
ATOM 14075 C C . LEU A 1 52 ? 38.270 3.458 -6.741 1.00 0.00 52 LEU A C 14
ATOM 14076 O O . LEU A 1 52 ? 37.402 2.785 -6.165 1.00 0.00 52 LEU A O 14
ATOM 14092 N N . THR A 1 53 ? 38.056 4.034 -7.937 1.00 0.00 53 THR A N 14
ATOM 14093 C CA . THR A 1 53 ? 36.790 3.871 -8.687 1.00 0.00 53 THR A CA 14
ATOM 14094 C C . THR A 1 53 ? 37.067 3.593 -10.180 1.00 0.00 53 THR A C 14
ATOM 14095 O O . THR A 1 53 ? 37.848 4.298 -10.809 1.00 0.00 53 THR A O 14
ATOM 14106 N N . VAL A 1 54 ? 36.410 2.558 -10.730 1.00 0.00 54 VAL A N 14
ATOM 14107 C CA . VAL A 1 54 ? 36.485 2.204 -12.157 1.00 0.00 54 VAL A CA 14
ATOM 14108 C C . VAL A 1 54 ? 35.518 3.072 -12.980 1.00 0.00 54 VAL A C 14
ATOM 14109 O O . VAL A 1 54 ? 34.461 3.496 -12.489 1.00 0.00 54 VAL A O 14
ATOM 14122 N N . HIS A 1 55 ? 35.921 3.358 -14.222 1.00 0.00 55 HIS A N 14
ATOM 14123 C CA . HIS A 1 55 ? 35.078 4.033 -15.212 1.00 0.00 55 HIS A CA 14
ATOM 14124 C C . HIS A 1 55 ? 35.244 3.308 -16.558 1.00 0.00 55 HIS A C 14
ATOM 14125 O O . HIS A 1 55 ? 36.377 3.072 -17.016 1.00 0.00 55 HIS A O 14
ATOM 14140 N N . VAL A 1 56 ? 34.109 2.936 -17.166 1.00 0.00 56 VAL A N 14
ATOM 14141 C CA . VAL A 1 56 ? 34.054 2.089 -18.368 1.00 0.00 56 VAL A CA 14
ATOM 14142 C C . VAL A 1 56 ? 33.959 2.965 -19.639 1.00 0.00 56 VAL A C 14
ATOM 14143 O O . VAL A 1 56 ? 32.977 3.693 -19.835 1.00 0.00 56 VAL A O 14
ATOM 14156 N N . HIS A 1 57 ? 35.004 2.895 -20.481 1.00 0.00 57 HIS A N 14
ATOM 14157 C CA . HIS A 1 57 ? 35.068 3.602 -21.772 1.00 0.00 57 HIS A CA 14
ATOM 14158 C C . HIS A 1 57 ? 35.131 2.556 -22.890 1.00 0.00 57 HIS A C 14
ATOM 14159 O O . HIS A 1 57 ? 36.215 2.025 -23.202 1.00 0.00 57 HIS A O 14
ATOM 14174 N N . GLY A 1 58 ? 33.955 2.233 -23.462 1.00 0.00 58 GLY A N 14
ATOM 14175 C CA . GLY A 1 58 ? 33.854 1.158 -24.449 1.00 0.00 58 GLY A CA 14
ATOM 14176 C C . GLY A 1 58 ? 34.101 -0.205 -23.799 1.00 0.00 58 GLY A C 14
ATOM 14177 O O . GLY A 1 58 ? 33.590 -0.467 -22.706 1.00 0.00 58 GLY A O 14
ATOM 14181 N N . ASP A 1 59 ? 34.901 -1.063 -24.460 1.00 0.00 59 ASP A N 14
ATOM 14182 C CA . ASP A 1 59 ? 35.306 -2.381 -23.911 1.00 0.00 59 ASP A CA 14
ATOM 14183 C C . ASP A 1 59 ? 36.388 -2.213 -22.825 1.00 0.00 59 ASP A C 14
ATOM 14184 O O . ASP A 1 59 ? 36.520 -3.066 -21.940 1.00 0.00 59 ASP A O 14
ATOM 14193 N N . THR A 1 60 ? 37.140 -1.090 -22.885 1.00 0.00 60 THR A N 14
ATOM 14194 C CA . THR A 1 60 ? 38.261 -0.832 -21.972 1.00 0.00 60 THR A CA 14
ATOM 14195 C C . THR A 1 60 ? 37.755 -0.186 -20.664 1.00 0.00 60 THR A C 14
ATOM 14196 O O . THR A 1 60 ? 37.409 1.006 -20.631 1.00 0.00 60 THR A O 14
ATOM 14207 N N . ILE A 1 61 ? 37.686 -1.000 -19.605 1.00 0.00 61 ILE A N 14
ATOM 14208 C CA . ILE A 1 61 ? 37.406 -0.530 -18.243 1.00 0.00 61 ILE A CA 14
ATOM 14209 C C . ILE A 1 61 ? 38.748 -0.146 -17.593 1.00 0.00 61 ILE A C 14
ATOM 14210 O O . ILE A 1 61 ? 39.720 -0.895 -17.707 1.00 0.00 61 ILE A O 14
ATOM 14226 N N . HIS A 1 62 ? 38.811 1.027 -16.950 1.00 0.00 62 HIS A N 14
ATOM 14227 C CA . HIS A 1 62 ? 40.046 1.519 -16.297 1.00 0.00 62 HIS A CA 14
ATOM 14228 C C . HIS A 1 62 ? 39.756 2.034 -14.874 1.00 0.00 62 HIS A C 14
ATOM 14229 O O . HIS A 1 62 ? 38.776 2.754 -14.658 1.00 0.00 62 HIS A O 14
ATOM 14244 N N . VAL A 1 63 ? 40.610 1.645 -13.906 1.00 0.00 63 VAL A N 14
ATOM 14245 C CA . VAL A 1 63 ? 40.483 2.048 -12.495 1.00 0.00 63 VAL A CA 14
ATOM 14246 C C . VAL A 1 63 ? 41.120 3.439 -12.303 1.00 0.00 63 VAL A C 14
ATOM 14247 O O . VAL A 1 63 ? 42.349 3.570 -12.344 1.00 0.00 63 VAL A O 14
ATOM 14260 N N . LYS A 1 64 ? 40.280 4.480 -12.155 1.00 0.00 64 LYS A N 14
ATOM 14261 C CA . LYS A 1 64 ? 40.736 5.855 -11.879 1.00 0.00 64 LYS A CA 14
ATOM 14262 C C . LYS A 1 64 ? 40.488 6.183 -10.383 1.00 0.00 64 LYS A C 14
ATOM 14281 N N . MET A 1 1 ? 27.307 6.918 -56.589 1.00 0.00 1 MET A N 15
ATOM 14282 C CA . MET A 1 1 ? 26.024 7.410 -56.030 1.00 0.00 1 MET A CA 15
ATOM 14283 C C . MET A 1 1 ? 25.711 6.634 -54.738 1.00 0.00 1 MET A C 15
ATOM 14284 O O . MET A 1 1 ? 25.791 5.403 -54.731 1.00 0.00 1 MET A O 15
ATOM 14297 N N . GLY A 1 2 ? 25.353 7.361 -53.661 1.00 0.00 2 GLY A N 15
ATOM 14298 C CA . GLY A 1 2 ? 25.118 6.754 -52.349 1.00 0.00 2 GLY A CA 15
ATOM 14299 C C . GLY A 1 2 ? 26.412 6.552 -51.567 1.00 0.00 2 GLY A C 15
ATOM 14300 O O . GLY A 1 2 ? 27.385 7.299 -51.764 1.00 0.00 2 GLY A O 15
ATOM 14304 N N . SER A 1 3 ? 26.434 5.535 -50.691 1.00 0.00 3 SER A N 15
ATOM 14305 C CA . SER A 1 3 ? 27.610 5.216 -49.848 1.00 0.00 3 SER A CA 15
ATOM 14306 C C . SER A 1 3 ? 27.966 3.719 -49.955 1.00 0.00 3 SER A C 15
ATOM 14307 O O . SER A 1 3 ? 27.256 2.943 -50.612 1.00 0.00 3 SER A O 15
ATOM 14315 N N . SER A 1 4 ? 29.087 3.337 -49.320 1.00 0.00 4 SER A N 15
ATOM 14316 C CA . SER A 1 4 ? 29.522 1.935 -49.220 1.00 0.00 4 SER A CA 15
ATOM 14317 C C . SER A 1 4 ? 28.588 1.124 -48.292 1.00 0.00 4 SER A C 15
ATOM 14318 O O . SER A 1 4 ? 27.970 1.690 -47.379 1.00 0.00 4 SER A O 15
ATOM 14326 N N . HIS A 1 5 ? 28.484 -0.197 -48.547 1.00 0.00 5 HIS A N 15
ATOM 14327 C CA . HIS A 1 5 ? 27.665 -1.115 -47.722 1.00 0.00 5 HIS A CA 15
ATOM 14328 C C . HIS A 1 5 ? 28.220 -1.217 -46.291 1.00 0.00 5 HIS A C 15
ATOM 14329 O O . HIS A 1 5 ? 27.452 -1.235 -45.317 1.00 0.00 5 HIS A O 15
ATOM 14344 N N . HIS A 1 6 ? 29.557 -1.304 -46.175 1.00 0.00 6 HIS A N 15
ATOM 14345 C CA . HIS A 1 6 ? 30.240 -1.162 -44.880 1.00 0.00 6 HIS A CA 15
ATOM 14346 C C . HIS A 1 6 ? 30.192 0.305 -44.440 1.00 0.00 6 HIS A C 15
ATOM 14347 O O . HIS A 1 6 ? 30.316 1.215 -45.265 1.00 0.00 6 HIS A O 15
ATOM 14362 N N . HIS A 1 7 ? 29.993 0.510 -43.141 1.00 0.00 7 HIS A N 15
ATOM 14363 C CA . HIS A 1 7 ? 29.859 1.836 -42.535 1.00 0.00 7 HIS A CA 15
ATOM 14364 C C . HIS A 1 7 ? 30.943 1.995 -41.461 1.00 0.00 7 HIS A C 15
ATOM 14365 O O . HIS A 1 7 ? 30.832 1.416 -40.374 1.00 0.00 7 HIS A O 15
ATOM 14380 N N . HIS A 1 8 ? 32.023 2.738 -41.796 1.00 0.00 8 HIS A N 15
ATOM 14381 C CA . HIS A 1 8 ? 33.155 2.945 -40.877 1.00 0.00 8 HIS A CA 15
ATOM 14382 C C . HIS A 1 8 ? 32.717 3.807 -39.670 1.00 0.00 8 HIS A C 15
ATOM 14383 O O . HIS A 1 8 ? 32.112 4.873 -39.842 1.00 0.00 8 HIS A O 15
ATOM 14398 N N . HIS A 1 9 ? 32.981 3.294 -38.460 1.00 0.00 9 HIS A N 15
ATOM 14399 C CA . HIS A 1 9 ? 32.662 3.976 -37.199 1.00 0.00 9 HIS A CA 15
ATOM 14400 C C . HIS A 1 9 ? 33.527 3.386 -36.075 1.00 0.00 9 HIS A C 15
ATOM 14401 O O . HIS A 1 9 ? 33.713 2.162 -36.011 1.00 0.00 9 HIS A O 15
ATOM 14416 N N . HIS A 1 10 ? 34.048 4.257 -35.195 1.00 0.00 10 HIS A N 15
ATOM 14417 C CA . HIS A 1 10 ? 34.867 3.843 -34.044 1.00 0.00 10 HIS A CA 15
ATOM 14418 C C . HIS A 1 10 ? 33.962 3.202 -32.968 1.00 0.00 10 HIS A C 15
ATOM 14419 O O . HIS A 1 10 ? 33.264 3.906 -32.224 1.00 0.00 10 HIS A O 15
ATOM 14434 N N . SER A 1 11 ? 33.956 1.862 -32.936 1.00 0.00 11 SER A N 15
ATOM 14435 C CA . SER A 1 11 ? 33.143 1.069 -32.001 1.00 0.00 11 SER A CA 15
ATOM 14436 C C . SER A 1 11 ? 33.996 -0.072 -31.411 1.00 0.00 11 SER A C 15
ATOM 14437 O O . SER A 1 11 ? 34.912 -0.583 -32.076 1.00 0.00 11 SER A O 15
ATOM 14445 N N . SER A 1 12 ? 33.683 -0.460 -30.163 1.00 0.00 12 SER A N 15
ATOM 14446 C CA . SER A 1 12 ? 34.401 -1.515 -29.429 1.00 0.00 12 SER A CA 15
ATOM 14447 C C . SER A 1 12 ? 33.433 -2.170 -28.437 1.00 0.00 12 SER A C 15
ATOM 14448 O O . SER A 1 12 ? 32.798 -1.473 -27.634 1.00 0.00 12 SER A O 15
ATOM 14456 N N . GLY A 1 13 ? 33.309 -3.506 -28.518 1.00 0.00 13 GLY A N 15
ATOM 14457 C CA . GLY A 1 13 ? 32.365 -4.261 -27.692 1.00 0.00 13 GLY A CA 15
ATOM 14458 C C . GLY A 1 13 ? 31.027 -4.480 -28.393 1.00 0.00 13 GLY A C 15
ATOM 14459 O O . GLY A 1 13 ? 30.476 -5.582 -28.355 1.00 0.00 13 GLY A O 15
ATOM 14463 N N . LEU A 1 14 ? 30.519 -3.412 -29.042 1.00 0.00 14 LEU A N 15
ATOM 14464 C CA . LEU A 1 14 ? 29.265 -3.448 -29.829 1.00 0.00 14 LEU A CA 15
ATOM 14465 C C . LEU A 1 14 ? 29.459 -4.306 -31.095 1.00 0.00 14 LEU A C 15
ATOM 14466 O O . LEU A 1 14 ? 28.536 -5.003 -31.536 1.00 0.00 14 LEU A O 15
ATOM 14482 N N . VAL A 1 15 ? 30.660 -4.200 -31.681 1.00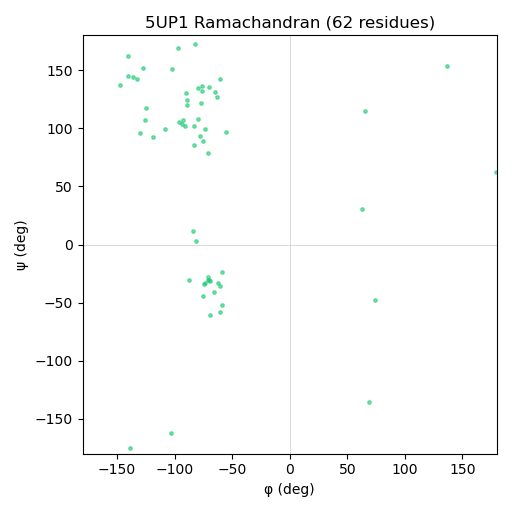 0.00 15 VAL A N 15
ATOM 14483 C CA . VAL A 1 15 ? 31.094 -5.018 -32.828 1.00 0.00 15 VAL A CA 15
ATOM 14484 C C . VAL A 1 15 ? 31.998 -6.179 -32.327 1.00 0.00 15 VAL A C 15
ATOM 14485 O O . VAL A 1 15 ? 33.144 -5.946 -31.926 1.00 0.00 15 VAL A O 15
ATOM 14498 N N . PRO A 1 16 ? 31.462 -7.444 -32.245 1.00 0.00 16 PRO A N 15
ATOM 14499 C CA . PRO A 1 16 ? 32.261 -8.638 -31.918 1.00 0.00 16 PRO A CA 15
ATOM 14500 C C . PRO A 1 16 ? 32.719 -9.416 -33.180 1.00 0.00 16 PRO A C 15
ATOM 14501 O O . PRO A 1 16 ? 31.913 -10.074 -33.858 1.00 0.00 16 PRO A O 15
ATOM 14512 N N . ARG A 1 17 ? 34.024 -9.314 -33.506 1.00 0.00 17 ARG A N 15
ATOM 14513 C CA . ARG A 1 17 ? 34.635 -10.139 -34.561 1.00 0.00 17 ARG A CA 15
ATOM 14514 C C . ARG A 1 17 ? 34.875 -11.546 -33.982 1.00 0.00 17 ARG A C 15
ATOM 14515 O O . ARG A 1 17 ? 35.939 -11.830 -33.406 1.00 0.00 17 ARG A O 15
ATOM 14536 N N . GLY A 1 18 ? 33.830 -12.390 -34.069 1.00 0.00 18 GLY A N 15
ATOM 14537 C CA . GLY A 1 18 ? 33.799 -13.677 -33.380 1.00 0.00 18 GLY A CA 15
ATOM 14538 C C . GLY A 1 18 ? 33.485 -13.489 -31.899 1.00 0.00 18 GLY A C 15
ATOM 14539 O O . GLY A 1 18 ? 32.349 -13.706 -31.463 1.00 0.00 18 GLY A O 15
ATOM 14543 N N . SER A 1 19 ? 34.507 -13.049 -31.139 1.00 0.00 19 SER A N 15
ATOM 14544 C CA . SER A 1 19 ? 34.382 -12.709 -29.709 1.00 0.00 19 SER A CA 15
ATOM 14545 C C . SER A 1 19 ? 35.225 -11.453 -29.385 1.00 0.00 19 SER A C 15
ATOM 14546 O O . SER A 1 19 ? 36.194 -11.147 -30.091 1.00 0.00 19 SER A O 15
ATOM 14554 N N . HIS A 1 20 ? 34.844 -10.736 -28.315 1.00 0.00 20 HIS A N 15
ATOM 14555 C CA . HIS A 1 20 ? 35.610 -9.591 -27.788 1.00 0.00 20 HIS A CA 15
ATOM 14556 C C . HIS A 1 20 ? 35.812 -9.788 -26.276 1.00 0.00 20 HIS A C 15
ATOM 14557 O O . HIS A 1 20 ? 34.839 -10.021 -25.542 1.00 0.00 20 HIS A O 15
ATOM 14572 N N . MET A 1 21 ? 37.070 -9.761 -25.822 1.00 0.00 21 MET A N 15
ATOM 14573 C CA . MET A 1 21 ? 37.396 -9.871 -24.387 1.00 0.00 21 MET A CA 15
ATOM 14574 C C . MET A 1 21 ? 37.560 -8.467 -23.791 1.00 0.00 21 MET A C 15
ATOM 14575 O O . MET A 1 21 ? 38.110 -7.559 -24.436 1.00 0.00 21 MET A O 15
ATOM 14589 N N . THR A 1 22 ? 37.053 -8.291 -22.576 1.00 0.00 22 THR A N 15
ATOM 14590 C CA . THR A 1 22 ? 37.165 -7.027 -21.839 1.00 0.00 22 THR A CA 15
ATOM 14591 C C . THR A 1 22 ? 38.556 -6.911 -21.202 1.00 0.00 22 THR A C 15
ATOM 14592 O O . THR A 1 22 ? 39.199 -7.922 -20.889 1.00 0.00 22 THR A O 15
ATOM 14603 N N . THR A 1 23 ? 39.027 -5.674 -21.047 1.00 0.00 23 THR A N 15
ATOM 14604 C CA . THR A 1 23 ? 40.290 -5.382 -20.371 1.00 0.00 23 THR A CA 15
ATOM 14605 C C . THR A 1 23 ? 40.013 -4.438 -19.195 1.00 0.00 23 THR A C 15
ATOM 14606 O O . THR A 1 23 ? 39.749 -3.256 -19.401 1.00 0.00 23 THR A O 15
ATOM 14617 N N . VAL A 1 24 ? 40.001 -5.010 -17.981 1.00 0.00 24 VAL A N 15
ATOM 14618 C CA . VAL A 1 24 ? 39.914 -4.263 -16.720 1.00 0.00 24 VAL A CA 15
ATOM 14619 C C . VAL A 1 24 ? 41.345 -3.916 -16.263 1.00 0.00 24 VAL A C 15
ATOM 14620 O O . VAL A 1 24 ? 42.075 -4.784 -15.771 1.00 0.00 24 VAL A O 15
ATOM 14633 N N . LYS A 1 25 ? 41.749 -2.644 -16.451 1.00 0.00 25 LYS A N 15
ATOM 14634 C CA . LYS A 1 25 ? 43.112 -2.187 -16.117 1.00 0.00 25 LYS A CA 15
ATOM 14635 C C . LYS A 1 25 ? 43.158 -1.651 -14.675 1.00 0.00 25 LYS A C 15
ATOM 14636 O O . LYS A 1 25 ? 42.693 -0.539 -14.380 1.00 0.00 25 LYS A O 15
ATOM 14655 N N . LEU A 1 26 ? 43.698 -2.498 -13.793 1.00 0.00 26 LEU A N 15
ATOM 14656 C CA . LEU A 1 26 ? 43.899 -2.215 -12.358 1.00 0.00 26 LEU A CA 15
ATOM 14657 C C . LEU A 1 26 ? 45.384 -1.816 -12.114 1.00 0.00 26 LEU A C 15
ATOM 14658 O O . LEU A 1 26 ? 46.210 -1.913 -13.036 1.00 0.00 26 LEU A O 15
ATOM 14674 N N . GLY A 1 27 ? 45.705 -1.357 -10.886 1.00 0.00 27 GLY A N 15
ATOM 14675 C CA . GLY A 1 27 ? 47.045 -0.870 -10.536 1.00 0.00 27 GLY A CA 15
ATOM 14676 C C . GLY A 1 27 ? 48.135 -1.925 -10.697 1.00 0.00 27 GLY A C 15
ATOM 14677 O O . GLY A 1 27 ? 48.278 -2.803 -9.834 1.00 0.00 27 GLY A O 15
ATOM 14681 N N . ASP A 1 28 ? 48.877 -1.842 -11.835 1.00 0.00 28 ASP A N 15
ATOM 14682 C CA . ASP A 1 28 ? 49.961 -2.793 -12.222 1.00 0.00 28 ASP A CA 15
ATOM 14683 C C . ASP A 1 28 ? 49.424 -4.217 -12.491 1.00 0.00 28 ASP A C 15
ATOM 14684 O O . ASP A 1 28 ? 50.204 -5.158 -12.673 1.00 0.00 28 ASP A O 15
ATOM 14693 N N . ILE A 1 29 ? 48.084 -4.355 -12.540 1.00 0.00 29 ILE A N 15
ATOM 14694 C CA . ILE A 1 29 ? 47.392 -5.631 -12.796 1.00 0.00 29 ILE A CA 15
ATOM 14695 C C . ILE A 1 29 ? 46.468 -5.438 -14.007 1.00 0.00 29 ILE A C 15
ATOM 14696 O O . ILE A 1 29 ? 45.412 -4.807 -13.883 1.00 0.00 29 ILE A O 15
ATOM 14712 N N . LYS A 1 30 ? 46.855 -5.952 -15.180 1.00 0.00 30 LYS A N 15
ATOM 14713 C CA . LYS A 1 30 ? 46.008 -5.858 -16.378 1.00 0.00 30 LYS A CA 15
ATOM 14714 C C . LYS A 1 30 ? 45.189 -7.145 -16.475 1.00 0.00 30 LYS A C 15
ATOM 14715 O O . LYS A 1 30 ? 45.699 -8.198 -16.885 1.00 0.00 30 LYS A O 15
ATOM 14734 N N . VAL A 1 31 ? 43.921 -7.057 -16.064 1.00 0.00 31 VAL A N 15
ATOM 14735 C CA . VAL A 1 31 ? 43.003 -8.196 -16.076 1.00 0.00 31 VAL A CA 15
ATOM 14736 C C . VAL A 1 31 ? 42.271 -8.222 -17.414 1.00 0.00 31 VAL A C 15
ATOM 14737 O O . VAL A 1 31 ? 41.360 -7.426 -17.644 1.00 0.00 31 VAL A O 15
ATOM 14750 N N . THR A 1 32 ? 42.701 -9.109 -18.315 1.00 0.00 32 THR A N 15
ATOM 14751 C CA . THR A 1 32 ? 41.937 -9.392 -19.521 1.00 0.00 32 THR A CA 15
ATOM 14752 C C . THR A 1 32 ? 40.960 -10.522 -19.157 1.00 0.00 32 THR A C 15
ATOM 14753 O O . THR A 1 32 ? 41.354 -11.680 -18.959 1.00 0.00 32 THR A O 15
ATOM 14764 N N . PHE A 1 33 ? 39.683 -10.145 -19.038 1.00 0.00 33 PHE A N 15
ATOM 14765 C CA . PHE A 1 33 ? 38.619 -11.009 -18.516 1.00 0.00 33 PHE A CA 15
ATOM 14766 C C . PHE A 1 33 ? 37.802 -11.530 -19.714 1.00 0.00 33 PHE A C 15
ATOM 14767 O O . PHE A 1 33 ? 37.657 -10.824 -20.724 1.00 0.00 33 PHE A O 15
ATOM 14784 N N . ASP A 1 34 ? 37.274 -12.755 -19.590 1.00 0.00 34 ASP A N 15
ATOM 14785 C CA . ASP A 1 34 ? 36.671 -13.503 -20.720 1.00 0.00 34 ASP A CA 15
ATOM 14786 C C . ASP A 1 34 ? 35.438 -12.792 -21.339 1.00 0.00 34 ASP A C 15
ATOM 14787 O O . ASP A 1 34 ? 35.163 -12.942 -22.533 1.00 0.00 34 ASP A O 15
ATOM 14796 N N . ASN A 1 35 ? 34.720 -12.010 -20.511 1.00 0.00 35 ASN A N 15
ATOM 14797 C CA . ASN A 1 35 ? 33.412 -11.437 -20.875 1.00 0.00 35 ASN A CA 15
ATOM 14798 C C . ASN A 1 35 ? 33.094 -10.210 -19.973 1.00 0.00 35 ASN A C 15
ATOM 14799 O O . ASN A 1 35 ? 33.149 -10.323 -18.739 1.00 0.00 35 ASN A O 15
ATOM 14810 N N . PRO A 1 36 ? 32.750 -9.007 -20.586 1.00 0.00 36 PRO A N 15
ATOM 14811 C CA . PRO A 1 36 ? 32.511 -7.732 -19.837 1.00 0.00 36 PRO A CA 15
ATOM 14812 C C . PRO A 1 36 ? 31.308 -7.750 -18.869 1.00 0.00 36 PRO A C 15
ATOM 14813 O O . PRO A 1 36 ? 31.184 -6.836 -18.048 1.00 0.00 36 PRO A O 15
ATOM 14824 N N . GLU A 1 37 ? 30.446 -8.776 -18.970 1.00 0.00 37 GLU A N 15
ATOM 14825 C CA . GLU A 1 37 ? 29.229 -8.889 -18.136 1.00 0.00 37 GLU A CA 15
ATOM 14826 C C . GLU A 1 37 ? 29.573 -9.018 -16.633 1.00 0.00 37 GLU A C 15
ATOM 14827 O O . GLU A 1 37 ? 29.025 -8.283 -15.798 1.00 0.00 37 GLU A O 15
ATOM 14839 N N . LYS A 1 38 ? 30.509 -9.931 -16.305 1.00 0.00 38 LYS A N 15
ATOM 14840 C CA . LYS A 1 38 ? 30.950 -10.163 -14.905 1.00 0.00 38 LYS A CA 15
ATOM 14841 C C . LYS A 1 38 ? 32.001 -9.115 -14.492 1.00 0.00 38 LYS A C 15
ATOM 14842 O O . LYS A 1 38 ? 32.131 -8.795 -13.309 1.00 0.00 38 LYS A O 15
ATOM 14861 N N . ALA A 1 39 ? 32.728 -8.587 -15.494 1.00 0.00 39 ALA A N 15
ATOM 14862 C CA . ALA A 1 39 ? 33.873 -7.676 -15.294 1.00 0.00 39 ALA A CA 15
ATOM 14863 C C . ALA A 1 39 ? 33.468 -6.334 -14.640 1.00 0.00 39 ALA A C 15
ATOM 14864 O O . ALA A 1 39 ? 34.290 -5.706 -13.973 1.00 0.00 39 ALA A O 15
ATOM 14871 N N . LYS A 1 40 ? 32.203 -5.916 -14.846 1.00 0.00 40 LYS A N 15
ATOM 14872 C CA . LYS A 1 40 ? 31.630 -4.707 -14.200 1.00 0.00 40 LYS A CA 15
ATOM 14873 C C . LYS A 1 40 ? 31.484 -4.940 -12.679 1.00 0.00 40 LYS A C 15
ATOM 14874 O O . LYS A 1 40 ? 31.831 -4.078 -11.860 1.00 0.00 40 LYS A O 15
ATOM 14893 N N . LYS A 1 41 ? 31.013 -6.152 -12.346 1.00 0.00 41 LYS A N 15
ATOM 14894 C CA . LYS A 1 41 ? 30.730 -6.597 -10.961 1.00 0.00 41 LYS A CA 15
ATOM 14895 C C . LYS A 1 41 ? 32.051 -6.889 -10.221 1.00 0.00 41 LYS A C 15
ATOM 14896 O O . LYS A 1 41 ? 32.151 -6.791 -8.989 1.00 0.00 41 LYS A O 15
ATOM 14915 N N . TYR A 1 42 ? 33.040 -7.269 -11.013 1.00 0.00 42 TYR A N 15
ATOM 14916 C CA . TYR A 1 42 ? 34.402 -7.543 -10.577 1.00 0.00 42 TYR A CA 15
ATOM 14917 C C . TYR A 1 42 ? 35.130 -6.227 -10.228 1.00 0.00 42 TYR A C 15
ATOM 14918 O O . TYR A 1 42 ? 35.733 -6.099 -9.154 1.00 0.00 42 TYR A O 15
ATOM 14936 N N . ALA A 1 43 ? 35.008 -5.242 -11.130 1.00 0.00 43 ALA A N 15
ATOM 14937 C CA . ALA A 1 43 ? 35.742 -3.966 -11.046 1.00 0.00 43 ALA A CA 15
ATOM 14938 C C . ALA A 1 43 ? 35.185 -3.038 -9.950 1.00 0.00 43 ALA A C 15
ATOM 14939 O O . ALA A 1 43 ? 35.932 -2.224 -9.401 1.00 0.00 43 ALA A O 15
ATOM 14946 N N . GLN A 1 44 ? 33.869 -3.169 -9.641 1.00 0.00 44 GLN A N 15
ATOM 14947 C CA . GLN A 1 44 ? 33.193 -2.326 -8.620 1.00 0.00 44 GLN A CA 15
ATOM 14948 C C . GLN A 1 44 ? 33.729 -2.620 -7.204 1.00 0.00 44 GLN A C 15
ATOM 14949 O O . GLN A 1 44 ? 33.752 -1.735 -6.336 1.00 0.00 44 GLN A O 15
ATOM 14963 N N . LYS A 1 45 ? 34.178 -3.872 -6.993 1.00 0.00 45 LYS A N 15
ATOM 14964 C CA . LYS A 1 45 ? 34.795 -4.294 -5.732 1.00 0.00 45 LYS A CA 15
ATOM 14965 C C . LYS A 1 45 ? 36.196 -3.672 -5.616 1.00 0.00 45 LYS A C 15
ATOM 14966 O O . LYS A 1 45 ? 36.540 -3.071 -4.591 1.00 0.00 45 LYS A O 15
ATOM 14985 N N . LEU A 1 46 ? 36.956 -3.777 -6.719 1.00 0.00 46 LEU A N 15
ATOM 14986 C CA . LEU A 1 46 ? 38.341 -3.273 -6.819 1.00 0.00 46 LEU A CA 15
ATOM 14987 C C . LEU A 1 46 ? 38.398 -1.738 -6.705 1.00 0.00 46 LEU A C 15
ATOM 14988 O O . LEU A 1 46 ? 39.410 -1.182 -6.285 1.00 0.00 46 LEU A O 15
ATOM 15004 N N . ALA A 1 47 ? 37.294 -1.076 -7.099 1.00 0.00 47 ALA A N 15
ATOM 15005 C CA . ALA A 1 47 ? 37.138 0.381 -6.995 1.00 0.00 47 ALA A CA 15
ATOM 15006 C C . ALA A 1 47 ? 37.171 0.831 -5.531 1.00 0.00 47 ALA A C 15
ATOM 15007 O O . ALA A 1 47 ? 37.848 1.796 -5.186 1.00 0.00 47 ALA A O 15
ATOM 15014 N N . LYS A 1 48 ? 36.446 0.094 -4.674 1.00 0.00 48 LYS A N 15
ATOM 15015 C CA . LYS A 1 48 ? 36.348 0.406 -3.239 1.00 0.00 48 LYS A CA 15
ATOM 15016 C C . LYS A 1 48 ? 37.704 0.107 -2.554 1.00 0.00 48 LYS A C 15
ATOM 15017 O O . LYS A 1 48 ? 38.214 0.944 -1.800 1.00 0.00 48 LYS A O 15
ATOM 15036 N N . ILE A 1 49 ? 38.277 -1.076 -2.866 1.00 0.00 49 ILE A N 15
ATOM 15037 C CA . ILE A 1 49 ? 39.559 -1.552 -2.286 1.00 0.00 49 ILE A CA 15
ATOM 15038 C C . ILE A 1 49 ? 40.709 -0.557 -2.580 1.00 0.00 49 ILE A C 15
ATOM 15039 O O . ILE A 1 49 ? 41.458 -0.165 -1.675 1.00 0.00 49 ILE A O 15
ATOM 15055 N N . TYR A 1 50 ? 40.803 -0.142 -3.857 1.00 0.00 50 TYR A N 15
ATOM 15056 C CA . TYR A 1 50 ? 41.867 0.761 -4.357 1.00 0.00 50 TYR A CA 15
ATOM 15057 C C . TYR A 1 50 ? 41.485 2.253 -4.192 1.00 0.00 50 TYR A C 15
ATOM 15058 O O . TYR A 1 50 ? 42.281 3.121 -4.544 1.00 0.00 50 TYR A O 15
ATOM 15076 N N . GLN A 1 51 ? 40.264 2.529 -3.659 1.00 0.00 51 GLN A N 15
ATOM 15077 C CA . GLN A 1 51 ? 39.724 3.908 -3.467 1.00 0.00 51 GLN A CA 15
ATOM 15078 C C . GLN A 1 51 ? 39.555 4.672 -4.806 1.00 0.00 51 GLN A C 15
ATOM 15079 O O . GLN A 1 51 ? 39.454 5.906 -4.819 1.00 0.00 51 GLN A O 15
ATOM 15093 N N . LEU A 1 52 ? 39.478 3.927 -5.914 1.00 0.00 52 LEU A N 15
ATOM 15094 C CA . LEU A 1 52 ? 39.404 4.480 -7.288 1.00 0.00 52 LEU A CA 15
ATOM 15095 C C . LEU A 1 52 ? 37.988 4.312 -7.886 1.00 0.00 52 LEU A C 15
ATOM 15096 O O . LEU A 1 52 ? 37.062 3.888 -7.192 1.00 0.00 52 LEU A O 15
ATOM 15112 N N . THR A 1 53 ? 37.826 4.683 -9.171 1.00 0.00 53 THR A N 15
ATOM 15113 C CA . THR A 1 53 ? 36.521 4.678 -9.867 1.00 0.00 53 THR A CA 15
ATOM 15114 C C . THR A 1 53 ? 36.506 3.614 -10.975 1.00 0.00 53 THR A C 15
ATOM 15115 O O . THR A 1 53 ? 37.534 3.384 -11.618 1.00 0.00 53 THR A O 15
ATOM 15126 N N . VAL A 1 54 ? 35.340 2.983 -11.214 1.00 0.00 54 VAL A N 15
ATOM 15127 C CA . VAL A 1 54 ? 35.163 2.081 -12.367 1.00 0.00 54 VAL A CA 15
ATOM 15128 C C . VAL A 1 54 ? 34.883 2.942 -13.610 1.00 0.00 54 VAL A C 15
ATOM 15129 O O . VAL A 1 54 ? 33.734 3.303 -13.894 1.00 0.00 54 VAL A O 15
ATOM 15142 N N . HIS A 1 55 ? 35.957 3.309 -14.320 1.00 0.00 55 HIS A N 15
ATOM 15143 C CA . HIS A 1 55 ? 35.855 4.122 -15.534 1.00 0.00 55 HIS A CA 15
ATOM 15144 C C . HIS A 1 55 ? 35.695 3.182 -16.742 1.00 0.00 55 HIS A C 15
ATOM 15145 O O . HIS A 1 55 ? 36.676 2.719 -17.334 1.00 0.00 55 HIS A O 15
ATOM 15160 N N . VAL A 1 56 ? 34.427 2.884 -17.071 1.00 0.00 56 VAL A N 15
ATOM 15161 C CA . VAL A 1 56 ? 34.068 1.979 -18.176 1.00 0.00 56 VAL A CA 15
ATOM 15162 C C . VAL A 1 56 ? 33.934 2.772 -19.492 1.00 0.00 56 VAL A C 15
ATOM 15163 O O . VAL A 1 56 ? 33.247 3.801 -19.548 1.00 0.00 56 VAL A O 15
ATOM 15176 N N . HIS A 1 57 ? 34.649 2.318 -20.525 1.00 0.00 57 HIS A N 15
ATOM 15177 C CA . HIS A 1 57 ? 34.516 2.837 -21.893 1.00 0.00 57 HIS A CA 15
ATOM 15178 C C . HIS A 1 57 ? 34.352 1.646 -22.844 1.00 0.00 57 HIS A C 15
ATOM 15179 O O . HIS A 1 57 ? 35.345 1.097 -23.342 1.00 0.00 57 HIS A O 15
ATOM 15194 N N . GLY A 1 58 ? 33.089 1.229 -23.061 1.00 0.00 58 GLY A N 15
ATOM 15195 C CA . GLY A 1 58 ? 32.806 -0.012 -23.777 1.00 0.00 58 GLY A CA 15
ATOM 15196 C C . GLY A 1 58 ? 33.262 -1.222 -22.964 1.00 0.00 58 GLY A C 15
ATOM 15197 O O . GLY A 1 58 ? 33.023 -1.274 -21.750 1.00 0.00 58 GLY A O 15
ATOM 15201 N N . ASP A 1 59 ? 33.913 -2.193 -23.626 1.00 0.00 59 ASP A N 15
ATOM 15202 C CA . ASP A 1 59 ? 34.550 -3.341 -22.940 1.00 0.00 59 ASP A CA 15
ATOM 15203 C C . ASP A 1 59 ? 36.011 -3.009 -22.538 1.00 0.00 59 ASP A C 15
ATOM 15204 O O . ASP A 1 59 ? 36.778 -3.898 -22.175 1.00 0.00 59 ASP A O 15
ATOM 15213 N N . THR A 1 60 ? 36.388 -1.715 -22.578 1.00 0.00 60 THR A N 15
ATOM 15214 C CA . THR A 1 60 ? 37.688 -1.249 -22.065 1.00 0.00 60 THR A CA 15
ATOM 15215 C C . THR A 1 60 ? 37.472 -0.532 -20.718 1.00 0.00 60 THR A C 15
ATOM 15216 O O . THR A 1 60 ? 37.153 0.663 -20.672 1.00 0.00 60 THR A O 15
ATOM 15227 N 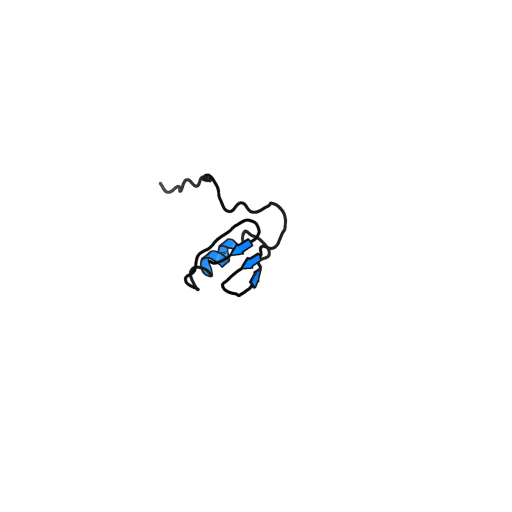N . ILE A 1 61 ? 37.594 -1.303 -19.629 1.00 0.00 61 ILE A N 15
ATOM 15228 C CA . ILE A 1 61 ? 37.420 -0.810 -18.254 1.00 0.00 61 ILE A CA 15
ATOM 15229 C C . ILE A 1 61 ? 38.786 -0.379 -17.686 1.00 0.00 61 ILE A C 15
ATOM 15230 O O . ILE A 1 61 ? 39.794 -1.043 -17.908 1.00 0.00 61 ILE A O 15
ATOM 15246 N N . HIS A 1 62 ? 38.820 0.758 -16.991 1.00 0.00 62 HIS A N 15
ATOM 15247 C CA . HIS A 1 62 ? 40.030 1.250 -16.313 1.00 0.00 62 HIS A CA 15
ATOM 15248 C C . HIS A 1 62 ? 39.644 1.682 -14.897 1.00 0.00 62 HIS A C 15
ATOM 15249 O O . HIS A 1 62 ? 38.868 2.621 -14.737 1.00 0.00 62 HIS A O 15
ATOM 15264 N N . VAL A 1 63 ? 40.156 0.989 -13.872 1.00 0.00 63 VAL A N 15
ATOM 15265 C CA . VAL A 1 63 ? 39.852 1.328 -12.473 1.00 0.00 63 VAL A CA 15
ATOM 15266 C C . VAL A 1 63 ? 40.780 2.471 -11.999 1.00 0.00 63 VAL A C 15
ATOM 15267 O O . VAL A 1 63 ? 41.921 2.230 -11.594 1.00 0.00 63 VAL A O 15
ATOM 15280 N N . LYS A 1 64 ? 40.286 3.718 -12.152 1.00 0.00 64 LYS A N 15
ATOM 15281 C CA . LYS A 1 64 ? 40.927 4.942 -11.632 1.00 0.00 64 LYS A CA 15
ATOM 15282 C C . LYS A 1 64 ? 39.896 6.100 -11.633 1.00 0.00 64 LYS A C 15
ATOM 15301 N N . MET A 1 1 ? 23.488 -66.825 -26.309 1.00 0.00 1 MET A N 16
ATOM 15302 C CA . MET A 1 1 ? 22.553 -66.025 -25.491 1.00 0.00 1 MET A CA 16
ATOM 15303 C C . MET A 1 1 ? 23.174 -65.752 -24.115 1.00 0.00 1 MET A C 16
ATOM 15304 O O . MET A 1 1 ? 23.483 -66.691 -23.379 1.00 0.00 1 MET A O 16
ATOM 15317 N N . GLY A 1 2 ? 23.362 -64.457 -23.786 1.00 0.00 2 GLY A N 16
ATOM 15318 C CA . GLY A 1 2 ? 23.994 -64.040 -22.530 1.00 0.00 2 GLY A CA 16
ATOM 15319 C C . GLY A 1 2 ? 25.381 -63.468 -22.745 1.00 0.00 2 GLY A C 16
ATOM 15320 O O . GLY A 1 2 ? 26.342 -63.840 -22.056 1.00 0.00 2 GLY A O 16
ATOM 15324 N N . SER A 1 3 ? 25.496 -62.567 -23.726 1.00 0.00 3 SER A N 16
ATOM 15325 C CA . SER A 1 3 ? 26.744 -61.842 -24.000 1.00 0.00 3 SER A CA 16
ATOM 15326 C C . SER A 1 3 ? 26.869 -60.647 -23.034 1.00 0.00 3 SER A C 16
ATOM 15327 O O . SER A 1 3 ? 26.254 -59.591 -23.257 1.00 0.00 3 SER A O 16
ATOM 15335 N N . SER A 1 4 ? 27.631 -60.844 -21.944 1.00 0.00 4 SER A N 16
ATOM 15336 C CA . SER A 1 4 ? 27.845 -59.824 -20.913 1.00 0.00 4 SER A CA 16
ATOM 15337 C C . SER A 1 4 ? 28.796 -58.722 -21.436 1.00 0.00 4 SER A C 16
ATOM 15338 O O . SER A 1 4 ? 30.027 -58.849 -21.371 1.00 0.00 4 SER A O 16
ATOM 15346 N N . HIS A 1 5 ? 28.194 -57.665 -22.003 1.00 0.00 5 HIS A N 16
ATOM 15347 C CA . HIS A 1 5 ? 28.915 -56.504 -22.566 1.00 0.00 5 HIS A CA 16
ATOM 15348 C C . HIS A 1 5 ? 28.964 -55.353 -21.536 1.00 0.00 5 HIS A C 16
ATOM 15349 O O . HIS A 1 5 ? 28.123 -55.285 -20.633 1.00 0.00 5 HIS A O 16
ATOM 15364 N N . HIS A 1 6 ? 29.944 -54.444 -21.695 1.00 0.00 6 HIS A N 16
ATOM 15365 C CA . HIS A 1 6 ? 30.186 -53.335 -20.735 1.00 0.00 6 HIS A CA 16
ATOM 15366 C C . HIS A 1 6 ? 29.919 -51.966 -21.390 1.00 0.00 6 HIS A C 16
ATOM 15367 O O . HIS A 1 6 ? 29.835 -51.855 -22.616 1.00 0.00 6 HIS A O 16
ATOM 15382 N N . HIS A 1 7 ? 29.818 -50.931 -20.541 1.00 0.00 7 HIS A N 16
ATOM 15383 C CA . HIS A 1 7 ? 29.692 -49.529 -20.963 1.00 0.00 7 HIS A CA 16
ATOM 15384 C C . HIS A 1 7 ? 31.078 -48.868 -20.940 1.00 0.00 7 HIS A C 16
ATOM 15385 O O . HIS A 1 7 ? 31.950 -49.270 -20.156 1.00 0.00 7 HIS A O 16
ATOM 15400 N N . HIS A 1 8 ? 31.272 -47.868 -21.814 1.00 0.00 8 HIS A N 16
ATOM 15401 C CA . HIS A 1 8 ? 32.471 -47.012 -21.830 1.00 0.00 8 HIS A CA 16
ATOM 15402 C C . HIS A 1 8 ? 32.033 -45.539 -21.954 1.00 0.00 8 HIS A C 16
ATOM 15403 O O . HIS A 1 8 ? 31.672 -45.085 -23.049 1.00 0.00 8 HIS A O 16
ATOM 15418 N N . HIS A 1 9 ? 32.057 -44.813 -20.822 1.00 0.00 9 HIS A N 16
ATOM 15419 C CA . HIS A 1 9 ? 31.687 -43.384 -20.760 1.00 0.00 9 HIS A CA 16
ATOM 15420 C C . HIS A 1 9 ? 32.779 -42.504 -21.398 1.00 0.00 9 HIS A C 16
ATOM 15421 O O . HIS A 1 9 ? 33.900 -42.963 -21.644 1.00 0.00 9 HIS A O 16
ATOM 15436 N N . HIS A 1 10 ? 32.435 -41.233 -21.647 1.00 0.00 10 HIS A N 16
ATOM 15437 C CA . HIS A 1 10 ? 33.361 -40.229 -22.204 1.00 0.00 10 HIS A CA 16
ATOM 15438 C C . HIS A 1 10 ? 33.252 -38.926 -21.395 1.00 0.00 10 HIS A C 16
ATOM 15439 O O . HIS A 1 10 ? 32.254 -38.703 -20.689 1.00 0.00 10 HIS A O 16
ATOM 15454 N N . SER A 1 11 ? 34.288 -38.080 -21.519 1.00 0.00 11 SER A N 16
ATOM 15455 C CA . SER A 1 11 ? 34.344 -36.738 -20.909 1.00 0.00 11 SER A CA 16
ATOM 15456 C C . SER A 1 11 ? 33.816 -35.688 -21.911 1.00 0.00 11 SER A C 16
ATOM 15457 O O . SER A 1 11 ? 33.755 -35.938 -23.126 1.00 0.00 11 SER A O 16
ATOM 15465 N N . SER A 1 12 ? 33.444 -34.512 -21.376 1.00 0.00 12 SER A N 16
ATOM 15466 C CA . SER A 1 12 ? 32.993 -33.344 -22.158 1.00 0.00 12 SER A CA 16
ATOM 15467 C C . SER A 1 12 ? 34.037 -32.214 -22.038 1.00 0.00 12 SER A C 16
ATOM 15468 O O . SER A 1 12 ? 34.983 -32.320 -21.247 1.00 0.00 12 SER A O 16
ATOM 15476 N N . GLY A 1 13 ? 33.856 -31.153 -22.844 1.00 0.00 13 GLY A N 16
ATOM 15477 C CA . GLY A 1 13 ? 34.746 -29.985 -22.854 1.00 0.00 13 GLY A CA 16
ATOM 15478 C C . GLY A 1 13 ? 33.989 -28.676 -22.635 1.00 0.00 13 GLY A C 16
ATOM 15479 O O . GLY A 1 13 ? 32.754 -28.659 -22.653 1.00 0.00 13 GLY A O 16
ATOM 15483 N N . LEU A 1 14 ? 34.740 -27.575 -22.433 1.00 0.00 14 LEU A N 16
ATOM 15484 C CA . LEU A 1 14 ? 34.172 -26.219 -22.257 1.00 0.00 14 LEU A CA 16
ATOM 15485 C C . LEU A 1 14 ? 33.725 -25.680 -23.627 1.00 0.00 14 LEU A C 16
ATOM 15486 O O . LEU A 1 14 ? 34.406 -25.926 -24.622 1.00 0.00 14 LEU A O 16
ATOM 15502 N N . VAL A 1 15 ? 32.585 -24.962 -23.662 1.00 0.00 15 VAL A N 16
ATOM 15503 C CA . VAL A 1 15 ? 32.025 -24.388 -24.906 1.00 0.00 15 VAL A CA 16
ATOM 15504 C C . VAL A 1 15 ? 32.857 -23.152 -25.378 1.00 0.00 15 VAL A C 16
ATOM 15505 O O . VAL A 1 15 ? 32.850 -22.107 -24.723 1.00 0.00 15 VAL A O 16
ATOM 15518 N N . PRO A 1 16 ? 33.644 -23.269 -26.503 1.00 0.00 16 PRO A N 16
ATOM 15519 C CA . PRO A 1 16 ? 34.446 -22.153 -27.051 1.00 0.00 16 PRO A CA 16
ATOM 15520 C C . PRO A 1 16 ? 33.605 -21.269 -28.011 1.00 0.00 16 PRO A C 16
ATOM 15521 O O . PRO A 1 16 ? 33.206 -21.714 -29.101 1.00 0.00 16 PRO A O 16
ATOM 15532 N N . ARG A 1 17 ? 33.322 -20.030 -27.576 1.00 0.00 17 ARG A N 16
ATOM 15533 C CA . ARG A 1 17 ? 32.549 -19.032 -28.356 1.00 0.00 17 ARG A CA 16
ATOM 15534 C C . ARG A 1 17 ? 33.416 -17.787 -28.627 1.00 0.00 17 ARG A C 16
ATOM 15535 O O . ARG A 1 17 ? 34.590 -17.739 -28.234 1.00 0.00 17 ARG A O 16
ATOM 15556 N N . GLY A 1 18 ? 32.829 -16.790 -29.317 1.00 0.00 18 GLY A N 16
ATOM 15557 C CA . GLY A 1 18 ? 33.523 -15.534 -29.662 1.00 0.00 18 GLY A CA 16
ATOM 15558 C C . GLY A 1 18 ? 33.531 -14.513 -28.526 1.00 0.00 18 GLY A C 16
ATOM 15559 O O . GLY A 1 18 ? 33.239 -13.326 -28.736 1.00 0.00 18 GLY A O 16
ATOM 15563 N N . SER A 1 19 ? 33.886 -14.985 -27.317 1.00 0.00 19 SER A N 16
ATOM 15564 C CA . SER A 1 19 ? 33.905 -14.180 -26.092 1.00 0.00 19 SER A CA 16
ATOM 15565 C C . SER A 1 19 ? 35.056 -13.148 -26.130 1.00 0.00 19 SER A C 16
ATOM 15566 O O . SER A 1 19 ? 36.236 -13.506 -26.004 1.00 0.00 19 SER A O 16
ATOM 15574 N N . HIS A 1 20 ? 34.687 -11.876 -26.347 1.00 0.00 20 HIS A N 16
ATOM 15575 C CA . HIS A 1 20 ? 35.638 -10.754 -26.368 1.00 0.00 20 HIS A CA 16
ATOM 15576 C C . HIS A 1 20 ? 36.111 -10.448 -24.939 1.00 0.00 20 HIS A C 16
ATOM 15577 O O . HIS A 1 20 ? 35.282 -10.208 -24.050 1.00 0.00 20 HIS A O 16
ATOM 15592 N N . MET A 1 21 ? 37.436 -10.441 -24.740 1.00 0.00 21 MET A N 16
ATOM 15593 C CA . MET A 1 21 ? 38.043 -10.293 -23.415 1.00 0.00 21 MET A CA 16
ATOM 15594 C C . MET A 1 21 ? 37.935 -8.836 -22.927 1.00 0.00 21 MET A C 16
ATOM 15595 O O . MET A 1 21 ? 38.491 -7.905 -23.531 1.00 0.00 21 MET A O 16
ATOM 15609 N N . THR A 1 22 ? 37.166 -8.644 -21.849 1.00 0.00 22 THR A N 16
ATOM 15610 C CA . THR A 1 22 ? 36.986 -7.336 -21.230 1.00 0.00 22 THR A CA 16
ATOM 15611 C C . THR A 1 22 ? 38.247 -6.972 -20.430 1.00 0.00 22 THR A C 16
ATOM 15612 O O . THR A 1 22 ? 38.500 -7.534 -19.346 1.00 0.00 22 THR A O 16
ATOM 15623 N N . THR A 1 23 ? 39.049 -6.065 -21.000 1.00 0.00 23 THR A N 16
ATOM 15624 C CA . THR A 1 23 ? 40.360 -5.718 -20.474 1.00 0.00 23 THR A CA 16
ATOM 15625 C C . THR A 1 23 ? 40.222 -4.676 -19.356 1.00 0.00 23 THR A C 16
ATOM 15626 O O . THR A 1 23 ? 39.969 -3.494 -19.613 1.00 0.00 23 THR A O 16
ATOM 15637 N N . VAL A 1 24 ? 40.334 -5.147 -18.112 1.00 0.00 24 VAL A N 16
ATOM 15638 C CA . VAL A 1 24 ? 40.383 -4.287 -16.930 1.00 0.00 24 VAL A CA 16
ATOM 15639 C C . VAL A 1 24 ? 41.812 -3.732 -16.764 1.00 0.00 24 VAL A C 16
ATOM 15640 O O . VAL A 1 24 ? 42.743 -4.456 -16.370 1.00 0.00 24 VAL A O 16
ATOM 15653 N N . LYS A 1 25 ? 41.971 -2.448 -17.124 1.00 0.00 25 LYS A N 16
ATOM 15654 C CA . LYS A 1 25 ? 43.248 -1.734 -17.000 1.00 0.00 25 LYS A CA 16
ATOM 15655 C C . LYS A 1 25 ? 43.382 -1.158 -15.575 1.00 0.00 25 LYS A C 16
ATOM 15656 O O . LYS A 1 25 ? 42.831 -0.101 -15.269 1.00 0.00 25 LYS A O 16
ATOM 15675 N N . LEU A 1 26 ? 44.125 -1.854 -14.719 1.00 0.00 26 LEU A N 16
ATOM 15676 C CA . LEU A 1 26 ? 44.451 -1.376 -13.359 1.00 0.00 26 LEU A CA 16
ATOM 15677 C C . LEU A 1 26 ? 45.866 -0.756 -13.381 1.00 0.00 26 LEU A C 16
ATOM 15678 O O . LEU A 1 26 ? 46.611 -0.979 -14.344 1.00 0.00 26 LEU A O 16
ATOM 15694 N N . GLY A 1 27 ? 46.199 0.066 -12.360 1.00 0.00 27 GLY A N 16
ATOM 15695 C CA . GLY A 1 27 ? 47.499 0.746 -12.277 1.00 0.00 27 GLY A CA 16
ATOM 15696 C C . GLY A 1 27 ? 48.683 -0.223 -12.371 1.00 0.00 27 GLY A C 16
ATOM 15697 O O . GLY A 1 27 ? 49.021 -0.878 -11.385 1.00 0.00 27 GLY A O 16
ATOM 15701 N N . ASP A 1 28 ? 49.274 -0.318 -13.591 1.00 0.00 28 ASP A N 16
ATOM 15702 C CA . ASP A 1 28 ? 50.439 -1.195 -13.925 1.00 0.00 28 ASP A CA 16
ATOM 15703 C C . ASP A 1 28 ? 50.099 -2.696 -13.802 1.00 0.00 28 ASP A C 16
ATOM 15704 O O . ASP A 1 28 ? 50.997 -3.545 -13.777 1.00 0.00 28 ASP A O 16
ATOM 15713 N N . ILE A 1 29 ? 48.792 -3.007 -13.760 1.00 0.00 29 ILE A N 16
ATOM 15714 C CA . ILE A 1 29 ? 48.271 -4.385 -13.610 1.00 0.00 29 ILE A CA 16
ATOM 15715 C C . ILE A 1 29 ? 47.236 -4.671 -14.719 1.00 0.00 29 ILE A C 16
ATOM 15716 O O . ILE A 1 29 ? 46.247 -3.949 -14.869 1.00 0.00 29 ILE A O 16
ATOM 15732 N N . LYS A 1 30 ? 47.483 -5.741 -15.482 1.00 0.00 30 LYS A N 16
ATOM 15733 C CA . LYS A 1 30 ? 46.672 -6.133 -16.648 1.00 0.00 30 LYS A CA 16
ATOM 15734 C C . LYS A 1 30 ? 45.761 -7.313 -16.280 1.00 0.00 30 LYS A C 16
ATOM 15735 O O . LYS A 1 30 ? 46.256 -8.379 -15.894 1.00 0.00 30 LYS A O 16
ATOM 15754 N N . VAL A 1 31 ? 44.435 -7.098 -16.369 1.00 0.00 31 VAL A N 16
ATOM 15755 C CA . VAL A 1 31 ? 43.418 -8.150 -16.116 1.00 0.00 31 VAL A CA 16
ATOM 15756 C C . VAL A 1 31 ? 42.470 -8.248 -17.331 1.00 0.00 31 VAL A C 16
ATOM 15757 O O . VAL A 1 31 ? 42.146 -7.233 -17.945 1.00 0.00 31 VAL A O 16
ATOM 15770 N N . THR A 1 32 ? 42.051 -9.479 -17.684 1.00 0.00 32 THR A N 16
ATOM 15771 C CA . THR A 1 32 ? 41.078 -9.730 -18.768 1.00 0.00 32 THR A CA 16
ATOM 15772 C C . THR A 1 32 ? 40.034 -10.772 -18.302 1.00 0.00 32 THR A C 16
ATOM 15773 O O . THR A 1 32 ? 40.381 -11.769 -17.647 1.00 0.00 32 THR A O 16
ATOM 15784 N N . PHE A 1 33 ? 38.757 -10.530 -18.647 1.00 0.00 33 PHE A N 16
ATOM 15785 C CA . PHE A 1 33 ? 37.639 -11.444 -18.328 1.00 0.00 33 PHE A CA 16
ATOM 15786 C C . PHE A 1 33 ? 36.967 -11.931 -19.615 1.00 0.00 33 PHE A C 16
ATOM 15787 O O . PHE A 1 33 ? 37.039 -11.266 -20.637 1.00 0.00 33 PHE A O 16
ATOM 15804 N N . ASP A 1 34 ? 36.295 -13.090 -19.519 1.00 0.00 34 ASP A N 16
ATOM 15805 C CA . ASP A 1 34 ? 35.643 -13.766 -20.662 1.00 0.00 34 ASP A CA 16
ATOM 15806 C C . ASP A 1 34 ? 34.557 -12.876 -21.311 1.00 0.00 34 ASP A C 16
ATOM 15807 O O . ASP A 1 34 ? 34.451 -12.807 -22.537 1.00 0.00 34 ASP A O 16
ATOM 15816 N N . ASN A 1 35 ? 33.769 -12.191 -20.465 1.00 0.00 35 ASN A N 16
ATOM 15817 C CA . ASN A 1 35 ? 32.641 -11.336 -20.910 1.00 0.00 35 ASN A CA 16
ATOM 15818 C C . ASN A 1 35 ? 32.452 -10.146 -19.931 1.00 0.00 35 ASN A C 16
ATOM 15819 O O . ASN A 1 35 ? 32.875 -10.241 -18.761 1.00 0.00 35 ASN A O 16
ATOM 15830 N N . PRO A 1 36 ? 31.847 -8.987 -20.395 1.00 0.00 36 PRO A N 16
ATOM 15831 C CA . PRO A 1 36 ? 31.751 -7.734 -19.581 1.00 0.00 36 PRO A CA 16
ATOM 15832 C C . PRO A 1 36 ? 30.929 -7.869 -18.291 1.00 0.00 36 PRO A C 16
ATOM 15833 O O . PRO A 1 36 ? 31.091 -7.051 -17.382 1.00 0.00 36 PRO A O 16
ATOM 15844 N N . GLU A 1 37 ? 30.055 -8.891 -18.230 1.00 0.00 37 GLU A N 16
ATOM 15845 C CA . GLU A 1 37 ? 29.197 -9.143 -17.057 1.00 0.00 37 GLU A CA 16
ATOM 15846 C C . GLU A 1 37 ? 30.068 -9.414 -15.822 1.00 0.00 37 GLU A C 16
ATOM 15847 O O . GLU A 1 37 ? 29.864 -8.817 -14.767 1.00 0.00 37 GLU A O 16
ATOM 15859 N N . LYS A 1 38 ? 31.083 -10.278 -16.018 1.00 0.00 38 LYS A N 16
ATOM 15860 C CA . LYS A 1 38 ? 32.075 -10.643 -14.983 1.00 0.00 38 LYS A CA 16
ATOM 15861 C C . LYS A 1 38 ? 32.833 -9.390 -14.492 1.00 0.00 38 LYS A C 16
ATOM 15862 O O . LYS A 1 38 ? 32.878 -9.095 -13.291 1.00 0.00 38 LYS A O 16
ATOM 15881 N N . ALA A 1 39 ? 33.361 -8.645 -15.476 1.00 0.00 39 ALA A N 16
ATOM 15882 C CA . ALA A 1 39 ? 34.283 -7.521 -15.256 1.00 0.00 39 ALA A CA 16
ATOM 15883 C C . ALA A 1 39 ? 33.636 -6.352 -14.509 1.00 0.00 39 ALA A C 16
ATOM 15884 O O . ALA A 1 39 ? 34.246 -5.793 -13.612 1.00 0.00 39 ALA A O 16
ATOM 15891 N N . LYS A 1 40 ? 32.395 -6.005 -14.877 1.00 0.00 40 LYS A N 16
ATOM 15892 C CA . LYS A 1 40 ? 31.710 -4.805 -14.337 1.00 0.00 40 LYS A CA 16
ATOM 15893 C C . LYS A 1 40 ? 31.332 -4.976 -12.852 1.00 0.00 40 LYS A C 16
ATOM 15894 O O . LYS A 1 40 ? 31.207 -3.990 -12.128 1.00 0.00 40 LYS A O 16
ATOM 15913 N N . LYS A 1 41 ? 31.193 -6.240 -12.400 1.00 0.00 41 LYS A N 16
ATOM 15914 C CA . LYS A 1 41 ? 30.752 -6.562 -11.022 1.00 0.00 41 LYS A CA 16
ATOM 15915 C C . LYS A 1 41 ? 31.975 -6.680 -10.109 1.00 0.00 41 LYS A C 16
ATOM 15916 O O . LYS A 1 41 ? 31.927 -6.346 -8.916 1.00 0.00 41 LYS A O 16
ATOM 15935 N N . TYR A 1 42 ? 33.071 -7.167 -10.701 1.00 0.00 42 TYR A N 16
ATOM 15936 C CA . TYR A 1 42 ? 34.361 -7.315 -10.021 1.00 0.00 42 TYR A CA 16
ATOM 15937 C C . TYR A 1 42 ? 35.052 -5.946 -9.842 1.00 0.00 42 TYR A C 16
ATOM 15938 O O . TYR A 1 42 ? 35.525 -5.621 -8.750 1.00 0.00 42 TYR A O 16
ATOM 15956 N N . ALA A 1 43 ? 35.084 -5.155 -10.928 1.00 0.00 43 ALA A N 16
ATOM 15957 C CA . ALA A 1 43 ? 35.843 -3.885 -10.996 1.00 0.00 43 ALA A CA 16
ATOM 15958 C C . ALA A 1 43 ? 35.237 -2.794 -10.100 1.00 0.00 43 ALA A C 16
ATOM 15959 O O . ALA A 1 43 ? 35.966 -1.945 -9.588 1.00 0.00 43 ALA A O 16
ATOM 15966 N N . GLN A 1 44 ? 33.900 -2.823 -9.926 1.00 0.00 44 GLN A N 16
ATOM 15967 C CA . GLN A 1 44 ? 33.199 -1.881 -9.031 1.00 0.00 44 GLN A CA 16
ATOM 15968 C C . GLN A 1 44 ? 33.527 -2.193 -7.556 1.00 0.00 44 GLN A C 16
ATOM 15969 O O . GLN A 1 44 ? 33.681 -1.281 -6.751 1.00 0.00 44 GLN A O 16
ATOM 15983 N N . LYS A 1 45 ? 33.665 -3.499 -7.237 1.00 0.00 45 LYS A N 16
ATOM 15984 C CA . LYS A 1 45 ? 33.999 -3.969 -5.879 1.00 0.00 45 LYS A CA 16
ATOM 15985 C C . LYS A 1 45 ? 35.499 -3.748 -5.576 1.00 0.00 45 LYS A C 16
ATOM 15986 O O . LYS A 1 45 ? 35.879 -3.475 -4.433 1.00 0.00 45 LYS A O 16
ATOM 16005 N N . LEU A 1 46 ? 36.335 -3.855 -6.623 1.00 0.00 46 LEU A N 16
ATOM 16006 C CA . LEU A 1 46 ? 37.786 -3.592 -6.544 1.00 0.00 46 LEU A CA 16
ATOM 16007 C C . LEU A 1 46 ? 37.996 -2.104 -6.210 1.00 0.00 46 LEU A C 16
ATOM 16008 O O . LEU A 1 46 ? 38.709 -1.759 -5.273 1.00 0.00 46 LEU A O 16
ATOM 16024 N N . ALA A 1 47 ? 37.330 -1.238 -6.992 1.00 0.00 47 ALA A N 16
ATOM 16025 C CA . ALA A 1 47 ? 37.375 0.224 -6.819 1.00 0.00 47 ALA A CA 16
ATOM 16026 C C . ALA A 1 47 ? 36.784 0.646 -5.462 1.00 0.00 47 ALA A C 16
ATOM 16027 O O . ALA A 1 47 ? 37.242 1.605 -4.855 1.00 0.00 47 ALA A O 16
ATOM 16034 N N . LYS A 1 48 ? 35.774 -0.103 -5.000 1.00 0.00 48 LYS A N 16
ATOM 16035 C CA . LYS A 1 48 ? 35.071 0.163 -3.731 1.00 0.00 48 LYS A CA 16
ATOM 16036 C C . LYS A 1 48 ? 36.004 -0.075 -2.519 1.00 0.00 48 LYS A C 16
ATOM 16037 O O . LYS A 1 48 ? 36.325 0.857 -1.777 1.00 0.00 48 LYS A O 16
ATOM 16056 N N . ILE A 1 49 ? 36.458 -1.328 -2.372 1.00 0.00 49 ILE A N 16
ATOM 16057 C CA . ILE A 1 49 ? 37.210 -1.793 -1.186 1.00 0.00 49 ILE A CA 16
ATOM 16058 C C . ILE A 1 49 ? 38.644 -1.220 -1.172 1.00 0.00 49 ILE A C 16
ATOM 16059 O O . ILE A 1 49 ? 39.094 -0.662 -0.159 1.00 0.00 49 ILE A O 16
ATOM 16075 N N . TYR A 1 50 ? 39.331 -1.338 -2.321 1.00 0.00 50 TYR A N 16
ATOM 16076 C CA . TYR A 1 50 ? 40.735 -0.907 -2.472 1.00 0.00 50 TYR A CA 16
ATOM 16077 C C . TYR A 1 50 ? 40.836 0.624 -2.728 1.00 0.00 50 TYR A C 16
ATOM 16078 O O . TYR A 1 50 ? 41.944 1.169 -2.790 1.00 0.00 50 TYR A O 16
ATOM 16096 N N . GLN A 1 51 ? 39.663 1.284 -2.893 1.00 0.00 51 GLN A N 16
ATOM 16097 C CA . GLN A 1 51 ? 39.507 2.766 -2.936 1.00 0.00 51 GLN A CA 16
ATOM 16098 C C . GLN A 1 51 ? 40.104 3.403 -4.218 1.00 0.00 51 GLN A C 16
ATOM 16099 O O . GLN A 1 51 ? 40.841 4.394 -4.156 1.00 0.00 51 GLN A O 16
ATOM 16113 N N . LEU A 1 52 ? 39.759 2.822 -5.380 1.00 0.00 52 LEU A N 16
ATOM 16114 C CA . LEU A 1 52 ? 40.056 3.410 -6.714 1.00 0.00 52 LEU A CA 16
ATOM 16115 C C . LEU A 1 52 ? 38.742 3.933 -7.358 1.00 0.00 52 LEU A C 16
ATOM 16116 O O . LEU A 1 52 ? 37.682 3.929 -6.717 1.00 0.00 52 LEU A O 16
ATOM 16132 N N . THR A 1 53 ? 38.817 4.390 -8.625 1.00 0.00 53 THR A N 16
ATOM 16133 C CA . THR A 1 53 ? 37.635 4.809 -9.411 1.00 0.00 53 THR A CA 16
ATOM 16134 C C . THR A 1 53 ? 37.371 3.812 -10.561 1.00 0.00 53 THR A C 16
ATOM 16135 O O . THR A 1 53 ? 38.211 2.957 -10.854 1.00 0.00 53 THR A O 16
ATOM 16146 N N . VAL A 1 54 ? 36.181 3.905 -11.189 1.00 0.00 54 VAL A N 16
ATOM 16147 C CA . VAL A 1 54 ? 35.813 3.090 -12.367 1.00 0.00 54 VAL A CA 16
ATOM 16148 C C . VAL A 1 54 ? 35.681 3.990 -13.614 1.00 0.00 54 VAL A C 16
ATOM 16149 O O . VAL A 1 54 ? 35.072 5.067 -13.565 1.00 0.00 54 VAL A O 16
ATOM 16162 N N . HIS A 1 55 ? 36.303 3.559 -14.722 1.00 0.00 55 HIS A N 16
ATOM 16163 C CA . HIS A 1 55 ? 36.238 4.261 -16.014 1.00 0.00 55 HIS A CA 16
ATOM 16164 C C . HIS A 1 55 ? 35.759 3.249 -17.062 1.00 0.00 55 HIS A C 16
ATOM 16165 O O . HIS A 1 55 ? 36.569 2.502 -17.634 1.00 0.00 55 HIS A O 16
ATOM 16180 N N . VAL A 1 56 ? 34.433 3.192 -17.273 1.00 0.00 56 VAL A N 16
ATOM 16181 C CA . VAL A 1 56 ? 33.819 2.260 -18.231 1.00 0.00 56 VAL A CA 16
ATOM 16182 C C . VAL A 1 56 ? 33.963 2.814 -19.672 1.00 0.00 56 VAL A C 16
ATOM 16183 O O . VAL A 1 56 ? 33.312 3.795 -20.055 1.00 0.00 56 VAL A O 16
ATOM 16196 N N . HIS A 1 57 ? 34.896 2.223 -20.442 1.00 0.00 57 HIS A N 16
ATOM 16197 C CA . HIS A 1 57 ? 35.188 2.641 -21.820 1.00 0.00 57 HIS A CA 16
ATOM 16198 C C . HIS A 1 57 ? 35.015 1.432 -22.747 1.00 0.00 57 HIS A C 16
ATOM 16199 O O . HIS A 1 57 ? 36.002 0.835 -23.213 1.00 0.00 57 HIS A O 16
ATOM 16214 N N . GLY A 1 58 ? 33.742 1.041 -22.958 1.00 0.00 58 GLY A N 16
ATOM 16215 C CA . GLY A 1 58 ? 33.426 -0.100 -23.811 1.00 0.00 58 GLY A CA 16
ATOM 16216 C C . GLY A 1 58 ? 33.969 -1.408 -23.237 1.00 0.00 58 GLY A C 16
ATOM 16217 O O . GLY A 1 58 ? 33.839 -1.659 -22.036 1.00 0.00 58 GLY A O 16
ATOM 16221 N N . ASP A 1 59 ? 34.615 -2.207 -24.104 1.00 0.00 59 ASP A N 16
ATOM 16222 C CA . ASP A 1 59 ? 35.242 -3.508 -23.749 1.00 0.00 59 ASP A CA 16
ATOM 16223 C C . ASP A 1 59 ? 36.453 -3.357 -22.797 1.00 0.00 59 ASP A C 16
ATOM 16224 O O . ASP A 1 59 ? 37.008 -4.357 -22.346 1.00 0.00 59 ASP A O 16
ATOM 16233 N N . THR A 1 60 ? 36.882 -2.112 -22.530 1.00 0.00 60 THR A N 16
ATOM 16234 C CA . THR A 1 60 ? 38.038 -1.834 -21.659 1.00 0.00 60 THR A CA 16
ATOM 16235 C C . THR A 1 60 ? 37.614 -0.955 -20.462 1.00 0.00 60 THR A C 16
ATOM 16236 O O . THR A 1 60 ? 37.317 0.237 -20.626 1.00 0.00 60 THR A O 16
ATOM 16247 N N . ILE A 1 61 ? 37.571 -1.562 -19.258 1.00 0.00 61 ILE A N 16
ATOM 16248 C CA . ILE A 1 61 ? 37.214 -0.857 -18.007 1.00 0.00 61 ILE A CA 16
ATOM 16249 C C . ILE A 1 61 ? 38.501 -0.500 -17.233 1.00 0.00 61 ILE A C 16
ATOM 16250 O O . ILE A 1 61 ? 39.127 -1.368 -16.618 1.00 0.00 61 ILE A O 16
ATOM 16266 N N . HIS A 1 62 ? 38.904 0.777 -17.301 1.00 0.00 62 HIS A N 16
ATOM 16267 C CA . HIS A 1 62 ? 40.091 1.278 -16.588 1.00 0.00 62 HIS A CA 16
ATOM 16268 C C . HIS A 1 62 ? 39.741 1.627 -15.129 1.00 0.00 62 HIS A C 16
ATOM 16269 O O . HIS A 1 62 ? 38.821 2.392 -14.875 1.00 0.00 62 HIS A O 16
ATOM 16284 N N . VAL A 1 63 ? 40.482 1.048 -14.178 1.00 0.00 63 VAL A N 16
ATOM 16285 C CA . VAL A 1 63 ? 40.323 1.327 -12.745 1.00 0.00 63 VAL A CA 16
ATOM 16286 C C . VAL A 1 63 ? 41.429 2.322 -12.288 1.00 0.00 63 VAL A C 16
ATOM 16287 O O . VAL A 1 63 ? 42.622 2.057 -12.488 1.00 0.00 63 VAL A O 16
ATOM 16300 N N . LYS A 1 64 ? 40.986 3.469 -11.713 1.00 0.00 64 LYS A N 16
ATOM 16301 C CA . LYS A 1 64 ? 41.829 4.601 -11.269 1.00 0.00 64 LYS A CA 16
ATOM 16302 C C . LYS A 1 64 ? 42.496 5.287 -12.498 1.00 0.00 64 LYS A C 16
ATOM 16321 N N . MET A 1 1 ? 44.616 -6.844 -29.464 1.00 0.00 1 MET A N 17
ATOM 16322 C CA . MET A 1 1 ? 46.098 -6.825 -29.593 1.00 0.00 1 MET A CA 17
ATOM 16323 C C . MET A 1 1 ? 46.743 -7.604 -28.441 1.00 0.00 1 MET A C 17
ATOM 16324 O O . MET A 1 1 ? 46.049 -8.143 -27.580 1.00 0.00 1 MET A O 17
ATOM 16337 N N . GLY A 1 2 ? 48.081 -7.651 -28.424 1.00 0.00 2 GLY A N 17
ATOM 16338 C CA . GLY A 1 2 ? 48.823 -8.412 -27.418 1.00 0.00 2 GLY A CA 17
ATOM 16339 C C . GLY A 1 2 ? 49.198 -9.800 -27.919 1.00 0.00 2 GLY A C 17
ATOM 16340 O O . GLY A 1 2 ? 49.117 -10.075 -29.123 1.00 0.00 2 GLY A O 17
ATOM 16344 N N . SER A 1 3 ? 49.601 -10.678 -26.986 1.00 0.00 3 SER A N 17
ATOM 16345 C CA . SER A 1 3 ? 50.138 -12.014 -27.314 1.00 0.00 3 SER A CA 17
ATOM 16346 C C . SER A 1 3 ? 50.044 -12.953 -26.096 1.00 0.00 3 SER A C 17
ATOM 16347 O O . SER A 1 3 ? 49.208 -12.742 -25.201 1.00 0.00 3 SER A O 17
ATOM 16355 N N . SER A 1 4 ? 50.881 -14.012 -26.096 1.00 0.00 4 SER A N 17
ATOM 16356 C CA . SER A 1 4 ? 51.047 -14.919 -24.952 1.00 0.00 4 SER A CA 17
ATOM 16357 C C . SER A 1 4 ? 51.481 -14.147 -23.679 1.00 0.00 4 SER A C 17
ATOM 16358 O O . SER A 1 4 ? 52.298 -13.218 -23.749 1.00 0.00 4 SER A O 17
ATOM 16366 N N . HIS A 1 5 ? 50.911 -14.544 -22.532 1.00 0.00 5 HIS A N 17
ATOM 16367 C CA . HIS A 1 5 ? 51.127 -13.892 -21.224 1.00 0.00 5 HIS A CA 17
ATOM 16368 C C . HIS A 1 5 ? 52.591 -14.008 -20.744 1.00 0.00 5 HIS A C 17
ATOM 16369 O O . HIS A 1 5 ? 53.125 -15.108 -20.591 1.00 0.00 5 HIS A O 17
ATOM 16384 N N . HIS A 1 6 ? 53.228 -12.844 -20.524 1.00 0.00 6 HIS A N 17
ATOM 16385 C CA . HIS A 1 6 ? 54.615 -12.745 -20.029 1.00 0.00 6 HIS A CA 17
ATOM 16386 C C . HIS A 1 6 ? 54.668 -11.708 -18.898 1.00 0.00 6 HIS A C 17
ATOM 16387 O O . HIS A 1 6 ? 54.321 -10.542 -19.101 1.00 0.00 6 HIS A O 17
ATOM 16402 N N . HIS A 1 7 ? 55.078 -12.162 -17.704 1.00 0.00 7 HIS A N 17
ATOM 16403 C CA . HIS A 1 7 ? 55.064 -11.362 -16.458 1.00 0.00 7 HIS A CA 17
ATOM 16404 C C . HIS A 1 7 ? 56.512 -11.170 -15.937 1.00 0.00 7 HIS A C 17
ATOM 16405 O O . HIS A 1 7 ? 57.444 -11.145 -16.747 1.00 0.00 7 HIS A O 17
ATOM 16420 N N . HIS A 1 8 ? 56.676 -10.990 -14.592 1.00 0.00 8 HIS A N 17
ATOM 16421 C CA . HIS A 1 8 ? 57.970 -10.715 -13.904 1.00 0.00 8 HIS A CA 17
ATOM 16422 C C . HIS A 1 8 ? 58.397 -9.249 -14.148 1.00 0.00 8 HIS A C 17
ATOM 16423 O O . HIS A 1 8 ? 58.090 -8.682 -15.207 1.00 0.00 8 HIS A O 17
ATOM 16438 N N . HIS A 1 9 ? 59.090 -8.638 -13.156 1.00 0.00 9 HIS A N 17
ATOM 16439 C CA . HIS A 1 9 ? 59.375 -7.190 -13.144 1.00 0.00 9 HIS A CA 17
ATOM 16440 C C . HIS A 1 9 ? 60.225 -6.767 -14.372 1.00 0.00 9 HIS A C 17
ATOM 16441 O O . HIS A 1 9 ? 61.449 -6.930 -14.394 1.00 0.00 9 HIS A O 17
ATOM 16456 N N . HIS A 1 10 ? 59.519 -6.269 -15.400 1.00 0.00 10 HIS A N 17
ATOM 16457 C CA . HIS A 1 10 ? 60.084 -5.830 -16.693 1.00 0.00 10 HIS A CA 17
ATOM 16458 C C . HIS A 1 10 ? 59.409 -4.530 -17.144 1.00 0.00 10 HIS A C 17
ATOM 16459 O O . HIS A 1 10 ? 58.667 -3.908 -16.368 1.00 0.00 10 HIS A O 17
ATOM 16474 N N . SER A 1 11 ? 59.697 -4.122 -18.397 1.00 0.00 11 SER A N 17
ATOM 16475 C CA . SER A 1 11 ? 59.008 -3.014 -19.065 1.00 0.00 11 SER A CA 17
ATOM 16476 C C . SER A 1 11 ? 57.524 -3.390 -19.257 1.00 0.00 11 SER A C 17
ATOM 16477 O O . SER A 1 11 ? 57.160 -4.049 -20.240 1.00 0.00 11 SER A O 17
ATOM 16485 N N . SER A 1 12 ? 56.705 -3.029 -18.255 1.00 0.00 12 SER A N 17
ATOM 16486 C CA . SER A 1 12 ? 55.294 -3.401 -18.182 1.00 0.00 12 SER A CA 17
ATOM 16487 C C . SER A 1 12 ? 54.496 -2.684 -19.291 1.00 0.00 12 SER A C 17
ATOM 16488 O O . SER A 1 12 ? 54.090 -1.518 -19.133 1.00 0.00 12 SER A O 17
ATOM 16496 N N . GLY A 1 13 ? 54.347 -3.378 -20.434 1.00 0.00 13 GLY A N 17
ATOM 16497 C CA . GLY A 1 13 ? 53.640 -2.847 -21.592 1.00 0.00 13 GLY A CA 17
ATOM 16498 C C . GLY A 1 13 ? 52.126 -2.798 -21.408 1.00 0.00 13 GLY A C 17
ATOM 16499 O O . GLY A 1 13 ? 51.594 -3.211 -20.365 1.00 0.00 13 GLY A O 17
ATOM 16503 N N . LEU A 1 14 ? 51.427 -2.338 -22.449 1.00 0.00 14 LEU A N 17
ATOM 16504 C CA . LEU A 1 14 ? 49.966 -2.125 -22.434 1.00 0.00 14 LEU A CA 17
ATOM 16505 C C . LEU A 1 14 ? 49.222 -3.427 -22.832 1.00 0.00 14 LEU A C 17
ATOM 16506 O O . LEU A 1 14 ? 48.182 -3.371 -23.492 1.00 0.00 14 LEU A O 17
ATOM 16522 N N . VAL A 1 15 ? 49.742 -4.582 -22.344 1.00 0.00 15 VAL A N 17
ATOM 16523 C CA . VAL A 1 15 ? 49.324 -5.942 -22.759 1.00 0.00 15 VAL A CA 17
ATOM 16524 C C . VAL A 1 15 ? 47.814 -6.238 -22.470 1.00 0.00 15 VAL A C 17
ATOM 16525 O O . VAL A 1 15 ? 47.397 -6.306 -21.312 1.00 0.00 15 VAL A O 17
ATOM 16538 N N . PRO A 1 16 ? 46.953 -6.330 -23.535 1.00 0.00 16 PRO A N 17
ATOM 16539 C CA . PRO A 1 16 ? 45.545 -6.757 -23.427 1.00 0.00 16 PRO A CA 17
ATOM 16540 C C . PRO A 1 16 ? 45.347 -8.204 -23.959 1.00 0.00 16 PRO A C 17
ATOM 16541 O O . PRO A 1 16 ? 46.263 -9.037 -23.857 1.00 0.00 16 PRO A O 17
ATOM 16552 N N . ARG A 1 17 ? 44.151 -8.496 -24.512 1.00 0.00 17 ARG A N 17
ATOM 16553 C CA . ARG A 1 17 ? 43.854 -9.778 -25.180 1.00 0.00 17 ARG A CA 17
ATOM 16554 C C . ARG A 1 17 ? 43.502 -9.511 -26.665 1.00 0.00 17 ARG A C 17
ATOM 16555 O O . ARG A 1 17 ? 42.983 -8.429 -26.992 1.00 0.00 17 ARG A O 17
ATOM 16576 N N . GLY A 1 18 ? 43.850 -10.487 -27.549 1.00 0.00 18 GLY A N 17
ATOM 16577 C CA . GLY A 1 18 ? 43.689 -10.361 -29.008 1.00 0.00 18 GLY A CA 17
ATOM 16578 C C . GLY A 1 18 ? 42.253 -10.066 -29.434 1.00 0.00 18 GLY A C 17
ATOM 16579 O O . GLY A 1 18 ? 41.999 -9.108 -30.171 1.00 0.00 18 GLY A O 17
ATOM 16583 N N . SER A 1 19 ? 41.316 -10.889 -28.948 1.00 0.00 19 SER A N 17
ATOM 16584 C CA . SER A 1 19 ? 39.873 -10.692 -29.181 1.00 0.00 19 SER A CA 17
ATOM 16585 C C . SER A 1 19 ? 39.353 -9.550 -28.289 1.00 0.00 19 SER A C 17
ATOM 16586 O O . SER A 1 19 ? 39.844 -9.372 -27.163 1.00 0.00 19 SER A O 17
ATOM 16594 N N . HIS A 1 20 ? 38.359 -8.790 -28.810 1.00 0.00 20 HIS A N 17
ATOM 16595 C CA . HIS A 1 20 ? 37.765 -7.624 -28.118 1.00 0.00 20 HIS A CA 17
ATOM 16596 C C . HIS A 1 20 ? 36.917 -8.095 -26.920 1.00 0.00 20 HIS A C 17
ATOM 16597 O O . HIS A 1 20 ? 35.698 -8.299 -27.024 1.00 0.00 20 HIS A O 17
ATOM 16612 N N . MET A 1 21 ? 37.602 -8.309 -25.796 1.00 0.00 21 MET A N 17
ATOM 16613 C CA . MET A 1 21 ? 37.012 -8.754 -24.521 1.00 0.00 21 MET A CA 17
ATOM 16614 C C . MET A 1 21 ? 37.593 -7.886 -23.409 1.00 0.00 21 MET A C 17
ATOM 16615 O O . MET A 1 21 ? 38.656 -7.269 -23.603 1.00 0.00 21 MET A O 17
ATOM 16629 N N . THR A 1 22 ? 36.893 -7.837 -22.256 1.00 0.00 22 THR A N 17
ATOM 16630 C CA . THR A 1 22 ? 37.200 -6.897 -21.169 1.00 0.00 22 THR A CA 17
ATOM 16631 C C . THR A 1 22 ? 38.658 -6.976 -20.690 1.00 0.00 22 THR A C 17
ATOM 16632 O O . THR A 1 22 ? 39.131 -8.039 -20.299 1.00 0.00 22 THR A O 17
ATOM 16643 N N . THR A 1 23 ? 39.342 -5.825 -20.757 1.00 0.00 23 THR A N 17
ATOM 16644 C CA . THR A 1 23 ? 40.673 -5.633 -20.190 1.00 0.00 23 THR A CA 17
ATOM 16645 C C . THR A 1 23 ? 40.597 -4.489 -19.166 1.00 0.00 23 THR A C 17
ATOM 16646 O O . THR A 1 23 ? 40.499 -3.310 -19.541 1.00 0.00 23 THR A O 17
ATOM 16657 N N . VAL A 1 24 ? 40.577 -4.863 -17.868 1.00 0.00 24 VAL A N 17
ATOM 16658 C CA . VAL A 1 24 ? 40.602 -3.902 -16.758 1.00 0.00 24 VAL A CA 17
ATOM 16659 C C . VAL A 1 24 ? 42.051 -3.441 -16.515 1.00 0.00 24 VAL A C 17
ATOM 16660 O O . VAL A 1 24 ? 42.893 -4.187 -15.991 1.00 0.00 24 VAL A O 17
ATOM 16673 N N . LYS A 1 25 ? 42.320 -2.207 -16.949 1.00 0.00 25 LYS A N 17
ATOM 16674 C CA . LYS A 1 25 ? 43.625 -1.561 -16.845 1.00 0.00 25 LYS A CA 17
ATOM 16675 C C . LYS A 1 25 ? 43.793 -0.958 -15.439 1.00 0.00 25 LYS A C 17
ATOM 16676 O O . LYS A 1 25 ? 43.099 0.007 -15.076 1.00 0.00 25 LYS A O 17
ATOM 16695 N N . LEU A 1 26 ? 44.668 -1.571 -14.639 1.00 0.00 26 LEU A N 17
ATOM 16696 C CA . LEU A 1 26 ? 45.064 -1.043 -13.323 1.00 0.00 26 LEU A CA 17
ATOM 16697 C C . LEU A 1 26 ? 46.486 -0.477 -13.413 1.00 0.00 26 LEU A C 17
ATOM 16698 O O . LEU A 1 26 ? 47.151 -0.592 -14.458 1.00 0.00 26 LEU A O 17
ATOM 16714 N N . GLY A 1 27 ? 46.936 0.153 -12.320 1.00 0.00 27 GLY A N 17
ATOM 16715 C CA . GLY A 1 27 ? 48.327 0.536 -12.181 1.00 0.00 27 GLY A CA 17
ATOM 16716 C C . GLY A 1 27 ? 49.192 -0.708 -12.000 1.00 0.00 27 GLY A C 17
ATOM 16717 O O . GLY A 1 27 ? 49.097 -1.364 -10.954 1.00 0.00 27 GLY A O 17
ATOM 16721 N N . ASP A 1 28 ? 49.973 -1.054 -13.058 1.00 0.00 28 ASP A N 17
ATOM 16722 C CA . ASP A 1 28 ? 50.899 -2.221 -13.120 1.00 0.00 28 ASP A CA 17
ATOM 16723 C C . ASP A 1 28 ? 50.156 -3.539 -13.412 1.00 0.00 28 ASP A C 17
ATOM 16724 O O . ASP A 1 28 ? 50.545 -4.290 -14.323 1.00 0.00 28 ASP A O 17
ATOM 16733 N N . ILE A 1 29 ? 49.099 -3.823 -12.630 1.00 0.00 29 ILE A N 17
ATOM 16734 C CA . ILE A 1 29 ? 48.302 -5.054 -12.771 1.00 0.00 29 ILE A CA 17
ATOM 16735 C C . ILE A 1 29 ? 47.401 -4.973 -14.018 1.00 0.00 29 ILE A C 17
ATOM 16736 O O . ILE A 1 29 ? 46.707 -3.970 -14.235 1.00 0.00 29 ILE A O 17
ATOM 16752 N N . LYS A 1 30 ? 47.423 -6.032 -14.843 1.00 0.00 30 LYS A N 17
ATOM 16753 C CA . LYS A 1 30 ? 46.576 -6.127 -16.038 1.00 0.00 30 LYS A CA 17
ATOM 16754 C C . LYS A 1 30 ? 45.604 -7.297 -15.891 1.00 0.00 30 LYS A C 17
ATOM 16755 O O . LYS A 1 30 ? 45.996 -8.464 -15.994 1.00 0.00 30 LYS A O 17
ATOM 16774 N N . VAL A 1 31 ? 44.340 -6.956 -15.611 1.00 0.00 31 VAL A N 17
ATOM 16775 C CA . VAL A 1 31 ? 43.241 -7.921 -15.492 1.00 0.00 31 VAL A CA 17
ATOM 16776 C C . VAL A 1 31 ? 42.497 -7.981 -16.837 1.00 0.00 31 VAL A C 17
ATOM 16777 O O . VAL A 1 31 ? 42.349 -6.952 -17.499 1.00 0.00 31 VAL A O 17
ATOM 16790 N N . THR A 1 32 ? 42.062 -9.182 -17.248 1.00 0.00 32 THR A N 17
ATOM 16791 C CA . THR A 1 32 ? 41.333 -9.377 -18.510 1.00 0.00 32 THR A CA 17
ATOM 16792 C C . THR A 1 32 ? 40.533 -10.700 -18.469 1.00 0.00 32 THR A C 17
ATOM 16793 O O . THR A 1 32 ? 41.070 -11.755 -18.110 1.00 0.00 32 THR A O 17
ATOM 16804 N N . PHE A 1 33 ? 39.225 -10.616 -18.791 1.00 0.00 33 PHE A N 17
ATOM 16805 C CA . PHE A 1 33 ? 38.293 -11.771 -18.806 1.00 0.00 33 PHE A CA 17
ATOM 16806 C C . PHE A 1 33 ? 37.459 -11.764 -20.096 1.00 0.00 33 PHE A C 17
ATOM 16807 O O . PHE A 1 33 ? 37.282 -10.713 -20.729 1.00 0.00 33 PHE A O 17
ATOM 16824 N N . ASP A 1 34 ? 36.958 -12.956 -20.465 1.00 0.00 34 ASP A N 17
ATOM 16825 C CA . ASP A 1 34 ? 36.205 -13.177 -21.718 1.00 0.00 34 ASP A CA 17
ATOM 16826 C C . ASP A 1 34 ? 34.789 -12.576 -21.630 1.00 0.00 34 ASP A C 17
ATOM 16827 O O . ASP A 1 34 ? 34.258 -12.062 -22.623 1.00 0.00 34 ASP A O 17
ATOM 16836 N N . ASN A 1 35 ? 34.193 -12.663 -20.424 1.00 0.00 35 ASN A N 17
ATOM 16837 C CA . ASN A 1 35 ? 32.826 -12.203 -20.157 1.00 0.00 35 ASN A CA 17
ATOM 16838 C C . ASN A 1 35 ? 32.825 -10.681 -19.886 1.00 0.00 35 ASN A C 17
ATOM 16839 O O . ASN A 1 35 ? 33.423 -10.246 -18.900 1.00 0.00 35 ASN A O 17
ATOM 16850 N N . PRO A 1 36 ? 32.188 -9.845 -20.769 1.00 0.00 36 PRO A N 17
ATOM 16851 C CA . PRO A 1 36 ? 32.147 -8.369 -20.607 1.00 0.00 36 PRO A CA 17
ATOM 16852 C C . PRO A 1 36 ? 30.914 -7.842 -19.815 1.00 0.00 36 PRO A C 17
ATOM 16853 O O . PRO A 1 36 ? 30.725 -6.619 -19.701 1.00 0.00 36 PRO A O 17
ATOM 16864 N N . GLU A 1 37 ? 30.095 -8.767 -19.275 1.00 0.00 37 GLU A N 17
ATOM 16865 C CA . GLU A 1 37 ? 28.852 -8.445 -18.527 1.00 0.00 37 GLU A CA 17
ATOM 16866 C C . GLU A 1 37 ? 29.159 -8.290 -17.022 1.00 0.00 37 GLU A C 17
ATOM 16867 O O . GLU A 1 37 ? 29.082 -7.191 -16.450 1.00 0.00 37 GLU A O 17
ATOM 16879 N N . LYS A 1 38 ? 29.552 -9.422 -16.419 1.00 0.00 38 LYS A N 17
ATOM 16880 C CA . LYS A 1 38 ? 29.897 -9.549 -14.990 1.00 0.00 38 LYS A CA 17
ATOM 16881 C C . LYS A 1 38 ? 31.243 -8.862 -14.681 1.00 0.00 38 LYS A C 17
ATOM 16882 O O . LYS A 1 38 ? 31.598 -8.676 -13.513 1.00 0.00 38 LYS A O 17
ATOM 16901 N N . ALA A 1 39 ? 31.973 -8.504 -15.755 1.00 0.00 39 ALA A N 17
ATOM 16902 C CA . ALA A 1 39 ? 33.259 -7.806 -15.690 1.00 0.00 39 ALA A CA 17
ATOM 16903 C C . ALA A 1 39 ? 33.169 -6.479 -14.934 1.00 0.00 39 ALA A C 17
ATOM 16904 O O . ALA A 1 39 ? 34.071 -6.121 -14.168 1.00 0.00 39 ALA A O 17
ATOM 16911 N N . LYS A 1 40 ? 32.050 -5.785 -15.157 1.00 0.00 40 LYS A N 17
ATOM 16912 C CA . LYS A 1 40 ? 31.756 -4.485 -14.544 1.00 0.00 40 LYS A CA 17
ATOM 16913 C C . LYS A 1 40 ? 31.545 -4.625 -13.023 1.00 0.00 40 LYS A C 17
ATOM 16914 O O . LYS A 1 40 ? 31.874 -3.712 -12.255 1.00 0.00 40 LYS A O 17
ATOM 16933 N N . LYS A 1 41 ? 31.039 -5.807 -12.610 1.00 0.00 41 LYS A N 17
ATOM 16934 C CA . LYS A 1 41 ? 30.679 -6.103 -11.213 1.00 0.00 41 LYS A CA 17
ATOM 16935 C C . LYS A 1 41 ? 31.919 -6.340 -10.334 1.00 0.00 41 LYS A C 17
ATOM 16936 O O . LYS A 1 41 ? 31.944 -5.900 -9.172 1.00 0.00 41 LYS A O 17
ATOM 16955 N N . TYR A 1 42 ? 32.950 -7.039 -10.863 1.00 0.00 42 TYR A N 17
ATOM 16956 C CA . TYR A 1 42 ? 34.202 -7.247 -10.100 1.00 0.00 42 TYR A CA 17
ATOM 16957 C C . TYR A 1 42 ? 35.067 -5.976 -10.136 1.00 0.00 42 TYR A C 17
ATOM 16958 O O . TYR A 1 42 ? 35.868 -5.746 -9.232 1.00 0.00 42 TYR A O 17
ATOM 16976 N N . ALA A 1 43 ? 34.903 -5.170 -11.211 1.00 0.00 43 ALA A N 17
ATOM 16977 C CA . ALA A 1 43 ? 35.674 -3.933 -11.434 1.00 0.00 43 ALA A CA 17
ATOM 16978 C C . ALA A 1 43 ? 35.273 -2.840 -10.429 1.00 0.00 43 ALA A C 17
ATOM 16979 O O . ALA A 1 43 ? 36.134 -2.151 -9.880 1.00 0.00 43 ALA A O 17
ATOM 16986 N N . GLN A 1 44 ? 33.951 -2.701 -10.207 1.00 0.00 44 GLN A N 17
ATOM 16987 C CA . GLN A 1 44 ? 33.393 -1.729 -9.243 1.00 0.00 44 GLN A CA 17
ATOM 16988 C C . GLN A 1 44 ? 33.660 -2.181 -7.795 1.00 0.00 44 GLN A C 17
ATOM 16989 O O . GLN A 1 44 ? 33.808 -1.350 -6.893 1.00 0.00 44 GLN A O 17
ATOM 17003 N N . LYS A 1 45 ? 33.729 -3.513 -7.598 1.00 0.00 45 LYS A N 17
ATOM 17004 C CA . LYS A 1 45 ? 34.055 -4.122 -6.297 1.00 0.00 45 LYS A CA 17
ATOM 17005 C C . LYS A 1 45 ? 35.535 -3.874 -5.942 1.00 0.00 45 LYS A C 17
ATOM 17006 O O . LYS A 1 45 ? 35.862 -3.542 -4.803 1.00 0.00 45 LYS A O 17
ATOM 17025 N N . LEU A 1 46 ? 36.407 -4.028 -6.955 1.00 0.00 46 LEU A N 17
ATOM 17026 C CA . LEU A 1 46 ? 37.858 -3.767 -6.843 1.00 0.00 46 LEU A CA 17
ATOM 17027 C C . LEU A 1 46 ? 38.089 -2.279 -6.537 1.00 0.00 46 LEU A C 17
ATOM 17028 O O . LEU A 1 46 ? 38.929 -1.926 -5.714 1.00 0.00 46 LEU A O 17
ATOM 17044 N N . ALA A 1 47 ? 37.292 -1.428 -7.198 1.00 0.00 47 ALA A N 17
ATOM 17045 C CA . ALA A 1 47 ? 37.329 0.031 -7.034 1.00 0.00 47 ALA A CA 17
ATOM 17046 C C . ALA A 1 47 ? 36.777 0.480 -5.669 1.00 0.00 47 ALA A C 17
ATOM 17047 O O . ALA A 1 47 ? 36.961 1.637 -5.288 1.00 0.00 47 ALA A O 17
ATOM 17054 N N . LYS A 1 48 ? 36.080 -0.431 -4.967 1.00 0.00 48 LYS A N 17
ATOM 17055 C CA . LYS A 1 48 ? 35.549 -0.189 -3.612 1.00 0.00 48 LYS A CA 17
ATOM 17056 C C . LYS A 1 48 ? 36.635 -0.565 -2.581 1.00 0.00 48 LYS A C 17
ATOM 17057 O O . LYS A 1 48 ? 36.901 0.194 -1.641 1.00 0.00 48 LYS A O 17
ATOM 17076 N N . ILE A 1 49 ? 37.241 -1.755 -2.782 1.00 0.00 49 ILE A N 17
ATOM 17077 C CA . ILE A 1 49 ? 38.315 -2.304 -1.920 1.00 0.00 49 ILE A CA 17
ATOM 17078 C C . ILE A 1 49 ? 39.525 -1.348 -1.900 1.00 0.00 49 ILE A C 17
ATOM 17079 O O . ILE A 1 49 ? 40.077 -1.032 -0.837 1.00 0.00 49 ILE A O 17
ATOM 17095 N N . TYR A 1 50 ? 39.921 -0.906 -3.100 1.00 0.00 50 TYR A N 17
ATOM 17096 C CA . TYR A 1 50 ? 40.925 0.156 -3.287 1.00 0.00 50 TYR A CA 17
ATOM 17097 C C . TYR A 1 50 ? 40.220 1.518 -3.272 1.00 0.00 50 TYR A C 17
ATOM 17098 O O . TYR A 1 50 ? 39.012 1.591 -3.500 1.00 0.00 50 TYR A O 17
ATOM 17116 N N . GLN A 1 51 ? 40.962 2.597 -2.989 1.00 0.00 51 GLN A N 17
ATOM 17117 C CA . GLN A 1 51 ? 40.403 3.965 -2.937 1.00 0.00 51 GLN A CA 17
ATOM 17118 C C . GLN A 1 51 ? 40.515 4.624 -4.318 1.00 0.00 51 GLN A C 17
ATOM 17119 O O . GLN A 1 51 ? 41.049 5.729 -4.482 1.00 0.00 51 GLN A O 17
ATOM 17133 N N . LEU A 1 52 ? 39.961 3.913 -5.314 1.00 0.00 52 LEU A N 17
ATOM 17134 C CA . LEU A 1 52 ? 40.011 4.297 -6.730 1.00 0.00 52 LEU A CA 17
ATOM 17135 C C . LEU A 1 52 ? 38.578 4.441 -7.268 1.00 0.00 52 LEU A C 17
ATOM 17136 O O . LEU A 1 52 ? 37.601 4.109 -6.577 1.00 0.00 52 LEU A O 17
ATOM 17152 N N . THR A 1 53 ? 38.465 4.943 -8.500 1.00 0.00 53 THR A N 17
ATOM 17153 C CA . THR A 1 53 ? 37.187 5.090 -9.212 1.00 0.00 53 THR A CA 17
ATOM 17154 C C . THR A 1 53 ? 37.215 4.242 -10.493 1.00 0.00 53 THR A C 17
ATOM 17155 O O . THR A 1 53 ? 38.130 4.373 -11.321 1.00 0.00 53 THR A O 17
ATOM 17166 N N . VAL A 1 54 ? 36.234 3.333 -10.611 1.00 0.00 54 VAL A N 17
ATOM 17167 C CA . VAL A 1 54 ? 36.019 2.537 -11.829 1.00 0.00 54 VAL A CA 17
ATOM 17168 C C . VAL A 1 54 ? 35.307 3.394 -12.888 1.00 0.00 54 VAL A C 17
ATOM 17169 O O . VAL A 1 54 ? 34.408 4.184 -12.562 1.00 0.00 54 VAL A O 17
ATOM 17182 N N . HIS A 1 55 ? 35.749 3.277 -14.146 1.00 0.00 55 HIS A N 17
ATOM 17183 C CA . HIS A 1 55 ? 34.994 3.806 -15.293 1.00 0.00 55 HIS A CA 17
ATOM 17184 C C . HIS A 1 55 ? 35.020 2.783 -16.443 1.00 0.00 55 HIS A C 17
ATOM 17185 O O . HIS A 1 55 ? 36.069 2.565 -17.076 1.00 0.00 55 HIS A O 17
ATOM 17200 N N . VAL A 1 56 ? 33.860 2.144 -16.664 1.00 0.00 56 VAL A N 17
ATOM 17201 C CA . VAL A 1 56 ? 33.661 1.170 -17.744 1.00 0.00 56 VAL A CA 17
ATOM 17202 C C . VAL A 1 56 ? 33.408 1.902 -19.077 1.00 0.00 56 VAL A C 17
ATOM 17203 O O . VAL A 1 56 ? 32.562 2.798 -19.154 1.00 0.00 56 VAL A O 17
ATOM 17216 N N . HIS A 1 57 ? 34.168 1.522 -20.105 1.00 0.00 57 HIS A N 17
ATOM 17217 C CA . HIS A 1 57 ? 33.997 2.019 -21.478 1.00 0.00 57 HIS A CA 17
ATOM 17218 C C . HIS A 1 57 ? 33.955 0.802 -22.414 1.00 0.00 57 HIS A C 17
ATOM 17219 O O . HIS A 1 57 ? 34.961 0.453 -23.056 1.00 0.00 57 HIS A O 17
ATOM 17234 N N . GLY A 1 58 ? 32.792 0.112 -22.428 1.00 0.00 58 GLY A N 17
ATOM 17235 C CA . GLY A 1 58 ? 32.663 -1.147 -23.155 1.00 0.00 58 GLY A CA 17
ATOM 17236 C C . GLY A 1 58 ? 33.509 -2.239 -22.507 1.00 0.00 58 GLY A C 17
ATOM 17237 O O . GLY A 1 58 ? 33.455 -2.429 -21.283 1.00 0.00 58 GLY A O 17
ATOM 17241 N N . ASP A 1 59 ? 34.268 -2.972 -23.339 1.00 0.00 59 ASP A N 17
ATOM 17242 C CA . ASP A 1 59 ? 35.291 -3.931 -22.874 1.00 0.00 59 ASP A CA 17
ATOM 17243 C C . ASP A 1 59 ? 36.385 -3.216 -22.038 1.00 0.00 59 ASP A C 17
ATOM 17244 O O . ASP A 1 59 ? 36.900 -3.761 -21.057 1.00 0.00 59 ASP A O 17
ATOM 17253 N N . THR A 1 60 ? 36.715 -1.980 -22.446 1.00 0.00 60 THR A N 17
ATOM 17254 C CA . THR A 1 60 ? 37.818 -1.208 -21.859 1.00 0.00 60 THR A CA 17
ATOM 17255 C C . THR A 1 60 ? 37.404 -0.568 -20.520 1.00 0.00 60 THR A C 17
ATOM 17256 O O . THR A 1 60 ? 36.872 0.545 -20.474 1.00 0.00 60 THR A O 17
ATOM 17267 N N . ILE A 1 61 ? 37.618 -1.309 -19.429 1.00 0.00 61 ILE A N 17
ATOM 17268 C CA . ILE A 1 61 ? 37.444 -0.794 -18.067 1.00 0.00 61 ILE A CA 17
ATOM 17269 C C . ILE A 1 61 ? 38.814 -0.326 -17.551 1.00 0.00 61 ILE A C 17
ATOM 17270 O O . ILE A 1 61 ? 39.825 -0.970 -17.813 1.00 0.00 61 ILE A O 17
ATOM 17286 N N . HIS A 1 62 ? 38.846 0.825 -16.875 1.00 0.00 62 HIS A N 17
ATOM 17287 C CA . HIS A 1 62 ? 40.048 1.323 -16.178 1.00 0.00 62 HIS A CA 17
ATOM 17288 C C . HIS A 1 62 ? 39.653 1.811 -14.779 1.00 0.00 62 HIS A C 17
ATOM 17289 O O . HIS A 1 62 ? 38.631 2.490 -14.623 1.00 0.00 62 HIS A O 17
ATOM 17304 N N . VAL A 1 63 ? 40.456 1.446 -13.770 1.00 0.00 63 VAL A N 17
ATOM 17305 C CA . VAL A 1 63 ? 40.220 1.827 -12.365 1.00 0.00 63 VAL A CA 17
ATOM 17306 C C . VAL A 1 63 ? 41.469 2.571 -11.840 1.00 0.00 63 VAL A C 17
ATOM 17307 O O . VAL A 1 63 ? 42.555 1.984 -11.775 1.00 0.00 63 VAL A O 17
ATOM 17320 N N . LYS A 1 64 ? 41.302 3.867 -11.490 1.00 0.00 64 LYS A N 17
ATOM 17321 C CA . LYS A 1 64 ? 42.414 4.751 -11.054 1.00 0.00 64 LYS A CA 17
ATOM 17322 C C . LYS A 1 64 ? 41.905 5.852 -10.082 1.00 0.00 64 LYS A C 17
ATOM 17341 N N . MET A 1 1 ? 38.435 -18.017 4.197 1.00 0.00 1 MET A N 18
ATOM 17342 C CA . MET A 1 1 ? 37.013 -17.939 3.780 1.00 0.00 1 MET A CA 18
ATOM 17343 C C . MET A 1 1 ? 36.732 -16.614 3.041 1.00 0.00 1 MET A C 18
ATOM 17344 O O . MET A 1 1 ? 37.590 -15.721 2.992 1.00 0.00 1 MET A O 18
ATOM 17357 N N . GLY A 1 2 ? 35.521 -16.506 2.457 1.00 0.00 2 GLY A N 18
ATOM 17358 C CA . GLY A 1 2 ? 35.088 -15.298 1.742 1.00 0.00 2 GLY A CA 18
ATOM 17359 C C . GLY A 1 2 ? 35.372 -15.376 0.240 1.00 0.00 2 GLY A C 18
ATOM 17360 O O . GLY A 1 2 ? 34.530 -15.843 -0.538 1.00 0.00 2 GLY A O 18
ATOM 17364 N N . SER A 1 3 ? 36.576 -14.936 -0.157 1.00 0.00 3 SER A N 18
ATOM 17365 C CA . SER A 1 3 ? 37.037 -14.949 -1.565 1.00 0.00 3 SER A CA 18
ATOM 17366 C C . SER A 1 3 ? 38.371 -15.721 -1.655 1.00 0.00 3 SER A C 18
ATOM 17367 O O . SER A 1 3 ? 38.845 -16.261 -0.647 1.00 0.00 3 SER A O 18
ATOM 17375 N N . SER A 1 4 ? 38.948 -15.807 -2.866 1.00 0.00 4 SER A N 18
ATOM 17376 C CA . SER A 1 4 ? 40.282 -16.398 -3.102 1.00 0.00 4 SER A CA 18
ATOM 17377 C C . SER A 1 4 ? 40.995 -15.660 -4.259 1.00 0.00 4 SER A C 18
ATOM 17378 O O . SER A 1 4 ? 40.385 -15.384 -5.302 1.00 0.00 4 SER A O 18
ATOM 17386 N N . HIS A 1 5 ? 42.288 -15.340 -4.056 1.00 0.00 5 HIS A N 18
ATOM 17387 C CA . HIS A 1 5 ? 43.121 -14.628 -5.040 1.00 0.00 5 HIS A CA 18
ATOM 17388 C C . HIS A 1 5 ? 43.618 -15.628 -6.106 1.00 0.00 5 HIS A C 18
ATOM 17389 O O . HIS A 1 5 ? 44.673 -16.253 -5.950 1.00 0.00 5 HIS A O 18
ATOM 17404 N N . HIS A 1 6 ? 42.792 -15.835 -7.144 1.00 0.00 6 HIS A N 18
ATOM 17405 C CA . HIS A 1 6 ? 43.147 -16.626 -8.343 1.00 0.00 6 HIS A CA 18
ATOM 17406 C C . HIS A 1 6 ? 42.673 -15.863 -9.584 1.00 0.00 6 HIS A C 18
ATOM 17407 O O . HIS A 1 6 ? 41.469 -15.642 -9.755 1.00 0.00 6 HIS A O 18
ATOM 17422 N N . HIS A 1 7 ? 43.628 -15.450 -10.433 1.00 0.00 7 HIS A N 18
ATOM 17423 C CA . HIS A 1 7 ? 43.351 -14.617 -11.616 1.00 0.00 7 HIS A CA 18
ATOM 17424 C C . HIS A 1 7 ? 43.712 -15.367 -12.914 1.00 0.00 7 HIS A C 18
ATOM 17425 O O . HIS A 1 7 ? 44.874 -15.735 -13.135 1.00 0.00 7 HIS A O 18
ATOM 17440 N N . HIS A 1 8 ? 42.688 -15.581 -13.754 1.00 0.00 8 HIS A N 18
ATOM 17441 C CA . HIS A 1 8 ? 42.844 -16.128 -15.108 1.00 0.00 8 HIS A CA 18
ATOM 17442 C C . HIS A 1 8 ? 43.364 -15.030 -16.059 1.00 0.00 8 HIS A C 18
ATOM 17443 O O . HIS A 1 8 ? 42.857 -13.901 -16.061 1.00 0.00 8 HIS A O 18
ATOM 17458 N N . HIS A 1 9 ? 44.391 -15.376 -16.846 1.00 0.00 9 HIS A N 18
ATOM 17459 C CA . HIS A 1 9 ? 45.006 -14.466 -17.836 1.00 0.00 9 HIS A CA 18
ATOM 17460 C C . HIS A 1 9 ? 44.233 -14.531 -19.171 1.00 0.00 9 HIS A C 18
ATOM 17461 O O . HIS A 1 9 ? 43.235 -15.250 -19.286 1.00 0.00 9 HIS A O 18
ATOM 17476 N N . HIS A 1 10 ? 44.702 -13.786 -20.186 1.00 0.00 10 HIS A N 18
ATOM 17477 C CA . HIS A 1 10 ? 44.055 -13.740 -21.510 1.00 0.00 10 HIS A CA 18
ATOM 17478 C C . HIS A 1 10 ? 44.970 -14.362 -22.577 1.00 0.00 10 HIS A C 18
ATOM 17479 O O . HIS A 1 10 ? 45.974 -13.765 -22.975 1.00 0.00 10 HIS A O 18
ATOM 17494 N N . SER A 1 11 ? 44.635 -15.594 -22.998 1.00 0.00 11 SER A N 18
ATOM 17495 C CA . SER A 1 11 ? 45.205 -16.216 -24.201 1.00 0.00 11 SER A CA 18
ATOM 17496 C C . SER A 1 11 ? 44.280 -15.845 -25.375 1.00 0.00 11 SER A C 18
ATOM 17497 O O . SER A 1 11 ? 43.471 -16.643 -25.855 1.00 0.00 11 SER A O 18
ATOM 17505 N N . SER A 1 12 ? 44.370 -14.565 -25.756 1.00 0.00 12 SER A N 18
ATOM 17506 C CA . SER A 1 12 ? 43.512 -13.932 -26.769 1.00 0.00 12 SER A CA 18
ATOM 17507 C C . SER A 1 12 ? 44.318 -13.729 -28.073 1.00 0.00 12 SER A C 18
ATOM 17508 O O . SER A 1 12 ? 45.469 -14.178 -28.178 1.00 0.00 12 SER A O 18
ATOM 17516 N N . GLY A 1 13 ? 43.705 -13.062 -29.065 1.00 0.00 13 GLY A N 18
ATOM 17517 C CA . GLY A 1 13 ? 44.317 -12.851 -30.379 1.00 0.00 13 GLY A CA 18
ATOM 17518 C C . GLY A 1 13 ? 43.559 -13.606 -31.456 1.00 0.00 13 GLY A C 18
ATOM 17519 O O . GLY A 1 13 ? 43.269 -13.058 -32.520 1.00 0.00 13 GLY A O 18
ATOM 17523 N N . LEU A 1 14 ? 43.206 -14.873 -31.147 1.00 0.00 14 LEU A N 18
ATOM 17524 C CA . LEU A 1 14 ? 42.363 -15.728 -32.020 1.00 0.00 14 LEU A CA 18
ATOM 17525 C C . LEU A 1 14 ? 40.846 -15.432 -31.845 1.00 0.00 14 LEU A C 18
ATOM 17526 O O . LEU A 1 14 ? 40.007 -16.124 -32.433 1.00 0.00 14 LEU A O 18
ATOM 17542 N N . VAL A 1 15 ? 40.526 -14.407 -31.026 1.00 0.00 15 VAL A N 18
ATOM 17543 C CA . VAL A 1 15 ? 39.140 -13.979 -30.712 1.00 0.00 15 VAL A CA 18
ATOM 17544 C C . VAL A 1 15 ? 38.323 -13.603 -31.986 1.00 0.00 15 VAL A C 18
ATOM 17545 O O . VAL A 1 15 ? 38.880 -13.039 -32.935 1.00 0.00 15 VAL A O 18
ATOM 17558 N N . PRO A 1 16 ? 36.978 -13.912 -32.014 1.00 0.00 16 PRO A N 18
ATOM 17559 C CA . PRO A 1 16 ? 36.141 -13.816 -33.230 1.00 0.00 16 PRO A CA 18
ATOM 17560 C C . PRO A 1 16 ? 35.728 -12.360 -33.560 1.00 0.00 16 PRO A C 18
ATOM 17561 O O . PRO A 1 16 ? 34.781 -11.827 -32.956 1.00 0.00 16 PRO A O 18
ATOM 17572 N N . ARG A 1 17 ? 36.475 -11.748 -34.510 1.00 0.00 17 ARG A N 18
ATOM 17573 C CA . ARG A 1 17 ? 36.215 -10.403 -35.089 1.00 0.00 17 ARG A CA 18
ATOM 17574 C C . ARG A 1 17 ? 35.816 -9.355 -34.008 1.00 0.00 17 ARG A C 18
ATOM 17575 O O . ARG A 1 17 ? 34.880 -8.557 -34.181 1.00 0.00 17 ARG A O 18
ATOM 17596 N N . GLY A 1 18 ? 36.567 -9.360 -32.891 1.00 0.00 18 GLY A N 18
ATOM 17597 C CA . GLY A 1 18 ? 36.345 -8.431 -31.787 1.00 0.00 18 GLY A CA 18
ATOM 17598 C C . GLY A 1 18 ? 36.942 -8.948 -30.485 1.00 0.00 18 GLY A C 18
ATOM 17599 O O . GLY A 1 18 ? 36.897 -10.153 -30.208 1.00 0.00 18 GLY A O 18
ATOM 17603 N N . SER A 1 19 ? 37.514 -8.029 -29.689 1.00 0.00 19 SER A N 18
ATOM 17604 C CA . SER A 1 19 ? 38.064 -8.328 -28.360 1.00 0.00 19 SER A CA 18
ATOM 17605 C C . SER A 1 19 ? 37.188 -7.645 -27.294 1.00 0.00 19 SER A C 18
ATOM 17606 O O . SER A 1 19 ? 37.274 -6.429 -27.090 1.00 0.00 19 SER A O 18
ATOM 17614 N N . HIS A 1 20 ? 36.300 -8.437 -26.663 1.00 0.00 20 HIS A N 18
ATOM 17615 C CA . HIS A 1 20 ? 35.382 -7.962 -25.616 1.00 0.00 20 HIS A CA 18
ATOM 17616 C C . HIS A 1 20 ? 35.547 -8.833 -24.365 1.00 0.00 20 HIS A C 18
ATOM 17617 O O . HIS A 1 20 ? 34.955 -9.913 -24.245 1.00 0.00 20 HIS A O 18
ATOM 17632 N N . MET A 1 21 ? 36.406 -8.352 -23.472 1.00 0.00 21 MET A N 18
ATOM 17633 C CA . MET A 1 21 ? 36.683 -8.952 -22.158 1.00 0.00 21 MET A CA 18
ATOM 17634 C C . MET A 1 21 ? 36.865 -7.806 -21.161 1.00 0.00 21 MET A C 18
ATOM 17635 O O . MET A 1 21 ? 37.346 -6.743 -21.552 1.00 0.00 21 MET A O 18
ATOM 17649 N N . THR A 1 22 ? 36.467 -8.001 -19.894 1.00 0.00 22 THR A N 18
ATOM 17650 C CA . THR A 1 22 ? 36.554 -6.942 -18.877 1.00 0.00 22 THR A CA 18
ATOM 17651 C C . THR A 1 22 ? 38.032 -6.655 -18.534 1.00 0.00 22 THR A C 18
ATOM 17652 O O . THR A 1 22 ? 38.608 -7.241 -17.608 1.00 0.00 22 THR A O 18
ATOM 17663 N N . THR A 1 23 ? 38.635 -5.768 -19.339 1.00 0.00 23 THR A N 18
ATOM 17664 C CA . THR A 1 23 ? 40.061 -5.459 -19.268 1.00 0.00 23 THR A CA 18
ATOM 17665 C C . THR A 1 23 ? 40.267 -4.304 -18.270 1.00 0.00 23 THR A C 18
ATOM 17666 O O . THR A 1 23 ? 40.070 -3.129 -18.599 1.00 0.00 23 THR A O 18
ATOM 17677 N N . VAL A 1 24 ? 40.654 -4.662 -17.040 1.00 0.00 24 VAL A N 18
ATOM 17678 C CA . VAL A 1 24 ? 40.797 -3.711 -15.932 1.00 0.00 24 VAL A CA 18
ATOM 17679 C C . VAL A 1 24 ? 42.197 -3.078 -15.951 1.00 0.00 24 VAL A C 18
ATOM 17680 O O . VAL A 1 24 ? 43.214 -3.771 -15.796 1.00 0.00 24 VAL A O 18
ATOM 17693 N N . LYS A 1 25 ? 42.232 -1.759 -16.182 1.00 0.00 25 LYS A N 18
ATOM 17694 C CA . LYS A 1 25 ? 43.454 -0.961 -16.181 1.00 0.00 25 LYS A CA 18
ATOM 17695 C C . LYS A 1 25 ? 43.710 -0.391 -14.781 1.00 0.00 25 LYS A C 18
ATOM 17696 O O . LYS A 1 25 ? 43.030 0.546 -14.343 1.00 0.00 25 LYS A O 18
ATOM 17715 N N . LEU A 1 26 ? 44.658 -1.011 -14.073 1.00 0.00 26 LEU A N 18
ATOM 17716 C CA . LEU A 1 26 ? 45.163 -0.531 -12.774 1.00 0.00 26 LEU A CA 18
ATOM 17717 C C . LEU A 1 26 ? 46.506 0.199 -12.988 1.00 0.00 26 LEU A C 18
ATOM 17718 O O . LEU A 1 26 ? 46.931 0.390 -14.140 1.00 0.00 26 LEU A O 18
ATOM 17734 N N . GLY A 1 27 ? 47.162 0.614 -11.885 1.00 0.00 27 GLY A N 18
ATOM 17735 C CA . GLY A 1 27 ? 48.501 1.221 -11.946 1.00 0.00 27 GLY A CA 18
ATOM 17736 C C . GLY A 1 27 ? 49.547 0.224 -12.463 1.00 0.00 27 GLY A C 18
ATOM 17737 O O . GLY A 1 27 ? 50.158 -0.508 -11.670 1.00 0.00 27 GLY A O 18
ATOM 17741 N N . ASP A 1 28 ? 49.680 0.172 -13.811 1.00 0.00 28 ASP A N 18
ATOM 17742 C CA . ASP A 1 28 ? 50.543 -0.771 -14.582 1.00 0.00 28 ASP A CA 18
ATOM 17743 C C . ASP A 1 28 ? 49.941 -2.195 -14.661 1.00 0.00 28 ASP A C 18
ATOM 17744 O O . ASP A 1 28 ? 50.060 -2.855 -15.697 1.00 0.00 28 ASP A O 18
ATOM 17753 N N . ILE A 1 29 ? 49.287 -2.646 -13.572 1.00 0.00 29 ILE A N 18
ATOM 17754 C CA . ILE A 1 29 ? 48.758 -4.015 -13.438 1.00 0.00 29 ILE A CA 18
ATOM 17755 C C . ILE A 1 29 ? 47.649 -4.273 -14.485 1.00 0.00 29 ILE A C 18
ATOM 17756 O O . ILE A 1 29 ? 46.611 -3.587 -14.496 1.00 0.00 29 ILE A O 18
ATOM 17772 N N . LYS A 1 30 ? 47.908 -5.238 -15.378 1.00 0.00 30 LYS A N 18
ATOM 17773 C CA . LYS A 1 30 ? 47.014 -5.591 -16.481 1.00 0.00 30 LYS A CA 18
ATOM 17774 C C . LYS A 1 30 ? 46.155 -6.787 -16.054 1.00 0.00 30 LYS A C 18
ATOM 17775 O O . LYS A 1 30 ? 46.638 -7.923 -15.978 1.00 0.00 30 LYS A O 18
ATOM 17794 N N . VAL A 1 31 ? 44.888 -6.503 -15.740 1.00 0.00 31 VAL A N 18
ATOM 17795 C CA . VAL A 1 31 ? 43.902 -7.509 -15.307 1.00 0.00 31 VAL A CA 18
ATOM 17796 C C . VAL A 1 31 ? 42.834 -7.665 -16.399 1.00 0.00 31 VAL A C 18
ATOM 17797 O O . VAL A 1 31 ? 42.534 -6.714 -17.123 1.00 0.00 31 VAL A O 18
ATOM 17810 N N . THR A 1 32 ? 42.307 -8.884 -16.542 1.00 0.00 32 THR A N 18
ATOM 17811 C CA . THR A 1 32 ? 41.152 -9.170 -17.400 1.00 0.00 32 THR A CA 18
ATOM 17812 C C . THR A 1 32 ? 40.205 -10.143 -16.681 1.00 0.00 32 THR A C 18
ATOM 17813 O O . THR A 1 32 ? 40.632 -10.892 -15.790 1.00 0.00 32 THR A O 18
ATOM 17824 N N . PHE A 1 33 ? 38.924 -10.108 -17.068 1.00 0.00 33 PHE A N 18
ATOM 17825 C CA . PHE A 1 33 ? 37.885 -11.031 -16.577 1.00 0.00 33 PHE A CA 18
ATOM 17826 C C . PHE A 1 33 ? 37.009 -11.487 -17.769 1.00 0.00 33 PHE A C 18
ATOM 17827 O O . PHE A 1 33 ? 36.653 -10.673 -18.632 1.00 0.00 33 PHE A O 18
ATOM 17844 N N . ASP A 1 34 ? 36.660 -12.788 -17.795 1.00 0.00 34 ASP A N 18
ATOM 17845 C CA . ASP A 1 34 ? 35.865 -13.402 -18.885 1.00 0.00 34 ASP A CA 18
ATOM 17846 C C . ASP A 1 34 ? 34.384 -12.970 -18.811 1.00 0.00 34 ASP A C 18
ATOM 17847 O O . ASP A 1 34 ? 33.843 -12.829 -17.711 1.00 0.00 34 ASP A O 18
ATOM 17856 N N . ASN A 1 35 ? 33.759 -12.772 -19.994 1.00 0.00 35 ASN A N 18
ATOM 17857 C CA . ASN A 1 35 ? 32.305 -12.511 -20.140 1.00 0.00 35 ASN A CA 18
ATOM 17858 C C . ASN A 1 35 ? 31.891 -11.167 -19.458 1.00 0.00 35 ASN A C 18
ATOM 17859 O O . ASN A 1 35 ? 31.471 -11.169 -18.292 1.00 0.00 35 ASN A O 18
ATOM 17870 N N . PRO A 1 36 ? 32.034 -9.991 -20.169 1.00 0.00 36 PRO A N 18
ATOM 17871 C CA . PRO A 1 36 ? 31.653 -8.649 -19.623 1.00 0.00 36 PRO A CA 18
ATOM 17872 C C . PRO A 1 36 ? 30.162 -8.514 -19.224 1.00 0.00 36 PRO A C 18
ATOM 17873 O O . PRO A 1 36 ? 29.781 -7.528 -18.588 1.00 0.00 36 PRO A O 18
ATOM 17884 N N . GLU A 1 37 ? 29.332 -9.505 -19.610 1.00 0.00 37 GLU A N 18
ATOM 17885 C CA . GLU A 1 37 ? 27.907 -9.589 -19.211 1.00 0.00 37 GLU A CA 18
ATOM 17886 C C . GLU A 1 37 ? 27.754 -9.534 -17.672 1.00 0.00 37 GLU A C 18
ATOM 17887 O O . GLU A 1 37 ? 26.818 -8.916 -17.146 1.00 0.00 37 GLU A O 18
ATOM 17899 N N . LYS A 1 38 ? 28.692 -10.190 -16.967 1.00 0.00 38 LYS A N 18
ATOM 17900 C CA . LYS A 1 38 ? 28.749 -10.196 -15.491 1.00 0.00 38 LYS A CA 18
ATOM 17901 C C . LYS A 1 38 ? 29.999 -9.447 -14.995 1.00 0.00 38 LYS A C 18
ATOM 17902 O O . LYS A 1 38 ? 29.912 -8.566 -14.135 1.00 0.00 38 LYS A O 18
ATOM 17921 N N . ALA A 1 39 ? 31.151 -9.808 -15.588 1.00 0.00 39 ALA A N 18
ATOM 17922 C CA . ALA A 1 39 ? 32.502 -9.451 -15.093 1.00 0.00 39 ALA A CA 18
ATOM 17923 C C . ALA A 1 39 ? 32.767 -7.936 -15.015 1.00 0.00 39 ALA A C 18
ATOM 17924 O O . ALA A 1 39 ? 33.577 -7.483 -14.195 1.00 0.00 39 ALA A O 18
ATOM 17931 N N . LYS A 1 40 ? 32.068 -7.180 -15.870 1.00 0.00 40 LYS A N 18
ATOM 17932 C CA . LYS A 1 40 ? 32.148 -5.705 -15.946 1.00 0.00 40 LYS A CA 18
ATOM 17933 C C . LYS A 1 40 ? 31.770 -5.048 -14.595 1.00 0.00 40 LYS A C 18
ATOM 17934 O O . LYS A 1 40 ? 32.294 -3.993 -14.221 1.00 0.00 40 LYS A O 18
ATOM 17953 N N . LYS A 1 41 ? 30.881 -5.728 -13.861 1.00 0.00 41 LYS A N 18
ATOM 17954 C CA . LYS A 1 41 ? 30.376 -5.281 -12.553 1.00 0.00 41 LYS A CA 18
ATOM 17955 C C . LYS A 1 41 ? 31.359 -5.665 -11.424 1.00 0.00 41 LYS A C 18
ATOM 17956 O O . LYS A 1 41 ? 31.457 -4.971 -10.403 1.00 0.00 41 LYS A O 18
ATOM 17975 N N . TYR A 1 42 ? 32.089 -6.784 -11.623 1.00 0.00 42 TYR A N 18
ATOM 17976 C CA . TYR A 1 42 ? 33.123 -7.258 -10.670 1.00 0.00 42 TYR A CA 18
ATOM 17977 C C . TYR A 1 42 ? 34.409 -6.401 -10.764 1.00 0.00 42 TYR A C 18
ATOM 17978 O O . TYR A 1 42 ? 35.264 -6.454 -9.871 1.00 0.00 42 TYR A O 18
ATOM 17996 N N . ALA A 1 43 ? 34.537 -5.625 -11.858 1.00 0.00 43 ALA A N 18
ATOM 17997 C CA . ALA A 1 43 ? 35.619 -4.627 -12.021 1.00 0.00 43 ALA A CA 18
ATOM 17998 C C . ALA A 1 43 ? 35.316 -3.351 -11.215 1.00 0.00 43 ALA A C 18
ATOM 17999 O O . ALA A 1 43 ? 36.236 -2.651 -10.775 1.00 0.00 43 ALA A O 18
ATOM 18006 N N . GLN A 1 44 ? 34.010 -3.065 -11.036 1.00 0.00 44 GLN A N 18
ATOM 18007 C CA . GLN A 1 44 ? 33.534 -1.991 -10.141 1.00 0.00 44 GLN A CA 18
ATOM 18008 C C . GLN A 1 44 ? 33.792 -2.396 -8.671 1.00 0.00 44 GLN A C 18
ATOM 18009 O O . GLN A 1 44 ? 34.064 -1.549 -7.813 1.00 0.00 44 GLN A O 18
ATOM 18023 N N . LYS A 1 45 ? 33.693 -3.719 -8.407 1.00 0.00 45 LYS A N 18
ATOM 18024 C CA . LYS A 1 45 ? 34.045 -4.315 -7.103 1.00 0.00 45 LYS A CA 18
ATOM 18025 C C . LYS A 1 45 ? 35.575 -4.300 -6.894 1.00 0.00 45 LYS A C 18
ATOM 18026 O O . LYS A 1 45 ? 36.046 -4.110 -5.769 1.00 0.00 45 LYS A O 18
ATOM 18045 N N . LEU A 1 46 ? 36.346 -4.475 -7.983 1.00 0.00 46 LEU A N 18
ATOM 18046 C CA . LEU A 1 46 ? 37.826 -4.410 -7.923 1.00 0.00 46 LEU A CA 18
ATOM 18047 C C . LEU A 1 46 ? 38.284 -2.953 -7.675 1.00 0.00 46 LEU A C 18
ATOM 18048 O O . LEU A 1 46 ? 39.314 -2.709 -7.040 1.00 0.00 46 LEU A O 18
ATOM 18064 N N . ALA A 1 47 ? 37.476 -1.993 -8.165 1.00 0.00 47 ALA A N 18
ATOM 18065 C CA . ALA A 1 47 ? 37.665 -0.556 -7.894 1.00 0.00 47 ALA A CA 18
ATOM 18066 C C . ALA A 1 47 ? 37.386 -0.235 -6.415 1.00 0.00 47 ALA A C 18
ATOM 18067 O O . ALA A 1 47 ? 38.016 0.653 -5.840 1.00 0.00 47 ALA A O 18
ATOM 18074 N N . LYS A 1 48 ? 36.429 -0.978 -5.815 1.00 0.00 48 LYS A N 18
ATOM 18075 C CA . LYS A 1 48 ? 36.113 -0.896 -4.370 1.00 0.00 48 LYS A CA 18
ATOM 18076 C C . LYS A 1 48 ? 37.297 -1.405 -3.518 1.00 0.00 48 LYS A C 18
ATOM 18077 O O . LYS A 1 48 ? 37.626 -0.809 -2.485 1.00 0.00 48 LYS A O 18
ATOM 18096 N N . ILE A 1 49 ? 37.931 -2.502 -3.983 1.00 0.00 49 ILE A N 18
ATOM 18097 C CA . ILE A 1 49 ? 39.094 -3.123 -3.308 1.00 0.00 49 ILE A CA 18
ATOM 18098 C C . ILE A 1 49 ? 40.268 -2.124 -3.238 1.00 0.00 49 ILE A C 18
ATOM 18099 O O . ILE A 1 49 ? 40.825 -1.873 -2.160 1.00 0.00 49 ILE A O 18
ATOM 18115 N N . TYR A 1 50 ? 40.606 -1.541 -4.402 1.00 0.00 50 TYR A N 18
ATOM 18116 C CA . TYR A 1 50 ? 41.673 -0.526 -4.522 1.00 0.00 50 TYR A CA 18
ATOM 18117 C C . TYR A 1 50 ? 41.233 0.853 -3.967 1.00 0.00 50 TYR A C 18
ATOM 18118 O O . TYR A 1 50 ? 42.079 1.731 -3.760 1.00 0.00 50 TYR A O 18
ATOM 18136 N N . GLN A 1 51 ? 39.910 1.017 -3.729 1.00 0.00 51 GLN A N 18
ATOM 18137 C CA . GLN A 1 51 ? 39.291 2.270 -3.219 1.00 0.00 51 GLN A CA 18
ATOM 18138 C C . GLN A 1 51 ? 39.496 3.442 -4.210 1.00 0.00 51 GLN A C 18
ATOM 18139 O O . GLN A 1 51 ? 39.511 4.617 -3.826 1.00 0.00 51 GLN A O 18
ATOM 18153 N N . LEU A 1 52 ? 39.613 3.090 -5.503 1.00 0.00 52 LEU A N 18
ATOM 18154 C CA . LEU A 1 52 ? 39.843 4.039 -6.611 1.00 0.00 52 LEU A CA 18
ATOM 18155 C C . LEU A 1 52 ? 38.580 4.167 -7.484 1.00 0.00 52 LEU A C 18
ATOM 18156 O O . LEU A 1 52 ? 37.610 3.418 -7.314 1.00 0.00 52 LEU A O 18
ATOM 18172 N N . THR A 1 53 ? 38.614 5.105 -8.442 1.00 0.00 53 THR A N 18
ATOM 18173 C CA . THR A 1 53 ? 37.418 5.531 -9.189 1.00 0.00 53 THR A CA 18
ATOM 18174 C C . THR A 1 53 ? 37.253 4.706 -10.479 1.00 0.00 53 THR A C 18
ATOM 18175 O O . THR A 1 53 ? 38.142 4.700 -11.341 1.00 0.00 53 THR A O 18
ATOM 18186 N N . VAL A 1 54 ? 36.115 4.000 -10.582 1.00 0.00 54 VAL A N 18
ATOM 18187 C CA . VAL A 1 54 ? 35.789 3.158 -11.742 1.00 0.00 54 VAL A CA 18
ATOM 18188 C C . VAL A 1 54 ? 35.371 4.038 -12.949 1.00 0.00 54 VAL A C 18
ATOM 18189 O O . VAL A 1 54 ? 34.400 4.804 -12.881 1.00 0.00 54 VAL A O 18
ATOM 18202 N N . HIS A 1 55 ? 36.168 3.962 -14.027 1.00 0.00 55 HIS A N 18
ATOM 18203 C CA . HIS A 1 55 ? 35.914 4.668 -15.299 1.00 0.00 55 HIS A CA 18
ATOM 18204 C C . HIS A 1 55 ? 35.815 3.635 -16.430 1.00 0.00 55 HIS A C 18
ATOM 18205 O O . HIS A 1 55 ? 36.831 3.155 -16.946 1.00 0.00 55 HIS A O 18
ATOM 18220 N N . VAL A 1 56 ? 34.572 3.275 -16.768 1.00 0.00 56 VAL A N 18
ATOM 18221 C CA . VAL A 1 56 ? 34.268 2.259 -17.788 1.00 0.00 56 VAL A CA 18
ATOM 18222 C C . VAL A 1 56 ? 34.398 2.868 -19.199 1.00 0.00 56 VAL A C 18
ATOM 18223 O O . VAL A 1 56 ? 33.678 3.821 -19.533 1.00 0.00 56 VAL A O 18
ATOM 18236 N N . HIS A 1 57 ? 35.322 2.325 -20.009 1.00 0.00 57 HIS A N 18
ATOM 18237 C CA . HIS A 1 57 ? 35.570 2.795 -21.381 1.00 0.00 57 HIS A CA 18
ATOM 18238 C C . HIS A 1 57 ? 35.461 1.581 -22.326 1.00 0.00 57 HIS A C 18
ATOM 18239 O O . HIS A 1 57 ? 36.469 0.992 -22.741 1.00 0.00 57 HIS A O 18
ATOM 18254 N N . GLY A 1 58 ? 34.206 1.188 -22.614 1.00 0.00 58 GLY A N 18
ATOM 18255 C CA . GLY A 1 58 ? 33.920 -0.055 -23.330 1.00 0.00 58 GLY A CA 18
ATOM 18256 C C . GLY A 1 58 ? 34.010 -1.261 -22.398 1.00 0.00 58 GLY A C 18
ATOM 18257 O O . GLY A 1 58 ? 33.584 -1.176 -21.237 1.00 0.00 58 GLY A O 18
ATOM 18261 N N . ASP A 1 59 ? 34.553 -2.383 -22.901 1.00 0.00 59 ASP A N 18
ATOM 18262 C CA . ASP A 1 59 ? 34.875 -3.565 -22.063 1.00 0.00 59 ASP A CA 18
ATOM 18263 C C . ASP A 1 59 ? 36.127 -3.289 -21.193 1.00 0.00 59 ASP A C 18
ATOM 18264 O O . ASP A 1 59 ? 36.310 -3.898 -20.131 1.00 0.00 59 ASP A O 18
ATOM 18273 N N . THR A 1 60 ? 36.967 -2.348 -21.661 1.00 0.00 60 THR A N 18
ATOM 18274 C CA . THR A 1 60 ? 38.204 -1.955 -20.976 1.00 0.00 60 THR A CA 18
ATOM 18275 C C . THR A 1 60 ? 37.908 -0.880 -19.900 1.00 0.00 60 THR A C 18
ATOM 18276 O O . THR A 1 60 ? 37.722 0.303 -20.209 1.00 0.00 60 THR A O 18
ATOM 18287 N N . ILE A 1 61 ? 37.838 -1.321 -18.630 1.00 0.00 61 ILE A N 18
ATOM 18288 C CA . ILE A 1 61 ? 37.513 -0.453 -17.484 1.00 0.00 61 ILE A CA 18
ATOM 18289 C C . ILE A 1 61 ? 38.794 0.057 -16.798 1.00 0.00 61 ILE A C 18
ATOM 18290 O O . ILE A 1 61 ? 39.512 -0.711 -16.152 1.00 0.00 61 ILE A O 18
ATOM 18306 N N . HIS A 1 62 ? 39.061 1.359 -16.945 1.00 0.00 62 HIS A N 18
ATOM 18307 C CA . HIS A 1 62 ? 40.171 2.031 -16.260 1.00 0.00 62 HIS A CA 18
ATOM 18308 C C . HIS A 1 62 ? 39.764 2.404 -14.822 1.00 0.00 62 HIS A C 18
ATOM 18309 O O . HIS A 1 62 ? 38.901 3.257 -14.620 1.00 0.00 62 HIS A O 18
ATOM 18324 N N . VAL A 1 63 ? 40.369 1.735 -13.837 1.00 0.00 63 VAL A N 18
ATOM 18325 C CA . VAL A 1 63 ? 40.256 2.114 -12.418 1.00 0.00 63 VAL A CA 18
ATOM 18326 C C . VAL A 1 63 ? 41.345 3.171 -12.107 1.00 0.00 63 VAL A C 18
ATOM 18327 O O . VAL A 1 63 ? 42.425 3.138 -12.709 1.00 0.00 63 VAL A O 18
ATOM 18340 N N . LYS A 1 64 ? 41.011 4.112 -11.191 1.00 0.00 64 LYS A N 18
ATOM 18341 C CA . LYS A 1 64 ? 41.794 5.339 -10.894 1.00 0.00 64 LYS A CA 18
ATOM 18342 C C . LYS A 1 64 ? 41.630 6.348 -12.075 1.00 0.00 64 LYS A C 18
ATOM 18361 N N . MET A 1 1 ? 22.780 -17.186 25.035 1.00 0.00 1 MET A N 19
ATOM 18362 C CA . MET A 1 1 ? 23.939 -17.903 24.450 1.00 0.00 1 MET A CA 19
ATOM 18363 C C . MET A 1 1 ? 23.608 -18.298 22.999 1.00 0.00 1 MET A C 19
ATOM 18364 O O . MET A 1 1 ? 22.788 -19.196 22.768 1.00 0.00 1 MET A O 19
ATOM 18377 N N . GLY A 1 2 ? 24.225 -17.595 22.033 1.00 0.00 2 GLY A N 19
ATOM 18378 C CA . GLY A 1 2 ? 23.955 -17.796 20.614 1.00 0.00 2 GLY A CA 19
ATOM 18379 C C . GLY A 1 2 ? 24.529 -16.661 19.784 1.00 0.00 2 GLY A C 19
ATOM 18380 O O . GLY A 1 2 ? 24.038 -15.525 19.858 1.00 0.00 2 GLY A O 19
ATOM 18384 N N . SER A 1 3 ? 25.589 -16.962 19.019 1.00 0.00 3 SER A N 19
ATOM 18385 C CA . SER A 1 3 ? 26.250 -16.009 18.114 1.00 0.00 3 SER A CA 19
ATOM 18386 C C . SER A 1 3 ? 27.094 -16.804 17.103 1.00 0.00 3 SER A C 19
ATOM 18387 O O . SER A 1 3 ? 28.079 -17.456 17.480 1.00 0.00 3 SER A O 19
ATOM 18395 N N . SER A 1 4 ? 26.695 -16.751 15.825 1.00 0.00 4 SER A N 19
ATOM 18396 C CA . SER A 1 4 ? 27.294 -17.554 14.747 1.00 0.00 4 SER A CA 19
ATOM 18397 C C . SER A 1 4 ? 27.891 -16.648 13.648 1.00 0.00 4 SER A C 19
ATOM 18398 O O . SER A 1 4 ? 27.693 -15.426 13.653 1.00 0.00 4 SER A O 19
ATOM 18406 N N . HIS A 1 5 ? 28.635 -17.265 12.714 1.00 0.00 5 HIS A N 19
ATOM 18407 C CA . HIS A 1 5 ? 29.225 -16.580 11.544 1.00 0.00 5 HIS A CA 19
ATOM 18408 C C . HIS A 1 5 ? 28.637 -17.154 10.240 1.00 0.00 5 HIS A C 19
ATOM 18409 O O . HIS A 1 5 ? 28.270 -18.328 10.191 1.00 0.00 5 HIS A O 19
ATOM 18424 N N . HIS A 1 6 ? 28.523 -16.303 9.199 1.00 0.00 6 HIS A N 19
ATOM 18425 C CA . HIS A 1 6 ? 28.049 -16.716 7.855 1.00 0.00 6 HIS A CA 19
ATOM 18426 C C . HIS A 1 6 ? 29.258 -17.055 6.957 1.00 0.00 6 HIS A C 19
ATOM 18427 O O . HIS A 1 6 ? 30.255 -16.318 6.945 1.00 0.00 6 HIS A O 19
ATOM 18442 N N . HIS A 1 7 ? 29.176 -18.182 6.223 1.00 0.00 7 HIS A N 19
ATOM 18443 C CA . HIS A 1 7 ? 30.285 -18.669 5.375 1.00 0.00 7 HIS A CA 19
ATOM 18444 C C . HIS A 1 7 ? 30.354 -17.898 4.041 1.00 0.00 7 HIS A C 19
ATOM 18445 O O . HIS A 1 7 ? 29.316 -17.581 3.446 1.00 0.00 7 HIS A O 19
ATOM 18460 N N . HIS A 1 8 ? 31.587 -17.591 3.590 1.00 0.00 8 HIS A N 19
ATOM 18461 C CA . HIS A 1 8 ? 31.827 -16.947 2.287 1.00 0.00 8 HIS A CA 19
ATOM 18462 C C . HIS A 1 8 ? 31.560 -17.955 1.152 1.00 0.00 8 HIS A C 19
ATOM 18463 O O . HIS A 1 8 ? 32.168 -19.029 1.117 1.00 0.00 8 HIS A O 19
ATOM 18478 N N . HIS A 1 9 ? 30.636 -17.596 0.244 1.00 0.00 9 HIS A N 19
ATOM 18479 C CA . HIS A 1 9 ? 30.166 -18.491 -0.832 1.00 0.00 9 HIS A CA 19
ATOM 18480 C C . HIS A 1 9 ? 31.251 -18.753 -1.899 1.00 0.00 9 HIS A C 19
ATOM 18481 O O . HIS A 1 9 ? 32.256 -18.037 -1.978 1.00 0.00 9 HIS A O 19
ATOM 18496 N N . HIS A 1 10 ? 31.007 -19.783 -2.726 1.00 0.00 10 HIS A N 19
ATOM 18497 C CA . HIS A 1 10 ? 31.899 -20.175 -3.840 1.00 0.00 10 HIS A CA 19
ATOM 18498 C C . HIS A 1 10 ? 31.718 -19.212 -5.040 1.00 0.00 10 HIS A C 19
ATOM 18499 O O . HIS A 1 10 ? 30.941 -18.250 -4.968 1.00 0.00 10 HIS A O 19
ATOM 18514 N N . SER A 1 11 ? 32.445 -19.471 -6.141 1.00 0.00 11 SER A N 19
ATOM 18515 C CA . SER A 1 11 ? 32.262 -18.730 -7.404 1.00 0.00 11 SER A CA 19
ATOM 18516 C C . SER A 1 11 ? 30.976 -19.206 -8.124 1.00 0.00 11 SER A C 19
ATOM 18517 O O . SER A 1 11 ? 30.452 -20.291 -7.836 1.00 0.00 11 SER A O 19
ATOM 18525 N N . SER A 1 12 ? 30.476 -18.382 -9.057 1.00 0.00 12 SER A N 19
ATOM 18526 C CA . SER A 1 12 ? 29.271 -18.688 -9.852 1.00 0.00 12 SER A CA 19
ATOM 18527 C C . SER A 1 12 ? 29.614 -19.534 -11.106 1.00 0.00 12 SER A C 19
ATOM 18528 O O . SER A 1 12 ? 28.711 -20.061 -11.774 1.00 0.00 12 SER A O 19
ATOM 18536 N N . GLY A 1 13 ? 30.924 -19.659 -11.403 1.00 0.00 13 GLY A N 19
ATOM 18537 C CA . GLY A 1 13 ? 31.400 -20.432 -12.551 1.00 0.00 13 GLY A CA 19
ATOM 18538 C C . GLY A 1 13 ? 32.920 -20.428 -12.667 1.00 0.00 13 GLY A C 19
ATOM 18539 O O . GLY A 1 13 ? 33.622 -20.087 -11.708 1.00 0.00 13 GLY A O 19
ATOM 18543 N N . LEU A 1 14 ? 33.426 -20.817 -13.854 1.00 0.00 14 LEU A N 19
ATOM 18544 C CA . LEU A 1 14 ? 34.868 -20.860 -14.160 1.00 0.00 14 LEU A CA 19
ATOM 18545 C C . LEU A 1 14 ? 35.180 -19.851 -15.300 1.00 0.00 14 LEU A C 19
ATOM 18546 O O . LEU A 1 14 ? 35.274 -18.644 -15.034 1.00 0.00 14 LEU A O 19
ATOM 18562 N N . VAL A 1 15 ? 35.280 -20.331 -16.570 1.00 0.00 15 VAL A N 19
ATOM 18563 C CA . VAL A 1 15 ? 35.626 -19.491 -17.749 1.00 0.00 15 VAL A CA 19
ATOM 18564 C C . VAL A 1 15 ? 35.021 -20.100 -19.053 1.00 0.00 15 VAL A C 19
ATOM 18565 O O . VAL A 1 15 ? 35.132 -21.315 -19.279 1.00 0.00 15 VAL A O 19
ATOM 18578 N N . PRO A 1 16 ? 34.314 -19.284 -19.904 1.00 0.00 16 PRO A N 19
ATOM 18579 C CA . PRO A 1 16 ? 34.046 -19.630 -21.321 1.00 0.00 16 PRO A CA 19
ATOM 18580 C C . PRO A 1 16 ? 35.173 -19.088 -22.235 1.00 0.00 16 PRO A C 19
ATOM 18581 O O . PRO A 1 16 ? 36.233 -18.696 -21.735 1.00 0.00 16 PRO A O 19
ATOM 18592 N N . ARG A 1 17 ? 34.946 -19.074 -23.561 1.00 0.00 17 ARG A N 19
ATOM 18593 C CA . ARG A 1 17 ? 35.892 -18.472 -24.533 1.00 0.00 17 ARG A CA 19
ATOM 18594 C C . ARG A 1 17 ? 35.149 -18.124 -25.840 1.00 0.00 17 ARG A C 19
ATOM 18595 O O . ARG A 1 17 ? 34.177 -18.792 -26.204 1.00 0.00 17 ARG A O 19
ATOM 18616 N N . GLY A 1 18 ? 35.607 -17.059 -26.525 1.00 0.00 18 GLY A N 19
ATOM 18617 C CA . GLY A 1 18 ? 35.004 -16.602 -27.793 1.00 0.00 18 GLY A CA 19
ATOM 18618 C C . GLY A 1 18 ? 34.331 -15.240 -27.658 1.00 0.00 18 GLY A C 19
ATOM 18619 O O . GLY A 1 18 ? 34.129 -14.535 -28.651 1.00 0.00 18 GLY A O 19
ATOM 18623 N N . SER A 1 19 ? 33.952 -14.899 -26.420 1.00 0.00 19 SER A N 19
ATOM 18624 C CA . SER A 1 19 ? 33.388 -13.587 -26.059 1.00 0.00 19 SER A CA 19
ATOM 18625 C C . SER A 1 19 ? 34.513 -12.543 -25.893 1.00 0.00 19 SER A C 19
ATOM 18626 O O . SER A 1 19 ? 35.685 -12.911 -25.719 1.00 0.00 19 SER A O 19
ATOM 18634 N N . HIS A 1 20 ? 34.158 -11.244 -26.000 1.00 0.00 20 HIS A N 19
ATOM 18635 C CA . HIS A 1 20 ? 35.124 -10.142 -25.855 1.00 0.00 20 HIS A CA 19
ATOM 18636 C C . HIS A 1 20 ? 35.749 -10.142 -24.448 1.00 0.00 20 HIS A C 19
ATOM 18637 O O . HIS A 1 20 ? 35.076 -9.802 -23.464 1.00 0.00 20 HIS A O 19
ATOM 18652 N N . MET A 1 21 ? 37.036 -10.511 -24.364 1.00 0.00 21 MET A N 19
ATOM 18653 C CA . MET A 1 21 ? 37.766 -10.511 -23.094 1.00 0.00 21 MET A CA 19
ATOM 18654 C C . MET A 1 21 ? 38.156 -9.071 -22.687 1.00 0.00 21 MET A C 19
ATOM 18655 O O . MET A 1 21 ? 39.169 -8.514 -23.137 1.00 0.00 21 MET A O 19
ATOM 18669 N N . THR A 1 22 ? 37.279 -8.459 -21.873 1.00 0.00 22 THR A N 19
ATOM 18670 C CA . THR A 1 22 ? 37.487 -7.121 -21.311 1.00 0.00 22 THR A CA 19
ATOM 18671 C C . THR A 1 22 ? 38.545 -7.170 -20.201 1.00 0.00 22 THR A C 19
ATOM 18672 O O . THR A 1 22 ? 38.342 -7.797 -19.146 1.00 0.00 22 THR A O 19
ATOM 18683 N N . THR A 1 23 ? 39.692 -6.536 -20.478 1.00 0.00 23 THR A N 19
ATOM 18684 C CA . THR A 1 23 ? 40.780 -6.407 -19.520 1.00 0.00 23 THR A CA 19
ATOM 18685 C C . THR A 1 23 ? 40.542 -5.153 -18.660 1.00 0.00 23 THR A C 19
ATOM 18686 O O . THR A 1 23 ? 40.519 -4.032 -19.178 1.00 0.00 23 THR A O 19
ATOM 18697 N N . VAL A 1 24 ? 40.289 -5.374 -17.365 1.00 0.00 24 VAL A N 19
ATOM 18698 C CA . VAL A 1 24 ? 40.196 -4.314 -16.355 1.00 0.00 24 VAL A CA 19
ATOM 18699 C C . VAL A 1 24 ? 41.608 -3.698 -16.152 1.00 0.00 24 VAL A C 19
ATOM 18700 O O . VAL A 1 24 ? 42.493 -4.321 -15.545 1.00 0.00 24 VAL A O 19
ATOM 18713 N N . LYS A 1 25 ? 41.808 -2.488 -16.722 1.00 0.00 25 LYS A N 19
ATOM 18714 C CA . LYS A 1 25 ? 43.127 -1.833 -16.809 1.00 0.00 25 LYS A CA 19
ATOM 18715 C C . LYS A 1 25 ? 43.359 -0.869 -15.630 1.00 0.00 25 LYS A C 19
ATOM 18716 O O . LYS A 1 25 ? 42.917 0.280 -15.653 1.00 0.00 25 LYS A O 19
ATOM 18735 N N . LEU A 1 26 ? 44.086 -1.351 -14.626 1.00 0.00 26 LEU A N 19
ATOM 18736 C CA . LEU A 1 26 ? 44.511 -0.562 -13.453 1.00 0.00 26 LEU A CA 19
ATOM 18737 C C . LEU A 1 26 ? 46.030 -0.290 -13.615 1.00 0.00 26 LEU A C 19
ATOM 18738 O O . LEU A 1 26 ? 46.698 -0.993 -14.392 1.00 0.00 26 LEU A O 19
ATOM 18754 N N . GLY A 1 27 ? 46.554 0.751 -12.933 1.00 0.00 27 GLY A N 19
ATOM 18755 C CA . GLY A 1 27 ? 47.998 1.028 -12.895 1.00 0.00 27 GLY A CA 19
ATOM 18756 C C . GLY A 1 27 ? 48.827 -0.227 -12.555 1.00 0.00 27 GLY A C 19
ATOM 18757 O O . GLY A 1 27 ? 48.771 -0.713 -11.421 1.00 0.00 27 GLY A O 19
ATOM 18761 N N . ASP A 1 28 ? 49.504 -0.763 -13.597 1.00 0.00 28 ASP A N 19
ATOM 18762 C CA . ASP A 1 28 ? 50.355 -1.997 -13.596 1.00 0.00 28 ASP A CA 19
ATOM 18763 C C . ASP A 1 28 ? 49.577 -3.314 -13.331 1.00 0.00 28 ASP A C 19
ATOM 18764 O O . ASP A 1 28 ? 50.165 -4.401 -13.419 1.00 0.00 28 ASP A O 19
ATOM 18773 N N . ILE A 1 29 ? 48.266 -3.226 -13.045 1.00 0.00 29 ILE A N 19
ATOM 18774 C CA . ILE A 1 29 ? 47.419 -4.403 -12.755 1.00 0.00 29 ILE A CA 19
ATOM 18775 C C . ILE A 1 29 ? 46.506 -4.710 -13.961 1.00 0.00 29 ILE A C 19
ATOM 18776 O O . ILE A 1 29 ? 45.638 -3.903 -14.320 1.00 0.00 29 ILE A O 19
ATOM 18792 N N . LYS A 1 30 ? 46.719 -5.877 -14.591 1.00 0.00 30 LYS A N 19
ATOM 18793 C CA . LYS A 1 30 ? 45.893 -6.367 -15.712 1.00 0.00 30 LYS A CA 19
ATOM 18794 C C . LYS A 1 30 ? 45.021 -7.528 -15.216 1.00 0.00 30 LYS A C 19
ATOM 18795 O O . LYS A 1 30 ? 45.544 -8.598 -14.880 1.00 0.00 30 LYS A O 19
ATOM 18814 N N . VAL A 1 31 ? 43.698 -7.298 -15.126 1.00 0.00 31 VAL A N 19
ATOM 18815 C CA . VAL A 1 31 ? 42.730 -8.338 -14.727 1.00 0.00 31 VAL A CA 19
ATOM 18816 C C . VAL A 1 31 ? 41.822 -8.661 -15.921 1.00 0.00 31 VAL A C 19
ATOM 18817 O O . VAL A 1 31 ? 40.929 -7.881 -16.251 1.00 0.00 31 VAL A O 19
ATOM 18830 N N . THR A 1 32 ? 42.061 -9.808 -16.564 1.00 0.00 32 THR A N 19
ATOM 18831 C CA . THR A 1 32 ? 41.302 -10.224 -17.746 1.00 0.00 32 THR A CA 19
ATOM 18832 C C . THR A 1 32 ? 40.075 -11.057 -17.330 1.00 0.00 32 THR A C 19
ATOM 18833 O O . THR A 1 32 ? 40.187 -12.010 -16.549 1.00 0.00 32 THR A O 19
ATOM 18844 N N . PHE A 1 33 ? 38.892 -10.647 -17.819 1.00 0.00 33 PHE A N 19
ATOM 18845 C CA . PHE A 1 33 ? 37.661 -11.460 -17.778 1.00 0.00 33 PHE A CA 19
ATOM 18846 C C . PHE A 1 33 ? 37.216 -11.736 -19.200 1.00 0.00 33 PHE A C 19
ATOM 18847 O O . PHE A 1 33 ? 37.391 -10.894 -20.074 1.00 0.00 33 PHE A O 19
ATOM 18864 N N . ASP A 1 34 ? 36.589 -12.899 -19.400 1.00 0.00 34 ASP A N 19
ATOM 18865 C CA . ASP A 1 34 ? 36.194 -13.399 -20.734 1.00 0.00 34 ASP A CA 19
ATOM 18866 C C . ASP A 1 34 ? 35.040 -12.568 -21.335 1.00 0.00 34 ASP A C 19
ATOM 18867 O O . ASP A 1 34 ? 34.800 -12.617 -22.541 1.00 0.00 34 ASP A O 19
ATOM 18876 N N . ASN A 1 35 ? 34.353 -11.793 -20.472 1.00 0.00 35 ASN A N 19
ATOM 18877 C CA . ASN A 1 35 ? 33.138 -11.045 -20.832 1.00 0.00 35 ASN A CA 19
ATOM 18878 C C . ASN A 1 35 ? 33.025 -9.795 -19.909 1.00 0.00 35 ASN A C 19
ATOM 18879 O O . ASN A 1 35 ? 33.206 -9.936 -18.688 1.00 0.00 35 ASN A O 19
ATOM 18890 N N . PRO A 1 36 ? 32.738 -8.554 -20.463 1.00 0.00 36 PRO A N 19
ATOM 18891 C CA . PRO A 1 36 ? 32.533 -7.320 -19.639 1.00 0.00 36 PRO A CA 19
ATOM 18892 C C . PRO A 1 36 ? 31.372 -7.447 -18.624 1.00 0.00 36 PRO A C 19
ATOM 18893 O O . PRO A 1 36 ? 31.326 -6.705 -17.637 1.00 0.00 36 PRO A O 19
ATOM 18904 N N . GLU A 1 37 ? 30.463 -8.400 -18.895 1.00 0.00 37 GLU A N 19
ATOM 18905 C CA . GLU A 1 37 ? 29.312 -8.731 -18.031 1.00 0.00 37 GLU A CA 19
ATOM 18906 C C . GLU A 1 37 ? 29.811 -9.216 -16.643 1.00 0.00 37 GLU A C 19
ATOM 18907 O O . GLU A 1 37 ? 29.258 -8.844 -15.598 1.00 0.00 37 GLU A O 19
ATOM 18919 N N . LYS A 1 38 ? 30.883 -10.032 -16.657 1.00 0.00 38 LYS A N 19
ATOM 18920 C CA . LYS A 1 38 ? 31.500 -10.585 -15.431 1.00 0.00 38 LYS A CA 19
ATOM 18921 C C . LYS A 1 38 ? 32.565 -9.627 -14.869 1.00 0.00 38 LYS A C 19
ATOM 18922 O O . LYS A 1 38 ? 32.775 -9.563 -13.650 1.00 0.00 38 LYS A O 19
ATOM 18941 N N . ALA A 1 39 ? 33.233 -8.890 -15.783 1.00 0.00 39 ALA A N 19
ATOM 18942 C CA . ALA A 1 39 ? 34.269 -7.896 -15.426 1.00 0.00 39 ALA A CA 19
ATOM 18943 C C . ALA A 1 39 ? 33.682 -6.767 -14.566 1.00 0.00 39 ALA A C 19
ATOM 18944 O O . ALA A 1 39 ? 34.362 -6.235 -13.689 1.00 0.00 39 ALA A O 19
ATOM 18951 N N . LYS A 1 40 ? 32.401 -6.449 -14.827 1.00 0.00 40 LYS A N 19
ATOM 18952 C CA . LYS A 1 40 ? 31.646 -5.409 -14.106 1.00 0.00 40 LYS A CA 19
ATOM 18953 C C . LYS A 1 40 ? 31.413 -5.791 -12.625 1.00 0.00 40 LYS A C 19
ATOM 18954 O O . LYS A 1 40 ? 31.450 -4.920 -11.749 1.00 0.00 40 LYS A O 19
ATOM 18973 N N . LYS A 1 41 ? 31.212 -7.100 -12.364 1.00 0.00 41 LYS A N 19
ATOM 18974 C CA . LYS A 1 41 ? 30.898 -7.628 -11.007 1.00 0.00 41 LYS A CA 19
ATOM 18975 C C . LYS A 1 41 ? 32.092 -7.421 -10.068 1.00 0.00 41 LYS A C 19
ATOM 18976 O O . LYS A 1 41 ? 31.942 -7.107 -8.879 1.00 0.00 41 LYS A O 19
ATOM 18995 N N . TYR A 1 42 ? 33.269 -7.611 -10.649 1.00 0.00 42 TYR A N 19
ATOM 18996 C CA . TYR A 1 42 ? 34.547 -7.394 -9.987 1.00 0.00 42 TYR A CA 19
ATOM 18997 C C . TYR A 1 42 ? 34.901 -5.891 -9.948 1.00 0.00 42 TYR A C 19
ATOM 18998 O O . TYR A 1 42 ? 35.468 -5.429 -8.965 1.00 0.00 42 TYR A O 19
ATOM 19016 N N . ALA A 1 43 ? 34.559 -5.150 -11.025 1.00 0.00 43 ALA A N 19
ATOM 19017 C CA . ALA A 1 43 ? 34.949 -3.729 -11.195 1.00 0.00 43 ALA A CA 19
ATOM 19018 C C . ALA A 1 43 ? 34.305 -2.835 -10.126 1.00 0.00 43 ALA A C 19
ATOM 19019 O O . ALA A 1 43 ? 34.985 -2.027 -9.490 1.00 0.00 43 ALA A O 19
ATOM 19026 N N . GLN A 1 44 ? 32.993 -3.014 -9.920 1.00 0.00 44 GLN A N 19
ATOM 19027 C CA . GLN A 1 44 ? 32.229 -2.251 -8.909 1.00 0.00 44 GLN A CA 19
ATOM 19028 C C . GLN A 1 44 ? 32.768 -2.527 -7.482 1.00 0.00 44 GLN A C 19
ATOM 19029 O O . GLN A 1 44 ? 32.704 -1.656 -6.603 1.00 0.00 44 GLN A O 19
ATOM 19043 N N . LYS A 1 45 ? 33.332 -3.739 -7.293 1.00 0.00 45 LYS A N 19
ATOM 19044 C CA . LYS A 1 45 ? 33.929 -4.179 -6.018 1.00 0.00 45 LYS A CA 19
ATOM 19045 C C . LYS A 1 45 ? 35.408 -3.738 -5.917 1.00 0.00 45 LYS A C 19
ATOM 19046 O O . LYS A 1 45 ? 35.950 -3.596 -4.815 1.00 0.00 45 LYS A O 19
ATOM 19065 N N . LEU A 1 46 ? 36.049 -3.520 -7.087 1.00 0.00 46 LEU A N 19
ATOM 19066 C CA . LEU A 1 46 ? 37.437 -3.016 -7.173 1.00 0.00 46 LEU A CA 19
ATOM 19067 C C . LEU A 1 46 ? 37.457 -1.590 -6.611 1.00 0.00 46 LEU A C 19
ATOM 19068 O O . LEU A 1 46 ? 38.375 -1.231 -5.881 1.00 0.00 46 LEU A O 19
ATOM 19084 N N . ALA A 1 47 ? 36.421 -0.800 -6.961 1.00 0.00 47 ALA A N 19
ATOM 19085 C CA . ALA A 1 47 ? 36.208 0.554 -6.413 1.00 0.00 47 ALA A CA 19
ATOM 19086 C C . ALA A 1 47 ? 35.610 0.462 -4.981 1.00 0.00 47 ALA A C 19
ATOM 19087 O O . ALA A 1 47 ? 34.490 0.930 -4.712 1.00 0.00 47 ALA A O 19
ATOM 19094 N N . LYS A 1 48 ? 36.405 -0.152 -4.082 1.00 0.00 48 LYS A N 19
ATOM 19095 C CA . LYS A 1 48 ? 36.030 -0.500 -2.702 1.00 0.00 48 LYS A CA 19
ATOM 19096 C C . LYS A 1 48 ? 37.237 -1.177 -2.038 1.00 0.00 48 LYS A C 19
ATOM 19097 O O . LYS A 1 48 ? 37.662 -0.777 -0.948 1.00 0.00 48 LYS A O 19
ATOM 19116 N N . ILE A 1 49 ? 37.777 -2.211 -2.718 1.00 0.00 49 ILE A N 19
ATOM 19117 C CA . ILE A 1 49 ? 39.041 -2.873 -2.327 1.00 0.00 49 ILE A CA 19
ATOM 19118 C C . ILE A 1 49 ? 40.200 -1.869 -2.498 1.00 0.00 49 ILE A C 19
ATOM 19119 O O . ILE A 1 49 ? 40.995 -1.634 -1.581 1.00 0.00 49 ILE A O 19
ATOM 19135 N N . TYR A 1 50 ? 40.256 -1.293 -3.703 1.00 0.00 50 TYR A N 19
ATOM 19136 C CA . TYR A 1 50 ? 41.172 -0.203 -4.065 1.00 0.00 50 TYR A CA 19
ATOM 19137 C C . TYR A 1 50 ? 40.352 1.091 -4.179 1.00 0.00 50 TYR A C 19
ATOM 19138 O O . TYR A 1 50 ? 39.221 1.069 -4.682 1.00 0.00 50 TYR A O 19
ATOM 19156 N N . GLN A 1 51 ? 40.912 2.218 -3.728 1.00 0.00 51 GLN A N 19
ATOM 19157 C CA . GLN A 1 51 ? 40.238 3.528 -3.814 1.00 0.00 51 GLN A CA 19
ATOM 19158 C C . GLN A 1 51 ? 40.625 4.227 -5.136 1.00 0.00 51 GLN A C 19
ATOM 19159 O O . GLN A 1 51 ? 41.134 5.353 -5.148 1.00 0.00 51 GLN A O 19
ATOM 19173 N N . LEU A 1 52 ? 40.398 3.497 -6.256 1.00 0.00 52 LEU A N 19
ATOM 19174 C CA . LEU A 1 52 ? 40.641 3.968 -7.640 1.00 0.00 52 LEU A CA 19
ATOM 19175 C C . LEU A 1 52 ? 39.326 3.839 -8.442 1.00 0.00 52 LEU A C 19
ATOM 19176 O O . LEU A 1 52 ? 38.532 2.915 -8.197 1.00 0.00 52 LEU A O 19
ATOM 19192 N N . THR A 1 53 ? 39.114 4.741 -9.418 1.00 0.00 53 THR A N 19
ATOM 19193 C CA . THR A 1 53 ? 37.811 4.916 -10.091 1.00 0.00 53 THR A CA 19
ATOM 19194 C C . THR A 1 53 ? 37.705 3.994 -11.329 1.00 0.00 53 THR A C 19
ATOM 19195 O O . THR A 1 53 ? 38.462 4.154 -12.290 1.00 0.00 53 THR A O 19
ATOM 19206 N N . VAL A 1 54 ? 36.760 3.035 -11.292 1.00 0.00 54 VAL A N 19
ATOM 19207 C CA . VAL A 1 54 ? 36.542 2.062 -12.382 1.00 0.00 54 VAL A CA 19
ATOM 19208 C C . VAL A 1 54 ? 35.680 2.684 -13.518 1.00 0.00 54 VAL A C 19
ATOM 19209 O O . VAL A 1 54 ? 34.442 2.716 -13.463 1.00 0.00 54 VAL A O 19
ATOM 19222 N N . HIS A 1 55 ? 36.366 3.226 -14.545 1.00 0.00 55 HIS A N 19
ATOM 19223 C CA . HIS A 1 55 ? 35.714 3.905 -15.677 1.00 0.00 55 HIS A CA 19
ATOM 19224 C C . HIS A 1 55 ? 35.356 2.861 -16.745 1.00 0.00 55 HIS A C 19
ATOM 19225 O O . HIS A 1 55 ? 36.212 2.482 -17.561 1.00 0.00 55 HIS A O 19
ATOM 19240 N N . VAL A 1 56 ? 34.114 2.353 -16.697 1.00 0.00 56 VAL A N 19
ATOM 19241 C CA . VAL A 1 56 ? 33.594 1.435 -17.724 1.00 0.00 56 VAL A CA 19
ATOM 19242 C C . VAL A 1 56 ? 33.233 2.249 -19.000 1.00 0.00 56 VAL A C 19
ATOM 19243 O O . VAL A 1 56 ? 32.136 2.809 -19.130 1.00 0.00 56 VAL A O 19
ATOM 19256 N N . HIS A 1 57 ? 34.229 2.370 -19.899 1.00 0.00 57 HIS A N 19
ATOM 19257 C CA . HIS A 1 57 ? 34.154 3.211 -21.111 1.00 0.00 57 HIS A CA 19
ATOM 19258 C C . HIS A 1 57 ? 34.584 2.403 -22.348 1.00 0.00 57 HIS A C 19
ATOM 19259 O O . HIS A 1 57 ? 35.766 2.037 -22.490 1.00 0.00 57 HIS A O 19
ATOM 19274 N N . GLY A 1 58 ? 33.616 2.152 -23.238 1.00 0.00 58 GLY A N 19
ATOM 19275 C CA . GLY A 1 58 ? 33.830 1.363 -24.439 1.00 0.00 58 GLY A CA 19
ATOM 19276 C C . GLY A 1 58 ? 33.923 -0.125 -24.142 1.00 0.00 58 GLY A C 19
ATOM 19277 O O . GLY A 1 58 ? 33.186 -0.637 -23.291 1.00 0.00 58 GLY A O 19
ATOM 19281 N N . ASP A 1 59 ? 34.842 -0.815 -24.831 1.00 0.00 59 ASP A N 19
ATOM 19282 C CA . ASP A 1 59 ? 35.049 -2.271 -24.681 1.00 0.00 59 ASP A CA 19
ATOM 19283 C C . ASP A 1 59 ? 35.897 -2.600 -23.427 1.00 0.00 59 ASP A C 19
ATOM 19284 O O . ASP A 1 59 ? 36.041 -3.768 -23.064 1.00 0.00 59 ASP A O 19
ATOM 19293 N N . THR A 1 60 ? 36.440 -1.556 -22.772 1.00 0.00 60 THR A N 19
ATOM 19294 C CA . THR A 1 60 ? 37.417 -1.698 -21.676 1.00 0.00 60 THR A CA 19
ATOM 19295 C C . THR A 1 60 ? 36.967 -0.925 -20.419 1.00 0.00 60 THR A C 19
ATOM 19296 O O . THR A 1 60 ? 36.404 0.171 -20.523 1.00 0.00 60 THR A O 19
ATOM 19307 N N . ILE A 1 61 ? 37.213 -1.517 -19.234 1.00 0.00 61 ILE A N 19
ATOM 19308 C CA . ILE A 1 61 ? 37.060 -0.820 -17.947 1.00 0.00 61 ILE A CA 19
ATOM 19309 C C . ILE A 1 61 ? 38.448 -0.304 -17.520 1.00 0.00 61 ILE A C 19
ATOM 19310 O O . ILE A 1 61 ? 39.265 -1.072 -17.001 1.00 0.00 61 ILE A O 19
ATOM 19326 N N . HIS A 1 62 ? 38.729 0.988 -17.780 1.00 0.00 62 HIS A N 19
ATOM 19327 C CA . HIS A 1 62 ? 39.995 1.618 -17.366 1.00 0.00 62 HIS A CA 19
ATOM 19328 C C . HIS A 1 62 ? 39.840 2.168 -15.948 1.00 0.00 62 HIS A C 19
ATOM 19329 O O . HIS A 1 62 ? 39.079 3.106 -15.716 1.00 0.00 62 HIS A O 19
ATOM 19344 N N . VAL A 1 63 ? 40.552 1.564 -15.011 1.00 0.00 63 VAL A N 19
ATOM 19345 C CA . VAL A 1 63 ? 40.592 2.011 -13.622 1.00 0.00 63 VAL A CA 19
ATOM 19346 C C . VAL A 1 63 ? 41.691 3.079 -13.437 1.00 0.00 63 VAL A C 19
ATOM 19347 O O . VAL A 1 63 ? 42.883 2.794 -13.633 1.00 0.00 63 VAL A O 19
ATOM 19360 N N . LYS A 1 64 ? 41.269 4.303 -13.098 1.00 0.00 64 LYS A N 19
ATOM 19361 C CA . LYS A 1 64 ? 42.162 5.391 -12.704 1.00 0.00 64 LYS A CA 19
ATOM 19362 C C . LYS A 1 64 ? 41.428 6.267 -11.663 1.00 0.00 64 LYS A C 19
ATOM 19381 N N . MET A 1 1 ? 52.452 -28.391 -36.411 1.00 0.00 1 MET A N 20
ATOM 19382 C CA . MET A 1 1 ? 51.013 -28.242 -36.070 1.00 0.00 1 MET A CA 20
ATOM 19383 C C . MET A 1 1 ? 50.806 -27.021 -35.141 1.00 0.00 1 MET A C 20
ATOM 19384 O O . MET A 1 1 ? 51.761 -26.531 -34.529 1.00 0.00 1 MET A O 20
ATOM 19397 N N . GLY A 1 2 ? 49.552 -26.535 -35.050 1.00 0.00 2 GLY A N 20
ATOM 19398 C CA . GLY A 1 2 ? 49.192 -25.406 -34.169 1.00 0.00 2 GLY A CA 20
ATOM 19399 C C . GLY A 1 2 ? 48.754 -24.176 -34.954 1.00 0.00 2 GLY A C 20
ATOM 19400 O O . GLY A 1 2 ? 49.269 -23.916 -36.052 1.00 0.00 2 GLY A O 20
ATOM 19404 N N . SER A 1 3 ? 47.806 -23.406 -34.392 1.00 0.00 3 SER A N 20
ATOM 19405 C CA . SER A 1 3 ? 47.262 -22.193 -35.032 1.00 0.00 3 SER A CA 20
ATOM 19406 C C . SER A 1 3 ? 47.876 -20.931 -34.398 1.00 0.00 3 SER A C 20
ATOM 19407 O O . SER A 1 3 ? 47.577 -20.594 -33.244 1.00 0.00 3 SER A O 20
ATOM 19415 N N . SER A 1 4 ? 48.764 -20.266 -35.149 1.00 0.00 4 SER A N 20
ATOM 19416 C CA . SER A 1 4 ? 49.355 -18.986 -34.749 1.00 0.00 4 SER A CA 20
ATOM 19417 C C . SER A 1 4 ? 48.402 -17.835 -35.138 1.00 0.00 4 SER A C 20
ATOM 19418 O O . SER A 1 4 ? 48.263 -17.528 -36.330 1.00 0.00 4 SER A O 20
ATOM 19426 N N . HIS A 1 5 ? 47.702 -17.247 -34.137 1.00 0.00 5 HIS A N 20
ATOM 19427 C CA . HIS A 1 5 ? 46.895 -16.018 -34.321 1.00 0.00 5 HIS A CA 20
ATOM 19428 C C . HIS A 1 5 ? 47.858 -14.841 -34.583 1.00 0.00 5 HIS A C 20
ATOM 19429 O O . HIS A 1 5 ? 48.284 -14.134 -33.658 1.00 0.00 5 HIS A O 20
ATOM 19444 N N . HIS A 1 6 ? 48.270 -14.713 -35.850 1.00 0.00 6 HIS A N 20
ATOM 19445 C CA . HIS A 1 6 ? 49.205 -13.672 -36.304 1.00 0.00 6 HIS A CA 20
ATOM 19446 C C . HIS A 1 6 ? 48.428 -12.502 -36.919 1.00 0.00 6 HIS A C 20
ATOM 19447 O O . HIS A 1 6 ? 48.911 -11.365 -36.928 1.00 0.00 6 HIS A O 20
ATOM 19462 N N . HIS A 1 7 ? 47.219 -12.802 -37.431 1.00 0.00 7 HIS A N 20
ATOM 19463 C CA . HIS A 1 7 ? 46.315 -11.794 -37.996 1.00 0.00 7 HIS A CA 20
ATOM 19464 C C . HIS A 1 7 ? 45.880 -10.820 -36.887 1.00 0.00 7 HIS A C 20
ATOM 19465 O O . HIS A 1 7 ? 45.090 -11.184 -36.000 1.00 0.00 7 HIS A O 20
ATOM 19480 N N . HIS A 1 8 ? 46.445 -9.605 -36.924 1.00 0.00 8 HIS A N 20
ATOM 19481 C CA . HIS A 1 8 ? 46.140 -8.552 -35.955 1.00 0.00 8 HIS A CA 20
ATOM 19482 C C . HIS A 1 8 ? 44.710 -8.021 -36.192 1.00 0.00 8 HIS A C 20
ATOM 19483 O O . HIS A 1 8 ? 44.494 -7.118 -37.013 1.00 0.00 8 HIS A O 20
ATOM 19498 N N . HIS A 1 9 ? 43.737 -8.640 -35.505 1.00 0.00 9 HIS A N 20
ATOM 19499 C CA . HIS A 1 9 ? 42.328 -8.240 -35.587 1.00 0.00 9 HIS A CA 20
ATOM 19500 C C . HIS A 1 9 ? 42.137 -6.885 -34.881 1.00 0.00 9 HIS A C 20
ATOM 19501 O O . HIS A 1 9 ? 42.738 -6.639 -33.828 1.00 0.00 9 HIS A O 20
ATOM 19516 N N . HIS A 1 10 ? 41.294 -6.024 -35.472 1.00 0.00 10 HIS A N 20
ATOM 19517 C CA . HIS A 1 10 ? 41.087 -4.644 -35.004 1.00 0.00 10 HIS A CA 20
ATOM 19518 C C . HIS A 1 10 ? 40.208 -4.613 -33.738 1.00 0.00 10 HIS A C 20
ATOM 19519 O O . HIS A 1 10 ? 39.349 -5.488 -33.537 1.00 0.00 10 HIS A O 20
ATOM 19534 N N . SER A 1 11 ? 40.439 -3.595 -32.893 1.00 0.00 11 SER A N 20
ATOM 19535 C CA . SER A 1 11 ? 39.726 -3.405 -31.617 1.00 0.00 11 SER A CA 20
ATOM 19536 C C . SER A 1 11 ? 39.215 -1.949 -31.484 1.00 0.00 11 SER A C 20
ATOM 19537 O O . SER A 1 11 ? 38.846 -1.511 -30.384 1.00 0.00 11 SER A O 20
ATOM 19545 N N . SER A 1 12 ? 39.182 -1.213 -32.620 1.00 0.00 12 SER A N 20
ATOM 19546 C CA . SER A 1 12 ? 38.651 0.159 -32.686 1.00 0.00 12 SER A CA 20
ATOM 19547 C C . SER A 1 12 ? 37.114 0.147 -32.527 1.00 0.00 12 SER A C 20
ATOM 19548 O O . SER A 1 12 ? 36.384 -0.273 -33.437 1.00 0.00 12 SER A O 20
ATOM 19556 N N . GLY A 1 13 ? 36.639 0.585 -31.353 1.00 0.00 13 GLY A N 20
ATOM 19557 C CA . GLY A 1 13 ? 35.217 0.610 -31.035 1.00 0.00 13 GLY A CA 20
ATOM 19558 C C . GLY A 1 13 ? 34.936 -0.105 -29.723 1.00 0.00 13 GLY A C 20
ATOM 19559 O O . GLY A 1 13 ? 35.261 -1.281 -29.591 1.00 0.00 13 GLY A O 20
ATOM 19563 N N . LEU A 1 14 ? 34.338 0.604 -28.746 1.00 0.00 14 LEU A N 20
ATOM 19564 C CA . LEU A 1 14 ? 33.971 0.023 -27.430 1.00 0.00 14 LEU A CA 20
ATOM 19565 C C . LEU A 1 14 ? 32.730 -0.907 -27.533 1.00 0.00 14 LEU A C 20
ATOM 19566 O O . LEU A 1 14 ? 32.354 -1.560 -26.549 1.00 0.00 14 LEU A O 20
ATOM 19582 N N . VAL A 1 15 ? 32.104 -0.919 -28.735 1.00 0.00 15 VAL A N 20
ATOM 19583 C CA . VAL A 1 15 ? 30.981 -1.818 -29.114 1.00 0.00 15 VAL A CA 20
ATOM 19584 C C . VAL A 1 15 ? 31.308 -3.337 -28.914 1.00 0.00 15 VAL A C 20
ATOM 19585 O O . VAL A 1 15 ? 32.488 -3.712 -28.811 1.00 0.00 15 VAL A O 20
ATOM 19598 N N . PRO A 1 16 ? 30.256 -4.236 -28.823 1.00 0.00 16 PRO A N 20
ATOM 19599 C CA . PRO A 1 16 ? 30.455 -5.704 -28.828 1.00 0.00 16 PRO A CA 20
ATOM 19600 C C . PRO A 1 16 ? 31.032 -6.190 -30.182 1.00 0.00 16 PRO A C 20
ATOM 19601 O O . PRO A 1 16 ? 30.290 -6.448 -31.142 1.00 0.00 16 PRO A O 20
ATOM 19612 N N . ARG A 1 17 ? 32.373 -6.256 -30.243 1.00 0.00 17 ARG A N 20
ATOM 19613 C CA . ARG A 1 17 ? 33.126 -6.670 -31.447 1.00 0.00 17 ARG A CA 20
ATOM 19614 C C . ARG A 1 17 ? 33.230 -8.203 -31.532 1.00 0.00 17 ARG A C 20
ATOM 19615 O O . ARG A 1 17 ? 32.780 -8.911 -30.628 1.00 0.00 17 ARG A O 20
ATOM 19636 N N . GLY A 1 18 ? 33.826 -8.695 -32.637 1.00 0.00 18 GLY A N 20
ATOM 19637 C CA . GLY A 1 18 ? 34.218 -10.100 -32.753 1.00 0.00 18 GLY A CA 20
ATOM 19638 C C . GLY A 1 18 ? 35.280 -10.454 -31.718 1.00 0.00 18 GLY A C 20
ATOM 19639 O O . GLY A 1 18 ? 35.108 -11.388 -30.929 1.00 0.00 18 GLY A O 20
ATOM 19643 N N . SER A 1 19 ? 36.380 -9.680 -31.714 1.00 0.00 19 SER A N 20
ATOM 19644 C CA . SER A 1 19 ? 37.371 -9.714 -30.631 1.00 0.00 19 SER A CA 20
ATOM 19645 C C . SER A 1 19 ? 36.888 -8.768 -29.513 1.00 0.00 19 SER A C 20
ATOM 19646 O O . SER A 1 19 ? 37.059 -7.546 -29.609 1.00 0.00 19 SER A O 20
ATOM 19654 N N . HIS A 1 20 ? 36.261 -9.338 -28.473 1.00 0.00 20 HIS A N 20
ATOM 19655 C CA . HIS A 1 20 ? 35.677 -8.574 -27.355 1.00 0.00 20 HIS A CA 20
ATOM 19656 C C . HIS A 1 20 ? 36.135 -9.189 -26.027 1.00 0.00 20 HIS A C 20
ATOM 19657 O O . HIS A 1 20 ? 35.844 -10.359 -25.736 1.00 0.00 20 HIS A O 20
ATOM 19672 N N . MET A 1 21 ? 36.906 -8.412 -25.248 1.00 0.00 21 MET A N 20
ATOM 19673 C CA . MET A 1 21 ? 37.470 -8.852 -23.958 1.00 0.00 21 MET A CA 20
ATOM 19674 C C . MET A 1 21 ? 37.348 -7.705 -22.953 1.00 0.00 21 MET A C 20
ATOM 19675 O O . MET A 1 21 ? 38.013 -6.671 -23.107 1.00 0.00 21 MET A O 20
ATOM 19689 N N . THR A 1 22 ? 36.481 -7.878 -21.944 1.00 0.00 22 THR A N 20
ATOM 19690 C CA . THR A 1 22 ? 36.295 -6.902 -20.874 1.00 0.00 22 THR A CA 20
ATOM 19691 C C . THR A 1 22 ? 37.577 -6.810 -20.010 1.00 0.00 22 THR A C 20
ATOM 19692 O O . THR A 1 22 ? 37.776 -7.580 -19.061 1.00 0.00 22 THR A O 20
ATOM 19703 N N . THR A 1 23 ? 38.466 -5.890 -20.415 1.00 0.00 23 THR A N 20
ATOM 19704 C CA . THR A 1 23 ? 39.795 -5.729 -19.833 1.00 0.00 23 THR A CA 20
ATOM 19705 C C . THR A 1 23 ? 39.731 -4.772 -18.633 1.00 0.00 23 THR A C 20
ATOM 19706 O O . THR A 1 23 ? 39.650 -3.552 -18.806 1.00 0.00 23 THR A O 20
ATOM 19717 N N . VAL A 1 24 ? 39.737 -5.347 -17.416 1.00 0.00 24 VAL A N 20
ATOM 19718 C CA . VAL A 1 24 ? 39.738 -4.580 -16.161 1.00 0.00 24 VAL A CA 20
ATOM 19719 C C . VAL A 1 24 ? 41.181 -4.144 -15.851 1.00 0.00 24 VAL A C 20
ATOM 19720 O O . VAL A 1 24 ? 41.994 -4.956 -15.405 1.00 0.00 24 VAL A O 20
ATOM 19733 N N . LYS A 1 25 ? 41.501 -2.867 -16.113 1.00 0.00 25 LYS A N 20
ATOM 19734 C CA . LYS A 1 25 ? 42.857 -2.329 -15.899 1.00 0.00 25 LYS A CA 20
ATOM 19735 C C . LYS A 1 25 ? 42.922 -1.573 -14.562 1.00 0.00 25 LYS A C 20
ATOM 19736 O O . LYS A 1 25 ? 42.491 -0.425 -14.461 1.00 0.00 25 LYS A O 20
ATOM 19755 N N . LEU A 1 26 ? 43.458 -2.257 -13.547 1.00 0.00 26 LEU A N 20
ATOM 19756 C CA . LEU A 1 26 ? 43.734 -1.701 -12.206 1.00 0.00 26 LEU A CA 20
ATOM 19757 C C . LEU A 1 26 ? 45.118 -0.982 -12.232 1.00 0.00 26 LEU A C 20
ATOM 19758 O O . LEU A 1 26 ? 45.727 -0.871 -13.307 1.00 0.00 26 LEU A O 20
ATOM 19774 N N . GLY A 1 27 ? 45.590 -0.467 -11.070 1.00 0.00 27 GLY A N 20
ATOM 19775 C CA . GLY A 1 27 ? 46.920 0.158 -10.958 1.00 0.00 27 GLY A CA 20
ATOM 19776 C C . GLY A 1 27 ? 48.067 -0.780 -11.361 1.00 0.00 27 GLY A C 20
ATOM 19777 O O . GLY A 1 27 ? 48.612 -1.503 -10.522 1.00 0.00 27 GLY A O 20
ATOM 19781 N N . ASP A 1 28 ? 48.383 -0.771 -12.679 1.00 0.00 28 ASP A N 20
ATOM 19782 C CA . ASP A 1 28 ? 49.441 -1.595 -13.321 1.00 0.00 28 ASP A CA 20
ATOM 19783 C C . ASP A 1 28 ? 49.156 -3.110 -13.201 1.00 0.00 28 ASP A C 20
ATOM 19784 O O . ASP A 1 28 ? 50.058 -3.943 -13.360 1.00 0.00 28 ASP A O 20
ATOM 19793 N N . ILE A 1 29 ? 47.872 -3.440 -12.971 1.00 0.00 29 ILE A N 20
ATOM 19794 C CA . ILE A 1 29 ? 47.357 -4.819 -12.948 1.00 0.00 29 ILE A CA 20
ATOM 19795 C C . ILE A 1 29 ? 46.300 -4.943 -14.063 1.00 0.00 29 ILE A C 20
ATOM 19796 O O . ILE A 1 29 ? 45.158 -4.506 -13.904 1.00 0.00 29 ILE A O 20
ATOM 19812 N N . LYS A 1 30 ? 46.706 -5.497 -15.215 1.00 0.00 30 LYS A N 20
ATOM 19813 C CA . LYS A 1 30 ? 45.822 -5.652 -16.380 1.00 0.00 30 LYS A CA 20
ATOM 19814 C C . LYS A 1 30 ? 45.205 -7.055 -16.365 1.00 0.00 30 LYS A C 20
ATOM 19815 O O . LYS A 1 30 ? 45.899 -8.057 -16.563 1.00 0.00 30 LYS A O 20
ATOM 19834 N N . VAL A 1 31 ? 43.903 -7.099 -16.067 1.00 0.00 31 VAL A N 20
ATOM 19835 C CA . VAL A 1 31 ? 43.081 -8.320 -16.116 1.00 0.00 31 VAL A CA 20
ATOM 19836 C C . VAL A 1 31 ? 42.291 -8.304 -17.439 1.00 0.00 31 VAL A C 20
ATOM 19837 O O . VAL A 1 31 ? 41.963 -7.227 -17.939 1.00 0.00 31 VAL A O 20
ATOM 19850 N N . THR A 1 32 ? 41.989 -9.479 -18.007 1.00 0.00 32 THR A N 20
ATOM 19851 C CA . THR A 1 32 ? 41.165 -9.591 -19.227 1.00 0.00 32 THR A CA 20
ATOM 19852 C C . THR A 1 32 ? 40.064 -10.642 -19.009 1.00 0.00 32 THR A C 20
ATOM 19853 O O . THR A 1 32 ? 40.300 -11.675 -18.362 1.00 0.00 32 THR A O 20
ATOM 19864 N N . PHE A 1 33 ? 38.850 -10.349 -19.511 1.00 0.00 33 PHE A N 20
ATOM 19865 C CA . PHE A 1 33 ? 37.687 -11.256 -19.446 1.00 0.00 33 PHE A CA 20
ATOM 19866 C C . PHE A 1 33 ? 37.065 -11.392 -20.838 1.00 0.00 33 PHE A C 20
ATOM 19867 O O . PHE A 1 33 ? 36.249 -10.559 -21.245 1.00 0.00 33 PHE A O 20
ATOM 19884 N N . ASP A 1 34 ? 37.497 -12.425 -21.579 1.00 0.00 34 ASP A N 20
ATOM 19885 C CA . ASP A 1 34 ? 36.964 -12.754 -22.918 1.00 0.00 34 ASP A CA 20
ATOM 19886 C C . ASP A 1 34 ? 35.440 -12.988 -22.858 1.00 0.00 34 ASP A C 20
ATOM 19887 O O . ASP A 1 34 ? 34.697 -12.576 -23.763 1.00 0.00 34 ASP A O 20
ATOM 19896 N N . ASN A 1 35 ? 34.990 -13.648 -21.773 1.00 0.00 35 ASN A N 20
ATOM 19897 C CA . ASN A 1 35 ? 33.569 -13.702 -21.391 1.00 0.00 35 ASN A CA 20
ATOM 19898 C C . ASN A 1 35 ? 33.294 -12.480 -20.487 1.00 0.00 35 ASN A C 20
ATOM 19899 O O . ASN A 1 35 ? 33.897 -12.397 -19.410 1.00 0.00 35 ASN A O 20
ATOM 19910 N N . PRO A 1 36 ? 32.426 -11.497 -20.923 1.00 0.00 36 PRO A N 20
ATOM 19911 C CA . PRO A 1 36 ? 32.173 -10.228 -20.178 1.00 0.00 36 PRO A CA 20
ATOM 19912 C C . PRO A 1 36 ? 31.873 -10.436 -18.681 1.00 0.00 36 PRO A C 20
ATOM 19913 O O . PRO A 1 36 ? 32.425 -9.731 -17.852 1.00 0.00 36 PRO A O 20
ATOM 19924 N N . GLU A 1 37 ? 30.965 -11.384 -18.370 1.00 0.00 37 GLU A N 20
ATOM 19925 C CA . GLU A 1 37 ? 30.714 -11.886 -16.986 1.00 0.00 37 GLU A CA 20
ATOM 19926 C C . GLU A 1 37 ? 30.114 -10.798 -16.029 1.00 0.00 37 GLU A C 20
ATOM 19927 O O . GLU A 1 37 ? 29.908 -11.069 -14.840 1.00 0.00 37 GLU A O 20
ATOM 19939 N N . LYS A 1 38 ? 29.762 -9.604 -16.586 1.00 0.00 38 LYS A N 20
ATOM 19940 C CA . LYS A 1 38 ? 29.442 -8.375 -15.804 1.00 0.00 38 LYS A CA 20
ATOM 19941 C C . LYS A 1 38 ? 30.692 -7.920 -15.003 1.00 0.00 38 LYS A C 20
ATOM 19942 O O . LYS A 1 38 ? 30.600 -7.508 -13.835 1.00 0.00 38 LYS A O 20
ATOM 19961 N N . ALA A 1 39 ? 31.863 -7.966 -15.675 1.00 0.00 39 ALA A N 20
ATOM 19962 C CA . ALA A 1 39 ? 33.179 -7.657 -15.067 1.00 0.00 39 ALA A CA 20
ATOM 19963 C C . ALA A 1 39 ? 33.359 -6.154 -14.786 1.00 0.00 39 ALA A C 20
ATOM 19964 O O . ALA A 1 39 ? 34.349 -5.747 -14.174 1.00 0.00 39 ALA A O 20
ATOM 19971 N N . LYS A 1 40 ? 32.396 -5.346 -15.255 1.00 0.00 40 LYS A N 20
ATOM 19972 C CA . LYS A 1 40 ? 32.315 -3.913 -14.936 1.00 0.00 40 LYS A CA 20
ATOM 19973 C C . LYS A 1 40 ? 31.986 -3.712 -13.445 1.00 0.00 40 LYS A C 20
ATOM 19974 O O . LYS A 1 40 ? 32.464 -2.764 -12.824 1.00 0.00 40 LYS A O 20
ATOM 19993 N N . LYS A 1 41 ? 31.208 -4.655 -12.890 1.00 0.00 41 LYS A N 20
ATOM 19994 C CA . LYS A 1 41 ? 30.814 -4.660 -11.469 1.00 0.00 41 LYS A CA 20
ATOM 19995 C C . LYS A 1 41 ? 31.965 -5.220 -10.615 1.00 0.00 41 LYS A C 20
ATOM 19996 O O . LYS A 1 41 ? 32.215 -4.747 -9.499 1.00 0.00 41 LYS A O 20
ATOM 20015 N N . TYR A 1 42 ? 32.650 -6.237 -11.168 1.00 0.00 42 TYR A N 20
ATOM 20016 C CA . TYR A 1 42 ? 33.875 -6.815 -10.582 1.00 0.00 42 TYR A CA 20
ATOM 20017 C C . TYR A 1 42 ? 34.969 -5.730 -10.430 1.00 0.00 42 TYR A C 20
ATOM 20018 O O . TYR A 1 42 ? 35.691 -5.699 -9.430 1.00 0.00 42 TYR A O 20
ATOM 20036 N N . ALA A 1 43 ? 35.068 -4.857 -11.447 1.00 0.00 43 ALA A N 20
ATOM 20037 C CA . ALA A 1 43 ? 36.014 -3.724 -11.469 1.00 0.00 43 ALA A CA 20
ATOM 20038 C C . ALA A 1 43 ? 35.759 -2.758 -10.292 1.00 0.00 43 ALA A C 20
ATOM 20039 O O . ALA A 1 43 ? 36.700 -2.230 -9.686 1.00 0.00 43 ALA A O 20
ATOM 20046 N N . GLN A 1 44 ? 34.463 -2.568 -9.977 1.00 0.00 44 GLN A N 20
ATOM 20047 C CA . GLN A 1 44 ? 33.996 -1.690 -8.884 1.00 0.00 44 GLN A CA 20
ATOM 20048 C C . GLN A 1 44 ? 34.296 -2.305 -7.507 1.00 0.00 44 GLN A C 20
ATOM 20049 O O . GLN A 1 44 ? 34.510 -1.578 -6.531 1.00 0.00 44 GLN A O 20
ATOM 20063 N N . LYS A 1 45 ? 34.330 -3.650 -7.451 1.00 0.00 45 LYS A N 20
ATOM 20064 C CA . LYS A 1 45 ? 34.656 -4.393 -6.222 1.00 0.00 45 LYS A CA 20
ATOM 20065 C C . LYS A 1 45 ? 36.107 -4.104 -5.799 1.00 0.00 45 LYS A C 20
ATOM 20066 O O . LYS A 1 45 ? 36.369 -3.771 -4.640 1.00 0.00 45 LYS A O 20
ATOM 20085 N N . LEU A 1 46 ? 37.037 -4.201 -6.773 1.00 0.00 46 LEU A N 20
ATOM 20086 C CA . LEU A 1 46 ? 38.468 -3.879 -6.560 1.00 0.00 46 LEU A CA 20
ATOM 20087 C C . LEU A 1 46 ? 38.633 -2.382 -6.216 1.00 0.00 46 LEU A C 20
ATOM 20088 O O . LEU A 1 46 ? 39.410 -2.020 -5.328 1.00 0.00 46 LEU A O 20
ATOM 20104 N N . ALA A 1 47 ? 37.859 -1.536 -6.918 1.00 0.00 47 ALA A N 20
ATOM 20105 C CA . ALA A 1 47 ? 37.934 -0.071 -6.790 1.00 0.00 47 ALA A CA 20
ATOM 20106 C C . ALA A 1 47 ? 37.573 0.412 -5.386 1.00 0.00 47 ALA A C 20
ATOM 20107 O O . ALA A 1 47 ? 38.238 1.283 -4.857 1.00 0.00 47 ALA A O 20
ATOM 20114 N N . LYS A 1 48 ? 36.518 -0.167 -4.791 1.00 0.00 48 LYS A N 20
ATOM 20115 C CA . LYS A 1 48 ? 36.023 0.265 -3.466 1.00 0.00 48 LYS A CA 20
ATOM 20116 C C . LYS A 1 48 ? 37.052 -0.099 -2.366 1.00 0.00 48 LYS A C 20
ATOM 20117 O O . LYS A 1 48 ? 37.203 0.635 -1.381 1.00 0.00 48 LYS A O 20
ATOM 20136 N N . ILE A 1 49 ? 37.780 -1.212 -2.582 1.00 0.00 49 ILE A N 20
ATOM 20137 C CA . ILE A 1 49 ? 38.846 -1.679 -1.677 1.00 0.00 49 ILE A CA 20
ATOM 20138 C C . ILE A 1 49 ? 40.037 -0.696 -1.698 1.00 0.00 49 ILE A C 20
ATOM 20139 O O . ILE A 1 49 ? 40.434 -0.171 -0.656 1.00 0.00 49 ILE A O 20
ATOM 20155 N N . TYR A 1 50 ? 40.569 -0.432 -2.907 1.00 0.00 50 TYR A N 20
ATOM 20156 C CA . TYR A 1 50 ? 41.748 0.450 -3.105 1.00 0.00 50 TYR A CA 20
ATOM 20157 C C . TYR A 1 50 ? 41.364 1.953 -3.148 1.00 0.00 50 TYR A C 20
ATOM 20158 O O . TYR A 1 50 ? 42.241 2.817 -3.284 1.00 0.00 50 TYR A O 20
ATOM 20176 N N . GLN A 1 51 ? 40.042 2.233 -3.052 1.00 0.00 51 GLN A N 20
ATOM 20177 C CA . GLN A 1 51 ? 39.445 3.594 -3.076 1.00 0.00 51 GLN A CA 20
ATOM 20178 C C . GLN A 1 51 ? 39.673 4.304 -4.436 1.00 0.00 51 GLN A C 20
ATOM 20179 O O . GLN A 1 51 ? 39.642 5.538 -4.529 1.00 0.00 51 GLN A O 20
ATOM 20193 N N . LEU A 1 52 ? 39.842 3.487 -5.500 1.00 0.00 52 LEU A N 20
ATOM 20194 C CA . LEU A 1 52 ? 40.043 3.963 -6.885 1.00 0.00 52 LEU A CA 20
ATOM 20195 C C . LEU A 1 52 ? 38.695 4.256 -7.573 1.00 0.00 52 LEU A C 20
ATOM 20196 O O . LEU A 1 52 ? 37.629 3.945 -7.034 1.00 0.00 52 LEU A O 20
ATOM 20212 N N . THR A 1 53 ? 38.761 4.829 -8.784 1.00 0.00 53 THR A N 20
ATOM 20213 C CA . THR A 1 53 ? 37.578 5.207 -9.574 1.00 0.00 53 THR A CA 20
ATOM 20214 C C . THR A 1 53 ? 37.530 4.365 -10.864 1.00 0.00 53 THR A C 20
ATOM 20215 O O . THR A 1 53 ? 38.529 4.268 -11.582 1.00 0.00 53 THR A O 20
ATOM 20226 N N . VAL A 1 54 ? 36.380 3.726 -11.132 1.00 0.00 54 VAL A N 20
ATOM 20227 C CA . VAL A 1 54 ? 36.184 2.897 -12.335 1.00 0.00 54 VAL A CA 20
ATOM 20228 C C . VAL A 1 54 ? 35.747 3.781 -13.506 1.00 0.00 54 VAL A C 20
ATOM 20229 O O . VAL A 1 54 ? 34.675 4.395 -13.468 1.00 0.00 54 VAL A O 20
ATOM 20242 N N . HIS A 1 55 ? 36.602 3.858 -14.531 1.00 0.00 55 HIS A N 20
ATOM 20243 C CA . HIS A 1 55 ? 36.310 4.582 -15.774 1.00 0.00 55 HIS A CA 20
ATOM 20244 C C . HIS A 1 55 ? 36.009 3.544 -16.863 1.00 0.00 55 HIS A C 20
ATOM 20245 O O . HIS A 1 55 ? 36.929 3.031 -17.514 1.00 0.00 55 HIS A O 20
ATOM 20260 N N . VAL A 1 56 ? 34.713 3.199 -17.020 1.00 0.00 56 VAL A N 20
ATOM 20261 C CA . VAL A 1 56 ? 34.274 2.185 -18.002 1.00 0.00 56 VAL A CA 20
ATOM 20262 C C . VAL A 1 56 ? 34.215 2.819 -19.404 1.00 0.00 56 VAL A C 20
ATOM 20263 O O . VAL A 1 56 ? 33.511 3.816 -19.617 1.00 0.00 56 VAL A O 20
ATOM 20276 N N . HIS A 1 57 ? 34.992 2.255 -20.334 1.00 0.00 57 HIS A N 20
ATOM 20277 C CA . HIS A 1 57 ? 34.990 2.649 -21.745 1.00 0.00 57 HIS A CA 20
ATOM 20278 C C . HIS A 1 57 ? 34.630 1.399 -22.564 1.00 0.00 57 HIS A C 20
ATOM 20279 O O . HIS A 1 57 ? 35.488 0.793 -23.229 1.00 0.00 57 HIS A O 20
ATOM 20294 N N . GLY A 1 58 ? 33.345 0.990 -22.452 1.00 0.00 58 GLY A N 20
ATOM 20295 C CA . GLY A 1 58 ? 32.886 -0.269 -23.034 1.00 0.00 58 GLY A CA 20
ATOM 20296 C C . GLY A 1 58 ? 33.483 -1.472 -22.306 1.00 0.00 58 GLY A C 20
ATOM 20297 O O . GLY A 1 58 ? 33.459 -1.533 -21.069 1.00 0.00 58 GLY A O 20
ATOM 20301 N N . ASP A 1 59 ? 33.988 -2.441 -23.082 1.00 0.00 59 ASP A N 20
ATOM 20302 C CA . ASP A 1 59 ? 34.719 -3.611 -22.559 1.00 0.00 59 ASP A CA 20
ATOM 20303 C C . ASP A 1 59 ? 36.019 -3.182 -21.827 1.00 0.00 59 ASP A C 20
ATOM 20304 O O . ASP A 1 59 ? 36.355 -3.725 -20.770 1.00 0.00 59 ASP A O 20
ATOM 20313 N N . THR A 1 60 ? 36.721 -2.181 -22.389 1.00 0.00 60 THR A N 20
ATOM 20314 C CA . THR A 1 60 ? 38.003 -1.701 -21.843 1.00 0.00 60 THR A CA 20
ATOM 20315 C C . THR A 1 60 ? 37.774 -0.750 -20.649 1.00 0.00 60 THR A C 20
ATOM 20316 O O . THR A 1 60 ? 37.424 0.422 -20.814 1.00 0.00 60 THR A O 20
ATOM 20327 N N . ILE A 1 61 ? 37.945 -1.307 -19.451 1.00 0.00 61 ILE A N 20
ATOM 20328 C CA . ILE A 1 61 ? 37.791 -0.608 -18.168 1.00 0.00 61 ILE A CA 20
ATOM 20329 C C . ILE A 1 61 ? 39.154 -0.074 -17.677 1.00 0.00 61 ILE A C 20
ATOM 20330 O O . ILE A 1 61 ? 40.172 -0.752 -17.821 1.00 0.00 61 ILE A O 20
ATOM 20346 N N . HIS A 1 62 ? 39.162 1.143 -17.116 1.00 0.00 62 HIS A N 20
ATOM 20347 C CA . HIS A 1 62 ? 40.361 1.765 -16.526 1.00 0.00 62 HIS A CA 20
ATOM 20348 C C . HIS A 1 62 ? 40.054 2.184 -15.079 1.00 0.00 62 HIS A C 20
ATOM 20349 O O . HIS A 1 62 ? 39.515 3.268 -14.840 1.00 0.00 62 HIS A O 20
ATOM 20364 N N . VAL A 1 63 ? 40.343 1.290 -14.126 1.00 0.00 63 VAL A N 20
ATOM 20365 C CA . VAL A 1 63 ? 40.187 1.567 -12.688 1.00 0.00 63 VAL A CA 20
ATOM 20366 C C . VAL A 1 63 ? 41.421 2.347 -12.167 1.00 0.00 63 VAL A C 20
ATOM 20367 O O . VAL A 1 63 ? 42.460 1.750 -11.846 1.00 0.00 63 VAL A O 20
ATOM 20380 N N . LYS A 1 64 ? 41.306 3.686 -12.153 1.00 0.00 64 LYS A N 20
ATOM 20381 C CA . LYS A 1 64 ? 42.312 4.600 -11.583 1.00 0.00 64 LYS A CA 20
ATOM 20382 C C . LYS A 1 64 ? 41.579 5.589 -10.654 1.00 0.00 64 LYS A C 20
#

Sequence (64 aa):
MGSSHHHHHHSSGLVPRGSHMTTVKLGDIKVTFDNPEKAKKYAQKLAKIYQLTVHVHGDTIHVKMGSSHHHHHHSSGLVPRGSHMTTVKLGDIKVTFDNPEKAKKYAQKLAKIYQLTVHVHGDTIHVKMGSSHHHHHHSSGLVPRGSHMTTVKLGDIKVTFDNPEKAKKYAQKLAKIYQLTVHVHGDTIHVKMGSSHHHHHHSSGLVPRGSHMTTVKLGDIKVTFDNPEKAKKYAQKLAKIYQLTVHVHGDTIHVKMGSSHHHHHHSSGLVPRGSHMTTVKLGDIKVTFDNPEKAKKYAQKLAKIYQLTVHVHGDTIHVKMGSSHHHHHHSSGLVPRGSHMTTVKLGDIKVTFDNPEKAKKYAQKLAKIYQLTVHVHGDTIHVKMGSSHHHHHHSSGLVPRGSHMTTVKLGDIKVTFDNPEKAKKYAQKLAKIYQLTVHVHGDTIHVKMGSSHHHHHHSSGLVPRGSHMTTVKLGDIKVTFDNPEKAKKYAQKLAKIYQLTVHVHGDTIHVKMGSSHHHHHHSSGLVPRGSHMTTVKLGDIKVTFDNPEKAKKYAQKLAKIYQLTVHVHGDTIHVKMGSSHHHHHHSSGLVPRGSHMTTVKLGDIKVTFDNPEKAKKYAQKLAKIYQLTVHVHGDTIHVKMGSSHHHHHHSSGLVPRGSHMTTVKLGDIKVTFDNPEKAKKYAQKLAKIYQLTVHVHGDTIHVKMGSSHHHHHHSSGLVPRGSHMTTVKLGDIKVTFDNPEKAKKYAQKLAKIYQLTVHVHGDTIHVKMGSSHHHHHHSSGLVPRGSHMTTVKLGDIKVTFDNPEKAKKYAQKLAKIYQLTVHVHGDTIHVKMGSSHHHHHHSSGLVPRGSHMTTVKLGDIKVTFDNPEKAKKYAQKLAKIYQLTVHVHGDTIHVKMGSSHHHHHHSSGLVPRGSHMTTVKLGDIKVTFDNPEKAKKYAQKLAKIYQLTVHVHGDTIHVKMGSSHHHHHHSSGLVPRGSHMTTVKLGDIKVTFDNPEKAKKYAQKLAKIYQLTVHVHGDTIHVKMGSSHHHHHHSSGLVPRGSHMTTVKLGDIKVTFDNPEKAKKYAQKLAKIYQLTVHVHGDTIHVKMGSSHHHHHHSSGLVPRGSHMTTVKLGDIKVTFDNPEKAKKYAQKLAKIYQLTVHVHGDTIHVKMGSSHHHHHHSSGLVPRGSHMTTVKLGDIKVTFDNPEKAKKYAQKLAKIYQLTVHVHGDTIHVKMGSSHHHHHHSSGLVPRGSHMTTVKLGDIKVTFDNPEKAKKYAQKLAKIYQLTVHVHGDTIHVK

Solvent-accessible surface area: 5564 Å² total; per-residue (Å²): 238,84,77,87,148,163,164,186,137,176,78,76,23,140,47,75,248,59,129,85,112,0,46,0,71,7,38,153,90,158,33,82,40,100,55,15,110,72,0,87,139,101,0,116,129,33,9,167,105,106,155,74,69,48,100,49,138,20,44,63,0,72,1,132

Foldseek 3Di:
DDDDPPPPDDDPDLPPDPQAWLWLAAPNDTDTHSPLPVCLVVSVVVCVVVVWDWDDPRSDIHTD